Protein AF-0000000078438954 (afdb_homodimer)

Organism: NCBI:txid1398154

Secondary structure (DSSP, 8-state):
---EEEEEEEEEEEEETTTTEEEEEEEEEEEEETTEEEEEE-SSSPPPTT--TTPEEEE-TTEEEEEPEEEEEE-GGGGGGTTTTTT--HHHHHHHTSHHHHTTT--HHHHHHHHHHHHHHHHHTTEEEEEEEETT-SSHHHHHHHHHHHHHH-SEEEEEEEE---TTS--HHHHHHHHHHHHT-GGGGSSS-EEEEEE--TTTS-HHHHHHHHHHHHHTT-S-EEEEE--GGG----SHHHHHHTT-TTSSS-EEEEE-TT--HHHHHHHHHHT-EEEE-HHHHHHHT---SSGGGGGGGEEE--B-TTTS---HHHHHHHHHHHHHHHHHHHHHTTT-EEES-SS-HHHHHHHHTHHHHHHTT-TTSS--STTSB--EEEEETTSTTTTT-S-HHHIIIII--GGGEEEEEETTEEEEETTEEPPPTTT---IIIIIHHHHHHHHHHHHHHHHHSPPPPP-SEETTTEEEEE-PPP-SS--/---EEEEEEEEEEEEETTTTEEEEEEEEEEEEETTEEEEEE-SSSPPPTT--TTPEEEE-TTEEEEEPEEEEEE-GGGGGGTTTTTT--HHHHHHHTSHHHHTTT--HHHHHHHHHHHHHHHHHTTEEEEEEEETT-SSHHHHHHHHHHHHHH-SEEEEEEEE---TTS--HHHHHHHHHHHHT-GGGGGSS-EEEEEE--TTTS-HHHHHHHHHHHHHTT-S-EEEEE--GGG-----HHHHHHTT-TTSSS-EEEEE-TT--HHHHHHHHHHT-EEEE-HHHHHHHT---SSGGGGGGGEEE--B-TTTS---HHHHHHHHHHHHHHHHHHHHHTTT-EEES-SS-HHHHHHHHTHHHHHHTT-TTSS--STTSB--EEEEETTSTTTTT-S-HHHIIIII--GGGEEEEEETTEEEEETTEEPPPTTT---IIIIIHHHHHHHHHHHHHHHHTSPPPPP-SEETTTEEEEE-PPP-SS--

Nearest PDB structures (foldseek):
  4v1y-assembly2_G  TM=8.363E-01  e=1.360E-26  Pseudomonas sp. ADP
  5hmd-assembly1_A  TM=8.121E-01  e=2.108E-22  Paenarthrobacter aurescens
  5hmf-assembly1_A  TM=8.114E-01  e=3.137E-22  Paenarthrobacter aurescens
  3lsc-assembly1_B  TM=8.169E-01  e=4.667E-22  Paenarthrobacter aurescens
  3ls9-assembly1_B  TM=8.056E-01  e=1.225E-21  Paenarthrobacter aurescens

Solvent-accessible surface area (backbone atoms only — not comparable to full-atom values): 47346 Å² total; per-residue (Å²): 128,87,39,36,40,33,37,34,53,17,35,33,48,29,49,37,79,88,77,70,40,79,40,79,39,69,61,13,31,43,32,31,46,38,42,20,22,67,37,75,25,36,89,90,41,66,76,70,88,79,58,66,91,78,44,44,75,42,88,25,66,62,22,37,38,35,35,12,28,22,31,52,28,26,41,48,54,47,37,44,47,24,25,75,43,60,55,51,35,48,76,53,33,54,66,58,65,28,56,76,46,40,60,86,73,62,50,36,67,41,27,22,32,17,23,29,50,38,49,50,27,22,42,54,44,31,36,32,32,36,29,26,49,36,58,63,44,71,46,67,59,32,33,48,22,40,53,50,20,38,45,27,53,43,41,29,27,37,44,8,53,30,60,68,94,53,95,80,69,51,43,66,70,56,49,52,52,45,50,53,56,60,65,64,40,70,65,46,79,79,34,63,23,42,50,23,36,19,48,70,42,79,79,72,46,56,67,69,59,47,50,52,51,48,49,47,52,72,68,68,70,43,58,31,39,35,32,54,16,38,23,68,61,69,65,45,54,48,42,51,62,55,34,46,74,68,66,53,46,79,44,94,46,30,38,38,34,33,51,39,30,49,65,49,73,67,30,52,52,45,28,65,74,46,70,31,21,32,17,37,24,50,62,45,25,18,57,44,42,57,48,55,87,55,53,69,78,51,31,45,38,30,21,27,19,47,37,60,46,25,48,28,45,66,44,54,50,58,37,30,38,50,43,43,32,52,52,30,23,56,58,26,46,60,29,41,75,69,51,21,46,56,35,63,61,36,57,50,60,65,52,33,51,35,26,32,10,41,32,22,13,49,38,54,72,33,78,39,36,29,33,36,45,70,72,14,43,22,28,33,20,31,32,48,31,72,43,65,60,29,46,65,54,74,32,68,67,34,28,50,47,37,25,55,52,48,58,30,41,28,32,20,24,38,56,41,36,78,46,21,52,85,63,38,71,46,51,27,36,94,75,57,46,34,52,80,82,38,50,47,56,53,25,44,58,43,23,52,55,51,43,51,54,55,68,70,45,76,81,80,82,79,64,68,35,54,93,77,66,27,39,49,35,82,43,80,57,59,51,57,62,78,129,129,87,40,36,38,33,38,35,52,17,35,33,47,29,49,37,80,89,77,71,41,79,39,78,39,68,61,14,31,43,32,31,44,39,43,20,22,68,39,74,24,34,91,92,41,68,76,71,88,80,58,64,91,77,44,45,74,43,87,25,67,64,20,37,38,34,36,11,27,21,32,51,30,27,40,47,54,47,36,44,47,24,25,75,44,60,56,50,34,50,76,53,33,54,66,58,68,28,57,75,45,39,61,89,71,60,49,35,67,42,26,22,31,18,24,29,50,38,50,49,27,24,44,55,42,33,35,31,32,38,29,28,49,36,56,63,45,71,45,68,59,31,33,48,22,39,52,50,21,40,45,28,52,44,41,27,27,37,42,8,54,30,60,69,95,55,95,80,71,50,44,67,70,57,48,54,51,45,51,53,55,60,66,64,40,68,64,46,79,81,36,63,22,42,50,23,36,18,49,72,44,80,78,73,48,57,66,68,58,48,50,51,51,48,48,46,52,73,69,69,70,42,57,32,38,35,31,56,15,38,23,69,62,68,64,44,52,48,43,52,64,56,34,46,75,67,66,54,46,78,45,93,44,30,38,35,34,34,50,41,31,49,64,48,74,66,29,52,51,47,29,64,75,45,69,31,21,30,17,37,23,50,60,45,25,19,56,43,44,58,48,55,87,57,55,68,78,51,31,46,38,30,22,27,19,46,38,60,45,25,47,28,46,67,43,52,49,58,38,30,39,50,42,41,32,53,51,29,23,57,59,26,44,60,30,42,75,69,52,22,46,56,34,62,60,38,56,51,61,65,54,33,52,35,24,30,12,41,31,23,13,50,40,55,72,33,78,39,35,28,33,37,44,70,71,15,42,22,27,34,20,30,32,50,32,71,42,65,60,31,45,66,53,74,31,68,68,34,28,50,46,36,24,54,50,49,58,32,41,28,32,21,25,39,55,42,36,76,46,22,53,87,64,38,72,48,52,27,39,93,76,56,47,33,51,81,80,39,51,46,56,53,25,46,60,44,25,52,56,51,42,51,54,55,70,70,46,75,81,80,83,81,65,67,35,56,92,77,67,27,38,50,34,83,43,81,58,60,52,56,63,78,130

InterPro domains:
  IPR006680 Amidohydrolase-related [PF01979] (64-418)
  IPR011059 Metal-dependent hydrolase, composite domain superfamily [G3DSA:2.30.40.10] (22-425)
  IPR011059 Metal-dependent hydrolase, composite domain superfamily [SSF51338] (4-426)
  IPR032466 Metal-dependent hydrolase [SSF51556] (67-368)
  IPR051607 Metallo-dependent Hydrolases [PTHR11271] (240-427)

Sequence (966 aa):
MSTSILFHDATIITFDDATKRIKIVAPGSLWVQDDRIAGIYDADTPVPADLPANTEKVDATGKIISPGFVDTHRHGWQTAFRSIAANTTLPEYFVRYGQYAALGAFTADDIYAGQLAGLYECLNAGVTTTLDHAHHCWDAATSKAGLDASIDSGLRVFWCYTFHDLPNGYDHAQQLQVAEQLRTDARLKTSPTEFGVAYDGWAMSPPETVASVVEYVTTKGVDVLTTHSLGGPWVLDHGPEVLEKHKVLNTPVPVVISHASFVSDKDVALLRSSNQYVSITPESEMHYGHDHEHNHEFLDQCALGVDTHFTFSTDMVQQARLWLQVTRRTLYREKLAQNTIGHPNPFDVEQAFYLATVAGGLALRRPDLGVIRTGAKADLVVFDGDSPNMLGFVDPVAAVLLHSNVGDVRHVLVDGRWRKKDGVLQPAANTGADWAATIKPTFLKSARGIQEQWAARPLPTIEDKFWGVTPHAVIDKVNVVRKMSTSILFHDATIITFDDATKRIKIVAPGSLWVQDDRIAGIYDADTPVPADLPANTEKVDATGKIISPGFVDTHRHGWQTAFRSIAANTTLPEYFVRYGQYAALGAFTADDIYAGQLAGLYECLNAGVTTTLDHAHHCWDAATSKAGLDASIDSGLRVFWCYTFHDLPNGYDHAQQLQVAEQLRTDARLKTSPTEFGVAYDGWAMSPPETVASVVEYVTTKGVDVLTTHSLGGPWVLDHGPEVLEKHKVLNTPVPVVISHASFVSDKDVALLRSSNQYVSITPESEMHYGHDHEHNHEFLDQCALGVDTHFTFSTDMVQQARLWLQVTRRTLYREKLAQNTIGHPNPFDVEQAFYLATVAGGLALRRPDLGVIRTGAKADLVVFDGDSPNMLGFVDPVAAVLLHSNVGDVRHVLVDGRWRKKDGVLQPAANTGADWAATIKPTFLKSARGIQEQWAARPLPTIEDKFWGVTPHAVIDKVNVVRK

Radius of gyration: 27.55 Å; Cα contacts (8 Å, |Δi|>4): 2326; chains: 2; bounding box: 68×82×68 Å

Foldseek 3Di:
DKAKEKEFQAWEFFADPVVRFTDTAGRKMWIDIFFFTADIAHPVRDDDPPGPPPYHYDYQNLKYKFFFWAAEAAAQQQQLLAPVCQQPAPLLCCCFRDLQNCPPVAFLLSSLLRNLVSVLLCQLQRHQHHEHPHSVPNALSNLVSNLVSVQFNLGQYQDAQEDDDHPPPCDRVRSLVSLLVSQPPPSVVVGSYFYHHEYQCLPPDDPVSLLVVLCCRQPVPGLAYEYEAQDDLLNSHPALVSCVVSVNQQGPHAYEYEQNQPPDPVRLVSCVVSVAAYEHAQVVCVSNVSHRLCVVVRCVRYAYHNYYCSNDHRNLLVRLLSCQVVVQCSVQVVQVVVVHGDDDRPGDLRSSLCRRAQSSCSNSVRNLTSRDDRPRTPWMWMFNCCPPQNNPDDDVSCSSNPRDGSQRTQWTDRSSDTQHHRSAGFATHPPRHHVVPGSVVSNVVSSVSSNVVSVPDDRDDRDQGNVPPRGDDDDDDDDPDDD/DKAKEKEFQAWEFFADPVVRFTDTAGRKMWIDIFFFTADIAHPVRDDDPPGPPPYHYDYQNLKYKFFFWAAEAAAQQQQLLAPVCQQPAPLLCCCFRDLQNCPPVAFLLSSLLRNLVSVLLCQLQRHQEHEHPHSVPNALSNLVSNLVSVQFNLGQYQDAQEDDDHPPPCDRVRSLVSLLVSQPPPSVVVGSYFYHHEYQCLPPDDPVSLLVVLCCRQPVPGLAYEYEAQDDLLNSHPALVSCVVSPNQQGPHAYEYEQNQPPDPVRLVSCVVSVAAYEHQQVVCVSNVSHRLCVVVRCVRYAYHNYYCSNHHRNLLVRLLSVQVVVQCSVQVVQVVVVHGDDDRPGDLRSSLCRRAQSSCSNSVRNLTSRDDRGRTPWMWMFNCCPPQNNPDDDVSCSSNPRDGSQRTQWTDRSSDTQHHRSAGFATDPPRHHVPPGSVVSNVVSSVSSNVVSVVDDRDDRDQGNVPPRGDDDDDDDDPDDD

Structure (mmCIF, N/CA/C/O backbone):
data_AF-0000000078438954-model_v1
#
loop_
_entity.id
_entity.type
_entity.pdbx_description
1 polymer 'Chlorohydrolase family protein'
#
loop_
_atom_site.group_PDB
_atom_site.id
_atom_site.type_symbol
_atom_site.label_atom_id
_atom_site.label_alt_id
_atom_site.label_comp_id
_atom_site.label_asym_id
_atom_site.label_entity_id
_atom_site.label_seq_id
_atom_site.pdbx_PDB_ins_code
_atom_site.Cartn_x
_atom_site.Cartn_y
_atom_site.Cartn_z
_atom_site.occupancy
_atom_site.B_iso_or_equiv
_atom_site.auth_seq_id
_atom_site.auth_comp_id
_atom_site.auth_asym_id
_atom_site.auth_atom_id
_atom_site.pdbx_PDB_model_num
ATOM 1 N N . MET A 1 1 ? -9.484 -35.531 11.859 1 56.69 1 MET A N 1
ATOM 2 C CA . MET A 1 1 ? -10.781 -35.281 12.477 1 56.69 1 MET A CA 1
ATOM 3 C C . MET A 1 1 ? -11.523 -34.156 11.734 1 56.69 1 MET A C 1
ATOM 5 O O . MET A 1 1 ? -10.898 -33.281 11.133 1 56.69 1 MET A O 1
ATOM 9 N N . SER A 1 2 ? -12.805 -34.312 11.594 1 76.81 2 SER A N 1
ATOM 10 C CA . SER A 1 2 ? -13.695 -33.375 10.93 1 76.81 2 SER A CA 1
ATOM 11 C C . SER A 1 2 ? -13.602 -32 11.57 1 76.81 2 SER A C 1
ATOM 13 O O . SER A 1 2 ? -13.523 -31.875 12.797 1 76.81 2 SER A O 1
ATOM 15 N N . THR A 1 3 ? -13.188 -30.969 10.812 1 89.44 3 THR A N 1
ATOM 16 C CA . THR A 1 3 ? -13.094 -29.594 11.289 1 89.44 3 THR A CA 1
ATOM 17 C C . THR A 1 3 ? -14.469 -28.938 11.281 1 89.44 3 THR A C 1
ATOM 19 O O . THR A 1 3 ? -15.25 -29.109 10.344 1 89.44 3 THR A O 1
ATOM 22 N N . SER A 1 4 ? -14.914 -28.375 12.414 1 97.19 4 SER A N 1
ATOM 23 C CA . SER A 1 4 ? -16.109 -27.547 12.531 1 97.19 4 SER A CA 1
ATOM 24 C C . SER A 1 4 ? -15.82 -26.25 13.281 1 97.19 4 SER A C 1
ATOM 26 O O . SER A 1 4 ? -15.391 -26.281 14.438 1 97.19 4 SER A O 1
ATOM 28 N N . ILE A 1 5 ? -15.922 -25.094 12.609 1 98.56 5 ILE A N 1
ATOM 29 C CA . ILE A 1 5 ? -15.648 -23.781 13.18 1 98.56 5 ILE A CA 1
ATOM 30 C C . ILE A 1 5 ? -16.844 -22.859 12.945 1 98.56 5 ILE A C 1
ATOM 32 O O . ILE A 1 5 ? -17.375 -22.797 11.836 1 98.56 5 ILE A O 1
ATOM 36 N N . LEU A 1 6 ? -17.344 -22.188 13.992 1 98.62 6 LEU A N 1
ATOM 37 C CA . LEU A 1 6 ? -18.391 -21.188 13.875 1 98.62 6 LEU A CA 1
ATOM 38 C C . LEU A 1 6 ? -17.891 -19.812 14.281 1 98.62 6 LEU A C 1
ATOM 40 O O . LEU A 1 6 ? -17.547 -19.578 15.453 1 98.62 6 LEU A O 1
ATOM 44 N N . PHE A 1 7 ? -17.75 -18.906 13.328 1 98.69 7 PHE A N 1
ATOM 45 C CA . PHE A 1 7 ? -17.562 -17.484 13.633 1 98.69 7 PHE A CA 1
ATOM 46 C C . PHE A 1 7 ? -18.906 -16.812 13.938 1 98.69 7 PHE A C 1
ATOM 48 O O . PHE A 1 7 ? -19.875 -16.984 13.195 1 98.69 7 PHE A O 1
ATOM 55 N N . HIS A 1 8 ? -18.984 -16.094 15.016 1 98 8 HIS A N 1
ATOM 56 C CA . HIS A 1 8 ? -20.234 -15.43 15.32 1 98 8 HIS A CA 1
ATOM 57 C C . HIS A 1 8 ? -20.047 -13.93 15.508 1 98 8 HIS A C 1
ATOM 59 O O . HIS A 1 8 ? -18.938 -13.477 15.82 1 98 8 HIS A O 1
ATOM 65 N N . ASP A 1 9 ? -21.109 -13.109 15.25 1 97.69 9 ASP A N 1
ATOM 66 C CA . ASP A 1 9 ? -21.188 -11.664 15.445 1 97.69 9 ASP A CA 1
ATOM 67 C C . ASP A 1 9 ? -20.188 -10.93 14.555 1 97.69 9 ASP A C 1
ATOM 69 O O . ASP A 1 9 ? -19.594 -9.945 14.969 1 97.69 9 ASP A O 1
ATOM 73 N N . ALA A 1 10 ? -19.938 -11.469 13.336 1 98.31 10 ALA A N 1
ATOM 74 C CA . ALA A 1 10 ? -18.953 -10.938 12.398 1 98.31 10 ALA A CA 1
ATOM 75 C C . ALA A 1 10 ? -19.609 -10.008 11.375 1 98.31 10 ALA A C 1
ATOM 77 O O . ALA A 1 10 ? -20.828 -9.953 11.281 1 98.31 10 ALA A O 1
ATOM 78 N N . THR A 1 11 ? -18.844 -9.133 10.773 1 98.75 11 THR A N 1
ATOM 79 C CA . THR A 1 11 ? -19.172 -8.547 9.469 1 98.75 11 THR A CA 1
ATOM 80 C C . THR A 1 11 ? -18.594 -9.406 8.344 1 98.75 11 THR A C 1
ATOM 82 O O . THR A 1 11 ? -17.375 -9.578 8.234 1 98.75 11 THR A O 1
ATOM 85 N N . ILE A 1 12 ? -19.469 -10.016 7.504 1 98.88 12 ILE A N 1
ATOM 86 C CA . ILE A 1 12 ? -19.031 -11.008 6.527 1 98.88 12 ILE A CA 1
ATOM 87 C C . ILE A 1 12 ? -19.234 -10.461 5.117 1 98.88 12 ILE A C 1
ATOM 89 O O . ILE A 1 12 ? -20.328 -10.023 4.762 1 98.88 12 ILE A O 1
ATOM 93 N N . ILE A 1 13 ? -18.203 -10.43 4.309 1 98.88 13 ILE A N 1
ATOM 94 C CA . ILE A 1 13 ? -18.266 -10.039 2.906 1 98.88 13 ILE A CA 1
ATOM 95 C C . ILE A 1 13 ? -18.625 -11.25 2.051 1 98.88 13 ILE A C 1
ATOM 97 O O . ILE A 1 13 ? -17.766 -12.055 1.701 1 98.88 13 ILE A O 1
ATOM 101 N N . THR A 1 14 ? -19.859 -11.398 1.688 1 98.44 14 THR A N 1
ATOM 102 C CA . THR A 1 14 ? -20.328 -12.531 0.902 1 98.44 14 THR A CA 1
ATOM 103 C C . THR A 1 14 ? -20.5 -12.148 -0.565 1 98.44 14 THR A C 1
ATOM 105 O O . THR A 1 14 ? -20.141 -11.031 -0.96 1 98.44 14 THR A O 1
ATOM 108 N N . PHE A 1 15 ? -20.812 -13.094 -1.321 1 96.88 15 PHE A N 1
ATOM 109 C CA . PHE A 1 15 ? -21.016 -12.883 -2.752 1 96.88 15 PHE A CA 1
ATOM 110 C C . PHE A 1 15 ? -22.328 -13.5 -3.217 1 96.88 15 PHE A C 1
ATOM 112 O O . PHE A 1 15 ? -22.672 -14.617 -2.822 1 96.88 15 PHE A O 1
ATOM 119 N N . ASP A 1 16 ? -23.062 -12.727 -3.961 1 94.06 16 ASP A N 1
ATOM 120 C CA . ASP A 1 16 ? -24.312 -13.188 -4.551 1 94.06 16 ASP A CA 1
ATOM 121 C C . ASP A 1 16 ? -24.125 -13.578 -6.012 1 94.06 16 ASP A C 1
ATOM 123 O O . ASP A 1 16 ? -23.969 -12.711 -6.879 1 94.06 16 ASP A O 1
ATOM 127 N N . ASP A 1 17 ? -24.266 -14.828 -6.285 1 91.06 17 ASP A N 1
ATOM 128 C CA . ASP A 1 17 ? -24 -15.352 -7.621 1 91.06 17 ASP A CA 1
ATOM 129 C C . ASP A 1 17 ? -25.047 -14.836 -8.617 1 91.06 17 ASP A C 1
ATOM 131 O O . ASP A 1 17 ? -24.734 -14.641 -9.797 1 91.06 17 ASP A O 1
ATOM 135 N N . ALA A 1 18 ? -26.219 -14.641 -8.156 1 92.19 18 ALA A N 1
ATOM 136 C CA . ALA A 1 18 ? -27.297 -14.227 -9.047 1 92.19 18 ALA A CA 1
ATOM 137 C C . ALA A 1 18 ? -27.094 -12.797 -9.531 1 92.19 18 ALA A C 1
ATOM 139 O O . ALA A 1 18 ? -27.281 -12.508 -10.719 1 92.19 18 ALA A O 1
ATOM 140 N N . THR A 1 19 ? -26.672 -11.938 -8.672 1 92.5 19 THR A N 1
ATOM 141 C CA . THR A 1 19 ? -26.516 -10.531 -9.023 1 92.5 19 THR A CA 1
ATOM 142 C C . THR A 1 19 ? -25.078 -10.219 -9.375 1 92.5 19 THR A C 1
ATOM 144 O O . THR A 1 19 ? -24.781 -9.156 -9.914 1 92.5 19 THR A O 1
ATOM 147 N N . LYS A 1 20 ? -24.203 -11.195 -9.094 1 93.38 20 LYS A N 1
ATOM 148 C CA . LYS A 1 20 ? -22.766 -11.031 -9.305 1 93.38 20 LYS A CA 1
ATOM 149 C C . LYS A 1 20 ? -22.234 -9.82 -8.539 1 93.38 20 LYS A C 1
ATOM 151 O O . LYS A 1 20 ? -21.422 -9.055 -9.07 1 93.38 20 LYS A O 1
ATOM 156 N N . ARG A 1 21 ? -22.766 -9.648 -7.344 1 94.12 21 ARG A N 1
ATOM 157 C CA . ARG A 1 21 ? -22.375 -8.523 -6.496 1 94.12 21 ARG A CA 1
ATOM 158 C C . ARG A 1 21 ? -21.969 -9.008 -5.105 1 94.12 21 ARG A C 1
ATOM 160 O O . ARG A 1 21 ? -22.359 -10.094 -4.68 1 94.12 21 ARG A O 1
ATOM 167 N N . ILE A 1 22 ? -21.172 -8.219 -4.445 1 96.56 22 ILE A N 1
ATOM 168 C CA . ILE A 1 22 ? -20.812 -8.43 -3.045 1 96.56 22 ILE A CA 1
ATOM 169 C C . ILE A 1 22 ? -22 -8.078 -2.154 1 96.56 22 ILE A C 1
ATOM 171 O O . ILE A 1 22 ? -22.703 -7.094 -2.398 1 96.56 22 ILE A O 1
ATOM 175 N N . LYS A 1 23 ? -22.297 -8.914 -1.226 1 96.81 23 LYS A N 1
ATOM 176 C CA . LYS A 1 23 ? -23.328 -8.688 -0.225 1 96.81 23 LYS A CA 1
ATOM 177 C C . LYS A 1 23 ? -22.766 -8.781 1.188 1 96.81 23 LYS A C 1
ATOM 179 O O . LYS A 1 23 ? -22.016 -9.703 1.504 1 96.81 23 LYS A O 1
ATOM 184 N N . ILE A 1 24 ? -23.156 -7.809 2.035 1 98.12 24 ILE A N 1
ATOM 185 C CA . ILE A 1 24 ? -22.641 -7.773 3.4 1 98.12 24 ILE A CA 1
ATOM 186 C C . ILE A 1 24 ? -23.656 -8.375 4.355 1 98.12 24 ILE A C 1
ATOM 188 O O . ILE A 1 24 ? -24.844 -8.055 4.285 1 98.12 24 ILE A O 1
ATOM 192 N N . VAL A 1 25 ? -23.219 -9.289 5.184 1 98.12 25 VAL A N 1
ATOM 193 C CA . VAL A 1 25 ? -24.031 -9.812 6.277 1 98.12 25 VAL A CA 1
ATOM 194 C C . VAL A 1 25 ? -23.453 -9.352 7.613 1 98.12 25 VAL A C 1
ATOM 196 O O . VAL A 1 25 ? -22.359 -9.766 8.008 1 98.12 25 VAL A O 1
ATOM 199 N N . ALA A 1 26 ? -24.125 -8.555 8.336 1 97.12 26 ALA A N 1
ATOM 200 C CA . ALA A 1 26 ? -23.609 -8.008 9.586 1 97.12 26 ALA A CA 1
ATOM 201 C C . ALA A 1 26 ? -24.75 -7.598 10.516 1 97.12 26 ALA A C 1
ATOM 203 O O . ALA A 1 26 ? -25.672 -6.887 10.102 1 97.12 26 ALA A O 1
ATOM 204 N N . PRO A 1 27 ? -24.828 -7.984 11.789 1 96.56 27 PRO A N 1
ATOM 205 C CA . PRO A 1 27 ? -23.953 -9.062 12.266 1 96.56 27 PRO A CA 1
ATOM 206 C C . PRO A 1 27 ? -24.344 -10.422 11.688 1 96.56 27 PRO A C 1
ATOM 208 O O . PRO A 1 27 ? -25.516 -10.688 11.445 1 96.56 27 PRO A O 1
ATOM 211 N N . GLY A 1 28 ? -23.281 -11.18 11.359 1 98.19 28 GLY A N 1
ATOM 212 C CA . GLY A 1 28 ? -23.531 -12.508 10.82 1 98.19 28 GLY A CA 1
ATOM 213 C C . GLY A 1 28 ? -22.656 -13.578 11.445 1 98.19 28 GLY A C 1
ATOM 214 O O . GLY A 1 28 ? -21.75 -13.273 12.219 1 98.19 28 GLY A O 1
ATOM 215 N N . SER A 1 29 ? -23.062 -14.773 11.211 1 98.56 29 SER A N 1
ATOM 216 C CA . SER A 1 29 ? -22.266 -15.945 11.594 1 98.56 29 SER A CA 1
ATOM 217 C C . SER A 1 29 ? -21.906 -16.781 10.375 1 98.56 29 SER A C 1
ATOM 219 O O . SER A 1 29 ? -22.656 -16.812 9.391 1 98.56 29 SER A O 1
ATOM 221 N N . LEU A 1 30 ? -20.797 -17.391 10.391 1 98.81 30 LEU A N 1
ATOM 222 C CA . LEU A 1 30 ? -20.281 -18.219 9.305 1 98.81 30 LEU A CA 1
ATOM 223 C C . LEU A 1 30 ? -19.797 -19.578 9.836 1 98.81 30 LEU A C 1
ATOM 225 O O . LEU A 1 30 ? -18.938 -19.625 10.719 1 98.81 30 LEU A O 1
ATOM 229 N N . TRP A 1 31 ? -20.406 -20.688 9.375 1 98.62 31 TRP A N 1
ATOM 230 C CA . TRP A 1 31 ? -20.078 -22.047 9.805 1 98.62 31 TRP A CA 1
ATOM 231 C C . TRP A 1 31 ? -19.234 -22.766 8.758 1 98.62 31 TRP A C 1
ATOM 233 O O . TRP A 1 31 ? -19.625 -22.844 7.594 1 98.62 31 TRP A O 1
ATOM 243 N N . VAL A 1 32 ? -18.047 -23.172 9.172 1 98.56 32 VAL A N 1
ATOM 244 C CA . VAL A 1 32 ? -17.141 -23.984 8.359 1 98.56 32 VAL A CA 1
ATOM 245 C C . VAL A 1 32 ? -17.234 -25.453 8.797 1 98.56 32 VAL A C 1
ATOM 247 O O . VAL A 1 32 ? -17.125 -25.75 9.984 1 98.56 32 VAL A O 1
ATOM 250 N N . GLN A 1 33 ? -17.531 -26.312 7.906 1 97.56 33 GLN A N 1
ATOM 251 C CA . GLN A 1 33 ? -17.453 -27.766 8.117 1 97.56 33 GLN A CA 1
ATOM 252 C C . GLN A 1 33 ? -16.484 -28.406 7.137 1 97.56 33 GLN A C 1
ATOM 254 O O . GLN A 1 33 ? -16.672 -28.328 5.918 1 97.56 33 GLN A O 1
ATOM 259 N N . ASP A 1 34 ? -15.484 -29.078 7.691 1 96.88 34 ASP A N 1
ATOM 260 C CA . ASP A 1 34 ? -14.391 -29.625 6.898 1 96.88 34 ASP A CA 1
ATOM 261 C C . ASP A 1 34 ? -13.75 -28.562 6.02 1 96.88 34 ASP A C 1
ATOM 263 O O . ASP A 1 34 ? -13.297 -27.531 6.52 1 96.88 34 ASP A O 1
ATOM 267 N N . ASP A 1 35 ? -13.797 -28.703 4.707 1 97.81 35 ASP A N 1
ATOM 268 C CA . ASP A 1 35 ? -13.055 -27.766 3.865 1 97.81 35 ASP A CA 1
ATOM 269 C C . ASP A 1 35 ? -13.984 -26.766 3.197 1 97.81 35 ASP A C 1
ATOM 271 O O . ASP A 1 35 ? -13.578 -26.031 2.291 1 97.81 35 ASP A O 1
ATOM 275 N N . ARG A 1 36 ? -15.289 -26.625 3.662 1 98.25 36 ARG A N 1
ATOM 276 C CA . ARG A 1 36 ? -16.266 -25.812 2.955 1 98.25 36 ARG A CA 1
ATOM 277 C C . ARG A 1 36 ? -17.047 -24.922 3.926 1 98.25 36 ARG A C 1
ATOM 279 O O . ARG A 1 36 ? -17.094 -25.203 5.125 1 98.25 36 ARG A O 1
ATOM 286 N N . ILE A 1 37 ? -17.531 -23.875 3.395 1 98.44 37 ILE A N 1
ATOM 287 C CA . ILE A 1 37 ? -18.5 -23.062 4.113 1 98.44 37 ILE A CA 1
ATOM 288 C C . ILE A 1 37 ? -19.859 -23.766 4.141 1 98.44 37 ILE A C 1
ATOM 290 O O . ILE A 1 37 ? -20.484 -23.984 3.098 1 98.44 37 ILE A O 1
ATOM 294 N N . ALA A 1 38 ? -20.281 -24.141 5.285 1 97.81 38 ALA A N 1
ATOM 295 C CA . ALA A 1 38 ? -21.5 -24.938 5.434 1 97.81 38 ALA A CA 1
ATOM 296 C C . ALA A 1 38 ? -22.734 -24.047 5.535 1 97.81 38 ALA A C 1
ATOM 298 O O . ALA A 1 38 ? -23.828 -24.453 5.133 1 97.81 38 ALA A O 1
ATOM 299 N N . GLY A 1 39 ? -22.5 -22.844 6.121 1 97.88 39 GLY A N 1
ATOM 300 C CA . GLY A 1 39 ? -23.641 -21.953 6.238 1 97.88 39 GLY A CA 1
ATOM 301 C C . GLY A 1 39 ? -23.266 -20.531 6.648 1 97.88 39 GLY A C 1
ATOM 302 O O . GLY A 1 39 ? -22.219 -20.328 7.273 1 97.88 39 GLY A O 1
ATOM 303 N N . ILE A 1 40 ? -24.047 -19.625 6.262 1 98.38 40 ILE A N 1
ATOM 304 C CA . ILE A 1 40 ? -23.984 -18.203 6.637 1 98.38 40 ILE A CA 1
ATOM 305 C C . ILE A 1 40 ? -25.312 -17.781 7.25 1 98.38 40 ILE A C 1
ATOM 307 O O . ILE A 1 40 ? -26.391 -18.062 6.699 1 98.38 40 ILE A O 1
ATOM 311 N N . TYR A 1 41 ? -25.266 -17.125 8.359 1 98.12 41 TYR A N 1
ATOM 312 C CA . TYR A 1 41 ? -26.469 -16.859 9.141 1 98.12 41 TYR A CA 1
ATOM 313 C C . TYR A 1 41 ? -26.531 -15.398 9.555 1 98.12 41 TYR A C 1
ATOM 315 O O . TYR A 1 41 ? -25.516 -14.727 9.656 1 98.12 41 TYR A O 1
ATOM 323 N N . ASP A 1 42 ? -27.672 -14.93 9.641 1 96.06 42 ASP A N 1
ATOM 324 C CA . ASP A 1 42 ? -27.953 -13.586 10.141 1 96.06 42 ASP A CA 1
ATOM 325 C C . ASP A 1 42 ? -29.156 -13.586 11.07 1 96.06 42 ASP A C 1
ATOM 327 O O . ASP A 1 42 ? -29.562 -14.641 11.57 1 96.06 42 ASP A O 1
ATOM 331 N N . ALA A 1 43 ? -29.688 -12.359 11.438 1 90.69 43 ALA A N 1
ATOM 332 C CA . ALA A 1 43 ? -30.781 -12.242 12.398 1 90.69 43 ALA A CA 1
ATOM 333 C C . ALA A 1 43 ? -32 -13.008 11.914 1 90.69 43 ALA A C 1
ATOM 335 O O . ALA A 1 43 ? -32.75 -13.586 12.719 1 90.69 43 ALA A O 1
ATOM 336 N N . ASP A 1 44 ? -32.188 -13.055 10.602 1 92.75 44 ASP A N 1
ATOM 337 C CA . ASP A 1 44 ? -33.375 -13.688 10.016 1 92.75 44 ASP A CA 1
ATOM 338 C C . ASP A 1 44 ? -33.156 -15.188 9.828 1 92.75 44 ASP A C 1
ATOM 340 O O . ASP A 1 44 ? -34.125 -15.945 9.688 1 92.75 44 ASP A O 1
ATOM 344 N N . THR A 1 45 ? -31.922 -15.578 9.742 1 93.5 45 THR A N 1
ATOM 345 C CA . THR A 1 45 ? -31.531 -16.969 9.594 1 93.5 45 THR A CA 1
ATOM 346 C C . THR A 1 45 ? -30.547 -17.375 10.688 1 93.5 45 THR A C 1
ATOM 348 O O . THR A 1 45 ? -29.344 -17.344 10.484 1 93.5 45 THR A O 1
ATOM 351 N N . PRO A 1 46 ? -31.109 -17.875 11.797 1 92.69 46 PRO A N 1
ATOM 352 C CA . PRO A 1 46 ? -30.234 -18.125 12.938 1 92.69 46 PRO A CA 1
ATOM 353 C C . PRO A 1 46 ? -29.391 -19.391 12.766 1 92.69 46 PRO A C 1
ATOM 355 O O . PRO A 1 46 ? -29.766 -20.281 11.992 1 92.69 46 PRO A O 1
ATOM 358 N N . VAL A 1 47 ? -28.328 -19.5 13.43 1 95.75 47 VAL A N 1
ATOM 359 C CA . VAL A 1 47 ? -27.438 -20.656 13.461 1 95.75 47 VAL A CA 1
ATOM 360 C C . VAL A 1 47 ? -28.219 -21.891 13.922 1 95.75 47 VAL A C 1
ATOM 362 O O . VAL A 1 47 ? -28.969 -21.828 14.898 1 95.75 47 VAL A O 1
ATOM 365 N N . PRO A 1 48 ? -28 -22.938 13.25 1 93.31 48 PRO A N 1
ATOM 366 C CA . PRO A 1 48 ? -28.688 -24.156 13.672 1 93.31 48 PRO A CA 1
ATOM 367 C C . PRO A 1 48 ? -28.281 -24.609 15.07 1 93.31 48 PRO A C 1
ATOM 369 O O . PRO A 1 48 ? -27.109 -24.484 15.445 1 93.31 48 PRO A O 1
ATOM 372 N N . ALA A 1 49 ? -29.188 -25.25 15.68 1 90.69 49 ALA A N 1
ATOM 373 C CA . ALA A 1 49 ? -28.969 -25.719 17.047 1 90.69 49 ALA A CA 1
ATOM 374 C C . ALA A 1 49 ? -28.156 -27.016 17.062 1 90.69 49 ALA A C 1
ATOM 376 O O . ALA A 1 49 ? -27.531 -27.344 18.062 1 90.69 49 ALA A O 1
ATOM 377 N N . ASP A 1 50 ? -28.109 -27.703 15.961 1 90.81 50 ASP A N 1
ATOM 378 C CA . ASP A 1 50 ? -27.547 -29.047 15.938 1 90.81 50 ASP A CA 1
ATOM 379 C C . ASP A 1 50 ? -26.156 -29.031 15.297 1 90.81 50 ASP A C 1
ATOM 381 O O . ASP A 1 50 ? -25.812 -29.953 14.547 1 90.81 50 ASP A O 1
ATOM 385 N N . LEU A 1 51 ? -25.438 -27.984 15.531 1 94.5 51 LEU A N 1
ATOM 386 C CA . LEU A 1 51 ? -24.047 -28.031 15.125 1 94.5 51 LEU A CA 1
ATOM 387 C C . LEU A 1 51 ? -23.312 -29.172 15.812 1 94.5 51 LEU A C 1
ATOM 389 O O . LEU A 1 51 ? -23.688 -29.578 16.906 1 94.5 51 LEU A O 1
ATOM 393 N N . PRO A 1 52 ? -22.281 -29.688 15.109 1 94.75 52 PRO A N 1
ATOM 394 C CA . PRO A 1 52 ? -21.5 -30.719 15.789 1 94.75 52 PRO A CA 1
ATOM 395 C C . PRO A 1 52 ? -21.031 -30.281 17.172 1 94.75 52 PRO A C 1
ATOM 397 O O . PRO A 1 52 ? -20.703 -29.109 17.375 1 94.75 52 PRO A O 1
ATOM 400 N N . ALA A 1 53 ? -20.891 -31.219 18.125 1 92.81 53 ALA A N 1
ATOM 401 C CA . ALA A 1 53 ? -20.531 -30.938 19.5 1 92.81 53 ALA A CA 1
ATOM 402 C C . ALA A 1 53 ? -19.125 -30.344 19.594 1 92.81 53 ALA A C 1
ATOM 404 O O . ALA A 1 53 ? -18.844 -29.531 20.484 1 92.81 53 ALA A O 1
ATOM 405 N N . ASN A 1 54 ? -18.312 -30.719 18.641 1 94 54 ASN A N 1
ATOM 406 C CA . ASN A 1 54 ? -16.922 -30.281 18.703 1 94 54 ASN A CA 1
ATOM 407 C C . ASN A 1 54 ? -16.703 -28.984 17.922 1 94 54 ASN A C 1
ATOM 409 O O . ASN A 1 54 ? -15.562 -28.594 17.656 1 94 54 ASN A O 1
ATOM 413 N N . THR A 1 55 ? -17.75 -28.266 17.625 1 97.31 55 THR A N 1
ATOM 414 C CA . THR A 1 55 ? -17.625 -27.031 16.859 1 97.31 55 THR A CA 1
ATOM 415 C C . THR A 1 55 ? -16.875 -25.969 17.656 1 97.31 55 THR A C 1
ATOM 417 O O . THR A 1 55 ? -17.281 -25.641 18.766 1 97.31 55 THR A O 1
ATOM 420 N N . GLU A 1 56 ? -15.703 -25.531 17.125 1 98 56 GLU A N 1
ATOM 421 C CA . GLU A 1 56 ? -14.984 -24.406 17.703 1 98 56 GLU A CA 1
ATOM 422 C C . GLU A 1 56 ? -15.734 -23.094 17.469 1 98 56 GLU A C 1
ATOM 424 O O . GLU A 1 56 ? -16.031 -22.75 16.328 1 98 56 GLU A O 1
ATOM 429 N N . LYS A 1 57 ? -16.125 -22.422 18.5 1 97.81 57 LYS A N 1
ATOM 430 C CA . LYS A 1 57 ? -16.797 -21.125 18.391 1 97.81 57 LYS A CA 1
ATOM 431 C C . LYS A 1 57 ? -15.805 -19.969 18.484 1 97.81 57 LYS A C 1
ATOM 433 O O . LYS A 1 57 ? -15.039 -19.891 19.453 1 97.81 57 LYS A O 1
ATOM 438 N N . VAL A 1 58 ? -15.742 -19.125 17.516 1 98.44 58 VAL A N 1
ATOM 439 C CA . VAL A 1 58 ? -14.82 -18 17.453 1 98.44 58 VAL A CA 1
ATOM 440 C C . VAL A 1 58 ? -15.602 -16.688 17.5 1 98.44 58 VAL A C 1
ATOM 442 O O . VAL A 1 58 ? -16.453 -16.438 16.641 1 98.44 58 VAL A O 1
ATOM 445 N N . ASP A 1 59 ? -15.375 -15.836 18.516 1 98.38 59 ASP A N 1
ATOM 446 C CA . ASP A 1 59 ? -15.961 -14.5 18.594 1 98.38 59 ASP A CA 1
ATOM 447 C C . ASP A 1 59 ? -15.352 -13.562 17.562 1 98.38 59 ASP A C 1
ATOM 449 O O . ASP A 1 59 ? -14.164 -13.242 17.625 1 98.38 59 ASP A O 1
ATOM 453 N N . ALA A 1 60 ? -16.141 -13.125 16.609 1 98.25 60 ALA A N 1
ATOM 454 C CA . ALA A 1 60 ? -15.68 -12.242 15.539 1 98.25 60 ALA A CA 1
ATOM 455 C C . ALA A 1 60 ? -16.344 -10.875 15.625 1 98.25 60 ALA A C 1
ATOM 457 O O . ALA A 1 60 ? -16.531 -10.203 14.609 1 98.25 60 ALA A O 1
ATOM 458 N N . THR A 1 61 ? -16.703 -10.469 16.859 1 97.44 61 THR A N 1
ATOM 459 C CA . THR A 1 61 ? -17.219 -9.117 17.062 1 97.44 61 THR A CA 1
ATOM 460 C C . THR A 1 61 ? -16.188 -8.078 16.656 1 97.44 61 THR A C 1
ATOM 462 O O . THR A 1 61 ? -15.016 -8.156 17.047 1 97.44 61 THR A O 1
ATOM 465 N N . GLY A 1 62 ? -16.594 -7.105 15.797 1 96.75 62 GLY A N 1
ATOM 466 C CA . GLY A 1 62 ? -15.711 -6.035 15.352 1 96.75 62 GLY A CA 1
ATOM 467 C C . GLY A 1 62 ? -14.75 -6.469 14.266 1 96.75 62 GLY A C 1
ATOM 468 O O . GLY A 1 62 ? -13.898 -5.688 13.828 1 96.75 62 GLY A O 1
ATOM 469 N N . LYS A 1 63 ? -14.891 -7.734 13.852 1 98.62 63 LYS A N 1
ATOM 470 C CA . LYS A 1 63 ? -13.992 -8.25 12.82 1 98.62 63 LYS A CA 1
ATOM 471 C C . LYS A 1 63 ? -14.695 -8.336 11.469 1 98.62 63 LYS A C 1
ATOM 473 O O . LYS A 1 63 ? -15.93 -8.352 11.406 1 98.62 63 LYS A O 1
ATOM 478 N N . ILE A 1 64 ? -13.961 -8.281 10.422 1 98.94 64 ILE A N 1
ATOM 479 C CA . ILE A 1 64 ? -14.438 -8.469 9.055 1 98.94 64 ILE A CA 1
ATOM 480 C C . ILE A 1 64 ? -13.953 -9.82 8.531 1 98.94 64 ILE A C 1
ATOM 482 O O . ILE A 1 64 ? -12.758 -10.125 8.586 1 98.94 64 ILE A O 1
ATOM 486 N N . ILE A 1 65 ? -14.844 -10.672 8.078 1 98.94 65 ILE A N 1
ATOM 487 C CA . ILE A 1 65 ? -14.484 -11.922 7.414 1 98.94 65 ILE A CA 1
ATOM 488 C C . ILE A 1 65 ? -14.562 -11.734 5.902 1 98.94 65 ILE A C 1
ATOM 490 O O . ILE A 1 65 ? -15.625 -11.43 5.363 1 98.94 65 ILE A O 1
ATOM 494 N N . SER A 1 66 ? -13.492 -11.891 5.27 1 98.94 66 SER A N 1
ATOM 495 C CA . SER A 1 66 ? -13.336 -11.781 3.822 1 98.94 66 SER A CA 1
ATOM 496 C C . SER A 1 66 ? -12.984 -13.133 3.203 1 98.94 66 SER A C 1
ATOM 498 O O . SER A 1 66 ? -12.453 -14.016 3.881 1 98.94 66 SER A O 1
ATOM 500 N N . PRO A 1 67 ? -13.422 -13.359 1.915 1 98.88 67 PRO A N 1
ATOM 501 C CA . PRO A 1 67 ? -12.781 -14.492 1.234 1 98.88 67 PRO A CA 1
ATOM 502 C C . PRO A 1 67 ? -11.266 -14.328 1.13 1 98.88 67 PRO A C 1
ATOM 504 O O . PRO A 1 67 ? -10.75 -13.211 1.191 1 98.88 67 PRO A O 1
ATOM 507 N N . GLY A 1 68 ? -10.57 -15.445 1.072 1 98.88 68 GLY A N 1
ATOM 508 C CA . GLY A 1 68 ? -9.141 -15.383 0.822 1 98.88 68 GLY A CA 1
ATOM 509 C C . GLY A 1 68 ? -8.789 -14.727 -0.501 1 98.88 68 GLY A C 1
ATOM 510 O O . GLY A 1 68 ? -9.531 -14.859 -1.478 1 98.88 68 GLY A O 1
ATOM 511 N N . PHE A 1 69 ? -7.707 -14.047 -0.565 1 98.94 69 PHE A N 1
ATOM 512 C CA . PHE A 1 69 ? -7.266 -13.383 -1.79 1 98.94 69 PHE A CA 1
ATOM 513 C C . PHE A 1 69 ? -6.59 -14.383 -2.727 1 98.94 69 PHE A C 1
ATOM 515 O O . PHE A 1 69 ? -5.934 -15.32 -2.273 1 98.94 69 PHE A O 1
ATOM 522 N N . VAL A 1 70 ? -6.762 -14.164 -4.039 1 98.94 70 VAL A N 1
ATOM 523 C CA . VAL A 1 70 ? -6.234 -15.055 -5.066 1 98.94 70 VAL A CA 1
ATOM 524 C C . VAL A 1 70 ? -5.18 -14.328 -5.895 1 98.94 70 VAL A C 1
ATOM 526 O O . VAL A 1 70 ? -5.488 -13.359 -6.594 1 98.94 70 VAL A O 1
ATOM 529 N N . ASP A 1 71 ? -3.967 -14.75 -5.75 1 98.94 71 ASP A N 1
ATOM 530 C CA . ASP A 1 71 ? -2.834 -14.25 -6.523 1 98.94 71 ASP A CA 1
ATOM 531 C C . ASP A 1 71 ? -2.615 -15.094 -7.781 1 98.94 71 ASP A C 1
ATOM 533 O O . ASP A 1 71 ? -2.041 -16.188 -7.715 1 98.94 71 ASP A O 1
ATOM 537 N N . THR A 1 72 ? -2.916 -14.516 -8.984 1 98.94 72 THR A N 1
ATOM 538 C CA . THR A 1 72 ? -2.963 -15.359 -10.172 1 98.94 72 THR A CA 1
ATOM 539 C C . THR A 1 72 ? -1.642 -15.289 -10.938 1 98.94 72 THR A C 1
ATOM 541 O O . THR A 1 72 ? -1.561 -15.719 -12.086 1 98.94 72 THR A O 1
ATOM 544 N N . HIS A 1 73 ? -0.593 -14.742 -10.312 1 98.88 73 HIS A N 1
ATOM 545 C CA . HIS A 1 73 ? 0.723 -14.781 -10.945 1 98.88 73 HIS A CA 1
ATOM 546 C C . HIS A 1 73 ? 1.827 -14.5 -9.93 1 98.88 73 HIS A C 1
ATOM 548 O O . HIS A 1 73 ? 1.864 -13.43 -9.32 1 98.88 73 HIS A O 1
ATOM 554 N N . ARG A 1 74 ? 2.744 -15.445 -9.891 1 98.38 74 ARG A N 1
ATOM 555 C CA . ARG A 1 74 ? 3.855 -15.312 -8.953 1 98.38 74 ARG A CA 1
ATOM 556 C C . ARG A 1 74 ? 5.031 -16.188 -9.375 1 98.38 74 ARG A C 1
ATOM 558 O O . ARG A 1 74 ? 4.852 -17.203 -10.047 1 98.38 74 ARG A O 1
ATOM 565 N N . HIS A 1 75 ? 6.238 -15.75 -9.023 1 98.44 75 HIS A N 1
ATOM 566 C CA . HIS A 1 75 ? 7.453 -16.547 -9.055 1 98.44 75 HIS A CA 1
ATOM 567 C C . HIS A 1 75 ? 7.922 -16.906 -7.648 1 98.44 75 HIS A C 1
ATOM 569 O O . HIS A 1 75 ? 8.82 -16.25 -7.105 1 98.44 75 HIS A O 1
ATOM 575 N N . GLY A 1 76 ? 7.465 -17.969 -7.105 1 97.88 76 GLY A N 1
ATOM 576 C CA . GLY A 1 76 ? 7.5 -18.234 -5.676 1 97.88 76 GLY A CA 1
ATOM 577 C C . GLY A 1 76 ? 8.898 -18.5 -5.156 1 97.88 76 GLY A C 1
ATOM 578 O O . GLY A 1 76 ? 9.203 -18.203 -4 1 97.88 76 GLY A O 1
ATOM 579 N N . TRP A 1 77 ? 9.828 -19 -5.996 1 97.94 77 TRP A N 1
ATOM 580 C CA . TRP A 1 77 ? 11.133 -19.469 -5.543 1 97.94 77 TRP A CA 1
ATOM 581 C C . TRP A 1 77 ? 12.07 -18.297 -5.27 1 97.94 77 TRP A C 1
ATOM 583 O O . TRP A 1 77 ? 13.109 -18.469 -4.629 1 97.94 77 TRP A O 1
ATOM 593 N N . GLN A 1 78 ? 11.703 -17.094 -5.621 1 98.44 78 GLN A N 1
ATOM 594 C CA . GLN A 1 78 ? 12.648 -15.984 -5.691 1 98.44 78 GLN A CA 1
ATOM 595 C C . GLN A 1 78 ? 12.719 -15.234 -4.367 1 98.44 78 GLN A C 1
ATOM 597 O O . GLN A 1 78 ? 13.273 -14.133 -4.301 1 98.44 78 GLN A O 1
ATOM 602 N N . THR A 1 79 ? 12.273 -15.773 -3.273 1 98.5 79 THR A N 1
ATOM 603 C CA . THR A 1 79 ? 12.164 -15.078 -1.993 1 98.5 79 THR A CA 1
ATOM 604 C C . THR A 1 79 ? 13.539 -14.625 -1.508 1 98.5 79 THR A C 1
ATOM 606 O O . THR A 1 79 ? 13.664 -13.562 -0.902 1 98.5 79 THR A O 1
ATOM 609 N N . ALA A 1 80 ? 14.586 -15.391 -1.847 1 98.5 80 ALA A N 1
ATOM 610 C CA . ALA A 1 80 ? 15.93 -15.141 -1.327 1 98.5 80 ALA A CA 1
ATOM 611 C C . ALA A 1 80 ? 16.484 -13.82 -1.859 1 98.5 80 ALA A C 1
ATOM 613 O O . ALA A 1 80 ? 17.469 -13.305 -1.336 1 98.5 80 ALA A O 1
ATOM 614 N N . PHE A 1 81 ? 15.867 -13.234 -2.906 1 98.44 81 PHE A N 1
ATOM 615 C CA . PHE A 1 81 ? 16.328 -11.984 -3.502 1 98.44 81 PHE A CA 1
ATOM 616 C C . PHE A 1 81 ? 15.75 -10.789 -2.773 1 98.44 81 PHE A C 1
ATOM 618 O O . PHE A 1 81 ? 15.891 -9.648 -3.223 1 98.44 81 PHE A O 1
ATOM 625 N N . ARG A 1 82 ? 15.141 -10.961 -1.647 1 97.38 82 ARG A N 1
ATOM 626 C CA . ARG A 1 82 ? 14.422 -9.922 -0.92 1 97.38 82 ARG A CA 1
ATOM 627 C C . ARG A 1 82 ? 15.266 -8.664 -0.787 1 97.38 82 ARG A C 1
ATOM 629 O O . ARG A 1 82 ? 16.406 -8.719 -0.305 1 97.38 82 ARG A O 1
ATOM 636 N N . SER A 1 83 ? 14.766 -7.574 -1.269 1 97.06 83 SER A N 1
ATOM 637 C CA . SER A 1 83 ? 15.172 -6.184 -1.098 1 97.06 83 SER A CA 1
ATOM 638 C C . SER A 1 83 ? 16.438 -5.875 -1.891 1 97.06 83 SER A C 1
ATOM 640 O O . SER A 1 83 ? 16.922 -4.742 -1.878 1 97.06 83 SER A O 1
ATOM 642 N N . ILE A 1 84 ? 17.047 -6.844 -2.66 1 96.88 84 ILE A N 1
ATOM 643 C CA . ILE A 1 84 ? 18.328 -6.535 -3.312 1 96.88 84 ILE A CA 1
ATOM 644 C C . ILE A 1 84 ? 18.062 -6.105 -4.754 1 96.88 84 ILE A C 1
ATOM 646 O O . ILE A 1 84 ? 19.016 -5.848 -5.508 1 96.88 84 ILE A O 1
ATOM 650 N N . ALA A 1 85 ? 16.797 -5.996 -5.16 1 97 85 ALA A N 1
ATOM 651 C CA . ALA A 1 85 ? 16.453 -5.641 -6.535 1 97 85 ALA A CA 1
ATOM 652 C C . ALA A 1 85 ? 15.445 -4.496 -6.57 1 97 85 ALA A C 1
ATOM 654 O O . ALA A 1 85 ? 14.594 -4.445 -7.457 1 97 85 ALA A O 1
ATOM 655 N N . ALA A 1 86 ? 15.539 -3.582 -5.688 1 97.19 86 ALA A N 1
ATOM 656 C CA . ALA A 1 86 ? 14.531 -2.547 -5.488 1 97.19 86 ALA A CA 1
ATOM 657 C C . ALA A 1 86 ? 14.477 -1.598 -6.684 1 97.19 86 ALA A C 1
ATOM 659 O O . ALA A 1 86 ? 13.445 -0.98 -6.949 1 97.19 86 ALA A O 1
ATOM 660 N N . ASN A 1 87 ? 15.555 -1.456 -7.414 1 97 87 ASN A N 1
ATOM 661 C CA . ASN A 1 87 ? 15.641 -0.519 -8.523 1 97 87 ASN A CA 1
ATOM 662 C C . ASN A 1 87 ? 15.945 -1.233 -9.836 1 97 87 ASN A C 1
ATOM 664 O O . ASN A 1 87 ? 16.406 -0.609 -10.797 1 97 87 ASN A O 1
ATOM 668 N N . THR A 1 88 ? 15.742 -2.553 -9.867 1 96.5 88 THR A N 1
ATOM 669 C CA . THR A 1 88 ? 16.062 -3.344 -11.047 1 96.5 88 THR A CA 1
ATOM 670 C C . THR A 1 88 ? 15.086 -3.033 -12.188 1 96.5 88 THR A C 1
ATOM 672 O O . THR A 1 88 ? 13.891 -2.824 -11.945 1 96.5 88 THR A O 1
ATOM 675 N N . THR A 1 89 ? 15.562 -2.902 -13.398 1 96.25 89 THR A N 1
ATOM 676 C CA . THR A 1 89 ? 14.727 -2.818 -14.594 1 96.25 89 THR A CA 1
ATOM 677 C C . THR A 1 89 ? 14.445 -4.207 -15.156 1 96.25 89 THR A C 1
ATOM 679 O O . THR A 1 89 ? 15.062 -5.191 -14.742 1 96.25 89 THR A O 1
ATOM 682 N N . LEU A 1 90 ? 13.5 -4.316 -16.078 1 96.31 90 LEU A N 1
ATOM 683 C CA . LEU A 1 90 ? 13.172 -5.621 -16.625 1 96.31 90 LEU A CA 1
ATOM 684 C C . LEU A 1 90 ? 14.359 -6.199 -17.406 1 96.31 90 LEU A C 1
ATOM 686 O O . LEU A 1 90 ? 14.664 -7.387 -17.281 1 96.31 90 LEU A O 1
ATOM 690 N N . PRO A 1 91 ? 15.062 -5.359 -18.25 1 95.38 91 PRO A N 1
ATOM 691 C CA . PRO A 1 91 ? 16.25 -5.902 -18.906 1 95.38 91 PRO A CA 1
ATOM 692 C C . PRO A 1 91 ? 17.281 -6.449 -17.906 1 95.38 91 PRO A C 1
ATOM 694 O O . PRO A 1 91 ? 17.875 -7.504 -18.141 1 95.38 91 PRO A O 1
ATOM 697 N N . GLU A 1 92 ? 17.484 -5.723 -16.812 1 95.5 92 GLU A N 1
ATOM 698 C CA . GLU A 1 92 ? 18.406 -6.195 -15.789 1 95.5 92 GLU A CA 1
ATOM 699 C C . GLU A 1 92 ? 17.906 -7.48 -15.141 1 95.5 92 GLU A C 1
ATOM 701 O O . GLU A 1 92 ? 18.688 -8.375 -14.836 1 95.5 92 GLU A O 1
ATOM 706 N N . TYR A 1 93 ? 16.625 -7.555 -14.867 1 96.69 93 TYR A N 1
ATOM 707 C CA . TYR A 1 93 ? 16.031 -8.727 -14.242 1 96.69 93 TYR A CA 1
ATOM 708 C C . TYR A 1 93 ? 16.375 -9.992 -15.016 1 96.69 93 TYR A C 1
ATOM 710 O O . TYR A 1 93 ? 16.719 -11.016 -14.422 1 96.69 93 TYR A O 1
ATOM 718 N N . PHE A 1 94 ? 16.281 -9.969 -16.359 1 95.12 94 PHE A N 1
ATOM 719 C CA . PHE A 1 94 ? 16.469 -11.156 -17.203 1 95.12 94 PHE A CA 1
ATOM 720 C C . PHE A 1 94 ? 17.891 -11.703 -17.062 1 95.12 94 PHE A C 1
ATOM 722 O O . PHE A 1 94 ? 18.094 -12.914 -17.094 1 95.12 94 PHE A O 1
ATOM 729 N N . VAL A 1 95 ? 18.812 -10.844 -16.812 1 94.38 95 VAL A N 1
ATOM 730 C CA . VAL A 1 95 ? 20.203 -11.312 -16.875 1 94.38 95 VAL A CA 1
ATOM 731 C C . VAL A 1 95 ? 20.766 -11.422 -15.453 1 94.38 95 VAL A C 1
ATOM 733 O O . VAL A 1 95 ? 21.875 -11.906 -15.258 1 94.38 95 VAL A O 1
ATOM 736 N N . ARG A 1 96 ? 19.969 -11.094 -14.477 1 96.75 96 ARG A N 1
ATOM 737 C CA . ARG A 1 96 ? 20.531 -11.094 -13.133 1 96.75 96 ARG A CA 1
ATOM 738 C C . ARG A 1 96 ? 19.672 -11.906 -12.172 1 96.75 96 ARG A C 1
ATOM 740 O O . ARG A 1 96 ? 20.203 -12.594 -11.297 1 96.75 96 ARG A O 1
ATOM 747 N N . TYR A 1 97 ? 18.375 -11.789 -12.297 1 97.44 97 TYR A N 1
ATOM 748 C CA . TYR A 1 97 ? 17.516 -12.398 -11.297 1 97.44 97 TYR A CA 1
ATOM 749 C C . TYR A 1 97 ? 16.625 -13.477 -11.914 1 97.44 97 TYR A C 1
ATOM 751 O O . TYR A 1 97 ? 16.078 -14.312 -11.203 1 97.44 97 TYR A O 1
ATOM 759 N N . GLY A 1 98 ? 16.453 -13.523 -13.242 1 96.69 98 GLY A N 1
ATOM 760 C CA . GLY A 1 98 ? 15.547 -14.438 -13.922 1 96.69 98 GLY A CA 1
ATOM 761 C C . GLY A 1 98 ? 16.031 -15.883 -13.883 1 96.69 98 GLY A C 1
ATOM 762 O O . GLY A 1 98 ? 17.047 -16.188 -13.273 1 96.69 98 GLY A O 1
ATOM 763 N N . GLN A 1 99 ? 15.242 -16.75 -14.477 1 96.06 99 GLN A N 1
ATOM 764 C CA . GLN A 1 99 ? 15.445 -18.203 -14.406 1 96.06 99 GLN A CA 1
ATOM 765 C C . GLN A 1 99 ? 16.797 -18.594 -15.008 1 96.06 99 GLN A C 1
ATOM 767 O O . GLN A 1 99 ? 17.469 -19.484 -14.484 1 96.06 99 GLN A O 1
ATOM 772 N N . TYR A 1 100 ? 17.219 -17.984 -16.062 1 95.88 100 TYR A N 1
ATOM 773 C CA . TYR A 1 100 ? 18.469 -18.391 -16.719 1 95.88 100 TYR A CA 1
ATOM 774 C C . TYR A 1 100 ? 19.672 -17.859 -15.953 1 95.88 100 TYR A C 1
ATOM 776 O O . TYR A 1 100 ? 20.688 -18.547 -15.852 1 95.88 100 TYR A O 1
ATOM 784 N N . ALA A 1 101 ? 19.484 -16.656 -15.414 1 95.19 101 ALA A N 1
ATOM 785 C CA . ALA A 1 101 ? 20.562 -16.062 -14.625 1 95.19 101 ALA A CA 1
ATOM 786 C C . ALA A 1 101 ? 20.781 -16.828 -13.32 1 95.19 101 ALA A C 1
ATOM 788 O O . ALA A 1 101 ? 21.906 -16.891 -12.812 1 95.19 101 ALA A O 1
ATOM 789 N N . ALA A 1 102 ? 19.766 -17.469 -12.781 1 97.31 102 ALA A N 1
ATOM 790 C CA . ALA A 1 102 ? 19.812 -18.109 -11.469 1 97.31 102 ALA A CA 1
ATOM 791 C C . ALA A 1 102 ? 20.188 -19.578 -11.586 1 97.31 102 ALA A C 1
ATOM 793 O O . ALA A 1 102 ? 20.531 -20.219 -10.586 1 97.31 102 ALA A O 1
ATOM 794 N N . LEU A 1 103 ? 20.156 -20.141 -12.797 1 96.94 103 LEU A N 1
ATOM 795 C CA . LEU A 1 103 ? 20.453 -21.547 -13.023 1 96.94 103 LEU A CA 1
ATOM 796 C C . LEU A 1 103 ? 21.828 -21.906 -12.469 1 96.94 103 LEU A C 1
ATOM 798 O O . LEU A 1 103 ? 22.812 -21.234 -12.75 1 96.94 103 LEU A O 1
ATOM 802 N N . GLY A 1 104 ? 21.859 -22.891 -11.633 1 96.38 104 GLY A N 1
ATOM 803 C CA . GLY A 1 104 ? 23.109 -23.375 -11.078 1 96.38 104 GLY A CA 1
ATOM 804 C C . GLY A 1 104 ? 23.453 -22.734 -9.75 1 96.38 104 GLY A C 1
ATOM 805 O O . GLY A 1 104 ? 24.312 -23.234 -9.016 1 96.38 104 GLY A O 1
ATOM 806 N N . ALA A 1 105 ? 22.781 -21.672 -9.398 1 97.12 105 ALA A N 1
ATOM 807 C CA . ALA A 1 105 ? 23.109 -20.922 -8.188 1 97.12 105 ALA A CA 1
ATOM 808 C C . ALA A 1 105 ? 22.219 -21.359 -7.02 1 97.12 105 ALA A C 1
ATOM 810 O O . ALA A 1 105 ? 22.562 -21.125 -5.859 1 97.12 105 ALA A O 1
ATOM 811 N N . PHE A 1 106 ? 21.109 -21.969 -7.262 1 98.38 106 PHE A N 1
ATOM 812 C CA . PHE A 1 106 ? 20.172 -22.438 -6.25 1 98.38 106 PHE A CA 1
ATOM 813 C C . PHE A 1 106 ? 20.203 -23.953 -6.152 1 98.38 106 PHE A C 1
ATOM 815 O O . PHE A 1 106 ? 20.062 -24.641 -7.16 1 98.38 106 PHE A O 1
ATOM 822 N N . THR A 1 107 ? 20.391 -24.453 -4.969 1 98.44 107 THR A N 1
ATOM 823 C CA . THR A 1 107 ? 20.219 -25.875 -4.723 1 98.44 107 THR A CA 1
ATOM 824 C C . THR A 1 107 ? 18.75 -26.203 -4.492 1 98.44 107 THR A C 1
ATOM 826 O O . THR A 1 107 ? 17.922 -25.312 -4.34 1 98.44 107 THR A O 1
ATOM 829 N N . ALA A 1 108 ? 18.422 -27.484 -4.523 1 98.75 108 ALA A N 1
ATOM 830 C CA . ALA A 1 108 ? 17.062 -27.922 -4.195 1 98.75 108 ALA A CA 1
ATOM 831 C C . ALA A 1 108 ? 16.656 -27.438 -2.811 1 98.75 108 ALA A C 1
ATOM 833 O O . ALA A 1 108 ? 15.5 -27.031 -2.602 1 98.75 108 ALA A O 1
ATOM 834 N N . ASP A 1 109 ? 17.609 -27.406 -1.874 1 98.69 109 ASP A N 1
ATOM 835 C CA . ASP A 1 109 ? 17.328 -26.938 -0.523 1 98.69 109 ASP A CA 1
ATOM 836 C C . ASP A 1 109 ? 17.031 -25.438 -0.524 1 98.69 109 ASP A C 1
ATOM 838 O O . ASP A 1 109 ? 16.172 -24.969 0.231 1 98.69 109 ASP A O 1
ATOM 842 N N . ASP A 1 110 ? 17.75 -24.688 -1.337 1 98.81 110 ASP A N 1
ATOM 843 C CA . ASP A 1 110 ? 17.484 -23.266 -1.471 1 98.81 110 ASP A CA 1
ATOM 844 C C . ASP A 1 110 ? 16.078 -23.016 -2.018 1 98.81 110 ASP A C 1
ATOM 846 O O . ASP A 1 110 ? 15.359 -22.141 -1.528 1 98.81 110 ASP A O 1
ATOM 850 N N . ILE A 1 111 ? 15.727 -23.812 -3.037 1 98.88 111 ILE A N 1
ATOM 851 C CA . ILE A 1 111 ? 14.406 -23.672 -3.65 1 98.88 111 ILE A CA 1
ATOM 852 C C . ILE A 1 111 ? 13.328 -23.984 -2.621 1 98.88 111 ILE A C 1
ATOM 854 O O . ILE A 1 111 ? 12.359 -23.234 -2.473 1 98.88 111 ILE A O 1
ATOM 858 N N . TYR A 1 112 ? 13.508 -25.078 -1.878 1 98.75 112 TYR A N 1
ATOM 859 C CA . TYR A 1 112 ? 12.531 -25.453 -0.863 1 98.75 112 TYR A CA 1
ATOM 860 C C . TYR A 1 112 ? 12.367 -24.359 0.179 1 98.75 112 TYR A C 1
ATOM 862 O O . TYR A 1 112 ? 11.242 -23.953 0.479 1 98.75 112 TYR A O 1
ATOM 870 N N . ALA A 1 113 ? 13.477 -23.859 0.685 1 98.69 113 ALA A N 1
ATOM 871 C CA . ALA A 1 113 ? 13.445 -22.844 1.744 1 98.69 113 ALA A CA 1
ATOM 872 C C . ALA A 1 113 ? 12.797 -21.547 1.258 1 98.69 113 ALA A C 1
ATOM 874 O O . ALA A 1 113 ? 11.961 -20.969 1.951 1 98.69 113 ALA A O 1
ATOM 875 N N . GLY A 1 114 ? 13.211 -21.109 0.095 1 98.69 114 GLY A N 1
ATOM 876 C CA . GLY A 1 114 ? 12.672 -19.875 -0.454 1 98.69 114 GLY A CA 1
ATOM 877 C C . GLY A 1 114 ? 11.195 -19.969 -0.796 1 98.69 114 GLY A C 1
ATOM 878 O O . GLY A 1 114 ? 10.43 -19.047 -0.514 1 98.69 114 GLY A O 1
ATOM 879 N N . GLN A 1 115 ? 10.805 -21.078 -1.453 1 98.75 115 GLN A N 1
ATOM 880 C CA . GLN A 1 115 ? 9.414 -21.312 -1.804 1 98.75 115 GLN A CA 1
ATOM 881 C C . GLN A 1 115 ? 8.531 -21.344 -0.558 1 98.75 115 GLN A C 1
ATOM 883 O O . GLN A 1 115 ? 7.488 -20.688 -0.51 1 98.75 115 GLN A O 1
ATOM 888 N N . LEU A 1 116 ? 8.953 -22.047 0.469 1 98.75 116 LEU A N 1
ATOM 889 C CA . LEU A 1 116 ? 8.156 -22.203 1.682 1 98.75 116 LEU A CA 1
ATOM 890 C C . LEU A 1 116 ? 8.031 -20.875 2.42 1 98.75 116 LEU A C 1
ATOM 892 O O . LEU A 1 116 ? 6.926 -20.469 2.787 1 98.75 116 LEU A O 1
ATOM 896 N N . ALA A 1 117 ? 9.133 -20.172 2.609 1 98.56 117 ALA A N 1
ATOM 897 C CA . ALA A 1 117 ? 9.102 -18.891 3.295 1 98.56 117 ALA A CA 1
ATOM 898 C C . ALA A 1 117 ? 8.219 -17.891 2.555 1 98.56 117 ALA A C 1
ATOM 900 O O . ALA A 1 117 ? 7.453 -17.156 3.176 1 98.56 117 ALA A O 1
ATOM 901 N N . GLY A 1 118 ? 8.352 -17.875 1.237 1 98.5 118 GLY A N 1
ATOM 902 C CA . GLY A 1 118 ? 7.52 -17 0.438 1 98.5 118 GLY A CA 1
ATOM 903 C C . GLY A 1 118 ? 6.039 -17.312 0.55 1 98.5 118 GLY A C 1
ATOM 904 O O . GLY A 1 118 ? 5.207 -16.406 0.562 1 98.5 118 GLY A O 1
ATOM 905 N N . LEU A 1 119 ? 5.711 -18.562 0.582 1 98.62 119 LEU A N 1
ATOM 906 C CA . LEU A 1 119 ? 4.312 -18.953 0.694 1 98.62 119 LEU A CA 1
ATOM 907 C C . LEU A 1 119 ? 3.762 -18.625 2.078 1 98.62 119 LEU A C 1
ATOM 909 O O . LEU A 1 119 ? 2.582 -18.297 2.219 1 98.62 119 LEU A O 1
ATOM 913 N N . TYR A 1 120 ? 4.586 -18.672 3.117 1 98.56 120 TYR A N 1
ATOM 914 C CA . TYR A 1 120 ? 4.172 -18.234 4.445 1 98.56 120 TYR A CA 1
ATOM 915 C C . TYR A 1 120 ? 3.93 -16.719 4.473 1 98.56 120 TYR A C 1
ATOM 917 O O . TYR A 1 120 ? 3.049 -16.234 5.188 1 98.56 120 TYR A O 1
ATOM 925 N N . GLU A 1 121 ? 4.738 -15.992 3.736 1 98.69 121 GLU A N 1
ATOM 926 C CA . GLU A 1 121 ? 4.434 -14.57 3.582 1 98.69 121 GLU A CA 1
ATOM 927 C C . GLU A 1 121 ? 3.051 -14.367 2.975 1 98.69 121 GLU A C 1
ATOM 929 O O . GLU A 1 121 ? 2.316 -13.461 3.381 1 98.69 121 GLU A O 1
ATOM 934 N N . CYS A 1 122 ? 2.666 -15.18 1.987 1 98.69 122 CYS A N 1
ATOM 935 C CA . CYS A 1 122 ? 1.331 -15.133 1.402 1 98.69 122 CYS A CA 1
ATOM 936 C C . CYS A 1 122 ? 0.262 -15.359 2.467 1 98.69 122 CYS A C 1
ATOM 938 O O . CYS A 1 122 ? -0.656 -14.547 2.607 1 98.69 122 CYS A O 1
ATOM 940 N N . LEU A 1 123 ? 0.424 -16.391 3.24 1 98.69 123 LEU A N 1
ATOM 941 C CA . LEU A 1 123 ? -0.53 -16.719 4.297 1 98.69 123 LEU A CA 1
ATOM 942 C C . LEU A 1 123 ? -0.654 -15.57 5.289 1 98.69 123 LEU A C 1
ATOM 944 O O . LEU A 1 123 ? -1.764 -15.188 5.668 1 98.69 123 LEU A O 1
ATOM 948 N N . ASN A 1 124 ? 0.452 -15.016 5.621 1 98.75 124 ASN A N 1
ATOM 949 C CA . ASN A 1 124 ? 0.458 -13.906 6.57 1 98.75 124 ASN A CA 1
ATOM 950 C C . ASN A 1 124 ? -0.34 -12.719 6.047 1 98.75 124 ASN A C 1
ATOM 952 O O . ASN A 1 124 ? -0.915 -11.961 6.828 1 98.75 124 ASN A O 1
ATOM 956 N N . ALA A 1 125 ? -0.368 -12.586 4.758 1 98.75 125 ALA A N 1
ATOM 957 C CA . ALA A 1 125 ? -1.002 -11.43 4.125 1 98.75 125 ALA A CA 1
ATOM 958 C C . ALA A 1 125 ? -2.43 -11.758 3.695 1 98.75 125 ALA A C 1
ATOM 960 O O . ALA A 1 125 ? -3.092 -10.945 3.047 1 98.75 125 ALA A O 1
ATOM 961 N N . GLY A 1 126 ? -2.939 -12.938 3.969 1 98.88 126 GLY A N 1
ATOM 962 C CA . GLY A 1 126 ? -4.316 -13.297 3.668 1 98.88 126 GLY A CA 1
ATOM 963 C C . GLY A 1 126 ? -4.492 -13.859 2.273 1 98.88 126 GLY A C 1
ATOM 964 O O . GLY A 1 126 ? -5.621 -14.023 1.801 1 98.88 126 GLY A O 1
ATOM 965 N N . VAL A 1 127 ? -3.387 -14.156 1.61 1 98.94 127 VAL A N 1
ATOM 966 C CA . VAL A 1 127 ? -3.457 -14.836 0.325 1 98.94 127 VAL A CA 1
ATOM 967 C C . VAL A 1 127 ? -3.654 -16.344 0.549 1 98.94 127 VAL A C 1
ATOM 969 O O . VAL A 1 127 ? -2.854 -16.984 1.235 1 98.94 127 VAL A O 1
ATOM 972 N N . THR A 1 128 ? -4.703 -16.859 -0.016 1 98.88 128 THR A N 1
ATOM 973 C CA . THR A 1 128 ? -5.012 -18.266 0.242 1 98.88 128 THR A CA 1
ATOM 974 C C . THR A 1 128 ? -4.816 -19.109 -1.02 1 98.88 128 THR A C 1
ATOM 976 O O . THR A 1 128 ? -4.797 -20.328 -0.957 1 98.88 128 THR A O 1
ATOM 979 N N . THR A 1 129 ? -4.688 -18.438 -2.162 1 98.94 129 THR A N 1
ATOM 980 C CA . THR A 1 129 ? -4.469 -19.109 -3.434 1 98.94 129 THR A CA 1
ATOM 981 C C . THR A 1 129 ? -3.434 -18.359 -4.273 1 98.94 129 THR A C 1
ATOM 983 O O . THR A 1 129 ? -3.479 -17.141 -4.375 1 98.94 129 THR A O 1
ATOM 986 N N . THR A 1 130 ? -2.48 -19.109 -4.812 1 98.81 130 THR A N 1
ATOM 987 C CA . THR A 1 130 ? -1.507 -18.5 -5.711 1 98.81 130 THR A CA 1
ATOM 988 C C . THR A 1 130 ? -1.327 -19.344 -6.969 1 98.81 130 THR A C 1
ATOM 990 O O . THR A 1 130 ? -1.422 -20.562 -6.914 1 98.81 130 THR A O 1
ATOM 993 N N . LEU A 1 131 ? -1.189 -18.688 -8.094 1 98.94 131 LEU A N 1
ATOM 994 C CA . LEU A 1 131 ? -0.713 -19.312 -9.32 1 98.94 131 LEU A CA 1
ATOM 995 C C . LEU A 1 131 ? 0.781 -19.078 -9.508 1 98.94 131 LEU A C 1
ATOM 997 O O . LEU A 1 131 ? 1.205 -17.953 -9.758 1 98.94 131 LEU A O 1
ATOM 1001 N N . ASP A 1 132 ? 1.523 -20.141 -9.383 1 98.88 132 ASP A N 1
ATOM 1002 C CA . ASP A 1 132 ? 2.98 -20.078 -9.336 1 98.88 132 ASP A CA 1
ATOM 1003 C C . ASP A 1 132 ? 3.59 -20.438 -10.688 1 98.88 132 ASP A C 1
ATOM 1005 O O . ASP A 1 132 ? 3.453 -21.578 -11.148 1 98.88 132 ASP A O 1
ATOM 1009 N N . HIS A 1 133 ? 4.164 -19.453 -11.352 1 98.88 133 HIS A N 1
ATOM 1010 C CA . HIS A 1 133 ? 5.004 -19.719 -12.516 1 98.88 133 HIS A CA 1
ATOM 1011 C C . HIS A 1 133 ? 6.371 -20.25 -12.102 1 98.88 133 HIS A C 1
ATOM 1013 O O . HIS A 1 133 ? 7.344 -19.484 -12.039 1 98.88 133 HIS A O 1
ATOM 1019 N N . ALA A 1 134 ? 6.512 -21.531 -11.953 1 98.69 134 ALA A N 1
ATOM 1020 C CA . ALA A 1 134 ? 7.629 -22.172 -11.258 1 98.69 134 ALA A CA 1
ATOM 1021 C C . ALA A 1 134 ? 8.812 -22.375 -12.203 1 98.69 134 ALA A C 1
ATOM 1023 O O . ALA A 1 134 ? 9.219 -23.516 -12.461 1 98.69 134 ALA A O 1
ATOM 1024 N N . HIS A 1 135 ? 9.461 -21.312 -12.539 1 98.25 135 HIS A N 1
ATOM 1025 C CA . HIS A 1 135 ? 10.523 -21.438 -13.523 1 98.25 135 HIS A CA 1
ATOM 1026 C C . HIS A 1 135 ? 11.867 -21.719 -12.852 1 98.25 135 HIS A C 1
ATOM 1028 O O . HIS A 1 135 ? 12.922 -21.406 -13.406 1 98.25 135 HIS A O 1
ATOM 1034 N N . HIS A 1 136 ? 11.82 -22.312 -11.602 1 98.31 136 HIS A N 1
ATOM 1035 C CA . HIS A 1 136 ? 12.977 -22.922 -10.945 1 98.31 136 HIS A CA 1
ATOM 1036 C C . HIS A 1 136 ? 13.156 -24.375 -11.367 1 98.31 136 HIS A C 1
ATOM 1038 O O . HIS A 1 136 ? 14.016 -25.078 -10.836 1 98.31 136 HIS A O 1
ATOM 1044 N N . CYS A 1 137 ? 12.312 -24.906 -12.305 1 98.56 137 CYS A N 1
ATOM 1045 C CA . CYS A 1 137 ? 12.336 -26.281 -12.758 1 98.56 137 CYS A CA 1
ATOM 1046 C C . CYS A 1 137 ? 13.523 -26.547 -13.664 1 98.56 137 CYS A C 1
ATOM 1048 O O . CYS A 1 137 ? 13.359 -26.859 -14.844 1 98.56 137 CYS A O 1
ATOM 1050 N N . TRP A 1 138 ? 14.734 -26.609 -13.055 1 98.5 138 TRP A N 1
ATOM 1051 C CA . TRP A 1 138 ? 15.992 -26.703 -13.781 1 98.5 138 TRP A CA 1
ATOM 1052 C C . TRP A 1 138 ? 16.453 -28.156 -13.891 1 98.5 138 TRP A C 1
ATOM 1054 O O . TRP A 1 138 ? 17.328 -28.484 -14.695 1 98.5 138 TRP A O 1
ATOM 1064 N N . ASP A 1 139 ? 15.969 -29.016 -13.07 1 98.19 139 ASP A N 1
ATOM 1065 C CA . ASP A 1 139 ? 16.172 -30.453 -13.031 1 98.19 139 ASP A CA 1
ATOM 1066 C C . ASP A 1 139 ? 15.156 -31.125 -12.117 1 98.19 139 ASP A C 1
ATOM 1068 O O . ASP A 1 139 ? 14.242 -30.484 -11.602 1 98.19 139 ASP A O 1
ATOM 1072 N N . ALA A 1 140 ? 15.25 -32.438 -11.984 1 98.44 140 ALA A N 1
ATOM 1073 C CA . ALA A 1 140 ? 14.281 -33.188 -11.18 1 98.44 140 ALA A CA 1
ATOM 1074 C C . ALA A 1 140 ? 14.305 -32.719 -9.727 1 98.44 140 ALA A C 1
ATOM 1076 O O . ALA A 1 140 ? 13.258 -32.562 -9.102 1 98.44 140 ALA A O 1
ATOM 1077 N N . ALA A 1 141 ? 15.469 -32.469 -9.172 1 98.62 141 ALA A N 1
ATOM 1078 C CA . ALA A 1 141 ? 15.625 -32.156 -7.758 1 98.62 141 ALA A CA 1
ATOM 1079 C C . ALA A 1 141 ? 15.031 -30.781 -7.445 1 98.62 141 ALA A C 1
ATOM 1081 O O . ALA A 1 141 ? 14.273 -30.625 -6.484 1 98.62 141 ALA A O 1
ATOM 1082 N N . THR A 1 142 ? 15.43 -29.734 -8.195 1 98.75 142 THR A N 1
ATOM 1083 C CA . THR A 1 142 ? 14.93 -28.391 -7.953 1 98.75 142 THR A CA 1
ATOM 1084 C C . THR A 1 142 ? 13.438 -28.297 -8.258 1 98.75 142 THR A C 1
ATOM 1086 O O . THR A 1 142 ? 12.719 -27.531 -7.629 1 98.75 142 THR A O 1
ATOM 1089 N N . SER A 1 143 ? 12.953 -29.062 -9.219 1 98.81 143 SER A N 1
ATOM 1090 C CA . SER A 1 143 ? 11.523 -29.125 -9.5 1 98.81 143 SER A CA 1
ATOM 1091 C C . SER A 1 143 ? 10.75 -29.719 -8.328 1 98.81 143 SER A C 1
ATOM 1093 O O . SER A 1 143 ? 9.781 -29.125 -7.848 1 98.81 143 SER A O 1
ATOM 1095 N N . LYS A 1 144 ? 11.227 -30.844 -7.867 1 98.81 144 LYS A N 1
ATOM 1096 C CA . LYS A 1 144 ? 10.562 -31.531 -6.758 1 98.81 144 LYS A CA 1
ATOM 1097 C C . LYS A 1 144 ? 10.57 -30.656 -5.504 1 98.81 144 LYS A C 1
ATOM 1099 O O . LYS A 1 144 ? 9.602 -30.656 -4.738 1 98.81 144 LYS A O 1
ATOM 1104 N N . ALA A 1 145 ? 11.641 -29.922 -5.258 1 98.81 145 ALA A N 1
ATOM 1105 C CA . ALA A 1 145 ? 11.773 -29.078 -4.074 1 98.81 145 ALA A CA 1
ATOM 1106 C C . ALA A 1 145 ? 10.68 -28.016 -4.031 1 98.81 145 ALA A C 1
ATOM 1108 O O . ALA A 1 145 ? 10.125 -27.734 -2.967 1 98.81 145 ALA A O 1
ATOM 1109 N N . GLY A 1 146 ? 10.422 -27.391 -5.164 1 98.75 146 GLY A N 1
ATOM 1110 C CA . GLY A 1 146 ? 9.359 -26.391 -5.23 1 98.75 146 GLY A CA 1
ATOM 1111 C C . GLY A 1 146 ? 7.984 -26.984 -4.953 1 98.75 146 GLY A C 1
ATOM 1112 O O . GLY A 1 146 ? 7.184 -26.375 -4.234 1 98.75 146 GLY A O 1
ATOM 1113 N N . LEU A 1 147 ? 7.691 -28.125 -5.543 1 98.81 147 LEU A N 1
ATOM 1114 C CA . LEU A 1 147 ? 6.414 -28.797 -5.293 1 98.81 147 LEU A CA 1
ATOM 1115 C C . LEU A 1 147 ? 6.285 -29.188 -3.826 1 98.81 147 LEU A C 1
ATOM 1117 O O . LEU A 1 147 ? 5.234 -29 -3.215 1 98.81 147 LEU A O 1
ATOM 1121 N N . ASP A 1 148 ? 7.391 -29.797 -3.275 1 98.62 148 ASP A N 1
ATOM 1122 C CA . ASP A 1 148 ? 7.387 -30.203 -1.871 1 98.62 148 ASP A CA 1
ATOM 1123 C C . ASP A 1 148 ? 7.043 -29.016 -0.966 1 98.62 148 ASP A C 1
ATOM 1125 O O . ASP A 1 148 ? 6.195 -29.141 -0.079 1 98.62 148 ASP A O 1
ATOM 1129 N N . ALA A 1 149 ? 7.68 -27.906 -1.153 1 98.75 149 ALA A N 1
ATOM 1130 C CA . ALA A 1 149 ? 7.434 -26.703 -0.35 1 98.75 149 ALA A CA 1
ATOM 1131 C C . ALA A 1 149 ? 5.992 -26.234 -0.501 1 98.75 149 ALA A C 1
ATOM 1133 O O . ALA A 1 149 ? 5.375 -25.781 0.467 1 98.75 149 ALA A O 1
ATOM 1134 N N . SER A 1 150 ? 5.488 -26.297 -1.719 1 98.75 150 SER A N 1
ATOM 1135 C CA . SER A 1 150 ? 4.113 -25.891 -1.99 1 98.75 150 SER A CA 1
ATOM 1136 C C . SER A 1 150 ? 3.117 -26.766 -1.23 1 98.75 150 SER A C 1
ATOM 1138 O O . SER A 1 150 ? 2.186 -26.25 -0.609 1 98.75 150 SER A O 1
ATOM 1140 N N . ILE A 1 151 ? 3.355 -28.031 -1.272 1 98.5 151 ILE A N 1
ATOM 1141 C CA . ILE A 1 151 ? 2.494 -28.984 -0.567 1 98.5 151 ILE A CA 1
ATOM 1142 C C . ILE A 1 151 ? 2.617 -28.766 0.939 1 98.5 151 ILE A C 1
ATOM 1144 O O . ILE A 1 151 ? 1.609 -28.656 1.643 1 98.5 151 ILE A O 1
ATOM 1148 N N . ASP A 1 152 ? 3.783 -28.578 1.413 1 98.25 152 ASP A N 1
ATOM 1149 C CA . ASP A 1 152 ? 4.051 -28.484 2.844 1 98.25 152 ASP A CA 1
ATOM 1150 C C . ASP A 1 152 ? 3.502 -27.172 3.412 1 98.25 152 ASP A C 1
ATOM 1152 O O . ASP A 1 152 ? 3.174 -27.094 4.598 1 98.25 152 ASP A O 1
ATOM 1156 N N . SER A 1 153 ? 3.373 -26.156 2.639 1 98.06 153 SER A N 1
ATOM 1157 C CA . SER A 1 153 ? 2.93 -24.844 3.105 1 98.06 153 SER A CA 1
ATOM 1158 C C . SER A 1 153 ? 1.48 -24.891 3.578 1 98.06 153 SER A C 1
ATOM 1160 O O . SER A 1 153 ? 1.067 -24.078 4.41 1 98.06 153 SER A O 1
ATOM 1162 N N . GLY A 1 154 ? 0.706 -25.75 2.971 1 97.44 154 GLY A N 1
ATOM 1163 C CA . GLY A 1 154 ? -0.723 -25.781 3.24 1 97.44 154 GLY A CA 1
ATOM 1164 C C . GLY A 1 154 ? -1.501 -24.734 2.461 1 97.44 154 GLY A C 1
ATOM 1165 O O . GLY A 1 154 ? -2.73 -24.688 2.537 1 97.44 154 GLY A O 1
ATOM 1166 N N . LEU A 1 155 ? -0.865 -23.875 1.742 1 98.06 155 LEU A N 1
ATOM 1167 C CA . LEU A 1 155 ? -1.499 -22.906 0.848 1 98.06 155 LEU A CA 1
ATOM 1168 C C . LEU A 1 155 ? -2.039 -23.594 -0.4 1 98.06 155 LEU A C 1
ATOM 1170 O O . LEU A 1 155 ? -1.556 -24.672 -0.781 1 98.06 155 LEU A O 1
ATOM 1174 N N . ARG A 1 156 ? -3.135 -23.078 -0.94 1 98.69 156 ARG A N 1
ATOM 1175 C CA . ARG A 1 156 ? -3.553 -23.547 -2.258 1 98.69 156 ARG A CA 1
ATOM 1176 C C . ARG A 1 156 ? -2.654 -22.984 -3.352 1 98.69 156 ARG A C 1
ATOM 1178 O O . ARG A 1 156 ? -2.818 -21.828 -3.762 1 98.69 156 ARG A O 1
ATOM 1185 N N . VAL A 1 157 ? -1.77 -23.812 -3.807 1 98.81 157 VAL A N 1
ATOM 1186 C CA . VAL A 1 157 ? -0.811 -23.391 -4.824 1 98.81 157 VAL A CA 1
ATOM 1187 C C . VAL A 1 157 ? -1.084 -24.141 -6.129 1 98.81 157 VAL A C 1
ATOM 1189 O O . VAL A 1 157 ? -1.003 -25.359 -6.176 1 98.81 157 VAL A O 1
ATOM 1192 N N . PHE A 1 158 ? -1.541 -23.375 -7.125 1 98.88 158 PHE A N 1
ATOM 1193 C CA . PHE A 1 158 ? -1.431 -23.938 -8.469 1 98.88 158 PHE A CA 1
ATOM 1194 C C . PHE A 1 158 ? 0.013 -23.906 -8.953 1 98.88 158 PHE A C 1
ATOM 1196 O O . PHE A 1 158 ? 0.458 -22.906 -9.516 1 98.88 158 PHE A O 1
ATOM 1203 N N . TRP A 1 159 ? 0.734 -24.953 -8.609 1 98.88 159 TRP A N 1
ATOM 1204 C CA . TRP A 1 159 ? 2.156 -25.031 -8.93 1 98.88 159 TRP A CA 1
ATOM 1205 C C . TRP A 1 159 ? 2.361 -25.438 -10.383 1 98.88 159 TRP A C 1
ATOM 1207 O O . TRP A 1 159 ? 2.107 -26.594 -10.758 1 98.88 159 TRP A O 1
ATOM 1217 N N . CYS A 1 160 ? 2.842 -24.5 -11.203 1 98.94 160 CYS A N 1
ATOM 1218 C CA . CYS A 1 160 ? 2.918 -24.734 -12.641 1 98.94 160 CYS A CA 1
ATOM 1219 C C . CYS A 1 160 ? 4.344 -25.078 -13.062 1 98.94 160 CYS A C 1
ATOM 1221 O O . CYS A 1 160 ? 5.188 -24.188 -13.188 1 98.94 160 CYS A O 1
ATOM 1223 N N . TYR A 1 161 ? 4.566 -26.359 -13.328 1 98.88 161 TYR A N 1
ATOM 1224 C CA . TYR A 1 161 ? 5.848 -26.828 -13.844 1 98.88 161 TYR A CA 1
ATOM 1225 C C . TYR A 1 161 ? 6.207 -26.109 -15.141 1 98.88 161 TYR A C 1
ATOM 1227 O O . TYR A 1 161 ? 5.426 -26.094 -16.094 1 98.88 161 TYR A O 1
ATOM 1235 N N . THR A 1 162 ? 7.367 -25.516 -15.156 1 98.81 162 THR A N 1
ATOM 1236 C CA . THR A 1 162 ? 7.762 -24.75 -16.328 1 98.81 162 THR A CA 1
ATOM 1237 C C . THR A 1 162 ? 8.555 -25.609 -17.312 1 98.81 162 THR A C 1
ATOM 1239 O O . THR A 1 162 ? 9.594 -26.156 -16.953 1 98.81 162 THR A O 1
ATOM 1242 N N . PHE A 1 163 ? 8.039 -25.75 -18.531 1 98.12 163 PHE A N 1
ATOM 1243 C CA . PHE A 1 163 ? 8.812 -26.266 -19.656 1 98.12 163 PHE A CA 1
ATOM 1244 C C . PHE A 1 163 ? 9.625 -25.156 -20.312 1 98.12 163 PHE A C 1
ATOM 1246 O O . PHE A 1 163 ? 9.094 -24.094 -20.625 1 98.12 163 PHE A O 1
ATOM 1253 N N . HIS A 1 164 ? 10.859 -25.312 -20.422 1 95.88 164 HIS A N 1
ATOM 1254 C CA . HIS A 1 164 ? 11.703 -24.281 -21.031 1 95.88 164 HIS A CA 1
ATOM 1255 C C . HIS A 1 164 ? 13 -24.891 -21.562 1 95.88 164 HIS A C 1
ATOM 1257 O O . HIS A 1 164 ? 13.352 -26.016 -21.219 1 95.88 164 HIS A O 1
ATOM 1263 N N . ASP A 1 165 ? 13.656 -24.188 -22.5 1 93.5 165 ASP A N 1
ATOM 1264 C CA . ASP A 1 165 ? 14.945 -24.594 -23.062 1 93.5 165 ASP A CA 1
ATOM 1265 C C . ASP A 1 165 ? 16.094 -24.172 -22.141 1 93.5 165 ASP A C 1
ATOM 1267 O O . ASP A 1 165 ? 16.375 -22.984 -22 1 93.5 165 ASP A O 1
ATOM 1271 N N . LEU A 1 166 ? 16.703 -25.172 -21.562 1 94.88 166 LEU A N 1
ATOM 1272 C CA . LEU A 1 166 ? 17.766 -24.906 -20.594 1 94.88 166 LEU A CA 1
ATOM 1273 C C . LEU A 1 166 ? 19.125 -25.312 -21.156 1 94.88 166 LEU A C 1
ATOM 1275 O O . LEU A 1 166 ? 19.234 -26.312 -21.859 1 94.88 166 LEU A O 1
ATOM 1279 N N . PRO A 1 167 ? 20.156 -24.578 -20.859 1 94 167 PRO A N 1
ATOM 1280 C CA . PRO A 1 167 ? 21.5 -24.844 -21.406 1 94 167 PRO A CA 1
ATOM 1281 C C . PRO A 1 167 ? 22.234 -25.938 -20.656 1 94 167 PRO A C 1
ATOM 1283 O O . PRO A 1 167 ? 23.375 -26.281 -21 1 94 167 PRO A O 1
ATOM 1286 N N . ASN A 1 168 ? 21.688 -26.562 -19.656 1 95.69 168 ASN A N 1
ATOM 1287 C CA . ASN A 1 168 ? 22.422 -27.484 -18.797 1 95.69 168 ASN A CA 1
ATOM 1288 C C . ASN A 1 168 ? 22.156 -28.938 -19.172 1 95.69 168 ASN A C 1
ATOM 1290 O O . ASN A 1 168 ? 22.453 -29.844 -18.406 1 95.69 168 ASN A O 1
ATOM 1294 N N . GLY A 1 169 ? 21.516 -29.172 -20.203 1 93.5 169 GLY A N 1
ATOM 1295 C CA . GLY A 1 169 ? 21.328 -30.531 -20.703 1 93.5 169 GLY A CA 1
ATOM 1296 C C . GLY A 1 169 ? 20.016 -31.156 -20.234 1 93.5 169 GLY A C 1
ATOM 1297 O O . GLY A 1 169 ? 19.672 -32.25 -20.656 1 93.5 169 GLY A O 1
ATOM 1298 N N . TYR A 1 170 ? 19.328 -30.547 -19.344 1 96.56 170 TYR A N 1
ATOM 1299 C CA . TYR A 1 170 ? 17.984 -30.984 -18.953 1 96.56 170 TYR A CA 1
ATOM 1300 C C . TYR A 1 170 ? 17 -30.797 -20.094 1 96.56 170 TYR A C 1
ATOM 1302 O O . TYR A 1 170 ? 16.297 -29.781 -20.156 1 96.56 170 TYR A O 1
ATOM 1310 N N . ASP A 1 171 ? 16.859 -31.797 -20.953 1 94.94 171 ASP A N 1
ATOM 1311 C CA . ASP A 1 171 ? 16.172 -31.609 -22.234 1 94.94 171 ASP A CA 1
ATOM 1312 C C . ASP A 1 171 ? 14.664 -31.812 -22.062 1 94.94 171 ASP A C 1
ATOM 1314 O O . ASP A 1 171 ? 14.195 -32.125 -20.969 1 94.94 171 ASP A O 1
ATOM 1318 N N . HIS A 1 172 ? 13.984 -31.641 -23.078 1 95.81 172 HIS A N 1
ATOM 1319 C CA . HIS A 1 172 ? 12.531 -31.594 -23.031 1 95.81 172 HIS A CA 1
ATOM 1320 C C . HIS A 1 172 ? 11.945 -32.969 -22.688 1 95.81 172 HIS A C 1
ATOM 1322 O O . HIS A 1 172 ? 10.922 -33.031 -22 1 95.81 172 HIS A O 1
ATOM 1328 N N . ALA A 1 173 ? 12.516 -34 -23.188 1 95.62 173 ALA A N 1
ATOM 1329 C CA . ALA A 1 173 ? 12.039 -35.344 -22.875 1 95.62 173 ALA A CA 1
ATOM 1330 C C . ALA A 1 173 ? 12.148 -35.625 -21.375 1 95.62 173 ALA A C 1
ATOM 1332 O O . ALA A 1 173 ? 11.234 -36.188 -20.766 1 95.62 173 ALA A O 1
ATOM 1333 N N . GLN A 1 174 ? 13.258 -35.25 -20.797 1 97.62 174 GLN A N 1
ATOM 1334 C CA . GLN A 1 174 ? 13.438 -35.375 -19.359 1 97.62 174 GLN A CA 1
ATOM 1335 C C . GLN A 1 174 ? 12.414 -34.531 -18.609 1 97.62 174 GLN A C 1
ATOM 1337 O O . GLN A 1 174 ? 11.875 -34.969 -17.594 1 97.62 174 GLN A O 1
ATOM 1342 N N . GLN A 1 175 ? 12.203 -33.344 -19.047 1 98.31 175 GLN A N 1
ATOM 1343 C CA . GLN A 1 175 ? 11.234 -32.469 -18.438 1 98.31 175 GLN A CA 1
ATOM 1344 C C . GLN A 1 175 ? 9.836 -33.062 -18.422 1 98.31 175 GLN A C 1
ATOM 1346 O O . GLN A 1 175 ? 9.148 -33.031 -17.406 1 98.31 175 GLN A O 1
ATOM 1351 N N . LEU A 1 176 ? 9.438 -33.656 -19.531 1 98 176 LEU A N 1
ATOM 1352 C CA . LEU A 1 176 ? 8.133 -34.281 -19.609 1 98 176 LEU A CA 1
ATOM 1353 C C . LEU A 1 176 ? 8.023 -35.438 -18.625 1 98 176 LEU A C 1
ATOM 1355 O O . LEU A 1 176 ? 6.984 -35.625 -17.984 1 98 176 LEU A O 1
ATOM 1359 N N . GLN A 1 177 ? 9.094 -36.188 -18.531 1 98 177 GLN A N 1
ATOM 1360 C CA . GLN A 1 177 ? 9.109 -37.344 -17.609 1 98 177 GLN A CA 1
ATOM 1361 C C . GLN A 1 177 ? 8.977 -36.875 -16.156 1 98 177 GLN A C 1
ATOM 1363 O O . GLN A 1 177 ? 8.188 -37.406 -15.391 1 98 177 GLN A O 1
ATOM 1368 N N . VAL A 1 178 ? 9.766 -35.875 -15.805 1 98.69 178 VAL A N 1
ATOM 1369 C CA . VAL A 1 178 ? 9.742 -35.344 -14.445 1 98.69 178 VAL A CA 1
ATOM 1370 C C . VAL A 1 178 ? 8.375 -34.719 -14.156 1 98.69 178 VAL A C 1
ATOM 1372 O O . VAL A 1 178 ? 7.805 -34.906 -13.086 1 98.69 178 VAL A O 1
ATOM 1375 N N . ALA A 1 179 ? 7.879 -33.969 -15.094 1 98.69 179 ALA A N 1
ATOM 1376 C CA . ALA A 1 179 ? 6.562 -33.344 -14.945 1 98.69 179 ALA A CA 1
ATOM 1377 C C . ALA A 1 179 ? 5.5 -34.406 -14.656 1 98.69 179 ALA A C 1
ATOM 1379 O O . ALA A 1 179 ? 4.652 -34.219 -13.781 1 98.69 179 ALA A O 1
ATOM 1380 N N . GLU A 1 180 ? 5.539 -35.469 -15.422 1 98.19 180 GLU A N 1
ATOM 1381 C CA . GLU A 1 180 ? 4.57 -36.531 -15.234 1 98.19 180 GLU A CA 1
ATOM 1382 C C . GLU A 1 180 ? 4.703 -37.188 -13.852 1 98.19 180 GLU A C 1
ATOM 1384 O O . GLU A 1 180 ? 3.699 -37.469 -13.195 1 98.19 180 GLU A O 1
ATOM 1389 N N . GLN A 1 181 ? 5.926 -37.406 -13.445 1 98.38 181 GLN A N 1
ATOM 1390 C CA . GLN A 1 181 ? 6.176 -37.969 -12.117 1 98.38 181 GLN A CA 1
ATOM 1391 C C . GLN A 1 181 ? 5.613 -37.031 -11.031 1 98.38 181 GLN A C 1
ATOM 1393 O O . GLN A 1 181 ? 4.973 -37.5 -10.094 1 98.38 181 GLN A O 1
ATOM 1398 N N . LEU A 1 182 ? 5.848 -35.812 -11.109 1 98.56 182 LEU A N 1
ATOM 1399 C CA . LEU A 1 182 ? 5.414 -34.844 -10.102 1 98.56 182 LEU A CA 1
ATOM 1400 C C . LEU A 1 182 ? 3.9 -34.656 -10.148 1 98.56 182 LEU A C 1
ATOM 1402 O O . LEU A 1 182 ? 3.258 -34.5 -9.109 1 98.56 182 LEU A O 1
ATOM 1406 N N . ARG A 1 183 ? 3.297 -34.656 -11.336 1 98.44 183 ARG A N 1
ATOM 1407 C CA . ARG A 1 183 ? 1.854 -34.5 -11.5 1 98.44 183 ARG A CA 1
ATOM 1408 C C . ARG A 1 183 ? 1.107 -35.625 -10.789 1 98.44 183 ARG A C 1
ATOM 1410 O O . ARG A 1 183 ? -0.008 -35.438 -10.305 1 98.44 183 ARG A O 1
ATOM 1417 N N . THR A 1 184 ? 1.709 -36.781 -10.695 1 97.62 184 THR A N 1
ATOM 1418 C CA . THR A 1 184 ? 1.041 -37.969 -10.164 1 97.62 184 THR A CA 1
ATOM 1419 C C . THR A 1 184 ? 1.436 -38.219 -8.711 1 97.62 184 THR A C 1
ATOM 1421 O O . THR A 1 184 ? 1.181 -39.281 -8.156 1 97.62 184 THR A O 1
ATOM 1424 N N . ASP A 1 185 ? 2.156 -37.25 -8.148 1 97.5 185 ASP A N 1
ATOM 1425 C CA . ASP A 1 185 ? 2.473 -37.344 -6.723 1 97.5 185 ASP A CA 1
ATOM 1426 C C . ASP A 1 185 ? 1.206 -37.531 -5.887 1 97.5 185 ASP A C 1
ATOM 1428 O O . ASP A 1 185 ? 0.309 -36.688 -5.934 1 97.5 185 ASP A O 1
ATOM 1432 N N . ALA A 1 186 ? 1.069 -38.469 -5.008 1 96.94 186 ALA A N 1
ATOM 1433 C CA . ALA A 1 186 ? -0.129 -38.812 -4.258 1 96.94 186 ALA A CA 1
ATOM 1434 C C . ALA A 1 186 ? -0.496 -37.75 -3.248 1 96.94 186 ALA A C 1
ATOM 1436 O O . ALA A 1 186 ? -1.66 -37.594 -2.861 1 96.94 186 ALA A O 1
ATOM 1437 N N . ARG A 1 187 ? 0.459 -37.031 -2.824 1 96.56 187 ARG A N 1
ATOM 1438 C CA . ARG A 1 187 ? 0.222 -36 -1.825 1 96.56 187 ARG A CA 1
ATOM 1439 C C . ARG A 1 187 ? -0.691 -34.906 -2.375 1 96.56 187 ARG A C 1
ATOM 1441 O O . ARG A 1 187 ? -1.316 -34.156 -1.609 1 96.56 187 ARG A O 1
ATOM 1448 N N . LEU A 1 188 ? -0.719 -34.719 -3.678 1 97 188 LEU A N 1
ATOM 1449 C CA . LEU A 1 188 ? -1.551 -33.719 -4.309 1 97 188 LEU A CA 1
ATOM 1450 C C . LEU A 1 188 ? -3.031 -34 -4.094 1 97 188 LEU A C 1
ATOM 1452 O O . LEU A 1 188 ? -3.861 -33.094 -4.113 1 97 188 LEU A O 1
ATOM 1456 N N . LYS A 1 189 ? -3.406 -35.219 -3.84 1 95.12 189 LYS A N 1
ATOM 1457 C CA . LYS A 1 189 ? -4.801 -35.625 -3.645 1 95.12 189 LYS A CA 1
ATOM 1458 C C . LYS A 1 189 ? -5.309 -35.188 -2.275 1 95.12 189 LYS A C 1
ATOM 1460 O O . LYS A 1 189 ? -6.516 -35.062 -2.066 1 95.12 189 LYS A O 1
ATOM 1465 N N . THR A 1 190 ? -4.438 -34.969 -1.394 1 93.62 190 THR A N 1
ATOM 1466 C CA . THR A 1 190 ? -4.848 -34.625 -0.033 1 93.62 190 THR A CA 1
ATOM 1467 C C . THR A 1 190 ? -4.336 -33.25 0.362 1 93.62 190 THR A C 1
ATOM 1469 O O . THR A 1 190 ? -4.359 -32.875 1.539 1 93.62 190 THR A O 1
ATOM 1472 N N . SER A 1 191 ? -3.756 -32.531 -0.531 1 95.56 191 SER A N 1
ATOM 1473 C CA . SER A 1 191 ? -3.275 -31.156 -0.338 1 95.56 191 SER A CA 1
ATOM 1474 C C . SER A 1 191 ? -4.074 -30.156 -1.177 1 95.56 191 SER A C 1
ATOM 1476 O O . SER A 1 191 ? -4.684 -30.531 -2.18 1 95.56 191 SER A O 1
ATOM 1478 N N . PRO A 1 192 ? -4.098 -28.891 -0.657 1 96.94 192 PRO A N 1
ATOM 1479 C CA . PRO A 1 192 ? -4.742 -27.891 -1.516 1 96.94 192 PRO A CA 1
ATOM 1480 C C . PRO A 1 192 ? -3.912 -27.547 -2.75 1 96.94 192 PRO A C 1
ATOM 1482 O O . PRO A 1 192 ? -4.402 -26.875 -3.66 1 96.94 192 PRO A O 1
ATOM 1485 N N . THR A 1 193 ? -2.678 -28.031 -2.85 1 97.69 193 THR A N 1
ATOM 1486 C CA . THR A 1 193 ? -1.806 -27.75 -3.988 1 97.69 193 THR A CA 1
ATOM 1487 C C . THR A 1 193 ? -2.275 -28.516 -5.223 1 97.69 193 THR A C 1
ATOM 1489 O O . THR A 1 193 ? -2.684 -29.672 -5.125 1 97.69 193 THR A O 1
ATOM 1492 N N . GLU A 1 194 ? -2.262 -27.828 -6.289 1 97.56 194 GLU A N 1
ATOM 1493 C CA . GLU A 1 194 ? -2.631 -28.406 -7.582 1 97.56 194 GLU A CA 1
ATOM 1494 C C . GLU A 1 194 ? -1.488 -28.266 -8.586 1 97.56 194 GLU A C 1
ATOM 1496 O O . GLU A 1 194 ? -0.563 -27.484 -8.383 1 97.56 194 GLU A O 1
ATOM 1501 N N . PHE A 1 195 ? -1.557 -29.141 -9.641 1 98.5 195 PHE A N 1
ATOM 1502 C CA . PHE A 1 195 ? -0.486 -29.172 -10.625 1 98.5 195 PHE A CA 1
ATOM 1503 C C . PHE A 1 195 ? -0.911 -28.469 -11.906 1 98.5 195 PHE A C 1
ATOM 1505 O O . PHE A 1 195 ? -2.008 -28.703 -12.422 1 98.5 195 PHE A O 1
ATOM 1512 N N . GLY A 1 196 ? -0.142 -27.484 -12.336 1 98.75 196 GLY A N 1
ATOM 1513 C CA . GLY A 1 196 ? -0.323 -26.812 -13.617 1 98.75 196 GLY A CA 1
ATOM 1514 C C . GLY A 1 196 ? 0.941 -26.781 -14.453 1 98.75 196 GLY A C 1
ATOM 1515 O O . GLY A 1 196 ? 1.934 -27.438 -14.117 1 98.75 196 GLY A O 1
ATOM 1516 N N . VAL A 1 197 ? 0.882 -26.125 -15.609 1 98.81 197 VAL A N 1
ATOM 1517 C CA . VAL A 1 197 ? 2.006 -26.016 -16.531 1 98.81 197 VAL A CA 1
ATOM 1518 C C . VAL A 1 197 ? 2.266 -24.531 -16.844 1 98.81 197 VAL A C 1
ATOM 1520 O O . VAL A 1 197 ? 1.327 -23.75 -17 1 98.81 197 VAL A O 1
ATOM 1523 N N . ALA A 1 198 ? 3.49 -24.156 -16.797 1 98.81 198 ALA A N 1
ATOM 1524 C CA . ALA A 1 198 ? 3.945 -22.859 -17.297 1 98.81 198 ALA A CA 1
ATOM 1525 C C . ALA A 1 198 ? 4.812 -23.016 -18.531 1 98.81 198 ALA A C 1
ATOM 1527 O O . ALA A 1 198 ? 5.66 -23.906 -18.609 1 98.81 198 ALA A O 1
ATOM 1528 N N . TYR A 1 199 ? 4.566 -22.203 -19.531 1 98.44 199 TYR A N 1
ATOM 1529 C CA . TYR A 1 199 ? 5.34 -22.281 -20.766 1 98.44 199 TYR A CA 1
ATOM 1530 C C . TYR A 1 199 ? 5.395 -20.938 -21.469 1 98.44 199 TYR A C 1
ATOM 1532 O O . TYR A 1 199 ? 4.367 -20.266 -21.609 1 98.44 199 TYR A O 1
ATOM 1540 N N . ASP A 1 200 ? 6.602 -20.5 -21.906 1 97.19 200 ASP A N 1
ATOM 1541 C CA . ASP A 1 200 ? 6.797 -19.219 -22.562 1 97.19 200 ASP A CA 1
ATOM 1542 C C . ASP A 1 200 ? 7.496 -19.375 -23.906 1 97.19 200 ASP A C 1
ATOM 1544 O O . ASP A 1 200 ? 8.078 -18.422 -24.422 1 97.19 200 ASP A O 1
ATOM 1548 N N . GLY A 1 201 ? 7.527 -20.531 -24.5 1 95.88 201 GLY A N 1
ATOM 1549 C CA . GLY A 1 201 ? 8.281 -20.75 -25.719 1 95.88 201 GLY A CA 1
ATOM 1550 C C . GLY A 1 201 ? 7.418 -20.766 -26.953 1 95.88 201 GLY A C 1
ATOM 1551 O O . GLY A 1 201 ? 7.859 -21.219 -28.016 1 95.88 201 GLY A O 1
ATOM 1552 N N . TRP A 1 202 ? 6.195 -20.203 -26.875 1 95.81 202 TRP A N 1
ATOM 1553 C CA . TRP A 1 202 ? 5.188 -20.359 -27.922 1 95.81 202 TRP A CA 1
ATOM 1554 C C . TRP A 1 202 ? 5.688 -19.797 -29.234 1 95.81 202 TRP A C 1
ATOM 1556 O O . TRP A 1 202 ? 5.387 -20.344 -30.312 1 95.81 202 TRP A O 1
ATOM 1566 N N . ALA A 1 203 ? 6.422 -18.672 -29.109 1 87.81 203 ALA A N 1
ATOM 1567 C CA . ALA A 1 203 ? 6.844 -18 -30.328 1 87.81 203 ALA A CA 1
ATOM 1568 C C . ALA A 1 203 ? 8.312 -18.281 -30.641 1 87.81 203 ALA A C 1
ATOM 1570 O O . ALA A 1 203 ? 8.805 -17.938 -31.719 1 87.81 203 ALA A O 1
ATOM 1571 N N . MET A 1 204 ? 8.969 -19 -29.812 1 87.38 204 MET A N 1
ATOM 1572 C CA . MET A 1 204 ? 10.422 -19.047 -29.953 1 87.38 204 MET A CA 1
ATOM 1573 C C . MET A 1 204 ? 10.914 -20.5 -30.016 1 87.38 204 MET A C 1
ATOM 1575 O O . MET A 1 204 ? 11.984 -20.766 -30.562 1 87.38 204 MET A O 1
ATOM 1579 N N . SER A 1 205 ? 10.133 -21.422 -29.531 1 92.06 205 SER A N 1
ATOM 1580 C CA . SER A 1 205 ? 10.57 -22.812 -29.469 1 92.06 205 SER A CA 1
ATOM 1581 C C . SER A 1 205 ? 10.312 -23.531 -30.781 1 92.06 205 SER A C 1
ATOM 1583 O O . SER A 1 205 ? 9.445 -23.125 -31.562 1 92.06 205 SER A O 1
ATOM 1585 N N . PRO A 1 206 ? 11.078 -24.641 -31 1 92.44 206 PRO A N 1
ATOM 1586 C CA . PRO A 1 206 ? 10.766 -25.484 -32.156 1 92.44 206 PRO A CA 1
ATOM 1587 C C . PRO A 1 206 ? 9.328 -26 -32.156 1 92.44 206 PRO A C 1
ATOM 1589 O O . PRO A 1 206 ? 8.797 -26.312 -31.078 1 92.44 206 PRO A O 1
ATOM 1592 N N . PRO A 1 207 ? 8.773 -26.109 -33.312 1 94.56 207 PRO A N 1
ATOM 1593 C CA . PRO A 1 207 ? 7.375 -26.531 -33.406 1 94.56 207 PRO A CA 1
ATOM 1594 C C . PRO A 1 207 ? 7.113 -27.859 -32.688 1 94.56 207 PRO A C 1
ATOM 1596 O O . PRO A 1 207 ? 6.051 -28.031 -32.062 1 94.56 207 PRO A O 1
ATOM 1599 N N . GLU A 1 208 ? 8.047 -28.734 -32.781 1 94.38 208 GLU A N 1
ATOM 1600 C CA . GLU A 1 208 ? 7.863 -30.031 -32.156 1 94.38 208 GLU A CA 1
ATOM 1601 C C . GLU A 1 208 ? 7.77 -29.906 -30.641 1 94.38 208 GLU A C 1
ATOM 1603 O O . GLU A 1 208 ? 7.016 -30.641 -30 1 94.38 208 GLU A O 1
ATOM 1608 N N . THR A 1 209 ? 8.586 -29.047 -30.141 1 95.31 209 THR A N 1
ATOM 1609 C CA . THR A 1 209 ? 8.555 -28.797 -28.703 1 95.31 209 THR A CA 1
ATOM 1610 C C . THR A 1 209 ? 7.215 -28.188 -28.281 1 95.31 209 THR A C 1
ATOM 1612 O O . THR A 1 209 ? 6.598 -28.641 -27.312 1 95.31 209 THR A O 1
ATOM 1615 N N . VAL A 1 210 ? 6.77 -27.219 -29.016 1 96.62 210 VAL A N 1
ATOM 1616 C CA . VAL A 1 210 ? 5.496 -26.562 -28.734 1 96.62 210 VAL A CA 1
ATOM 1617 C C . VAL A 1 210 ? 4.363 -27.594 -28.797 1 96.62 210 VAL A C 1
ATOM 1619 O O . VAL A 1 210 ? 3.498 -27.625 -27.922 1 96.62 210 VAL A O 1
ATOM 1622 N N . ALA A 1 211 ? 4.441 -28.422 -29.797 1 96.38 211 ALA A N 1
ATOM 1623 C CA . ALA A 1 211 ? 3.414 -29.453 -29.984 1 96.38 211 ALA A CA 1
ATOM 1624 C C . ALA A 1 211 ? 3.375 -30.406 -28.797 1 96.38 211 ALA A C 1
ATOM 1626 O O . ALA A 1 211 ? 2.299 -30.844 -28.375 1 96.38 211 ALA A O 1
ATOM 1627 N N . SER A 1 212 ? 4.508 -30.766 -28.359 1 96.31 212 SER A N 1
ATOM 1628 C CA . SER A 1 212 ? 4.582 -31.688 -27.234 1 96.31 212 SER A CA 1
ATOM 1629 C C . SER A 1 212 ? 3.996 -31.062 -25.969 1 96.31 212 SER A C 1
ATOM 1631 O O . SER A 1 212 ? 3.357 -31.75 -25.172 1 96.31 212 SER A O 1
ATOM 1633 N N . VAL A 1 213 ? 4.227 -29.797 -25.719 1 97.12 213 VAL A N 1
ATOM 1634 C CA . VAL A 1 213 ? 3.67 -29.094 -24.562 1 97.12 213 VAL A CA 1
ATOM 1635 C C . VAL A 1 213 ? 2.15 -29.016 -24.703 1 97.12 213 VAL A C 1
ATOM 1637 O O . VAL A 1 213 ? 1.424 -29.25 -23.734 1 97.12 213 VAL A O 1
ATOM 1640 N N . VAL A 1 214 ? 1.667 -28.688 -25.891 1 97.44 214 VAL A N 1
ATOM 1641 C CA . VAL A 1 214 ? 0.233 -28.625 -26.141 1 97.44 214 VAL A CA 1
ATOM 1642 C C . VAL A 1 214 ? -0.413 -29.969 -25.844 1 97.44 214 VAL A C 1
ATOM 1644 O O . VAL A 1 214 ? -1.455 -30.047 -25.188 1 97.44 214 VAL A O 1
ATOM 1647 N N . GLU A 1 215 ? 0.204 -31 -26.375 1 97.31 215 GLU A N 1
ATOM 1648 C CA . GLU A 1 215 ? -0.306 -32.344 -26.125 1 97.31 215 GLU A CA 1
ATOM 1649 C C . GLU A 1 215 ? -0.361 -32.656 -24.641 1 97.31 215 GLU A C 1
ATOM 1651 O O . GLU A 1 215 ? -1.36 -33.188 -24.141 1 97.31 215 GLU A O 1
ATOM 1656 N N . TYR A 1 216 ? 0.677 -32.344 -23.953 1 97.75 216 TYR A N 1
ATOM 1657 C CA . TYR A 1 216 ? 0.729 -32.594 -22.516 1 97.75 216 TYR A CA 1
ATOM 1658 C C . TYR A 1 216 ? -0.392 -31.875 -21.797 1 97.75 216 TYR A C 1
ATOM 1660 O O . TYR A 1 216 ? -1.104 -32.469 -20.984 1 97.75 216 TYR A O 1
ATOM 1668 N N . VAL A 1 217 ? -0.565 -30.594 -22.062 1 97.44 217 VAL A N 1
ATOM 1669 C CA . VAL A 1 217 ? -1.524 -29.734 -21.391 1 97.44 217 VAL A CA 1
ATOM 1670 C C . VAL A 1 217 ? -2.945 -30.203 -21.672 1 97.44 217 VAL A C 1
ATOM 1672 O O . VAL A 1 217 ? -3.807 -30.188 -20.797 1 97.44 217 VAL A O 1
ATOM 1675 N N . THR A 1 218 ? -3.203 -30.672 -22.844 1 95.88 218 THR A N 1
ATOM 1676 C CA . THR A 1 218 ? -4.566 -30.953 -23.281 1 95.88 218 THR A CA 1
ATOM 1677 C C . THR A 1 218 ? -4.949 -32.406 -22.984 1 95.88 218 THR A C 1
ATOM 1679 O O . THR A 1 218 ? -6.133 -32.75 -22.938 1 95.88 218 THR A O 1
ATOM 1682 N N . THR A 1 219 ? -3.967 -33.281 -22.75 1 95.88 219 THR A N 1
ATOM 1683 C CA . THR A 1 219 ? -4.316 -34.688 -22.641 1 95.88 219 THR A CA 1
ATOM 1684 C C . THR A 1 219 ? -4.066 -35.219 -21.219 1 95.88 219 THR A C 1
ATOM 1686 O O . THR A 1 219 ? -4.633 -36.219 -20.812 1 95.88 219 THR A O 1
ATOM 1689 N N . LYS A 1 220 ? -3.18 -34.594 -20.453 1 94.94 220 LYS A N 1
ATOM 1690 C CA . LYS A 1 220 ? -2.771 -35.156 -19.156 1 94.94 220 LYS A CA 1
ATOM 1691 C C . LYS A 1 220 ? -3.645 -34.594 -18.031 1 94.94 220 LYS A C 1
ATOM 1693 O O . LYS A 1 220 ? -3.49 -35 -16.875 1 94.94 220 LYS A O 1
ATOM 1698 N N . GLY A 1 221 ? -4.535 -33.75 -18.328 1 90.81 221 GLY A N 1
ATOM 1699 C CA . GLY A 1 221 ? -5.445 -33.25 -17.312 1 90.81 221 GLY A CA 1
ATOM 1700 C C . GLY A 1 221 ? -4.793 -32.25 -16.359 1 90.81 221 GLY A C 1
ATOM 1701 O O . GLY A 1 221 ? -4.957 -32.344 -15.148 1 90.81 221 GLY A O 1
ATOM 1702 N N . VAL A 1 222 ? -3.967 -31.375 -16.812 1 96 222 VAL A N 1
ATOM 1703 C CA . VAL A 1 222 ? -3.369 -30.344 -15.984 1 96 222 VAL A CA 1
ATOM 1704 C C . VAL A 1 222 ? -4.441 -29.328 -15.562 1 96 222 VAL A C 1
ATOM 1706 O O . VAL A 1 222 ? -5.418 -29.125 -16.281 1 96 222 VAL A O 1
ATOM 1709 N N . ASP A 1 223 ? -4.293 -28.719 -14.398 1 96.62 223 ASP A N 1
ATOM 1710 C CA . ASP A 1 223 ? -5.34 -27.891 -13.805 1 96.62 223 ASP A CA 1
ATOM 1711 C C . ASP A 1 223 ? -5.328 -26.484 -14.398 1 96.62 223 ASP A C 1
ATOM 171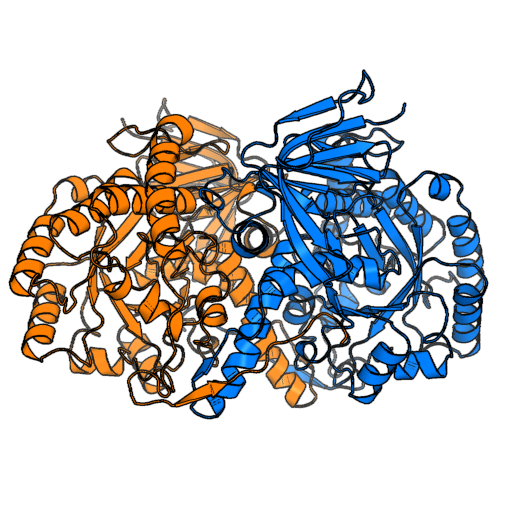3 O O . ASP A 1 223 ? -6.336 -25.781 -14.344 1 96.62 223 ASP A O 1
ATOM 1717 N N . VAL A 1 224 ? -4.199 -26.031 -14.914 1 98.75 224 VAL A N 1
ATOM 1718 C CA . VAL A 1 224 ? -4.086 -24.672 -15.445 1 98.75 224 VAL A CA 1
ATOM 1719 C C . VAL A 1 224 ? -2.82 -24.562 -16.297 1 98.75 224 VAL A C 1
ATOM 1721 O O . VAL A 1 224 ? -1.835 -25.25 -16.047 1 98.75 224 VAL A O 1
ATOM 1724 N N . LEU A 1 225 ? -2.887 -23.812 -17.328 1 98.75 225 LEU A N 1
ATOM 1725 C CA . LEU A 1 225 ? -1.746 -23.359 -18.125 1 98.75 225 LEU A CA 1
ATOM 1726 C C . LEU A 1 225 ? -1.514 -21.859 -17.922 1 98.75 225 LEU A C 1
ATOM 1728 O O . LEU A 1 225 ? -2.459 -21.062 -17.969 1 98.75 225 LEU A O 1
ATOM 1732 N N . THR A 1 226 ? -0.283 -21.438 -17.609 1 98.81 226 THR A N 1
ATOM 1733 C CA . THR A 1 226 ? 0.025 -20.016 -17.531 1 98.81 226 THR A CA 1
ATOM 1734 C C . THR A 1 226 ? 1.201 -19.672 -18.438 1 98.81 226 THR A C 1
ATOM 1736 O O . THR A 1 226 ? 2.049 -20.516 -18.719 1 98.81 226 THR A O 1
ATOM 1739 N N . THR A 1 227 ? 1.221 -18.484 -18.953 1 98.56 227 THR A N 1
ATOM 1740 C CA . THR A 1 227 ? 2.254 -17.953 -19.828 1 98.56 227 THR A CA 1
ATOM 1741 C C . THR A 1 227 ? 2.418 -16.453 -19.625 1 98.56 227 THR A C 1
ATOM 1743 O O . THR A 1 227 ? 1.58 -15.812 -18.984 1 98.56 227 THR A O 1
ATOM 1746 N N . HIS A 1 228 ? 3.586 -15.914 -20 1 97.88 228 HIS A N 1
ATOM 1747 C CA . HIS A 1 228 ? 3.803 -14.477 -20 1 97.88 228 HIS A CA 1
ATOM 1748 C C . HIS A 1 228 ? 3.531 -13.883 -21.391 1 97.88 228 HIS A C 1
ATOM 1750 O O . HIS A 1 228 ? 3.883 -14.484 -22.406 1 97.88 228 HIS A O 1
ATOM 1756 N N . SER A 1 229 ? 2.938 -12.758 -21.391 1 96.69 229 SER A N 1
ATOM 1757 C CA . SER A 1 229 ? 2.811 -11.977 -22.609 1 96.69 229 SER A CA 1
ATOM 1758 C C . SER A 1 229 ? 2.891 -10.477 -22.328 1 96.69 229 SER A C 1
ATOM 1760 O O . SER A 1 229 ? 2.309 -10 -21.344 1 96.69 229 SER A O 1
ATOM 1762 N N . LEU A 1 230 ? 3.686 -9.734 -23.062 1 94.75 230 LEU A N 1
ATOM 1763 C CA . LEU A 1 230 ? 3.736 -8.281 -22.984 1 94.75 230 LEU A CA 1
ATOM 1764 C C . LEU A 1 230 ? 3.324 -7.641 -24.297 1 94.75 230 LEU A C 1
ATOM 1766 O O . LEU A 1 230 ? 2.305 -6.949 -24.359 1 94.75 230 LEU A O 1
ATOM 1770 N N . GLY A 1 231 ? 4.098 -7.953 -25.391 1 92.81 231 GLY A N 1
ATOM 1771 C CA . GLY A 1 231 ? 3.867 -7.367 -26.703 1 92.81 231 GLY A CA 1
ATOM 1772 C C . GLY A 1 231 ? 4.488 -5.992 -26.859 1 92.81 231 GLY A C 1
ATOM 1773 O O . GLY A 1 231 ? 5.391 -5.621 -26.109 1 92.81 231 GLY A O 1
ATOM 1774 N N . GLY A 1 232 ? 4.105 -5.332 -27.906 1 93.69 232 GLY A N 1
ATOM 1775 C CA . GLY A 1 232 ? 4.613 -3.988 -28.125 1 93.69 232 GLY A CA 1
ATOM 1776 C C . GLY A 1 232 ? 6.125 -3.934 -28.234 1 93.69 232 GLY A C 1
ATOM 1777 O O . GLY A 1 232 ? 6.738 -4.777 -28.906 1 93.69 232 GLY A O 1
ATOM 1778 N N . PRO A 1 233 ? 6.672 -2.91 -27.578 1 95.19 233 PRO A N 1
ATOM 1779 C CA . PRO A 1 233 ? 8.125 -2.746 -27.609 1 95.19 233 PRO A CA 1
ATOM 1780 C C . PRO A 1 233 ? 8.867 -3.928 -26.984 1 95.19 233 PRO A C 1
ATOM 1782 O O . PRO A 1 233 ? 10.039 -4.16 -27.297 1 95.19 233 PRO A O 1
ATOM 1785 N N . TRP A 1 234 ? 8.25 -4.719 -26.172 1 94.25 234 TRP A N 1
ATOM 1786 C CA . TRP A 1 234 ? 8.891 -5.812 -25.453 1 94.25 234 TRP A CA 1
ATOM 1787 C C . TRP A 1 234 ? 8.977 -7.059 -26.328 1 94.25 234 TRP A C 1
ATOM 1789 O O . TRP A 1 234 ? 9.727 -7.992 -26.031 1 94.25 234 TRP A O 1
ATOM 1799 N N . VAL A 1 235 ? 8.266 -7.18 -27.391 1 89.94 235 VAL A N 1
ATOM 1800 C CA . VAL A 1 235 ? 8.305 -8.195 -28.438 1 89.94 235 VAL A CA 1
ATOM 1801 C C . VAL A 1 235 ? 7.945 -9.562 -27.844 1 89.94 235 VAL A C 1
ATOM 1803 O O . VAL A 1 235 ? 7.641 -10.5 -28.578 1 89.94 235 VAL A O 1
ATOM 1806 N N . LEU A 1 236 ? 7.957 -9.719 -26.562 1 87.25 236 LEU A N 1
ATOM 1807 C CA . LEU A 1 236 ? 7.516 -10.938 -25.891 1 87.25 236 LEU A CA 1
ATOM 1808 C C . LEU A 1 236 ? 6 -11.094 -25.984 1 87.25 236 LEU A C 1
ATOM 1810 O O . LEU A 1 236 ? 5.266 -10.641 -25.109 1 87.25 236 LEU A O 1
ATOM 1814 N N . ASP A 1 237 ? 5.559 -11.805 -27.031 1 91.25 237 ASP A N 1
ATOM 1815 C CA . ASP A 1 237 ? 4.117 -11.922 -27.25 1 91.25 237 ASP A CA 1
ATOM 1816 C C . ASP A 1 237 ? 3.68 -13.383 -27.281 1 91.25 237 ASP A C 1
ATOM 1818 O O . ASP A 1 237 ? 3.939 -14.094 -28.25 1 91.25 237 ASP A O 1
ATOM 1822 N N . HIS A 1 238 ? 3.105 -13.812 -26.219 1 95.19 238 HIS A N 1
ATOM 1823 C CA . HIS A 1 238 ? 2.428 -15.094 -26.094 1 95.19 238 HIS A CA 1
ATOM 1824 C C . HIS A 1 238 ? 0.953 -14.914 -25.766 1 95.19 238 HIS A C 1
ATOM 1826 O O . HIS A 1 238 ? 0.413 -15.633 -24.906 1 95.19 238 HIS A O 1
ATOM 1832 N N . GLY A 1 239 ? 0.366 -13.93 -26.391 1 95.94 239 GLY A N 1
ATOM 1833 C CA . GLY A 1 239 ? -1.012 -13.555 -26.125 1 95.94 239 GLY A CA 1
ATOM 1834 C C . GLY A 1 239 ? -2.021 -14.477 -26.766 1 95.94 239 GLY A C 1
ATOM 1835 O O . GLY A 1 239 ? -1.658 -15.531 -27.297 1 95.94 239 GLY A O 1
ATOM 1836 N N . PRO A 1 240 ? -3.262 -14.117 -26.703 1 97.25 240 PRO A N 1
ATOM 1837 C CA . PRO A 1 240 ? -4.367 -14.969 -27.156 1 97.25 240 PRO A CA 1
ATOM 1838 C C . PRO A 1 240 ? -4.242 -15.359 -28.625 1 97.25 240 PRO A C 1
ATOM 1840 O O . PRO A 1 240 ? -4.523 -16.5 -28.984 1 97.25 240 PRO A O 1
ATOM 1843 N N . GLU A 1 241 ? -3.838 -14.438 -29.453 1 96.44 241 GLU A N 1
ATOM 1844 C CA . GLU A 1 241 ? -3.721 -14.758 -30.875 1 96.44 241 GLU A CA 1
ATOM 1845 C C . GLU A 1 241 ? -2.682 -15.852 -31.109 1 96.44 241 GLU A C 1
ATOM 1847 O O . GLU A 1 241 ? -2.891 -16.75 -31.922 1 96.44 241 GLU A O 1
ATOM 1852 N N . VAL A 1 242 ? -1.589 -15.75 -30.406 1 96.44 242 VAL A N 1
ATOM 1853 C CA . VAL A 1 242 ? -0.527 -16.734 -30.516 1 96.44 242 VAL A CA 1
ATOM 1854 C C . VAL A 1 242 ? -1.014 -18.094 -29.984 1 96.44 242 VAL A C 1
ATOM 1856 O O . VAL A 1 242 ? -0.802 -19.125 -30.625 1 96.44 242 VAL A O 1
ATOM 1859 N N . LEU A 1 243 ? -1.659 -18.109 -28.859 1 97.56 243 LEU A N 1
ATOM 1860 C CA . LEU A 1 243 ? -2.154 -19.328 -28.25 1 97.56 243 LEU A CA 1
ATOM 1861 C C . LEU A 1 243 ? -3.234 -19.969 -29.109 1 97.56 243 LEU A C 1
ATOM 1863 O O . LEU A 1 243 ? -3.338 -21.203 -29.172 1 97.56 243 LEU A O 1
ATOM 1867 N N . GLU A 1 244 ? -4.066 -19.125 -29.75 1 96.69 244 GLU A N 1
ATOM 1868 C CA . GLU A 1 244 ? -5.09 -19.625 -30.672 1 96.69 244 GLU A CA 1
ATOM 1869 C C . GLU A 1 244 ? -4.465 -20.375 -31.828 1 96.69 244 GLU A C 1
ATOM 1871 O O . GLU A 1 244 ? -5.004 -21.391 -32.281 1 96.69 244 GLU A O 1
ATOM 1876 N N . LYS A 1 245 ? -3.391 -19.859 -32.344 1 95.56 245 LYS A N 1
ATOM 1877 C CA . LYS A 1 245 ? -2.68 -20.5 -33.469 1 95.56 245 LYS A CA 1
ATOM 1878 C C . LYS A 1 245 ? -2.203 -21.906 -33.062 1 95.56 245 LYS A C 1
ATOM 1880 O O . LYS A 1 245 ? -2.164 -22.797 -33.906 1 95.56 245 LYS A O 1
ATOM 1885 N N . HIS A 1 246 ? -1.835 -22.031 -31.844 1 96.19 246 HIS A N 1
ATOM 1886 C CA . HIS A 1 246 ? -1.344 -23.328 -31.375 1 96.19 246 HIS A CA 1
ATOM 1887 C C . HIS A 1 246 ? -2.482 -24.188 -30.828 1 96.19 246 HIS A C 1
ATOM 1889 O O . HIS A 1 246 ? -2.244 -25.25 -30.25 1 96.19 246 HIS A O 1
ATOM 1895 N N . LYS A 1 247 ? -3.758 -23.672 -30.859 1 95.25 247 LYS A N 1
ATOM 1896 C CA . LYS A 1 247 ? -4.988 -24.391 -30.531 1 95.25 247 LYS A CA 1
ATOM 1897 C C . LYS A 1 247 ? -5.02 -24.781 -29.062 1 95.25 247 LYS A C 1
ATOM 1899 O O . LYS A 1 247 ? -5.508 -25.844 -28.703 1 95.25 247 LYS A O 1
ATOM 1904 N N . VAL A 1 248 ? -4.473 -23.953 -28.281 1 96.06 248 VAL A N 1
ATOM 1905 C CA . VAL A 1 248 ? -4.438 -24.25 -26.859 1 96.06 248 VAL A CA 1
ATOM 1906 C C . VAL A 1 248 ? -5.324 -23.266 -26.094 1 96.06 248 VAL A C 1
ATOM 1908 O O . VAL A 1 248 ? -5.699 -23.516 -24.938 1 96.06 248 VAL A O 1
ATOM 1911 N N . LEU A 1 249 ? -5.793 -22.234 -26.734 1 96.44 249 LEU A N 1
ATOM 1912 C CA . LEU A 1 249 ? -6.582 -21.188 -26.078 1 96.44 249 LEU A CA 1
ATOM 1913 C C . LEU A 1 249 ? -8 -21.672 -25.812 1 96.44 249 LEU A C 1
ATOM 1915 O O . LEU A 1 249 ? -8.547 -21.422 -24.734 1 96.44 249 LEU A O 1
ATOM 1919 N N . ASN A 1 250 ? -8.625 -22.312 -26.781 1 93.19 250 ASN A N 1
ATOM 1920 C CA . ASN A 1 250 ? -10.016 -22.734 -26.688 1 93.19 250 ASN A CA 1
ATOM 1921 C C . ASN A 1 250 ? -10.148 -24.172 -26.219 1 93.19 250 ASN A C 1
ATOM 1923 O O . ASN A 1 250 ? -10.875 -24.969 -26.828 1 93.19 250 ASN A O 1
ATOM 1927 N N . THR A 1 251 ? -9.438 -24.562 -25.281 1 93.69 251 THR A N 1
ATOM 1928 C CA . THR A 1 251 ? -9.547 -25.859 -24.625 1 93.69 251 THR A CA 1
ATOM 1929 C C . THR A 1 251 ? -10.211 -25.734 -23.266 1 93.69 251 THR A C 1
ATOM 1931 O O . THR A 1 251 ? -10.406 -24.625 -22.766 1 93.69 251 THR A O 1
ATOM 1934 N N . PRO A 1 252 ? -10.609 -26.859 -22.688 1 94.12 252 PRO A N 1
ATOM 1935 C CA . PRO A 1 252 ? -11.211 -26.797 -21.359 1 94.12 252 PRO A CA 1
ATOM 1936 C C . PRO A 1 252 ? -10.211 -26.406 -20.281 1 94.12 252 PRO A C 1
ATOM 1938 O O . PRO A 1 252 ? -10.602 -26.062 -19.156 1 94.12 252 PRO A O 1
ATOM 1941 N N . VAL A 1 253 ? -8.922 -26.406 -20.562 1 97.25 253 VAL A N 1
ATOM 1942 C CA . VAL A 1 253 ? -7.895 -26.031 -19.594 1 97.25 253 VAL A CA 1
ATOM 1943 C C . VAL A 1 253 ? -7.875 -24.516 -19.406 1 97.25 253 VAL A C 1
ATOM 1945 O O . VAL A 1 253 ? -7.805 -23.766 -20.391 1 97.25 253 VAL A O 1
ATOM 1948 N N . PRO A 1 254 ? -8.07 -24.047 -18.156 1 98.44 254 PRO A N 1
ATOM 1949 C CA . PRO A 1 254 ? -7.898 -22.609 -17.969 1 98.44 254 PRO A CA 1
ATOM 1950 C C . PRO A 1 254 ? -6.504 -22.109 -18.359 1 98.44 254 PRO A C 1
ATOM 1952 O O . PRO A 1 254 ? -5.508 -22.766 -18.047 1 98.44 254 PRO A O 1
ATOM 1955 N N . VAL A 1 255 ? -6.465 -21.047 -19.078 1 98.69 255 VAL A N 1
ATOM 1956 C CA . VAL A 1 255 ? -5.223 -20.391 -19.453 1 98.69 255 VAL A CA 1
ATOM 1957 C C . VAL A 1 255 ? -5.168 -19 -18.828 1 98.69 255 VAL A C 1
ATOM 1959 O O . VAL A 1 255 ? -6.074 -18.188 -19.031 1 98.69 255 VAL A O 1
ATOM 1962 N N . VAL A 1 256 ? -4.168 -18.75 -17.984 1 98.88 256 VAL A N 1
ATOM 1963 C CA . VAL A 1 256 ? -3.947 -17.422 -17.391 1 98.88 256 VAL A CA 1
ATOM 1964 C C . VAL A 1 256 ? -2.727 -16.766 -18.031 1 98.88 256 VAL A C 1
ATOM 1966 O O . VAL A 1 256 ? -1.616 -17.297 -17.953 1 98.88 256 VAL A O 1
ATOM 1969 N N . ILE A 1 257 ? -2.902 -15.664 -18.719 1 98.69 257 ILE A N 1
ATOM 1970 C CA . ILE A 1 257 ? -1.852 -14.93 -19.406 1 98.69 257 ILE A CA 1
ATOM 1971 C C . ILE A 1 257 ? -1.4 -13.75 -18.547 1 98.69 257 ILE A C 1
ATOM 1973 O O . ILE A 1 257 ? -2.166 -12.812 -18.328 1 98.69 257 ILE A O 1
ATOM 1977 N N . SER A 1 258 ? -0.2 -13.781 -18.094 1 98.38 258 SER A N 1
ATOM 1978 C CA . SER A 1 258 ? 0.306 -12.766 -17.172 1 98.38 258 SER A CA 1
ATOM 1979 C C . SER A 1 258 ? 0.662 -11.484 -17.922 1 98.38 258 SER A C 1
ATOM 1981 O O . SER A 1 258 ? 1.257 -11.531 -19 1 98.38 258 SER A O 1
ATOM 1983 N N . HIS A 1 259 ? 0.299 -10.281 -17.391 1 97.69 259 HIS A N 1
ATOM 1984 C CA . HIS A 1 259 ? 0.625 -8.914 -17.797 1 97.69 259 HIS A CA 1
ATOM 1985 C C . HIS A 1 259 ? -0.236 -8.469 -18.969 1 97.69 259 HIS A C 1
ATOM 1987 O O . HIS A 1 259 ? -1.249 -7.793 -18.781 1 97.69 259 HIS A O 1
ATOM 1993 N N . ALA A 1 260 ? 0.103 -8.984 -20.172 1 96.31 260 ALA A N 1
ATOM 1994 C CA . ALA A 1 260 ? -0.616 -8.664 -21.391 1 96.31 260 ALA A CA 1
ATOM 1995 C C . ALA A 1 260 ? -0.827 -7.164 -21.547 1 96.31 260 ALA A C 1
ATOM 1997 O O . ALA A 1 260 ? -1.938 -6.711 -21.828 1 96.31 260 ALA A O 1
ATOM 1998 N N . SER A 1 261 ? 0.196 -6.367 -21.375 1 94.81 261 SER A N 1
ATOM 1999 C CA . SER A 1 261 ? 0.125 -4.91 -21.297 1 94.81 261 SER A CA 1
ATOM 2000 C C . SER A 1 261 ? -0.215 -4.305 -22.656 1 94.81 261 SER A C 1
ATOM 2002 O O . SER A 1 261 ? -0.763 -3.203 -22.734 1 94.81 261 SER A O 1
ATOM 2004 N N . PHE A 1 262 ? 0.122 -5.039 -23.781 1 94.69 262 PHE A N 1
ATOM 2005 C CA . PHE A 1 262 ? -0.099 -4.512 -25.125 1 94.69 262 PHE A CA 1
ATOM 2006 C C . PHE A 1 262 ? -1.046 -5.41 -25.906 1 94.69 262 PHE A C 1
ATOM 2008 O O . PHE A 1 262 ? -0.838 -5.648 -27.094 1 94.69 262 PHE A O 1
ATOM 2015 N N . VAL A 1 263 ? -2.014 -5.859 -25.25 1 92.94 263 VAL A N 1
ATOM 2016 C CA . VAL A 1 263 ? -3.002 -6.719 -25.891 1 92.94 263 VAL A CA 1
ATOM 2017 C C . VAL A 1 263 ? -3.789 -5.922 -26.938 1 92.94 263 VAL A C 1
ATOM 2019 O O . VAL A 1 263 ? -4.09 -4.746 -26.719 1 92.94 263 VAL A O 1
ATOM 2022 N N . SER A 1 264 ? -4.121 -6.508 -28.094 1 94.19 264 SER A N 1
ATOM 2023 C CA . SER A 1 264 ? -4.902 -5.883 -29.156 1 94.19 264 SER A CA 1
ATOM 2024 C C . SER A 1 264 ? -6.398 -6.094 -28.922 1 94.19 264 SER A C 1
ATOM 2026 O O . SER A 1 264 ? -6.801 -6.891 -28.078 1 94.19 264 SER A O 1
ATOM 2028 N N . ASP A 1 265 ? -7.188 -5.406 -29.734 1 96.19 265 ASP A N 1
ATOM 2029 C CA . ASP A 1 265 ? -8.633 -5.609 -29.688 1 96.19 265 ASP A CA 1
ATOM 2030 C C . ASP A 1 265 ? -8.992 -7.047 -30.062 1 96.19 265 ASP A C 1
ATOM 2032 O O . ASP A 1 265 ? -9.938 -7.613 -29.516 1 96.19 265 ASP A O 1
ATOM 2036 N N . LYS A 1 266 ? -8.25 -7.547 -30.984 1 96.88 266 LYS A N 1
ATOM 2037 C CA . LYS A 1 266 ? -8.477 -8.93 -31.375 1 96.88 266 LYS A CA 1
ATOM 2038 C C . LYS A 1 266 ? -8.164 -9.891 -30.234 1 96.88 266 LYS A C 1
ATOM 2040 O O . LYS A 1 266 ? -8.883 -10.867 -30.016 1 96.88 266 LYS A O 1
ATOM 2045 N N . ASP A 1 267 ? -7.113 -9.625 -29.547 1 97.12 267 ASP A N 1
ATOM 2046 C CA . ASP A 1 267 ? -6.766 -10.422 -28.359 1 97.12 267 ASP A CA 1
ATOM 2047 C C . ASP A 1 267 ? -7.875 -10.375 -27.328 1 97.12 267 ASP A C 1
ATOM 2049 O O . ASP A 1 267 ? -8.227 -11.406 -26.734 1 97.12 267 ASP A O 1
ATOM 2053 N N . VAL A 1 268 ? -8.414 -9.227 -27.094 1 97.19 268 VAL A N 1
ATOM 2054 C CA . VAL A 1 268 ? -9.477 -9.055 -26.109 1 97.19 268 VAL A CA 1
ATOM 2055 C C . VAL A 1 268 ? -10.703 -9.859 -26.516 1 97.19 268 VAL A C 1
ATOM 2057 O O . VAL A 1 268 ? -11.344 -10.5 -25.672 1 97.19 268 VAL A O 1
ATOM 2060 N N . ALA A 1 269 ? -11.023 -9.797 -27.812 1 97.75 269 ALA A N 1
ATOM 2061 C CA . ALA A 1 269 ? -12.148 -10.578 -28.312 1 97.75 269 ALA A CA 1
ATOM 2062 C C . ALA A 1 269 ? -11.93 -12.07 -28.094 1 97.75 269 ALA A C 1
ATOM 2064 O O . ALA A 1 269 ? -12.859 -12.805 -27.75 1 97.75 269 ALA A O 1
ATOM 2065 N N . LEU A 1 270 ? -10.727 -12.523 -28.312 1 98.12 270 LEU A N 1
ATOM 2066 C CA . LEU A 1 270 ? -10.375 -13.93 -28.125 1 98.12 270 LEU A CA 1
ATOM 2067 C C . LEU A 1 270 ? -10.453 -14.32 -26.656 1 98.12 270 LEU A C 1
ATOM 2069 O O . LEU A 1 270 ? -10.883 -15.43 -26.328 1 98.12 270 LEU A O 1
ATOM 2073 N N . LEU A 1 271 ? -10 -13.445 -25.75 1 97.94 271 LEU A N 1
ATOM 2074 C CA . LEU A 1 271 ? -10.125 -13.703 -24.312 1 97.94 271 LEU A CA 1
ATOM 2075 C C . LEU A 1 271 ? -11.586 -13.914 -23.938 1 97.94 271 LEU A C 1
ATOM 2077 O O . LEU A 1 271 ? -11.906 -14.859 -23.203 1 97.94 271 LEU A O 1
ATOM 2081 N N . ARG A 1 272 ? -12.469 -13.07 -24.391 1 97.69 272 ARG A N 1
ATOM 2082 C CA . ARG A 1 272 ? -13.891 -13.148 -24.047 1 97.69 272 ARG A CA 1
ATOM 2083 C C . ARG A 1 272 ? -14.523 -14.406 -24.641 1 97.69 272 ARG A C 1
ATOM 2085 O O . ARG A 1 272 ? -15.281 -15.094 -23.953 1 97.69 272 ARG A O 1
ATOM 2092 N N . SER A 1 273 ? -14.18 -14.734 -25.922 1 97.38 273 SER A N 1
ATOM 2093 C CA . SER A 1 273 ? -14.805 -15.875 -26.578 1 97.38 273 SER A CA 1
ATOM 2094 C C . SER A 1 273 ? -14.32 -17.188 -25.969 1 97.38 273 SER A C 1
ATOM 2096 O O . SER A 1 273 ? -15.078 -18.172 -25.906 1 97.38 273 SER A O 1
ATOM 2098 N N . SER A 1 274 ? -13.109 -17.25 -25.531 1 97.56 274 SER A N 1
ATOM 2099 C CA . SER A 1 274 ? -12.531 -18.469 -24.969 1 97.56 274 SER A CA 1
ATOM 2100 C C . SER A 1 274 ? -12.727 -18.516 -23.453 1 97.56 274 SER A C 1
ATOM 2102 O O . SER A 1 274 ? -12.508 -19.562 -22.828 1 97.56 274 SER A O 1
ATOM 2104 N N . ASN A 1 275 ? -13.109 -17.406 -22.844 1 97.62 275 ASN A N 1
ATOM 2105 C CA . ASN A 1 275 ? -13.273 -17.25 -21.406 1 97.62 275 ASN A CA 1
ATOM 2106 C C . ASN A 1 275 ? -11.961 -17.5 -20.656 1 97.62 275 ASN A C 1
ATOM 2108 O O . ASN A 1 275 ? -11.945 -18.219 -19.656 1 97.62 275 ASN A O 1
ATOM 2112 N N . GLN A 1 276 ? -10.891 -17.062 -21.266 1 98.5 276 GLN A N 1
ATOM 2113 C CA . GLN A 1 276 ? -9.586 -17.094 -20.609 1 98.5 276 GLN A CA 1
ATOM 2114 C C . GLN A 1 276 ? -9.25 -15.734 -19.984 1 98.5 276 GLN A C 1
ATOM 2116 O O . GLN A 1 276 ? -9.93 -14.742 -20.25 1 98.5 276 GLN A O 1
ATOM 2121 N N . TYR A 1 277 ? -8.289 -15.695 -19.078 1 98.62 277 TYR A N 1
ATOM 2122 C CA . TYR A 1 277 ? -8.094 -14.492 -18.266 1 98.62 277 TYR A CA 1
ATOM 2123 C C . TYR A 1 277 ? -6.656 -14 -18.359 1 98.62 277 TYR A C 1
ATOM 2125 O O . TYR A 1 277 ? -5.738 -14.781 -18.609 1 98.62 277 TYR A O 1
ATOM 2133 N N . VAL A 1 278 ? -6.516 -12.711 -18.219 1 98.56 278 VAL A N 1
ATOM 2134 C CA . VAL A 1 278 ? -5.238 -12.039 -18.016 1 98.56 278 VAL A CA 1
ATOM 2135 C C . VAL A 1 278 ? -5.012 -11.781 -16.531 1 98.56 278 VAL A C 1
ATOM 2137 O O . VAL A 1 278 ? -5.949 -11.445 -15.797 1 98.56 278 VAL A O 1
ATOM 2140 N N . SER A 1 279 ? -3.822 -12.031 -16.094 1 98.81 279 SER A N 1
ATOM 2141 C CA . SER A 1 279 ? -3.42 -11.609 -14.75 1 98.81 279 SER A CA 1
ATOM 2142 C C . SER A 1 279 ? -2.684 -10.273 -14.781 1 98.81 279 SER A C 1
ATOM 2144 O O . SER A 1 279 ? -1.513 -10.219 -15.164 1 98.81 279 SER A O 1
ATOM 2146 N N . ILE A 1 280 ? -3.32 -9.234 -14.383 1 98.75 280 ILE A N 1
ATOM 2147 C CA . ILE A 1 280 ? -2.672 -7.934 -14.242 1 98.75 280 ILE A CA 1
ATOM 2148 C C . ILE A 1 280 ? -1.852 -7.898 -12.961 1 98.75 280 ILE A C 1
ATOM 2150 O O . ILE A 1 280 ? -2.354 -8.25 -11.883 1 98.75 280 ILE A O 1
ATOM 2154 N N . THR A 1 281 ? -0.646 -7.594 -13.039 1 98.56 281 THR A N 1
ATOM 2155 C CA . THR A 1 281 ? 0.224 -7.418 -11.883 1 98.56 281 THR A CA 1
ATOM 2156 C C . THR A 1 281 ? 0.622 -5.953 -11.727 1 98.56 281 THR A C 1
ATOM 2158 O O . THR A 1 281 ? 1.692 -5.543 -12.172 1 98.56 281 THR A O 1
ATOM 2161 N N . PRO A 1 282 ? -0.187 -5.18 -11.008 1 98.31 282 PRO A N 1
ATOM 2162 C CA . PRO A 1 282 ? -0.11 -3.717 -11.055 1 98.31 282 PRO A CA 1
ATOM 2163 C C . PRO A 1 282 ? 1.268 -3.186 -10.672 1 98.31 282 PRO A C 1
ATOM 2165 O O . PRO A 1 282 ? 1.894 -2.457 -11.445 1 98.31 282 PRO A O 1
ATOM 2168 N N . GLU A 1 283 ? 1.774 -3.529 -9.555 1 98.38 283 GLU A N 1
ATOM 2169 C CA . GLU A 1 283 ? 3.021 -2.967 -9.047 1 98.38 283 GLU A CA 1
ATOM 2170 C C . GLU A 1 283 ? 4.219 -3.453 -9.859 1 98.38 283 GLU A C 1
ATOM 2172 O O . GLU A 1 283 ? 5.125 -2.676 -10.164 1 98.38 283 GLU A O 1
ATOM 2177 N N . SER A 1 284 ? 4.23 -4.711 -10.211 1 98.25 284 SER A N 1
ATOM 2178 C CA . SER A 1 284 ? 5.301 -5.27 -11.031 1 98.25 284 SER A CA 1
ATOM 2179 C C . SER A 1 284 ? 5.41 -4.543 -12.367 1 98.25 284 SER A C 1
ATOM 2181 O O . SER A 1 284 ? 6.508 -4.199 -12.805 1 98.25 284 SER A O 1
ATOM 2183 N N . GLU A 1 285 ? 4.27 -4.367 -12.992 1 98.12 285 GLU A N 1
ATOM 2184 C CA . GLU A 1 285 ? 4.242 -3.77 -14.32 1 98.12 285 GLU A CA 1
ATOM 2185 C C . GLU A 1 285 ? 4.68 -2.307 -14.273 1 98.12 285 GLU A C 1
ATOM 2187 O O . GLU A 1 285 ? 5.312 -1.814 -15.211 1 98.12 285 GLU A O 1
ATOM 2192 N N . MET A 1 286 ? 4.41 -1.647 -13.156 1 97.88 286 MET A N 1
ATOM 2193 C CA . MET A 1 286 ? 4.91 -0.287 -12.984 1 97.88 286 MET A CA 1
ATOM 2194 C C . MET A 1 286 ? 6.402 -0.292 -12.656 1 97.88 286 MET A C 1
ATOM 2196 O O . MET A 1 286 ? 7.152 0.539 -13.172 1 97.88 286 MET A O 1
ATOM 2200 N N . HIS A 1 287 ? 6.836 -1.204 -11.859 1 98.12 287 HIS A N 1
ATOM 2201 C CA . HIS A 1 287 ? 8.227 -1.334 -11.438 1 98.12 287 HIS A CA 1
ATOM 2202 C C . HIS A 1 287 ? 9.141 -1.61 -12.633 1 98.12 287 HIS A C 1
ATOM 2204 O O . HIS A 1 287 ? 10.211 -1.011 -12.75 1 98.12 287 HIS A O 1
ATOM 2210 N N . TYR A 1 288 ? 8.656 -2.496 -13.547 1 97.44 288 TYR A N 1
ATOM 2211 C CA . TYR A 1 288 ? 9.484 -2.98 -14.648 1 97.44 288 TYR A CA 1
ATOM 2212 C C . TYR A 1 288 ? 9.18 -2.221 -15.93 1 97.44 288 TYR A C 1
ATOM 2214 O O . TYR A 1 288 ? 9.883 -2.381 -16.938 1 97.44 288 TYR A O 1
ATOM 2222 N N . GLY A 1 289 ? 8.133 -1.434 -15.969 1 96.62 289 GLY A N 1
ATOM 2223 C CA . GLY A 1 289 ? 7.828 -0.585 -17.109 1 96.62 289 GLY A CA 1
ATOM 2224 C C . GLY A 1 289 ? 7.047 -1.303 -18.203 1 96.62 289 GLY A C 1
ATOM 2225 O O . GLY A 1 289 ? 7.199 -1 -19.375 1 96.62 289 GLY A O 1
ATOM 2226 N N . HIS A 1 290 ? 6.234 -2.324 -17.766 1 95.88 290 HIS A N 1
ATOM 2227 C CA . HIS A 1 290 ? 5.371 -3.006 -18.719 1 95.88 290 HIS A CA 1
ATOM 2228 C C . HIS A 1 290 ? 4.234 -2.1 -19.188 1 95.88 290 HIS A C 1
ATOM 2230 O O . HIS A 1 290 ? 3.674 -2.301 -20.266 1 95.88 290 HIS A O 1
ATOM 2236 N N . ASP A 1 291 ? 3.93 -1.15 -18.359 1 92.38 291 ASP A N 1
ATOM 2237 C CA . ASP A 1 291 ? 2.793 -0.254 -18.547 1 92.38 291 ASP A CA 1
ATOM 2238 C C . ASP A 1 291 ? 1.475 -1.022 -18.5 1 92.38 291 ASP A C 1
ATOM 2240 O O . ASP A 1 291 ? 1.46 -2.225 -18.234 1 92.38 291 ASP A O 1
ATOM 2244 N N . HIS A 1 292 ? 0.285 -0.444 -18.609 1 92.19 292 HIS A N 1
ATOM 2245 C CA . HIS A 1 292 ? -1.084 -0.939 -18.688 1 92.19 292 HIS A CA 1
ATOM 2246 C C . HIS A 1 292 ? -2.023 0.125 -19.25 1 92.19 292 HIS A C 1
ATOM 2248 O O . HIS A 1 292 ? -3.047 0.438 -18.625 1 92.19 292 HIS A O 1
ATOM 2254 N N . GLU A 1 293 ? -1.688 0.515 -20.375 1 88.94 293 GLU A N 1
ATOM 2255 C CA . GLU A 1 293 ? -2.373 1.663 -20.953 1 88.94 293 GLU A CA 1
ATOM 2256 C C . GLU A 1 293 ? -3.859 1.376 -21.156 1 88.94 293 GLU A C 1
ATOM 2258 O O . GLU A 1 293 ? -4.699 2.258 -20.953 1 88.94 293 GLU A O 1
ATOM 2263 N N . HIS A 1 294 ? -4.215 0.077 -21.531 1 92.69 294 HIS A N 1
ATOM 2264 C CA . HIS A 1 294 ? -5.594 -0.174 -21.922 1 92.69 294 HIS A CA 1
ATOM 2265 C C . HIS A 1 294 ? -6.172 -1.375 -21.172 1 92.69 294 HIS A C 1
ATOM 2267 O O . HIS A 1 294 ? -7.27 -1.841 -21.5 1 92.69 294 HIS A O 1
ATOM 2273 N N . ASN A 1 295 ? -5.43 -1.866 -20.219 1 96.44 295 ASN A N 1
ATOM 2274 C CA . ASN A 1 295 ? -5.867 -3.08 -19.547 1 96.44 295 ASN A CA 1
ATOM 2275 C C . ASN A 1 295 ? -7.191 -2.869 -18.812 1 96.44 295 ASN A C 1
ATOM 2277 O O . ASN A 1 295 ? -7.941 -3.82 -18.594 1 96.44 295 ASN A O 1
ATOM 2281 N N . HIS A 1 296 ? -7.508 -1.594 -18.438 1 96.69 296 HIS A N 1
ATOM 2282 C CA . HIS A 1 296 ? -8.75 -1.298 -17.734 1 96.69 296 HIS A CA 1
ATOM 2283 C C . HIS A 1 296 ? -9.961 -1.474 -18.641 1 96.69 296 HIS A C 1
ATOM 2285 O O . HIS A 1 296 ? -11.102 -1.5 -18.172 1 96.69 296 HIS A O 1
ATOM 2291 N N . GLU A 1 297 ? -9.781 -1.687 -19.938 1 96.12 297 GLU A N 1
ATOM 2292 C CA . GLU A 1 297 ? -10.875 -1.721 -20.906 1 96.12 297 GLU A CA 1
ATOM 2293 C C . GLU A 1 297 ? -11.492 -3.115 -21 1 96.12 297 GLU A C 1
ATOM 2295 O O . GLU A 1 297 ? -12.539 -3.295 -21.625 1 96.12 297 GLU A O 1
ATOM 2300 N N . PHE A 1 298 ? -10.891 -4.129 -20.406 1 97.44 298 PHE A N 1
ATOM 2301 C CA . PHE A 1 298 ? -11.414 -5.488 -20.484 1 97.44 298 PHE A CA 1
ATOM 2302 C C . PHE A 1 298 ? -11.25 -6.215 -19.156 1 97.44 298 PHE A C 1
ATOM 2304 O O . PHE A 1 298 ? -10.836 -7.379 -19.125 1 97.44 298 PHE A O 1
ATOM 2311 N N . LEU A 1 299 ? -11.539 -5.535 -18.062 1 98.19 299 LEU A N 1
ATOM 2312 C CA . LEU A 1 299 ? -11.359 -6.066 -16.719 1 98.19 299 LEU A CA 1
ATOM 2313 C C . LEU A 1 299 ? -12.281 -7.258 -16.469 1 98.19 299 LEU A C 1
ATOM 2315 O O . LEU A 1 299 ? -12.086 -8.016 -15.523 1 98.19 299 LEU A O 1
ATOM 2319 N N . ASP A 1 300 ? -13.289 -7.469 -17.328 1 97.75 300 ASP A N 1
ATOM 2320 C CA . ASP A 1 300 ? -14.172 -8.625 -17.219 1 97.75 300 ASP A CA 1
ATOM 2321 C C . ASP A 1 300 ? -13.406 -9.922 -17.469 1 97.75 300 ASP A C 1
ATOM 2323 O O . ASP A 1 300 ? -13.875 -11.008 -17.125 1 97.75 300 ASP A O 1
ATOM 2327 N N . GLN A 1 301 ? -12.219 -9.875 -18.062 1 98.31 301 GLN A N 1
ATOM 2328 C CA . GLN A 1 301 ? -11.367 -11.031 -18.312 1 98.31 301 GLN A CA 1
ATOM 2329 C C . GLN A 1 301 ? -10 -10.844 -17.656 1 98.31 301 GLN A C 1
ATOM 2331 O O . GLN A 1 301 ? -8.977 -11.258 -18.203 1 98.31 301 GLN A O 1
ATOM 2336 N N . CYS A 1 302 ? -10.047 -10.188 -16.484 1 98.69 302 CYS A N 1
ATOM 2337 C CA . CYS A 1 302 ? -8.789 -9.969 -15.773 1 98.69 302 CYS A CA 1
ATOM 2338 C C . CYS A 1 302 ? -8.906 -10.383 -14.312 1 98.69 302 CYS A C 1
ATOM 2340 O O . CYS A 1 302 ? -10 -10.43 -13.758 1 98.69 302 CYS A O 1
ATOM 2342 N N . ALA A 1 303 ? -7.875 -10.758 -13.734 1 98.81 303 ALA A N 1
ATOM 2343 C CA . ALA A 1 303 ? -7.594 -10.906 -12.312 1 98.81 303 ALA A CA 1
ATOM 2344 C C . ALA A 1 303 ? -6.293 -10.195 -11.938 1 98.81 303 ALA A C 1
ATOM 2346 O O . ALA A 1 303 ? -5.68 -9.523 -12.766 1 98.81 303 ALA A O 1
ATOM 2347 N N . LEU A 1 304 ? -5.914 -10.281 -10.672 1 98.88 304 LEU A N 1
ATOM 2348 C CA . LEU A 1 304 ? -4.695 -9.609 -10.242 1 98.88 304 LEU A CA 1
ATOM 2349 C C . LEU A 1 304 ? -3.65 -10.617 -9.781 1 98.88 304 LEU A C 1
ATOM 2351 O O . LEU A 1 304 ? -3.996 -11.727 -9.367 1 98.88 304 LEU A O 1
ATOM 2355 N N . GLY A 1 305 ? -2.449 -10.305 -9.891 1 98.81 305 GLY A N 1
ATOM 2356 C CA . GLY A 1 305 ? -1.324 -11.055 -9.359 1 98.81 305 GLY A CA 1
ATOM 2357 C C . GLY A 1 305 ? -0.21 -10.172 -8.836 1 98.81 305 GLY A C 1
ATOM 2358 O O . GLY A 1 305 ? -0.263 -8.945 -8.969 1 98.81 305 GLY A O 1
ATOM 2359 N N . VAL A 1 306 ? 0.771 -10.797 -8.242 1 98.5 306 VAL A N 1
ATOM 2360 C CA . VAL A 1 306 ? 1.873 -10.07 -7.621 1 98.5 306 VAL A CA 1
ATOM 2361 C C . VAL A 1 306 ? 3.092 -10.094 -8.539 1 98.5 306 VAL A C 1
ATOM 2363 O O . VAL A 1 306 ? 3.768 -9.078 -8.711 1 98.5 306 VAL A O 1
ATOM 2366 N N . ASP A 1 307 ? 3.412 -11.273 -9.133 1 98.38 307 ASP A N 1
ATOM 2367 C CA . ASP A 1 307 ? 4.582 -11.492 -9.977 1 98.38 307 ASP A CA 1
ATOM 2368 C C . ASP A 1 307 ? 5.844 -11.664 -9.133 1 98.38 307 ASP A C 1
ATOM 2370 O O . ASP A 1 307 ? 5.969 -12.641 -8.391 1 98.38 307 ASP A O 1
ATOM 2374 N N . THR A 1 308 ? 6.84 -10.75 -9.125 1 97.38 308 THR A N 1
ATOM 2375 C CA . THR A 1 308 ? 8.141 -10.867 -8.461 1 97.38 308 THR A CA 1
ATOM 2376 C C . THR A 1 308 ? 8.078 -10.305 -7.047 1 97.38 308 THR A C 1
ATOM 2378 O O . THR A 1 308 ? 8.625 -9.242 -6.77 1 97.38 308 THR A O 1
ATOM 2381 N N . HIS A 1 309 ? 7.633 -11.094 -6.102 1 96 309 HIS A N 1
ATOM 2382 C CA . HIS A 1 309 ? 7.352 -10.68 -4.73 1 96 309 HIS A CA 1
ATOM 2383 C C . HIS A 1 309 ? 8.633 -10.32 -3.992 1 96 309 HIS A C 1
ATOM 2385 O O . HIS A 1 309 ? 8.586 -9.789 -2.879 1 96 309 HIS A O 1
ATOM 2391 N N . PHE A 1 310 ? 9.852 -10.555 -4.594 1 97 310 PHE A N 1
ATOM 2392 C CA . PHE A 1 310 ? 11.109 -10.203 -3.938 1 97 310 PHE A CA 1
ATOM 2393 C C . PHE A 1 310 ? 11.406 -8.719 -4.105 1 97 310 PHE A C 1
ATOM 2395 O O . PHE A 1 310 ? 12.227 -8.156 -3.373 1 97 310 PHE A O 1
ATOM 2402 N N . THR A 1 311 ? 10.766 -8.047 -5.055 1 96.88 311 THR A N 1
ATOM 2403 C CA . THR A 1 311 ? 10.969 -6.617 -5.27 1 96.88 311 THR A CA 1
ATOM 2404 C C . THR A 1 311 ? 9.977 -5.801 -4.438 1 96.88 311 THR A C 1
ATOM 2406 O O . THR A 1 311 ? 10.242 -4.641 -4.109 1 96.88 311 THR A O 1
ATOM 2409 N N . PHE A 1 312 ? 8.859 -6.379 -4.141 1 95.94 312 PHE A N 1
ATOM 2410 C CA . PHE A 1 312 ? 7.82 -5.789 -3.305 1 95.94 312 PHE A CA 1
ATOM 2411 C C . PHE A 1 312 ? 7.023 -6.871 -2.586 1 95.94 312 PHE A C 1
ATOM 2413 O O . PHE A 1 312 ? 7.27 -8.062 -2.783 1 95.94 312 PHE A O 1
ATOM 2420 N N . SER A 1 313 ? 6.051 -6.504 -1.767 1 93.44 313 SER A N 1
ATOM 2421 C CA . SER A 1 313 ? 5.398 -7.445 -0.866 1 93.44 313 SER A CA 1
ATOM 2422 C C . SER A 1 313 ? 4.379 -8.305 -1.608 1 93.44 313 SER A C 1
ATOM 2424 O O . SER A 1 313 ? 3.99 -7.98 -2.734 1 93.44 313 SER A O 1
ATOM 2426 N N . THR A 1 314 ? 3.939 -9.398 -1.017 1 97 314 THR A N 1
ATOM 2427 C CA . THR A 1 314 ? 2.951 -10.328 -1.549 1 97 314 THR A CA 1
ATOM 2428 C C . THR A 1 314 ? 1.535 -9.836 -1.265 1 97 314 THR A C 1
ATOM 2430 O O . THR A 1 314 ? 0.565 -10.57 -1.484 1 97 314 THR A O 1
ATOM 2433 N N . ASP A 1 315 ? 1.312 -8.625 -0.763 1 97.38 315 ASP A N 1
ATOM 2434 C CA . ASP A 1 315 ? 0.056 -8.055 -0.282 1 97.38 315 ASP A CA 1
ATOM 2435 C C . ASP A 1 315 ? -0.895 -7.77 -1.441 1 97.38 315 ASP A C 1
ATOM 2437 O O . ASP A 1 315 ? -0.795 -6.727 -2.09 1 97.38 315 ASP A O 1
ATOM 2441 N N . MET A 1 316 ? -1.917 -8.633 -1.62 1 98.69 316 MET A N 1
ATOM 2442 C CA . MET A 1 316 ? -2.861 -8.508 -2.727 1 98.69 316 MET A CA 1
ATOM 2443 C C . MET A 1 316 ? -3.775 -7.305 -2.531 1 98.69 316 MET A C 1
ATOM 2445 O O . MET A 1 316 ? -4.238 -6.707 -3.504 1 98.69 316 MET A O 1
ATOM 2449 N N . VAL A 1 317 ? -4.09 -6.953 -1.266 1 98.56 317 VAL A N 1
ATOM 2450 C CA . VAL A 1 317 ? -4.906 -5.773 -1.004 1 98.56 317 VAL A CA 1
ATOM 2451 C C . VAL A 1 317 ? -4.207 -4.531 -1.555 1 98.56 317 VAL A C 1
ATOM 2453 O O . VAL A 1 317 ? -4.84 -3.689 -2.195 1 98.56 317 VAL A O 1
ATOM 2456 N N . GLN A 1 318 ? -2.928 -4.465 -1.323 1 97.56 318 GLN A N 1
ATOM 2457 C CA . GLN A 1 318 ? -2.164 -3.332 -1.834 1 97.56 318 GLN A CA 1
ATOM 2458 C C . GLN A 1 318 ? -2.141 -3.328 -3.359 1 97.56 318 GLN A C 1
ATOM 2460 O O . GLN A 1 318 ? -2.158 -2.264 -3.982 1 97.56 318 GLN A O 1
ATOM 2465 N N . GLN A 1 319 ? -2.021 -4.516 -3.984 1 98.5 319 GLN A N 1
ATOM 2466 C CA . GLN A 1 319 ? -2.084 -4.586 -5.441 1 98.5 319 GLN A CA 1
ATOM 2467 C C . GLN A 1 319 ? -3.414 -4.051 -5.961 1 98.5 319 GLN A C 1
ATOM 2469 O O . GLN A 1 319 ? -3.449 -3.285 -6.926 1 98.5 319 GLN A O 1
ATOM 2474 N N . ALA A 1 320 ? -4.508 -4.461 -5.309 1 98.75 320 ALA A N 1
ATOM 2475 C CA . ALA A 1 320 ? -5.84 -4.02 -5.703 1 98.75 320 ALA A CA 1
ATOM 2476 C C . ALA A 1 320 ? -5.996 -2.512 -5.508 1 98.75 320 ALA A C 1
ATOM 2478 O O . ALA A 1 320 ? -6.582 -1.828 -6.352 1 98.75 320 ALA A O 1
ATOM 2479 N N . ARG A 1 321 ? -5.5 -2.027 -4.402 1 98.19 321 ARG A N 1
ATOM 2480 C CA . ARG A 1 321 ? -5.551 -0.6 -4.105 1 98.19 321 ARG A CA 1
ATOM 2481 C C . ARG A 1 321 ? -4.777 0.202 -5.148 1 98.19 321 ARG A C 1
ATOM 2483 O O . ARG A 1 321 ? -5.25 1.241 -5.613 1 98.19 321 ARG A O 1
ATOM 2490 N N . LEU A 1 322 ? -3.576 -0.265 -5.449 1 98 322 LEU A N 1
ATOM 2491 C CA . LEU A 1 322 ? -2.75 0.378 -6.465 1 98 322 LEU A CA 1
ATOM 2492 C C . LEU A 1 322 ? -3.465 0.402 -7.809 1 98 322 LEU A C 1
ATOM 2494 O O . LEU A 1 322 ? -3.514 1.44 -8.477 1 98 322 LEU A O 1
ATOM 2498 N N . TRP A 1 323 ? -4.031 -0.705 -8.203 1 98.5 323 TRP A N 1
ATOM 2499 C CA . TRP A 1 323 ? -4.746 -0.794 -9.469 1 98.5 323 TRP A CA 1
ATOM 2500 C C . TRP A 1 323 ? -5.953 0.137 -9.484 1 98.5 323 TRP A C 1
ATOM 2502 O O . TRP A 1 323 ? -6.211 0.818 -10.477 1 98.5 323 TRP A O 1
ATOM 2512 N N . LEU A 1 324 ? -6.672 0.164 -8.375 1 98.56 324 LEU A N 1
ATOM 2513 C CA . LEU A 1 324 ? -7.844 1.02 -8.219 1 98.56 324 LEU A CA 1
ATOM 2514 C C . LEU A 1 324 ? -7.488 2.48 -8.477 1 98.56 324 LEU A C 1
ATOM 2516 O O . LEU A 1 324 ? -8.102 3.135 -9.32 1 98.56 324 LEU A O 1
ATOM 2520 N N . GLN A 1 325 ? -6.5 2.984 -7.812 1 98.25 325 GLN A N 1
ATOM 2521 C CA . GLN A 1 325 ? -6.164 4.406 -7.852 1 98.25 325 GLN A CA 1
ATOM 2522 C C . GLN A 1 325 ? -5.539 4.789 -9.188 1 98.25 325 GLN A C 1
ATOM 2524 O O . GLN A 1 325 ? -5.844 5.848 -9.742 1 98.25 325 GLN A O 1
ATOM 2529 N N . VAL A 1 326 ? -4.695 3.92 -9.719 1 97.25 326 VAL A N 1
ATOM 2530 C CA . VAL A 1 326 ? -4.043 4.223 -10.992 1 97.25 326 VAL A CA 1
ATOM 2531 C C . VAL A 1 326 ? -5.074 4.227 -12.117 1 97.25 326 VAL A C 1
ATOM 2533 O O . VAL A 1 326 ? -5.004 5.051 -13.031 1 97.25 326 VAL A O 1
ATOM 2536 N N . THR A 1 327 ? -6.02 3.299 -12.07 1 97.75 327 THR A N 1
ATOM 2537 C CA . THR A 1 327 ? -7.082 3.252 -13.07 1 97.75 327 THR A CA 1
ATOM 2538 C C . THR A 1 327 ? -7.965 4.492 -12.977 1 97.75 327 THR A C 1
ATOM 2540 O O . THR A 1 327 ? -8.297 5.102 -14 1 97.75 327 THR A O 1
ATOM 2543 N N . ARG A 1 328 ? -8.328 4.883 -11.734 1 98 328 ARG A N 1
ATOM 2544 C CA . ARG A 1 328 ? -9.078 6.121 -11.547 1 98 328 ARG A CA 1
ATOM 2545 C C . ARG A 1 328 ? -8.344 7.305 -12.172 1 98 328 ARG A C 1
ATOM 2547 O O . ARG A 1 328 ? -8.922 8.047 -12.969 1 98 328 ARG A O 1
ATOM 2554 N N . ARG A 1 329 ? -7.082 7.469 -11.867 1 97.12 329 ARG A N 1
ATOM 2555 C CA . ARG A 1 329 ? -6.285 8.578 -12.391 1 97.12 329 ARG A CA 1
ATOM 2556 C C . ARG A 1 329 ? -6.277 8.578 -13.914 1 97.12 329 ARG A C 1
ATOM 2558 O O . ARG A 1 329 ? -6.414 9.625 -14.539 1 97.12 329 ARG A O 1
ATOM 2565 N N . THR A 1 330 ? -6.078 7.363 -14.492 1 96.31 330 THR A N 1
ATOM 2566 C CA . THR A 1 330 ? -6.02 7.227 -15.938 1 96.31 330 THR A CA 1
ATOM 2567 C C . THR A 1 330 ? -7.301 7.746 -16.578 1 96.31 330 THR A C 1
ATOM 2569 O O . THR A 1 330 ? -7.246 8.508 -17.562 1 96.31 330 THR A O 1
ATOM 2572 N N . LEU A 1 331 ? -8.422 7.426 -16.047 1 97.25 331 LEU A N 1
ATOM 2573 C CA . LEU A 1 331 ? -9.711 7.773 -16.641 1 97.25 331 LEU A CA 1
ATOM 2574 C C . LEU A 1 331 ? -10.062 9.227 -16.359 1 97.25 331 LEU A C 1
ATOM 2576 O O . LEU A 1 331 ? -10.625 9.914 -17.219 1 97.25 331 LEU A O 1
ATOM 2580 N N . TYR A 1 332 ? -9.703 9.758 -15.18 1 97.69 332 TYR A N 1
ATOM 2581 C CA . TYR A 1 332 ? -9.891 11.172 -14.891 1 97.69 332 TYR A CA 1
ATOM 2582 C C . TYR A 1 332 ? -9.031 12.031 -15.812 1 97.69 332 TYR A C 1
ATOM 2584 O O . TYR A 1 332 ? -9.469 13.094 -16.266 1 97.69 332 TYR A O 1
ATOM 2592 N N . ARG A 1 333 ? -7.82 11.594 -16.031 1 96.06 333 ARG A N 1
ATOM 2593 C CA . ARG A 1 333 ? -6.875 12.344 -16.859 1 96.06 333 ARG A CA 1
ATOM 2594 C C . ARG A 1 333 ? -7.414 12.547 -18.266 1 96.06 333 ARG A C 1
ATOM 2596 O O . ARG A 1 333 ? -7.195 13.594 -18.875 1 96.06 333 ARG A O 1
ATOM 2603 N N . GLU A 1 334 ? -8.086 11.57 -18.828 1 95.56 334 GLU A N 1
ATOM 2604 C CA . GLU A 1 334 ? -8.68 11.68 -20.156 1 95.56 334 GLU A CA 1
ATOM 2605 C C . GLU A 1 334 ? -9.656 12.852 -20.234 1 95.56 334 GLU A C 1
ATOM 2607 O O . GLU A 1 334 ? -9.68 13.586 -21.219 1 95.56 334 GLU A O 1
ATOM 2612 N N . LYS A 1 335 ? -10.438 13.008 -19.172 1 97.06 335 LYS A N 1
ATOM 2613 C CA . LYS A 1 335 ? -11.406 14.094 -19.125 1 97.06 335 LYS A CA 1
ATOM 2614 C C . LYS A 1 335 ? -10.719 15.438 -18.875 1 97.06 335 LYS A C 1
ATOM 2616 O O . LYS A 1 335 ? -11.086 16.453 -19.484 1 97.06 335 LYS A O 1
ATOM 2621 N N . LEU A 1 336 ? -9.695 15.461 -18.016 1 97.06 336 LEU A N 1
ATOM 2622 C CA . LEU A 1 336 ? -8.945 16.688 -17.75 1 97.06 336 LEU A CA 1
ATOM 2623 C C . LEU A 1 336 ? -8.289 17.203 -19.016 1 97.06 336 LEU A C 1
ATOM 2625 O O . LEU A 1 336 ? -8.234 18.406 -19.25 1 97.06 336 LEU A O 1
ATOM 2629 N N . ALA A 1 337 ? -7.793 16.297 -19.828 1 95.44 337 ALA A N 1
ATOM 2630 C CA . ALA A 1 337 ? -7.141 16.672 -21.094 1 95.44 337 ALA A CA 1
ATOM 2631 C C . ALA A 1 337 ? -8.109 17.375 -22.031 1 95.44 337 ALA A C 1
ATOM 2633 O O . ALA A 1 337 ? -7.695 18.109 -22.922 1 95.44 337 ALA A O 1
ATOM 2634 N N . GLN A 1 338 ? -9.375 17.203 -21.859 1 96.94 338 GLN A N 1
ATOM 2635 C CA . GLN A 1 338 ? -10.422 17.844 -22.656 1 96.94 338 GLN A CA 1
ATOM 2636 C C . GLN A 1 338 ? -10.977 19.062 -21.938 1 96.94 338 GLN A C 1
ATOM 2638 O O . GLN A 1 338 ? -12.031 19.594 -22.312 1 96.94 338 GLN A O 1
ATOM 2643 N N . ASN A 1 339 ? -10.336 19.484 -20.859 1 96.75 339 ASN A N 1
ATOM 2644 C CA . ASN A 1 339 ? -10.734 20.609 -20.031 1 96.75 339 ASN A CA 1
ATOM 2645 C C . ASN A 1 339 ? -12.125 20.406 -19.438 1 96.75 339 ASN A C 1
ATOM 2647 O O . ASN A 1 339 ? -12.953 21.328 -19.453 1 96.75 339 ASN A O 1
ATOM 2651 N N . THR A 1 340 ? -12.383 19.219 -19.047 1 97.44 340 THR A N 1
ATOM 2652 C CA . THR A 1 340 ? -13.578 18.859 -18.281 1 97.44 340 THR A CA 1
ATOM 2653 C C . THR A 1 340 ? -13.211 18.094 -17.016 1 97.44 340 THR A C 1
ATOM 2655 O O . THR A 1 340 ? -12.078 17.656 -16.859 1 97.44 340 THR A O 1
ATOM 2658 N N . ILE A 1 341 ? -14.102 18.094 -16.062 1 96.75 341 ILE A N 1
ATOM 2659 C CA . ILE A 1 341 ? -13.938 17.344 -14.82 1 96.75 341 ILE A CA 1
ATOM 2660 C C . ILE A 1 341 ? -14.844 16.125 -14.836 1 96.75 341 ILE A C 1
ATOM 2662 O O . ILE A 1 341 ? -16.062 16.25 -14.906 1 96.75 341 ILE A O 1
ATOM 2666 N N . GLY A 1 342 ? -14.203 15 -14.734 1 94.19 342 GLY A N 1
ATOM 2667 C CA . GLY A 1 342 ? -14.945 13.758 -14.844 1 94.19 342 GLY A CA 1
ATOM 2668 C C . GLY A 1 342 ? -15.727 13.406 -13.594 1 94.19 342 GLY A C 1
ATOM 2669 O O . GLY A 1 342 ? -15.258 13.648 -12.477 1 94.19 342 GLY A O 1
ATOM 2670 N N . HIS A 1 343 ? -16.922 12.867 -13.805 1 92.75 343 HIS A N 1
ATOM 2671 C CA . HIS A 1 343 ? -17.797 12.266 -12.805 1 92.75 343 HIS A CA 1
ATOM 2672 C C . HIS A 1 343 ? -18.75 11.25 -13.43 1 92.75 343 HIS A C 1
ATOM 2674 O O . HIS A 1 343 ? -19.062 11.344 -14.617 1 92.75 343 HIS A O 1
ATOM 2680 N N . PRO A 1 344 ? -19.422 10.188 -12.672 1 94.25 344 PRO A N 1
ATOM 2681 C CA . PRO A 1 344 ? -19.062 9.773 -11.312 1 94.25 344 PRO A CA 1
ATOM 2682 C C . PRO A 1 344 ? -17.734 9.016 -11.266 1 94.25 344 PRO A C 1
ATOM 2684 O O . PRO A 1 344 ? -17 8.969 -12.258 1 94.25 344 PRO A O 1
ATOM 2687 N N . ASN A 1 345 ? -17.297 8.492 -10.062 1 95.44 345 ASN A N 1
ATOM 2688 C CA . ASN A 1 345 ? -16.078 7.688 -9.914 1 95.44 345 ASN A CA 1
ATOM 2689 C C . ASN A 1 345 ? -16.047 6.551 -10.93 1 95.44 345 ASN A C 1
ATOM 2691 O O . ASN A 1 345 ? -17 5.793 -11.062 1 95.44 345 ASN A O 1
ATOM 2695 N N . PRO A 1 346 ? -14.984 6.434 -11.648 1 97.12 346 PRO A N 1
ATOM 2696 C CA . PRO A 1 346 ? -14.945 5.508 -12.789 1 97.12 346 PRO A CA 1
ATOM 2697 C C . PRO A 1 346 ? -14.719 4.062 -12.359 1 97.12 346 PRO A C 1
ATOM 2699 O O . PRO A 1 346 ? -14.938 3.139 -13.148 1 97.12 346 PRO A O 1
ATOM 2702 N N . PHE A 1 347 ? -14.281 3.799 -11.219 1 98.06 347 PHE A N 1
ATOM 2703 C CA . PHE A 1 347 ? -13.867 2.473 -10.781 1 98.06 347 PHE A CA 1
ATOM 2704 C C . PHE A 1 347 ? -14.133 2.291 -9.289 1 98.06 347 PHE A C 1
ATOM 2706 O O . PHE A 1 347 ? -13.422 2.85 -8.453 1 98.06 347 PHE A O 1
ATOM 2713 N N . ASP A 1 348 ? -15.109 1.475 -8.914 1 97.38 348 ASP A N 1
ATOM 2714 C CA . ASP A 1 348 ? -15.57 1.315 -7.535 1 97.38 348 ASP A CA 1
ATOM 2715 C C . ASP A 1 348 ? -14.656 0.371 -6.762 1 97.38 348 ASP A C 1
ATOM 2717 O O . ASP A 1 348 ? -14.102 -0.575 -7.328 1 97.38 348 ASP A O 1
ATOM 2721 N N . VAL A 1 349 ? -14.594 0.59 -5.434 1 98 349 VAL A N 1
ATOM 2722 C CA . VAL A 1 349 ? -13.781 -0.25 -4.559 1 98 349 VAL A CA 1
ATOM 2723 C C . VAL A 1 349 ? -14.266 -1.697 -4.641 1 98 349 VAL A C 1
ATOM 2725 O O . VAL A 1 349 ? -13.461 -2.631 -4.559 1 98 349 VAL A O 1
ATOM 2728 N N . GLU A 1 350 ? -15.531 -1.91 -4.809 1 97.75 350 GLU A N 1
ATOM 2729 C CA . GLU A 1 350 ? -16.078 -3.26 -4.906 1 97.75 350 GLU A CA 1
ATOM 2730 C C . GLU A 1 350 ? -15.508 -4.004 -6.105 1 97.75 350 GLU A C 1
ATOM 2732 O O . GLU A 1 350 ? -15.211 -5.199 -6.02 1 97.75 350 GLU A O 1
ATOM 2737 N N . GLN A 1 351 ? -15.375 -3.307 -7.199 1 97.56 351 GLN A N 1
ATOM 2738 C CA . GLN A 1 351 ? -14.852 -3.928 -8.406 1 97.56 351 GLN A CA 1
ATOM 2739 C C . GLN A 1 351 ? -13.375 -4.293 -8.242 1 97.56 351 GLN A C 1
ATOM 2741 O O . GLN A 1 351 ? -12.93 -5.332 -8.727 1 97.56 351 GLN A O 1
ATOM 2746 N N . ALA A 1 352 ? -12.633 -3.414 -7.641 1 98.62 352 ALA A N 1
ATOM 2747 C CA . ALA A 1 352 ? -11.227 -3.729 -7.367 1 98.62 352 ALA A CA 1
ATOM 2748 C C . ALA A 1 352 ? -11.109 -4.941 -6.449 1 98.62 352 ALA A C 1
ATOM 2750 O O . ALA A 1 352 ? -10.242 -5.797 -6.652 1 98.62 352 ALA A O 1
ATOM 2751 N N . PHE A 1 353 ? -11.961 -5.023 -5.414 1 98.81 353 PHE A N 1
ATOM 2752 C CA . PHE A 1 353 ? -12.008 -6.168 -4.512 1 98.81 353 PHE A CA 1
ATOM 2753 C C . PHE A 1 353 ? -12.328 -7.445 -5.273 1 98.81 353 PHE A C 1
ATOM 2755 O O . PHE A 1 353 ? -11.719 -8.492 -5.035 1 98.81 353 PHE A O 1
ATOM 2762 N N . TYR A 1 354 ? -13.258 -7.332 -6.234 1 98.56 354 TYR A N 1
ATOM 2763 C CA . TYR A 1 354 ? -13.648 -8.43 -7.105 1 98.56 354 TYR A CA 1
ATOM 2764 C C . TYR A 1 354 ? -12.445 -8.984 -7.863 1 98.56 354 TYR A C 1
ATOM 2766 O O . TYR A 1 354 ? -12.273 -10.203 -7.957 1 98.56 354 TYR A O 1
ATOM 2774 N N . LEU A 1 355 ? -11.594 -8.164 -8.312 1 98.81 355 LEU A N 1
ATOM 2775 C CA . LEU A 1 355 ? -10.438 -8.562 -9.109 1 98.81 355 LEU A CA 1
ATOM 2776 C C . LEU A 1 355 ? -9.438 -9.344 -8.266 1 98.81 355 LEU A C 1
ATOM 2778 O O . LEU A 1 355 ? -8.742 -10.227 -8.773 1 98.81 355 LEU A O 1
ATOM 2782 N N . ALA A 1 356 ? -9.406 -9.062 -6.965 1 98.81 356 ALA A N 1
ATOM 2783 C CA . ALA A 1 356 ? -8.438 -9.695 -6.074 1 98.81 356 ALA A CA 1
ATOM 2784 C C . ALA A 1 356 ? -9 -10.977 -5.461 1 98.81 356 ALA A C 1
ATOM 2786 O O . ALA A 1 356 ? -8.305 -11.672 -4.719 1 98.81 356 ALA A O 1
ATOM 2787 N N . THR A 1 357 ? -10.289 -11.289 -5.707 1 98.81 357 THR A N 1
ATOM 2788 C CA . THR A 1 357 ? -10.969 -12.406 -5.055 1 98.81 357 THR A CA 1
ATOM 2789 C C . THR A 1 357 ? -11.719 -13.25 -6.078 1 98.81 357 THR A C 1
ATOM 2791 O O . THR A 1 357 ? -11.125 -14.109 -6.734 1 98.81 357 THR A O 1
ATOM 2794 N N . VAL A 1 358 ? -12.898 -12.828 -6.48 1 98.56 358 VAL A N 1
ATOM 2795 C CA . VAL A 1 358 ? -13.812 -13.586 -7.328 1 98.56 358 VAL A CA 1
ATOM 2796 C C . VAL A 1 358 ? -13.164 -13.859 -8.688 1 98.56 358 VAL A C 1
ATOM 2798 O O . VAL A 1 358 ? -13.148 -14.992 -9.156 1 98.56 358 VAL A O 1
ATOM 2801 N N . ALA A 1 359 ? -12.617 -12.82 -9.281 1 98.62 359 ALA A N 1
ATOM 2802 C CA . ALA A 1 359 ? -12.031 -12.953 -10.617 1 98.62 359 ALA A CA 1
ATOM 2803 C C . ALA A 1 359 ? -10.875 -13.945 -10.609 1 98.62 359 ALA A C 1
ATOM 2805 O O . ALA A 1 359 ? -10.656 -14.656 -11.594 1 98.62 359 ALA A O 1
ATOM 2806 N N . GLY A 1 360 ? -10.094 -13.961 -9.523 1 98.81 360 GLY A N 1
ATOM 2807 C CA . GLY A 1 360 ? -9.023 -14.938 -9.43 1 98.81 360 GLY A CA 1
ATOM 2808 C C . GLY A 1 360 ? -9.516 -16.375 -9.461 1 98.81 360 GLY A C 1
ATOM 2809 O O . GLY A 1 360 ? -8.938 -17.219 -10.148 1 98.81 360 GLY A O 1
ATOM 2810 N N . GLY A 1 361 ? -10.578 -16.656 -8.68 1 98.62 361 GLY A N 1
ATOM 2811 C CA . GLY A 1 361 ? -11.188 -17.984 -8.742 1 98.62 361 GLY A CA 1
ATOM 2812 C C . GLY A 1 361 ? -11.672 -18.344 -10.133 1 98.62 361 GLY A C 1
ATOM 2813 O O . GLY A 1 361 ? -11.438 -19.453 -10.609 1 98.62 361 GLY A O 1
ATOM 2814 N N . LEU A 1 362 ? -12.273 -17.391 -10.789 1 98.12 362 LEU A N 1
ATOM 2815 C CA . LEU A 1 362 ? -12.812 -17.609 -12.125 1 98.12 362 LEU A CA 1
ATOM 2816 C C . LEU A 1 362 ? -11.695 -17.859 -13.133 1 98.12 362 LEU A C 1
ATOM 2818 O O . LEU A 1 362 ? -11.82 -18.719 -14.008 1 98.12 362 LEU A O 1
ATOM 2822 N N . ALA A 1 363 ? -10.617 -17.141 -12.992 1 98.75 363 ALA A N 1
ATOM 2823 C CA . ALA A 1 363 ? -9.469 -17.312 -13.883 1 98.75 363 ALA A CA 1
ATOM 2824 C C . ALA A 1 363 ? -8.938 -18.75 -13.82 1 98.75 363 ALA A C 1
ATOM 2826 O O . ALA A 1 363 ? -8.414 -19.266 -14.812 1 98.75 363 ALA A O 1
ATOM 2827 N N . LEU A 1 364 ? -9.141 -19.391 -12.703 1 98.75 364 LEU A N 1
ATOM 2828 C CA . LEU A 1 364 ? -8.625 -20.734 -12.469 1 98.75 364 LEU A CA 1
ATOM 2829 C C . LEU A 1 364 ? -9.711 -21.781 -12.664 1 98.75 364 LEU A C 1
ATOM 2831 O O . LEU A 1 364 ? -9.508 -22.969 -12.383 1 98.75 364 LEU A O 1
ATOM 2835 N N . ARG A 1 365 ? -10.883 -21.375 -13.109 1 98.12 365 ARG A N 1
ATOM 2836 C CA . ARG A 1 365 ? -12.062 -22.219 -13.258 1 98.12 365 ARG A CA 1
ATOM 2837 C C . ARG A 1 365 ? -12.414 -22.922 -11.945 1 98.12 365 ARG A C 1
ATOM 2839 O O . ARG A 1 365 ? -12.727 -24.109 -11.93 1 98.12 365 ARG A O 1
ATOM 2846 N N . ARG A 1 366 ? -12.219 -22.188 -10.914 1 98.25 366 ARG A N 1
ATOM 2847 C CA . ARG A 1 366 ? -12.562 -22.578 -9.555 1 98.25 366 ARG A CA 1
ATOM 2848 C C . ARG A 1 366 ? -13.5 -21.562 -8.914 1 98.25 366 ARG A C 1
ATOM 2850 O O . ARG A 1 366 ? -13.078 -20.781 -8.055 1 98.25 366 ARG A O 1
ATOM 2857 N N . PRO A 1 367 ? -14.789 -21.625 -9.336 1 97.5 367 PRO A N 1
ATOM 2858 C CA . PRO A 1 367 ? -15.727 -20.609 -8.844 1 97.5 367 PRO A CA 1
ATOM 2859 C C . PRO A 1 367 ? -15.953 -20.719 -7.336 1 97.5 367 PRO A C 1
ATOM 2861 O O . PRO A 1 367 ? -16.594 -19.828 -6.746 1 97.5 367 PRO A O 1
ATOM 2864 N N . ASP A 1 368 ? -15.422 -21.75 -6.723 1 98.31 368 ASP A N 1
ATOM 2865 C CA . ASP A 1 368 ? -15.57 -21.922 -5.281 1 98.31 368 ASP A CA 1
ATOM 2866 C C . ASP A 1 368 ? -14.445 -21.219 -4.52 1 98.31 368 ASP A C 1
ATOM 2868 O O . ASP A 1 368 ? -14.414 -21.25 -3.287 1 98.31 368 ASP A O 1
ATOM 2872 N N . LEU A 1 369 ? -13.523 -20.578 -5.184 1 98.62 369 LEU A N 1
ATOM 2873 C CA . LEU A 1 369 ? -12.445 -19.812 -4.562 1 98.62 369 LEU A CA 1
ATOM 2874 C C . LEU A 1 369 ? -12.695 -18.312 -4.672 1 98.62 369 LEU A C 1
ATOM 2876 O O . LEU A 1 369 ? -13.328 -17.859 -5.621 1 98.62 369 LEU A O 1
ATOM 2880 N N . GLY A 1 370 ? -12.188 -17.531 -3.682 1 98.62 370 GLY A N 1
ATOM 2881 C CA . GLY A 1 370 ? -12.289 -16.078 -3.703 1 98.62 370 GLY A CA 1
ATOM 2882 C C . GLY A 1 370 ? -13.688 -15.57 -3.41 1 98.62 370 GLY A C 1
ATOM 2883 O O . GLY A 1 370 ? -14.008 -14.414 -3.689 1 98.62 370 GLY A O 1
ATOM 2884 N N . VAL A 1 371 ? -14.578 -16.422 -2.885 1 98.62 371 VAL A N 1
ATOM 2885 C CA . VAL A 1 371 ? -15.945 -16.031 -2.557 1 98.62 371 VAL A CA 1
ATOM 2886 C C . VAL A 1 371 ? -16.359 -16.656 -1.225 1 98.62 371 VAL A C 1
ATOM 2888 O O . VAL A 1 371 ? -15.805 -17.672 -0.816 1 98.62 371 VAL A O 1
ATOM 2891 N N . ILE A 1 372 ? -17.203 -15.992 -0.539 1 98.75 372 ILE A N 1
ATOM 2892 C CA . ILE A 1 372 ? -17.891 -16.562 0.609 1 98.75 372 ILE A CA 1
ATOM 2893 C C . ILE A 1 372 ? -19.359 -16.812 0.254 1 98.75 372 ILE A C 1
ATOM 2895 O O . ILE A 1 372 ? -20.109 -15.875 0.015 1 98.75 372 ILE A O 1
ATOM 2899 N N . ARG A 1 373 ? -19.703 -17.969 0.157 1 97.94 373 ARG A N 1
ATOM 2900 C CA . ARG A 1 373 ? -21.062 -18.5 -0.013 1 97.94 373 ARG A CA 1
ATOM 2901 C C . ARG A 1 373 ? -21.141 -19.953 0.419 1 97.94 373 ARG A C 1
ATOM 2903 O O . ARG A 1 373 ? -20.125 -20.656 0.479 1 97.94 373 ARG A O 1
ATOM 2910 N N . THR A 1 374 ? -22.344 -20.391 0.675 1 97.38 374 THR A N 1
ATOM 2911 C CA . THR A 1 374 ? -22.516 -21.781 1.097 1 97.38 374 THR A CA 1
ATOM 2912 C C . THR A 1 374 ? -22.016 -22.734 0.02 1 97.38 374 THR A C 1
ATOM 2914 O O . THR A 1 374 ? -22.328 -22.562 -1.16 1 97.38 374 THR A O 1
ATOM 2917 N N . GLY A 1 375 ? -21.188 -23.656 0.39 1 98.12 375 GLY A N 1
ATOM 2918 C CA . GLY A 1 375 ? -20.672 -24.656 -0.534 1 98.12 375 GLY A CA 1
ATOM 2919 C C . GLY A 1 375 ? -19.281 -24.328 -1.044 1 98.12 375 GLY A C 1
ATOM 2920 O O . GLY A 1 375 ? -18.562 -25.203 -1.534 1 98.12 375 GLY A O 1
ATOM 2921 N N . ALA A 1 376 ? -18.844 -23.109 -0.974 1 98.62 376 ALA A N 1
ATOM 2922 C CA . ALA A 1 376 ? -17.516 -22.703 -1.42 1 98.62 376 ALA A CA 1
ATOM 2923 C C . ALA A 1 376 ? -16.438 -23.203 -0.465 1 98.62 376 ALA A C 1
ATOM 2925 O O . ALA A 1 376 ? -16.734 -23.609 0.663 1 98.62 376 ALA A O 1
ATOM 2926 N N . LYS A 1 377 ? -15.203 -23.297 -0.956 1 98.69 377 LYS A N 1
ATOM 2927 C CA . LYS A 1 377 ? -14.078 -23.641 -0.096 1 98.69 377 LYS A CA 1
ATOM 2928 C C . LYS A 1 377 ? -13.953 -22.672 1.072 1 98.69 377 LYS A C 1
ATOM 2930 O O . LYS A 1 377 ? -14.156 -21.469 0.908 1 98.69 377 LYS A O 1
ATOM 2935 N N . ALA A 1 378 ? -13.633 -23.219 2.221 1 98.69 378 ALA A N 1
ATOM 2936 C CA . ALA A 1 378 ? -13.445 -22.391 3.41 1 98.69 378 ALA A CA 1
ATOM 2937 C C . ALA A 1 378 ? -12.055 -21.766 3.416 1 98.69 378 ALA A C 1
ATOM 2939 O O . ALA A 1 378 ? -11.234 -22.062 4.281 1 98.69 378 ALA A O 1
ATOM 2940 N N . ASP A 1 379 ? -11.766 -20.953 2.477 1 98.88 379 ASP A N 1
ATOM 2941 C CA . ASP A 1 379 ? -10.617 -20.062 2.404 1 98.88 379 ASP A CA 1
ATOM 2942 C C . ASP A 1 379 ? -11 -18.656 2.855 1 98.88 379 ASP A C 1
ATOM 2944 O O . ASP A 1 379 ? -11.586 -17.891 2.088 1 98.88 379 ASP A O 1
ATOM 2948 N N . LEU A 1 380 ? -10.617 -18.312 4.086 1 98.88 380 LEU A N 1
ATOM 2949 C CA . LEU A 1 380 ? -11.125 -17.094 4.73 1 98.88 380 LEU A CA 1
ATOM 2950 C C . LEU A 1 380 ? -9.984 -16.266 5.297 1 98.88 380 LEU A C 1
ATOM 2952 O O . LEU A 1 380 ? -8.961 -16.797 5.715 1 98.88 380 LEU A O 1
ATOM 2956 N N . VAL A 1 381 ? -10.148 -15.008 5.324 1 98.94 381 VAL A N 1
ATOM 2957 C CA . VAL A 1 381 ? -9.289 -14.047 6.004 1 98.94 381 VAL A CA 1
ATOM 2958 C C . VAL A 1 381 ? -10.117 -13.219 6.988 1 98.94 381 VAL A C 1
ATOM 2960 O O . VAL A 1 381 ? -11.156 -12.664 6.625 1 98.94 381 VAL A O 1
ATOM 2963 N N . VAL A 1 382 ? -9.75 -13.148 8.219 1 98.94 382 VAL A N 1
ATOM 2964 C CA . VAL A 1 382 ? -10.438 -12.359 9.242 1 98.94 382 VAL A CA 1
ATOM 2965 C C . VAL A 1 382 ? -9.586 -11.148 9.609 1 98.94 382 VAL A C 1
ATOM 2967 O O . VAL A 1 382 ? -8.453 -11.289 10.07 1 98.94 382 VAL A O 1
ATOM 2970 N N . PHE A 1 383 ? -10.109 -9.961 9.391 1 98.88 383 PHE A N 1
ATOM 2971 C CA . PHE A 1 383 ? -9.43 -8.703 9.695 1 98.88 383 PHE A CA 1
ATOM 2972 C C . PHE A 1 383 ? -9.875 -8.164 11.047 1 98.88 383 PHE A C 1
ATOM 2974 O O . PHE A 1 383 ? -11.055 -8.234 11.391 1 98.88 383 PHE A O 1
ATOM 2981 N N . ASP A 1 384 ? -8.945 -7.609 11.766 1 98.5 384 ASP A N 1
ATOM 2982 C CA . ASP A 1 384 ? -9.266 -6.84 12.969 1 98.5 384 ASP A CA 1
ATOM 2983 C C . ASP A 1 384 ? -9.867 -5.484 12.609 1 98.5 384 ASP A C 1
ATOM 2985 O O . ASP A 1 384 ? -9.172 -4.609 12.086 1 98.5 384 ASP A O 1
ATOM 2989 N N . GLY A 1 385 ? -11.086 -5.281 12.891 1 97.81 385 GLY A N 1
ATOM 2990 C CA . GLY A 1 385 ? -11.766 -4.035 12.57 1 97.81 385 GLY A CA 1
ATOM 2991 C C . GLY A 1 385 ? -11.602 -2.975 13.641 1 97.81 385 GLY A C 1
ATOM 2992 O O . GLY A 1 385 ? -12.07 -1.845 13.477 1 97.81 385 GLY A O 1
ATOM 2993 N N . ASP A 1 386 ? -10.805 -3.258 14.672 1 96.38 386 ASP A N 1
ATOM 2994 C CA . ASP A 1 386 ? -10.703 -2.35 15.805 1 96.38 386 ASP A CA 1
ATOM 2995 C C . ASP A 1 386 ? -9.336 -1.669 15.836 1 96.38 386 ASP A C 1
ATOM 2997 O O . ASP A 1 386 ? -9.047 -0.878 16.734 1 96.38 386 ASP A O 1
ATOM 3001 N N . SER A 1 387 ? -8.438 -2.014 14.891 1 97.31 387 SER A N 1
ATOM 3002 C CA . SER A 1 387 ? -7.148 -1.335 14.82 1 97.31 387 SER A CA 1
ATOM 3003 C C . SER A 1 387 ? -7.32 0.142 14.477 1 97.31 387 SER A C 1
ATOM 3005 O O . SER A 1 387 ? -8.375 0.552 13.984 1 97.31 387 SER A O 1
ATOM 3007 N N . PRO A 1 388 ? -6.355 0.973 14.727 1 97.94 388 PRO A N 1
ATOM 3008 C CA . PRO A 1 388 ? -6.504 2.418 14.539 1 97.94 388 PRO A CA 1
ATOM 3009 C C . PRO A 1 388 ? -6.91 2.785 13.109 1 97.94 388 PRO A C 1
ATOM 3011 O O . PRO A 1 388 ? -7.738 3.678 12.914 1 97.94 388 PRO A O 1
ATOM 3014 N N . ASN A 1 389 ? -6.391 2.105 12.133 1 98.12 389 ASN A N 1
ATOM 3015 C CA . ASN A 1 389 ? -6.648 2.406 10.727 1 98.12 389 ASN A CA 1
ATOM 3016 C C . ASN A 1 389 ? -8.008 1.889 10.281 1 98.12 389 ASN A C 1
ATOM 3018 O O . ASN A 1 389 ? -8.516 2.279 9.227 1 98.12 389 ASN A O 1
ATOM 3022 N N . MET A 1 390 ? -8.641 0.986 11.094 1 98.06 390 MET A N 1
ATOM 3023 C CA . MET A 1 390 ? -9.898 0.343 10.727 1 98.06 390 MET A CA 1
ATOM 3024 C C . MET A 1 390 ? -11.039 0.841 11.609 1 98.06 390 MET A C 1
ATOM 3026 O O . MET A 1 390 ? -12.211 0.651 11.281 1 98.06 390 MET A O 1
ATOM 3030 N N . LEU A 1 391 ? -10.758 1.53 12.641 1 97.88 391 LEU A N 1
ATOM 3031 C CA . LEU A 1 391 ? -11.703 1.842 13.703 1 97.88 391 LEU A CA 1
ATOM 3032 C C . LEU A 1 391 ? -12.859 2.682 13.172 1 97.88 391 LEU A C 1
ATOM 3034 O O . LEU A 1 391 ? -12.641 3.705 12.523 1 97.88 391 LEU A O 1
ATOM 3038 N N . GLY A 1 392 ? -14.031 2.203 13.438 1 97.38 392 GLY A N 1
ATOM 3039 C CA . GLY A 1 392 ? -15.227 2.947 13.055 1 97.38 392 GLY A CA 1
ATOM 3040 C C . GLY A 1 392 ? -15.672 2.668 11.633 1 97.38 392 GLY A C 1
ATOM 3041 O O . GLY A 1 392 ? -16.484 3.404 11.078 1 97.38 392 GLY A O 1
ATOM 3042 N N . PHE A 1 393 ? -15.172 1.656 10.992 1 98.06 393 PHE A N 1
ATOM 3043 C CA . PHE A 1 393 ? -15.562 1.369 9.617 1 98.06 393 PHE A CA 1
ATOM 3044 C C . PHE A 1 393 ? -17.062 1.096 9.523 1 98.06 393 PHE A C 1
ATOM 3046 O O . PHE A 1 393 ? -17.656 0.543 10.453 1 98.06 393 PHE A O 1
ATOM 3053 N N . VAL A 1 394 ? -17.625 1.535 8.359 1 97.56 394 VAL A N 1
ATOM 3054 C CA . VAL A 1 394 ? -19.031 1.27 8.039 1 97.56 394 VAL A CA 1
ATOM 3055 C C . VAL A 1 394 ? -19.109 0.347 6.824 1 97.56 394 VAL A C 1
ATOM 3057 O O . VAL A 1 394 ? -19.938 -0.564 6.785 1 97.56 394 VAL A O 1
ATOM 3060 N N . ASP A 1 395 ? -18.312 0.552 5.84 1 98 395 ASP A N 1
ATOM 3061 C CA . ASP A 1 395 ? -18.203 -0.252 4.629 1 98 395 ASP A CA 1
ATOM 3062 C C . ASP A 1 395 ? -17.016 -1.207 4.703 1 98 395 ASP A C 1
ATOM 3064 O O . ASP A 1 395 ? -15.867 -0.79 4.543 1 98 395 ASP A O 1
ATOM 3068 N N . PRO A 1 396 ? -17.297 -2.51 4.879 1 98.62 396 PRO A N 1
ATOM 3069 C CA . PRO A 1 396 ? -16.188 -3.438 5.102 1 98.62 396 PRO A CA 1
ATOM 3070 C C . PRO A 1 396 ? -15.32 -3.627 3.863 1 98.62 396 PRO A C 1
ATOM 3072 O O . PRO A 1 396 ? -14.117 -3.887 3.982 1 98.62 396 PRO A O 1
ATOM 3075 N N . VAL A 1 397 ? -15.859 -3.518 2.664 1 98.75 397 VAL A N 1
ATOM 3076 C CA . VAL A 1 397 ? -15.062 -3.639 1.447 1 98.75 397 VAL A CA 1
ATOM 3077 C C . VAL A 1 397 ? -14.102 -2.461 1.342 1 98.75 397 VAL A C 1
ATOM 3079 O O . VAL A 1 397 ? -12.914 -2.645 1.072 1 98.75 397 VAL A O 1
ATOM 3082 N N . ALA A 1 398 ? -14.602 -1.25 1.621 1 98.56 398 ALA A N 1
ATOM 3083 C CA . ALA A 1 398 ? -13.758 -0.056 1.643 1 98.56 398 ALA A CA 1
ATOM 3084 C C . ALA A 1 398 ? -12.695 -0.153 2.734 1 98.56 398 ALA A C 1
ATOM 3086 O O . ALA A 1 398 ? -11.539 0.219 2.518 1 98.56 398 ALA A O 1
ATOM 3087 N N . ALA A 1 399 ? -13.109 -0.623 3.883 1 98.69 399 ALA A N 1
ATOM 3088 C CA . ALA A 1 399 ? -12.18 -0.766 5 1 98.69 399 ALA A CA 1
ATOM 3089 C C . ALA A 1 399 ? -11.023 -1.692 4.633 1 98.69 399 ALA A C 1
ATOM 3091 O O . ALA A 1 399 ? -9.859 -1.355 4.848 1 98.69 399 ALA A O 1
ATOM 3092 N N . VAL A 1 400 ? -11.312 -2.793 4.031 1 98.75 400 VAL A N 1
ATOM 3093 C CA . VAL A 1 400 ? -10.297 -3.777 3.678 1 98.75 400 VAL A CA 1
ATOM 3094 C C . VAL A 1 400 ? -9.406 -3.221 2.57 1 98.75 400 VAL A C 1
ATOM 3096 O O . VAL A 1 400 ? -8.18 -3.238 2.686 1 98.75 400 VAL A O 1
ATOM 3099 N N . LEU A 1 401 ? -9.953 -2.654 1.607 1 98.5 401 LEU A N 1
ATOM 3100 C CA . LEU A 1 401 ? -9.195 -2.295 0.413 1 98.5 401 LEU A CA 1
ATOM 3101 C C . LEU A 1 401 ? -8.391 -1.02 0.642 1 98.5 401 LEU A C 1
ATOM 3103 O O . LEU A 1 401 ? -7.289 -0.872 0.111 1 98.5 401 LEU A O 1
ATOM 3107 N N . LEU A 1 402 ? -8.961 -0.078 1.429 1 98.56 402 LEU A N 1
ATOM 3108 C CA . LEU A 1 402 ? -8.367 1.256 1.426 1 98.56 402 LEU A CA 1
ATOM 3109 C C . LEU A 1 402 ? -7.73 1.571 2.773 1 98.56 402 LEU A C 1
ATOM 3111 O O . LEU A 1 402 ? -6.91 2.484 2.877 1 98.56 402 LEU A O 1
ATOM 3115 N N . HIS A 1 403 ? -8.078 0.805 3.824 1 98.56 403 HIS A N 1
ATOM 3116 C CA . HIS A 1 403 ? -7.617 1.206 5.148 1 98.56 403 HIS A CA 1
ATOM 3117 C C . HIS A 1 403 ? -6.773 0.111 5.793 1 98.56 403 HIS A C 1
ATOM 3119 O O . HIS A 1 403 ? -5.887 0.398 6.598 1 98.56 403 HIS A O 1
ATOM 3125 N N . SER A 1 404 ? -6.984 -1.144 5.441 1 98.62 404 SER A N 1
ATOM 3126 C CA . SER A 1 404 ? -6.34 -2.248 6.145 1 98.62 404 SER A CA 1
ATOM 3127 C C . SER A 1 404 ? -4.875 -2.381 5.738 1 98.62 404 SER A C 1
ATOM 3129 O O . SER A 1 404 ? -4.426 -1.724 4.797 1 98.62 404 SER A O 1
ATOM 3131 N N . ASN A 1 405 ? -4.145 -3.148 6.473 1 98.12 405 ASN A N 1
ATOM 3132 C CA . ASN A 1 405 ? -2.805 -3.645 6.18 1 98.12 405 ASN A CA 1
ATOM 3133 C C . ASN A 1 405 ? -2.617 -5.078 6.668 1 98.12 405 ASN A C 1
ATOM 3135 O O . ASN A 1 405 ? -3.498 -5.633 7.328 1 98.12 405 ASN A O 1
ATOM 3139 N N . VAL A 1 406 ? -1.48 -5.695 6.355 1 98.44 406 VAL A N 1
ATOM 3140 C CA . VAL A 1 406 ? -1.226 -7.102 6.656 1 98.44 406 VAL A CA 1
ATOM 3141 C C . VAL A 1 406 ? -1.301 -7.328 8.164 1 98.44 406 VAL A C 1
ATOM 3143 O O . VAL A 1 406 ? -1.732 -8.391 8.617 1 98.44 406 VAL A O 1
ATOM 3146 N N . GLY A 1 407 ? -0.961 -6.305 8.961 1 97.94 407 GLY A N 1
ATOM 3147 C CA . GLY A 1 407 ? -1.007 -6.414 10.406 1 97.94 407 GLY A CA 1
ATOM 3148 C C . GLY A 1 407 ? -2.414 -6.566 10.953 1 97.94 407 GLY A C 1
ATOM 3149 O O . GLY A 1 407 ? -2.602 -6.965 12.102 1 97.94 407 GLY A O 1
ATOM 3150 N N . ASP A 1 408 ? -3.412 -6.293 10.141 1 98.56 408 ASP A N 1
ATOM 3151 C CA . ASP A 1 408 ? -4.805 -6.398 10.562 1 98.56 408 ASP A CA 1
ATOM 3152 C C . ASP A 1 408 ? -5.336 -7.812 10.344 1 98.56 408 ASP A C 1
ATOM 3154 O O . ASP A 1 408 ? -6.422 -8.156 10.812 1 98.56 408 ASP A O 1
ATOM 3158 N N . VAL A 1 409 ? -4.609 -8.633 9.578 1 98.81 409 VAL A N 1
ATOM 3159 C CA . VAL A 1 409 ? -5.023 -10.008 9.328 1 98.81 409 VAL A CA 1
ATOM 3160 C C . VAL A 1 409 ? -4.824 -10.844 10.594 1 98.81 409 VAL A C 1
ATOM 3162 O O . VAL A 1 409 ? -3.691 -11.141 10.977 1 98.81 409 VAL A O 1
ATOM 3165 N N . ARG A 1 410 ? -5.887 -11.289 11.164 1 98.56 410 ARG A N 1
ATOM 3166 C CA . ARG A 1 410 ? -5.84 -11.992 12.438 1 98.56 410 ARG A CA 1
ATOM 3167 C C . ARG A 1 410 ? -5.867 -13.508 12.234 1 98.56 410 ARG A C 1
ATOM 3169 O O . ARG A 1 410 ? -5.207 -14.25 12.969 1 98.56 410 ARG A O 1
ATOM 3176 N N . HIS A 1 411 ? -6.738 -13.945 11.344 1 98.81 411 HIS A N 1
ATOM 3177 C CA . HIS A 1 411 ? -6.91 -15.367 11.047 1 98.81 411 HIS A CA 1
ATOM 3178 C C . HIS A 1 411 ? -6.918 -15.625 9.547 1 98.81 411 HIS A C 1
ATOM 3180 O O . HIS A 1 411 ? -7.391 -14.781 8.773 1 98.81 411 HIS A O 1
ATOM 3186 N N . VAL A 1 412 ? -6.375 -16.75 9.188 1 98.94 412 VAL A N 1
ATOM 3187 C CA . VAL A 1 412 ? -6.445 -17.234 7.812 1 98.94 412 VAL A CA 1
ATOM 3188 C C . VAL A 1 412 ? -6.77 -18.719 7.809 1 98.94 412 VAL A C 1
ATOM 3190 O O . VAL A 1 412 ? -6.156 -19.5 8.539 1 98.94 412 VAL A O 1
ATOM 3193 N N . LEU A 1 413 ? -7.738 -19.078 7.098 1 98.75 413 LEU A N 1
ATOM 3194 C CA . LEU A 1 413 ? -8.07 -20.484 6.828 1 98.75 413 LEU A CA 1
ATOM 3195 C C . LEU A 1 413 ? -7.84 -20.828 5.359 1 98.75 413 LEU A C 1
ATOM 3197 O O . LEU A 1 413 ? -8.141 -20.016 4.477 1 98.75 413 LEU A O 1
ATOM 3201 N N . VAL A 1 414 ? -7.301 -21.969 5.129 1 98.62 414 VAL A N 1
ATOM 3202 C CA . VAL A 1 414 ? -7.266 -22.594 3.812 1 98.62 414 VAL A CA 1
ATOM 3203 C C . VAL A 1 414 ? -7.836 -24.016 3.902 1 98.62 414 VAL A C 1
ATOM 3205 O O . VAL A 1 414 ? -7.383 -24.812 4.715 1 98.62 414 VAL A O 1
ATOM 3208 N N . ASP A 1 415 ? -8.875 -24.328 3.152 1 97.19 415 ASP A N 1
ATOM 3209 C CA . ASP A 1 415 ? -9.531 -25.625 3.209 1 97.19 415 ASP A CA 1
ATOM 3210 C C . ASP A 1 415 ? -10.07 -25.906 4.609 1 97.19 415 ASP A C 1
ATOM 3212 O O . ASP A 1 415 ? -9.961 -27.031 5.109 1 97.19 415 ASP A O 1
ATOM 3216 N N . GLY A 1 416 ? -10.492 -24.875 5.219 1 97.62 416 GLY A N 1
ATOM 3217 C CA . GLY A 1 416 ? -11.102 -25.031 6.531 1 97.62 416 GLY A CA 1
ATOM 3218 C C . GLY A 1 416 ? -10.094 -25.281 7.629 1 97.62 416 GLY A C 1
ATOM 3219 O O . GLY A 1 416 ? -10.469 -25.578 8.766 1 97.62 416 GLY A O 1
ATOM 3220 N N . ARG A 1 417 ? -8.844 -25.188 7.324 1 97.56 417 ARG A N 1
ATOM 3221 C CA . ARG A 1 417 ? -7.785 -25.406 8.305 1 97.56 417 ARG A CA 1
ATOM 3222 C C . ARG A 1 417 ? -7.102 -24.109 8.68 1 97.56 417 ARG A C 1
ATOM 3224 O O . ARG A 1 417 ? -6.816 -23.281 7.809 1 97.56 417 ARG A O 1
ATOM 3231 N N . TRP A 1 418 ? -6.824 -23.938 9.984 1 98 418 TRP A N 1
ATOM 3232 C CA . TRP A 1 418 ? -6.102 -22.75 10.445 1 98 418 TRP A CA 1
ATOM 3233 C C . TRP A 1 418 ? -4.703 -22.703 9.844 1 98 418 TRP A C 1
ATOM 3235 O O . TRP A 1 418 ? -3.93 -23.656 9.977 1 98 418 TRP A O 1
ATOM 3245 N N . ARG A 1 419 ? -4.391 -21.656 9.148 1 98.44 419 ARG A N 1
ATOM 3246 C CA . ARG A 1 419 ? -3.035 -21.406 8.68 1 98.44 419 ARG A CA 1
ATOM 3247 C C . ARG A 1 419 ? -2.416 -20.219 9.422 1 98.44 419 ARG A C 1
ATOM 3249 O O . ARG A 1 419 ? -1.191 -20.109 9.516 1 98.44 419 ARG A O 1
ATOM 3256 N N . LYS A 1 420 ? -3.162 -19.328 9.82 1 98.56 420 LYS A N 1
ATOM 3257 C CA . LYS A 1 420 ? -2.859 -18.25 10.742 1 98.56 420 LYS A CA 1
ATOM 3258 C C . LYS A 1 420 ? -3.975 -18.078 11.773 1 98.56 420 LYS A C 1
ATOM 3260 O O . LYS A 1 420 ? -5.148 -17.984 11.406 1 98.56 420 LYS A O 1
ATOM 3265 N N . LYS A 1 421 ? -3.709 -18.062 13.047 1 98.56 421 LYS A N 1
ATOM 3266 C CA . LYS A 1 421 ? -4.688 -17.938 14.125 1 98.56 421 LYS A CA 1
ATOM 3267 C C . LYS A 1 421 ? -4.215 -16.938 15.188 1 98.56 421 LYS A C 1
ATOM 3269 O O . LYS A 1 421 ? -3.125 -17.094 15.742 1 98.56 421 LYS A O 1
ATOM 3274 N N . ASP A 1 422 ? -5.051 -15.891 15.453 1 97.69 422 ASP A N 1
ATOM 3275 C CA . ASP A 1 422 ? -4.746 -14.844 16.422 1 97.69 422 ASP A CA 1
ATOM 3276 C C . ASP A 1 422 ? -3.408 -14.18 16.125 1 97.69 422 ASP A C 1
ATOM 3278 O O . ASP A 1 422 ? -2.596 -13.961 17.016 1 97.69 422 ASP A O 1
ATOM 3282 N N . GLY A 1 423 ? -3.162 -14.023 14.852 1 97.06 423 GLY A N 1
ATOM 3283 C CA . GLY A 1 423 ? -1.975 -13.32 14.398 1 97.06 423 GLY A CA 1
ATOM 3284 C C . GLY A 1 423 ? -0.747 -14.203 14.312 1 97.06 423 GLY A C 1
ATOM 3285 O O . GLY A 1 423 ? 0.343 -13.734 13.984 1 97.06 423 GLY A O 1
ATOM 3286 N N . VAL A 1 424 ? -0.883 -15.547 14.555 1 97.62 424 VAL A N 1
ATOM 3287 C CA . VAL A 1 424 ? 0.27 -16.438 14.609 1 97.62 424 VAL A CA 1
ATOM 3288 C C . VAL A 1 424 ? 0.188 -17.469 13.484 1 97.62 424 VAL A C 1
ATOM 3290 O O . VAL A 1 424 ? -0.811 -18.172 13.352 1 97.62 424 VAL A O 1
ATOM 3293 N N . LEU A 1 425 ? 1.228 -17.578 12.664 1 98.31 425 LEU A N 1
ATOM 3294 C CA . LEU A 1 425 ? 1.322 -18.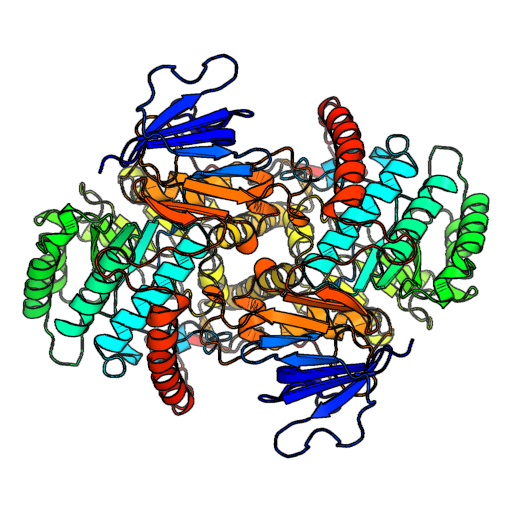578 11.602 1 98.31 425 LEU A CA 1
ATOM 3295 C C . LEU A 1 425 ? 1.397 -19.984 12.18 1 98.31 425 LEU A C 1
ATOM 3297 O O . LEU A 1 425 ? 2.115 -20.219 13.148 1 98.31 425 LEU A O 1
ATOM 3301 N N . GLN A 1 426 ? 0.623 -20.891 11.625 1 98.19 426 GLN A N 1
ATOM 3302 C CA . GLN A 1 426 ? 0.577 -22.266 12.086 1 98.19 426 GLN A CA 1
ATOM 3303 C C . GLN A 1 426 ? 1.681 -23.109 11.445 1 98.19 426 GLN A C 1
ATOM 3305 O O . GLN A 1 426 ? 2.219 -22.734 10.398 1 98.19 426 GLN A O 1
ATOM 3310 N N . PRO A 1 427 ? 2.072 -24.188 12.031 1 97.69 427 PRO A N 1
ATOM 3311 C CA . PRO A 1 427 ? 3.131 -25.047 11.469 1 97.69 427 PRO A CA 1
ATOM 3312 C C . PRO A 1 427 ? 2.773 -25.609 10.094 1 97.69 427 PRO A C 1
ATOM 3314 O O . PRO A 1 427 ? 1.593 -25.703 9.758 1 97.69 427 PRO A O 1
ATOM 3317 N N . ALA A 1 428 ? 3.811 -25.922 9.328 1 95.69 428 ALA A N 1
ATOM 3318 C CA . ALA A 1 428 ? 3.652 -26.453 7.973 1 95.69 428 ALA A CA 1
ATOM 3319 C C . ALA A 1 428 ? 2.807 -27.719 7.973 1 95.69 428 ALA A C 1
ATOM 3321 O O . ALA A 1 428 ? 2.92 -28.547 8.875 1 95.69 428 ALA A O 1
ATOM 3322 N N . ALA A 1 429 ? 2.148 -27.734 6.785 1 86.31 429 ALA A N 1
ATOM 3323 C CA . ALA A 1 429 ? 1.277 -28.891 6.594 1 86.31 429 ALA A CA 1
ATOM 3324 C C . ALA A 1 429 ? 2.094 -30.172 6.414 1 86.31 429 ALA A C 1
ATOM 3326 O O . ALA A 1 429 ? 3.154 -30.156 5.785 1 86.31 429 ALA A O 1
ATOM 3327 N N . ASN A 1 430 ? 2.008 -31.203 7.098 1 87.44 430 ASN A N 1
ATOM 3328 C CA . ASN A 1 430 ? 2.557 -32.531 6.945 1 87.44 430 ASN A CA 1
ATOM 3329 C C . ASN A 1 430 ? 3.865 -32.719 7.719 1 87.44 430 ASN A C 1
ATOM 3331 O O . ASN A 1 430 ? 4.156 -33.781 8.234 1 87.44 430 ASN A O 1
ATOM 3335 N N . THR A 1 431 ? 4.742 -31.484 7.668 1 94 431 THR A N 1
ATOM 3336 C CA . THR A 1 431 ? 6.051 -31.625 8.297 1 94 431 THR A CA 1
ATOM 3337 C C . THR A 1 431 ? 6.008 -31.156 9.75 1 94 431 THR A C 1
ATOM 3339 O O . THR A 1 431 ? 6.887 -31.5 10.547 1 94 431 THR A O 1
ATOM 3342 N N . GLY A 1 432 ? 5.035 -30.281 10 1 95.75 432 GLY A N 1
ATOM 3343 C CA . GLY A 1 432 ? 4.957 -29.719 11.336 1 95.75 432 GLY A CA 1
ATOM 3344 C C . GLY A 1 432 ? 6.027 -28.688 11.617 1 95.75 432 GLY A C 1
ATOM 3345 O O . GLY A 1 432 ? 6.168 -28.219 12.75 1 95.75 432 GLY A O 1
ATOM 3346 N N . ALA A 1 433 ? 6.746 -28.281 10.594 1 96.56 433 ALA A N 1
ATOM 3347 C CA . ALA A 1 433 ? 7.793 -27.281 10.766 1 96.56 433 ALA A CA 1
ATOM 3348 C C . ALA A 1 433 ? 7.211 -25.953 11.258 1 96.56 433 ALA A C 1
ATOM 3350 O O . ALA A 1 433 ? 6.273 -25.422 10.656 1 96.56 433 ALA A O 1
ATOM 3351 N N . ASP A 1 434 ? 7.816 -25.516 12.312 1 96.94 434 ASP A N 1
ATOM 3352 C CA . ASP A 1 434 ? 7.359 -24.266 12.914 1 96.94 434 ASP A CA 1
ATOM 3353 C C . ASP A 1 434 ? 8.023 -23.062 12.258 1 96.94 434 ASP A C 1
ATOM 3355 O O . ASP A 1 434 ? 9.219 -23.109 11.93 1 96.94 434 ASP A O 1
ATOM 3359 N N . TRP A 1 435 ? 7.254 -21.922 12.141 1 96.62 435 TRP A N 1
ATOM 3360 C CA . TRP A 1 435 ? 7.762 -20.719 11.484 1 96.62 435 TRP A CA 1
ATOM 3361 C C . TRP A 1 435 ? 9.016 -20.219 12.18 1 96.62 435 TRP A C 1
ATOM 3363 O O . TRP A 1 435 ? 10.078 -20.109 11.562 1 96.62 435 TRP A O 1
ATOM 3373 N N . ALA A 1 436 ? 8.922 -20 13.492 1 95.38 436 ALA A N 1
ATOM 3374 C CA . ALA A 1 436 ? 9.984 -19.328 14.242 1 95.38 436 ALA A CA 1
ATOM 3375 C C . ALA A 1 436 ? 11.18 -20.25 14.453 1 95.38 436 ALA A C 1
ATOM 3377 O O . ALA A 1 436 ? 12.328 -19.828 14.352 1 95.38 436 ALA A O 1
ATOM 3378 N N . ALA A 1 437 ? 10.93 -21.547 14.664 1 97.06 437 ALA A N 1
ATOM 3379 C CA . ALA A 1 437 ? 11.984 -22.469 15.102 1 97.06 437 ALA A CA 1
ATOM 3380 C C . ALA A 1 437 ? 12.68 -23.109 13.906 1 97.06 437 ALA A C 1
ATOM 3382 O O . ALA A 1 437 ? 13.852 -23.469 13.984 1 97.06 437 ALA A O 1
ATOM 3383 N N . THR A 1 438 ? 11.945 -23.234 12.828 1 97.88 438 THR A N 1
ATOM 3384 C CA . THR A 1 438 ? 12.492 -24.047 11.75 1 97.88 438 THR A CA 1
ATOM 3385 C C . THR A 1 438 ? 12.516 -23.266 10.438 1 97.88 438 THR A C 1
ATOM 3387 O O . THR A 1 438 ? 13.578 -23.062 9.844 1 97.88 438 THR A O 1
ATOM 3390 N N . ILE A 1 439 ? 11.43 -22.781 10 1 98.06 439 ILE A N 1
ATOM 3391 C CA . ILE A 1 439 ? 11.297 -22.234 8.656 1 98.06 439 ILE A CA 1
ATOM 3392 C C . ILE A 1 439 ? 12.148 -20.969 8.539 1 98.06 439 ILE A C 1
ATOM 3394 O O . ILE A 1 439 ? 12.93 -20.828 7.598 1 98.06 439 ILE A O 1
ATOM 3398 N N . LYS A 1 440 ? 12.086 -20.109 9.547 1 97.56 440 LYS A N 1
ATOM 3399 C CA . LYS A 1 440 ? 12.797 -18.828 9.508 1 97.56 440 LYS A CA 1
ATOM 3400 C C . LYS A 1 440 ? 14.305 -19.047 9.477 1 97.56 440 LYS A C 1
ATOM 3402 O O . LYS A 1 440 ? 14.992 -18.547 8.578 1 97.56 440 LYS A O 1
ATOM 3407 N N . PRO A 1 441 ? 14.836 -19.828 10.391 1 98.12 441 PRO A N 1
ATOM 3408 C CA . PRO A 1 441 ? 16.297 -19.969 10.391 1 98.12 441 PRO A CA 1
ATOM 3409 C C . PRO A 1 441 ? 16.812 -20.703 9.148 1 98.12 441 PRO A C 1
ATOM 3411 O O . PRO A 1 441 ? 17.891 -20.375 8.641 1 98.12 441 PRO A O 1
ATOM 3414 N N . THR A 1 442 ? 16.078 -21.703 8.695 1 98.31 442 THR A N 1
ATOM 3415 C CA . THR A 1 442 ? 16.453 -22.422 7.484 1 98.31 442 THR A CA 1
ATOM 3416 C C . THR A 1 442 ? 16.5 -21.484 6.281 1 98.31 442 THR A C 1
ATOM 3418 O O . THR A 1 442 ? 17.469 -21.5 5.516 1 98.31 442 THR A O 1
ATOM 3421 N N . PHE A 1 443 ? 15.516 -20.688 6.168 1 98.75 443 PHE A N 1
ATOM 3422 C CA . PHE A 1 443 ? 15.445 -19.75 5.059 1 98.75 443 PHE A CA 1
ATOM 3423 C C . PHE A 1 443 ? 16.578 -18.734 5.141 1 98.75 443 PHE A C 1
ATOM 3425 O O . PHE A 1 443 ? 17.219 -18.422 4.133 1 98.75 443 PHE A O 1
ATOM 3432 N N . LEU A 1 444 ? 16.781 -18.188 6.352 1 98.5 444 LEU A N 1
ATOM 3433 C CA . LEU A 1 444 ? 17.781 -17.141 6.52 1 98.5 444 LEU A CA 1
ATOM 3434 C C . LEU A 1 444 ? 19.172 -17.656 6.141 1 98.5 444 LEU A C 1
ATOM 3436 O O . LEU A 1 444 ? 19.938 -16.953 5.488 1 98.5 444 LEU A O 1
ATOM 3440 N N . LYS A 1 445 ? 19.484 -18.859 6.527 1 98.25 445 LYS A N 1
ATOM 3441 C CA . LYS A 1 445 ? 20.766 -19.453 6.168 1 98.25 445 LYS A CA 1
ATOM 3442 C C . LYS A 1 445 ? 20.906 -19.562 4.652 1 98.25 445 LYS A C 1
ATOM 3444 O O . LYS A 1 445 ? 21.953 -19.203 4.098 1 98.25 445 LYS A O 1
ATOM 3449 N N . SER A 1 446 ? 19.891 -20.047 4.02 1 98.44 446 SER A N 1
ATOM 3450 C CA . SER A 1 446 ? 19.891 -20.188 2.566 1 98.44 446 SER A CA 1
ATOM 3451 C C . SER A 1 446 ? 19.969 -18.828 1.881 1 98.44 446 SER A C 1
ATOM 3453 O O . SER A 1 446 ? 20.797 -18.609 1.008 1 98.44 446 SER A O 1
ATOM 3455 N N . ALA A 1 447 ? 19.109 -17.922 2.299 1 98.44 447 ALA A N 1
ATOM 3456 C CA . ALA A 1 447 ? 19 -16.609 1.671 1 98.44 447 ALA A CA 1
ATOM 3457 C C . ALA A 1 447 ? 20.312 -15.836 1.762 1 98.44 447 ALA A C 1
ATOM 3459 O O . ALA A 1 447 ? 20.719 -15.18 0.798 1 98.44 447 ALA A O 1
ATOM 3460 N N . ARG A 1 448 ? 21.031 -15.891 2.896 1 97.94 448 ARG A N 1
ATOM 3461 C CA . ARG A 1 448 ? 22.281 -15.156 3.074 1 97.94 448 ARG A CA 1
ATOM 3462 C C . ARG A 1 448 ? 23.328 -15.633 2.086 1 97.94 448 ARG A C 1
ATOM 3464 O O . ARG A 1 448 ? 24.062 -14.828 1.519 1 97.94 448 ARG A O 1
ATOM 3471 N N . GLY A 1 449 ? 23.375 -16.953 1.866 1 98 449 GLY A N 1
ATOM 3472 C CA . GLY A 1 449 ? 24.297 -17.484 0.881 1 98 449 GLY A CA 1
ATOM 3473 C C . GLY A 1 449 ? 24.031 -16.984 -0.526 1 98 449 GLY A C 1
ATOM 3474 O O . GLY A 1 449 ? 24.953 -16.594 -1.24 1 98 449 GLY A O 1
ATOM 3475 N N . ILE A 1 450 ? 22.781 -16.969 -0.906 1 98.31 450 ILE A N 1
ATOM 3476 C CA . ILE A 1 450 ? 22.375 -16.516 -2.236 1 98.31 450 ILE A CA 1
ATOM 3477 C C . ILE A 1 450 ? 22.641 -15.031 -2.389 1 98.31 450 ILE A C 1
ATOM 3479 O O . ILE A 1 450 ? 23.188 -14.594 -3.406 1 98.31 450 ILE A O 1
ATOM 3483 N N . GLN A 1 451 ? 22.266 -14.258 -1.387 1 98.31 451 GLN A N 1
ATOM 3484 C CA . GLN A 1 451 ? 22.438 -12.805 -1.415 1 98.31 451 GLN A CA 1
ATOM 3485 C C . GLN A 1 451 ? 23.922 -12.43 -1.494 1 98.31 451 GLN A C 1
ATOM 3487 O O . GLN A 1 451 ? 24.281 -11.5 -2.211 1 98.31 451 GLN A O 1
ATOM 3492 N N . GLU A 1 452 ? 24.766 -13.117 -0.808 1 97.62 452 GLU A N 1
ATOM 3493 C CA . GLU A 1 452 ? 26.203 -12.883 -0.881 1 97.62 452 GLU A CA 1
ATOM 3494 C C . GLU A 1 452 ? 26.734 -13.156 -2.283 1 97.62 452 GLU A C 1
ATOM 3496 O O . GLU A 1 452 ? 27.578 -12.414 -2.795 1 97.62 452 GLU A O 1
ATOM 3501 N N . GLN A 1 453 ? 26.281 -14.227 -2.865 1 97.56 453 GLN A N 1
ATOM 3502 C CA . GLN A 1 453 ? 26.672 -14.547 -4.23 1 97.56 453 GLN A CA 1
ATOM 3503 C C . GLN A 1 453 ? 26.281 -13.438 -5.199 1 97.56 453 GLN A C 1
ATOM 3505 O O . GLN A 1 453 ? 27.062 -13.07 -6.078 1 97.56 453 GLN A O 1
ATOM 3510 N N . TRP A 1 454 ? 25.078 -12.93 -5.07 1 97.75 454 TRP A N 1
ATOM 3511 C CA . TRP A 1 454 ? 24.594 -11.898 -5.977 1 97.75 454 TRP A CA 1
ATOM 3512 C C . TRP A 1 454 ? 25.328 -10.578 -5.727 1 97.75 454 TRP A C 1
ATOM 3514 O O . TRP A 1 454 ? 25.562 -9.805 -6.66 1 97.75 454 TRP A O 1
ATOM 3524 N N . ALA A 1 455 ? 25.625 -10.297 -4.445 1 96.31 455 ALA A N 1
ATOM 3525 C CA . ALA A 1 455 ? 26.375 -9.086 -4.113 1 96.31 455 ALA A CA 1
ATOM 3526 C C . ALA A 1 455 ? 27.766 -9.117 -4.746 1 96.31 455 ALA A C 1
ATOM 3528 O O . ALA A 1 455 ? 28.312 -8.07 -5.102 1 96.31 455 ALA A O 1
ATOM 3529 N N . ALA A 1 456 ? 28.281 -10.258 -4.945 1 96.44 456 ALA A N 1
ATOM 3530 C CA . ALA A 1 456 ? 29.625 -10.422 -5.473 1 96.44 456 ALA A CA 1
ATOM 3531 C C . ALA A 1 456 ? 29.641 -10.352 -6.996 1 96.44 456 ALA A C 1
ATOM 3533 O O . ALA A 1 456 ? 30.688 -10.188 -7.613 1 96.44 456 ALA A O 1
ATOM 3534 N N . ARG A 1 457 ? 28.453 -10.414 -7.613 1 94.5 457 ARG A N 1
ATOM 3535 C CA . ARG A 1 457 ? 28.344 -10.344 -9.07 1 94.5 457 ARG A CA 1
ATOM 3536 C C . ARG A 1 457 ? 28.281 -8.898 -9.547 1 94.5 457 ARG A C 1
ATOM 3538 O O . ARG A 1 457 ? 27.516 -8.094 -9.008 1 94.5 457 ARG A O 1
ATOM 3545 N N . PRO A 1 458 ? 29.109 -8.602 -10.492 1 91.81 458 PRO A N 1
ATOM 3546 C CA . PRO A 1 458 ? 28.969 -7.254 -11.055 1 91.81 458 PRO A CA 1
ATOM 3547 C C . PRO A 1 458 ? 27.594 -7.023 -11.688 1 91.81 458 PRO A C 1
ATOM 3549 O O . PRO A 1 458 ? 26.969 -7.969 -12.188 1 91.81 458 PRO A O 1
ATOM 3552 N N . LEU A 1 459 ? 27.125 -5.797 -11.672 1 89.19 459 LEU A N 1
ATOM 3553 C CA . LEU A 1 459 ? 25.891 -5.469 -12.375 1 89.19 459 LEU A CA 1
ATOM 3554 C C . LEU A 1 459 ? 26.031 -5.723 -13.867 1 89.19 459 LEU A C 1
ATOM 3556 O O . LEU A 1 459 ? 27.109 -5.492 -14.445 1 89.19 459 LEU A O 1
ATOM 3560 N N . PRO A 1 460 ? 24.984 -6.176 -14.422 1 90.12 460 PRO A N 1
ATOM 3561 C CA . PRO A 1 460 ? 25.062 -6.48 -15.852 1 90.12 460 PRO A CA 1
ATOM 3562 C C . PRO A 1 460 ? 25.109 -5.227 -16.719 1 90.12 460 PRO A C 1
ATOM 3564 O O . PRO A 1 460 ? 24.547 -4.191 -16.344 1 90.12 460 PRO A O 1
ATOM 3567 N N . THR A 1 461 ? 25.797 -5.383 -17.844 1 89.25 461 THR A N 1
ATOM 3568 C CA . THR A 1 461 ? 25.734 -4.355 -18.875 1 89.25 461 THR A CA 1
ATOM 3569 C C . THR A 1 461 ? 24.5 -4.535 -19.75 1 89.25 461 THR A C 1
ATOM 3571 O O . THR A 1 461 ? 24.219 -5.641 -20.219 1 89.25 461 THR A O 1
ATOM 3574 N N . ILE A 1 462 ? 23.766 -3.49 -19.906 1 89.06 462 ILE A N 1
ATOM 3575 C CA . ILE A 1 462 ? 22.578 -3.545 -20.75 1 89.06 462 ILE A CA 1
ATOM 3576 C C . ILE A 1 462 ? 22.953 -3.242 -22.203 1 89.06 462 ILE A C 1
ATOM 3578 O O . ILE A 1 462 ? 23.547 -2.197 -22.484 1 89.06 462 ILE A O 1
ATOM 3582 N N . GLU A 1 463 ? 22.594 -4.137 -23.062 1 87.38 463 GLU A N 1
ATOM 3583 C CA . GLU A 1 463 ? 22.891 -4.027 -24.484 1 87.38 463 GLU A CA 1
ATOM 3584 C C . GLU A 1 463 ? 22.141 -2.859 -25.109 1 87.38 463 GLU A C 1
ATOM 3586 O O . GLU A 1 463 ? 21.25 -2.279 -24.5 1 87.38 463 GLU A O 1
ATOM 3591 N N . ASP A 1 464 ? 22.484 -2.668 -26.406 1 91.69 464 ASP A N 1
ATOM 3592 C CA . ASP A 1 464 ? 21.891 -1.537 -27.109 1 91.69 464 ASP A CA 1
ATOM 3593 C C . ASP A 1 464 ? 20.422 -1.81 -27.453 1 91.69 464 ASP A C 1
ATOM 3595 O O . ASP A 1 464 ? 19.641 -0.877 -27.625 1 91.69 464 ASP A O 1
ATOM 3599 N N . LYS A 1 465 ? 20.156 -3.096 -27.719 1 95.06 465 LYS A N 1
ATOM 3600 C CA . LYS A 1 465 ? 18.781 -3.461 -28.078 1 95.06 465 LYS A CA 1
ATOM 3601 C C . LYS A 1 465 ? 18.266 -4.586 -27.188 1 95.06 465 LYS A C 1
ATOM 3603 O O . LYS A 1 465 ? 19.016 -5.508 -26.844 1 95.06 465 LYS A O 1
ATOM 3608 N N . PHE A 1 466 ? 17.094 -4.473 -26.812 1 93 466 PHE A N 1
ATOM 3609 C CA . PHE A 1 466 ? 16.406 -5.535 -26.094 1 93 466 PHE A CA 1
ATOM 3610 C C . PHE A 1 466 ? 16.094 -6.703 -27.031 1 93 466 PHE A C 1
ATOM 3612 O O . PHE A 1 466 ? 15.367 -6.547 -28.016 1 93 466 PHE A O 1
ATOM 3619 N N . TRP A 1 467 ? 16.703 -7.867 -26.75 1 89.06 467 TRP A N 1
ATOM 3620 C CA . TRP A 1 467 ? 16.594 -9.094 -27.516 1 89.06 467 TRP A CA 1
ATOM 3621 C C . TRP A 1 467 ? 16.922 -8.852 -28.984 1 89.06 467 TRP A C 1
ATOM 3623 O O . TRP A 1 467 ? 16.297 -9.422 -29.875 1 89.06 467 TRP A O 1
ATOM 3633 N N . GLY A 1 468 ? 17.734 -7.898 -29.25 1 92.12 468 GLY A N 1
ATOM 3634 C CA . GLY A 1 468 ? 18.203 -7.59 -30.578 1 92.12 468 GLY A CA 1
ATOM 3635 C C . GLY A 1 468 ? 17.188 -6.852 -31.422 1 92.12 468 GLY A C 1
ATOM 3636 O O . GLY A 1 468 ? 17.422 -6.586 -32.594 1 92.12 468 GLY A O 1
ATOM 3637 N N . VAL A 1 469 ? 16.094 -6.457 -30.812 1 94.75 469 VAL A N 1
ATOM 3638 C CA . VAL A 1 469 ? 15.008 -5.922 -31.625 1 94.75 469 VAL A CA 1
ATOM 3639 C C . VAL A 1 469 ? 14.742 -4.469 -31.234 1 94.75 469 VAL A C 1
ATOM 3641 O O . VAL A 1 469 ? 14.969 -3.559 -32.031 1 94.75 469 VAL A O 1
ATOM 3644 N N . THR A 1 470 ? 14.352 -4.176 -30.047 1 96.81 470 THR A N 1
ATOM 3645 C CA . THR A 1 470 ? 13.914 -2.857 -29.609 1 96.81 470 THR A CA 1
ATOM 3646 C C . THR A 1 470 ? 15.062 -2.086 -28.984 1 96.81 470 THR A C 1
ATOM 3648 O O . THR A 1 470 ? 15.695 -2.566 -28.031 1 96.81 470 THR A O 1
ATOM 3651 N N . PRO A 1 471 ? 15.367 -0.881 -29.438 1 97.44 471 PRO A N 1
ATOM 3652 C CA . PRO A 1 471 ? 16.469 -0.111 -28.844 1 97.44 471 PRO A CA 1
ATOM 3653 C C . PRO A 1 471 ? 16.219 0.255 -27.391 1 97.44 471 PRO A C 1
ATOM 3655 O O . PRO A 1 471 ? 15.086 0.564 -27.016 1 97.44 471 PRO A O 1
ATOM 3658 N N . HIS A 1 472 ? 17.266 0.196 -26.641 1 96.44 472 HIS A N 1
ATOM 3659 C CA . HIS A 1 472 ? 17.219 0.782 -25.297 1 96.44 472 HIS A CA 1
ATOM 3660 C C . HIS A 1 472 ? 17.406 2.295 -25.359 1 96.44 472 HIS A C 1
ATOM 3662 O O . HIS A 1 472 ? 18.109 2.805 -26.219 1 96.44 472 HIS A O 1
ATOM 3668 N N . ALA A 1 473 ? 16.734 2.912 -24.484 1 95.81 473 ALA A N 1
ATOM 3669 C CA . ALA A 1 473 ? 16.891 4.359 -24.375 1 95.81 473 ALA A CA 1
ATOM 3670 C C . ALA A 1 473 ? 17.25 4.766 -22.953 1 95.81 473 ALA A C 1
ATOM 3672 O O . ALA A 1 473 ? 16.75 4.18 -21.984 1 95.81 473 ALA A O 1
ATOM 3673 N N . VAL A 1 474 ? 18.047 5.801 -22.859 1 94.5 474 VAL A N 1
ATOM 3674 C CA . VAL A 1 474 ? 18.453 6.293 -21.547 1 94.5 474 VAL A CA 1
ATOM 3675 C C . VAL A 1 474 ? 17.328 7.16 -20.969 1 94.5 474 VAL A C 1
ATOM 3677 O O . VAL A 1 474 ? 16.766 8.008 -21.656 1 94.5 474 VAL A O 1
ATOM 3680 N N . ILE A 1 475 ? 16.984 6.938 -19.75 1 95 475 ILE A N 1
ATOM 3681 C CA . ILE A 1 475 ? 16.047 7.781 -19.016 1 95 475 ILE A CA 1
ATOM 3682 C C . ILE A 1 475 ? 16.812 8.57 -17.953 1 95 475 ILE A C 1
ATOM 3684 O O . ILE A 1 475 ? 17.562 8 -17.156 1 95 475 ILE A O 1
ATOM 3688 N N . ASP A 1 476 ? 16.578 9.914 -17.984 1 91.44 476 ASP A N 1
ATOM 3689 C CA . ASP A 1 476 ? 17.141 10.734 -16.906 1 91.44 476 ASP A CA 1
ATOM 3690 C C . ASP A 1 476 ? 16.422 10.461 -15.594 1 91.44 476 ASP A C 1
ATOM 3692 O O . ASP A 1 476 ? 15.188 10.469 -15.531 1 91.44 476 ASP A O 1
ATOM 3696 N N . LYS A 1 477 ? 17.188 10.258 -14.57 1 93.81 477 LYS A N 1
ATOM 3697 C CA . LYS A 1 477 ? 16.625 10 -13.25 1 93.81 477 LYS A CA 1
ATOM 3698 C C . LYS A 1 477 ? 16.016 11.266 -12.656 1 93.81 477 LYS A C 1
ATOM 3700 O O . LYS A 1 477 ? 16.547 12.359 -12.844 1 93.81 477 LYS A O 1
ATOM 3705 N N . VAL A 1 478 ? 14.945 11.141 -11.961 1 94.69 478 VAL A N 1
ATOM 3706 C CA . VAL A 1 478 ? 14.414 12.258 -11.18 1 94.69 478 VAL A CA 1
ATOM 3707 C C . VAL A 1 478 ? 15.383 12.602 -10.055 1 94.69 478 VAL A C 1
ATOM 3709 O O . VAL A 1 478 ? 16.219 11.781 -9.664 1 94.69 478 VAL A O 1
ATOM 3712 N N . ASN A 1 479 ? 15.328 13.812 -9.562 1 93.12 479 ASN A N 1
ATOM 3713 C CA . ASN A 1 479 ? 16.188 14.281 -8.484 1 93.12 479 ASN A CA 1
ATOM 3714 C C . ASN A 1 479 ? 15.391 15 -7.395 1 93.12 479 ASN A C 1
ATOM 3716 O O . ASN A 1 479 ? 14.648 15.938 -7.688 1 93.12 479 ASN A O 1
ATOM 3720 N N . VAL A 1 480 ? 15.562 14.523 -6.188 1 95.31 480 VAL A N 1
ATOM 3721 C CA . VAL A 1 480 ? 14.82 15.102 -5.074 1 95.31 480 VAL A CA 1
ATOM 3722 C C . VAL A 1 480 ? 15.688 16.141 -4.367 1 95.31 480 VAL A C 1
ATOM 3724 O O . VAL A 1 480 ? 15.227 16.828 -3.453 1 95.31 480 VAL A O 1
ATOM 3727 N N . VAL A 1 481 ? 16.938 16.234 -4.691 1 92.81 481 VAL A N 1
ATOM 3728 C CA . VAL A 1 481 ? 17.859 17.203 -4.105 1 92.81 481 VAL A CA 1
ATOM 3729 C C . VAL A 1 481 ? 18.219 18.266 -5.137 1 92.81 481 VAL A C 1
ATOM 3731 O O . VAL A 1 481 ? 18.453 17.953 -6.309 1 92.81 481 VAL A O 1
ATOM 3734 N N . ARG A 1 482 ? 18.219 19.5 -4.594 1 84.69 482 ARG A N 1
ATOM 3735 C CA . ARG A 1 482 ? 18.594 20.594 -5.48 1 84.69 482 ARG A CA 1
ATOM 3736 C C . ARG A 1 482 ? 20.078 20.516 -5.828 1 84.69 482 ARG A C 1
ATOM 3738 O O . ARG A 1 482 ? 20.906 20.141 -4.988 1 84.69 482 ARG A O 1
ATOM 3745 N N . LYS A 1 483 ? 20.422 20.703 -7.062 1 69.88 483 LYS A N 1
ATOM 3746 C CA . LYS A 1 483 ? 21.797 20.766 -7.535 1 69.88 483 LYS A CA 1
ATOM 3747 C C . LYS A 1 483 ? 22.438 22.109 -7.195 1 69.88 483 LYS A C 1
ATOM 3749 O O . LYS A 1 483 ? 21.75 23.141 -7.168 1 69.88 483 LYS A O 1
ATOM 3754 N N . MET B 1 1 ? 11.305 13.617 34.188 1 56.41 1 MET B N 1
ATOM 3755 C CA . MET B 1 1 ? 12.641 13.031 34.281 1 56.41 1 MET B CA 1
ATOM 3756 C C . MET B 1 1 ? 13.305 12.938 32.938 1 56.41 1 MET B C 1
ATOM 3758 O O . MET B 1 1 ? 12.625 12.812 31.906 1 56.41 1 MET B O 1
ATOM 3762 N N . SER B 1 2 ? 14.594 13.172 32.875 1 76.88 2 SER B N 1
ATOM 3763 C CA . SER B 1 2 ? 15.414 13.109 31.688 1 76.88 2 SER B CA 1
ATOM 3764 C C . SER B 1 2 ? 15.336 11.734 31.031 1 76.88 2 SER B C 1
ATOM 3766 O O . SER B 1 2 ? 15.336 10.719 31.719 1 76.88 2 SER B O 1
ATOM 3768 N N . THR B 1 3 ? 14.852 11.656 29.781 1 89.44 3 THR B N 1
ATOM 3769 C CA . THR B 1 3 ? 14.758 10.414 29.031 1 89.44 3 THR B CA 1
ATOM 3770 C C . THR B 1 3 ? 16.109 10.031 28.453 1 89.44 3 THR B C 1
ATOM 3772 O O . THR B 1 3 ? 16.844 10.891 27.953 1 89.44 3 THR B O 1
ATOM 3775 N N . SER B 1 4 ? 16.594 8.812 28.719 1 97.19 4 SER B N 1
ATOM 37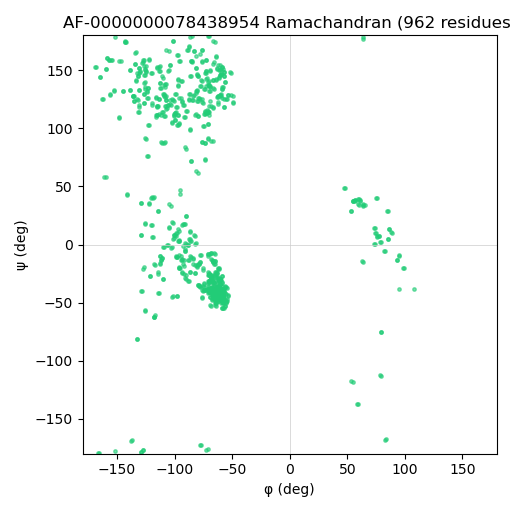76 C CA . SER B 1 4 ? 17.781 8.227 28.094 1 97.19 4 SER B CA 1
ATOM 3777 C C . SER B 1 4 ? 17.5 6.812 27.594 1 97.19 4 SER B C 1
ATOM 3779 O O . SER B 1 4 ? 17.141 5.934 28.391 1 97.19 4 SER B O 1
ATOM 3781 N N . ILE B 1 5 ? 17.531 6.582 26.281 1 98.56 5 ILE B N 1
ATOM 3782 C CA . ILE B 1 5 ? 17.266 5.297 25.641 1 98.56 5 ILE B CA 1
ATOM 3783 C C . ILE B 1 5 ? 18.406 4.918 24.719 1 98.56 5 ILE B C 1
ATOM 3785 O O . ILE B 1 5 ? 18.875 5.742 23.922 1 98.56 5 ILE B O 1
ATOM 3789 N N . LEU B 1 6 ? 18.953 3.699 24.828 1 98.62 6 LEU B N 1
ATOM 3790 C CA . LEU B 1 6 ? 19.969 3.178 23.922 1 98.62 6 LEU B CA 1
ATOM 3791 C C . LEU B 1 6 ? 19.438 1.971 23.156 1 98.62 6 LEU B C 1
ATOM 3793 O O . LEU B 1 6 ? 19.172 0.923 23.75 1 98.62 6 LEU B O 1
ATOM 3797 N N . PHE B 1 7 ? 19.234 2.121 21.859 1 98.69 7 PHE B N 1
ATOM 3798 C CA . PHE B 1 7 ? 19.031 0.978 20.984 1 98.69 7 PHE B CA 1
ATOM 3799 C C . PHE B 1 7 ? 20.359 0.349 20.594 1 98.69 7 PHE B C 1
ATOM 3801 O O . PHE B 1 7 ? 21.281 1.052 20.188 1 98.69 7 PHE B O 1
ATOM 3808 N N . HIS B 1 8 ? 20.469 -0.939 20.703 1 98 8 HIS B N 1
ATOM 3809 C CA . HIS B 1 8 ? 21.734 -1.563 20.312 1 98 8 HIS B CA 1
ATOM 3810 C C . HIS B 1 8 ? 21.5 -2.672 19.297 1 98 8 HIS B C 1
ATOM 3812 O O . HIS B 1 8 ? 20.406 -3.227 19.203 1 98 8 HIS B O 1
ATOM 3818 N N . ASP B 1 9 ? 22.531 -2.977 18.438 1 97.69 9 ASP B N 1
ATOM 3819 C CA . ASP B 1 9 ? 22.578 -4.047 17.453 1 97.69 9 ASP B CA 1
ATOM 3820 C C . ASP B 1 9 ? 21.516 -3.859 16.375 1 97.69 9 ASP B C 1
ATOM 3822 O O . ASP B 1 9 ? 20.922 -4.832 15.914 1 97.69 9 ASP B O 1
ATOM 3826 N N . ALA B 1 10 ? 21.203 -2.584 16.031 1 98.31 10 ALA B N 1
ATOM 3827 C CA . ALA B 1 10 ? 20.156 -2.232 15.078 1 98.31 10 ALA B CA 1
ATOM 3828 C C . ALA B 1 10 ? 20.719 -2.025 13.672 1 98.31 10 ALA B C 1
ATOM 3830 O O . ALA B 1 10 ? 21.938 -1.957 13.5 1 98.31 10 ALA B O 1
ATOM 3831 N N . THR B 1 11 ? 19.891 -2.139 12.664 1 98.75 11 THR B N 1
ATOM 3832 C CA . THR B 1 11 ? 20.125 -1.508 11.367 1 98.75 11 THR B CA 1
ATOM 3833 C C . THR B 1 11 ? 19.516 -0.108 11.336 1 98.75 11 THR B C 1
ATOM 3835 O O . THR B 1 11 ? 18.297 0.051 11.477 1 98.75 11 THR B O 1
ATOM 3838 N N . ILE B 1 12 ? 20.359 0.946 11.227 1 98.88 12 ILE B N 1
ATOM 3839 C CA . ILE B 1 12 ? 19.891 2.32 11.391 1 98.88 12 ILE B CA 1
ATOM 3840 C C . ILE B 1 12 ? 20 3.061 10.055 1 98.88 12 ILE B C 1
ATOM 3842 O O . ILE B 1 12 ? 21.062 3.084 9.43 1 98.88 12 ILE B O 1
ATOM 3846 N N . ILE B 1 13 ? 18.906 3.637 9.586 1 98.88 13 ILE B N 1
ATOM 3847 C CA . ILE B 1 13 ? 18.891 4.465 8.383 1 98.88 13 ILE B CA 1
ATOM 3848 C C . ILE B 1 13 ? 19.234 5.906 8.75 1 98.88 13 ILE B C 1
ATOM 3850 O O . ILE B 1 13 ? 18.375 6.664 9.195 1 98.88 13 ILE B O 1
ATOM 3854 N N . THR B 1 14 ? 20.438 6.328 8.555 1 98.44 14 THR B N 1
ATOM 3855 C CA . THR B 1 14 ? 20.906 7.672 8.898 1 98.44 14 THR B CA 1
ATOM 3856 C C . THR B 1 14 ? 20.969 8.555 7.652 1 98.44 14 THR B C 1
ATOM 3858 O O . THR B 1 14 ? 20.562 8.141 6.566 1 98.44 14 THR B O 1
ATOM 3861 N N . PHE B 1 15 ? 21.266 9.742 7.871 1 96.88 15 PHE B N 1
ATOM 3862 C CA . PHE B 1 15 ? 21.375 10.711 6.785 1 96.88 15 PHE B CA 1
ATOM 3863 C C . PHE B 1 15 ? 22.672 11.508 6.887 1 96.88 15 PHE B C 1
ATOM 3865 O O . PHE B 1 15 ? 23.062 11.93 7.977 1 96.88 15 PHE B O 1
ATOM 3872 N N . ASP B 1 16 ? 23.328 11.617 5.789 1 94 16 ASP B N 1
ATOM 3873 C CA . ASP B 1 16 ? 24.562 12.398 5.691 1 94 16 ASP B CA 1
ATOM 3874 C C . ASP B 1 16 ? 24.297 13.766 5.066 1 94 16 ASP B C 1
ATOM 3876 O O . ASP B 1 16 ? 24.062 13.867 3.859 1 94 16 ASP B O 1
ATOM 3880 N N . ASP B 1 17 ? 24.438 14.781 5.836 1 91 17 ASP B N 1
ATOM 3881 C CA . ASP B 1 17 ? 24.125 16.125 5.391 1 91 17 ASP B CA 1
ATOM 3882 C C . ASP B 1 17 ? 25.078 16.594 4.293 1 91 17 ASP B C 1
ATOM 3884 O O . ASP B 1 17 ? 24.688 17.359 3.408 1 91 17 ASP B O 1
ATOM 3888 N N . ALA B 1 18 ? 26.266 16.156 4.371 1 92.06 18 ALA B N 1
ATOM 3889 C CA . ALA B 1 18 ? 27.297 16.609 3.428 1 92.06 18 ALA B CA 1
ATOM 3890 C C . ALA B 1 18 ? 27.031 16.047 2.031 1 92.06 18 ALA B C 1
ATOM 3892 O O . ALA B 1 18 ? 27.125 16.766 1.038 1 92.06 18 ALA B O 1
ATOM 3893 N N . THR B 1 19 ? 26.641 14.828 1.953 1 92.44 19 THR B N 1
ATOM 3894 C CA . THR B 1 19 ? 26.422 14.18 0.662 1 92.44 19 THR B CA 1
ATOM 3895 C C . THR B 1 19 ? 24.953 14.203 0.278 1 92.44 19 THR B C 1
ATOM 3897 O O . THR B 1 19 ? 24.594 13.914 -0.867 1 92.44 19 THR B O 1
ATOM 3900 N N . LYS B 1 20 ? 24.125 14.594 1.252 1 93.25 20 LYS B N 1
ATOM 3901 C CA . LYS B 1 20 ? 22.672 14.602 1.068 1 93.25 20 LYS B CA 1
ATOM 3902 C C . LYS B 1 20 ? 22.156 13.227 0.666 1 93.25 20 LYS B C 1
ATOM 3904 O O . LYS B 1 20 ? 21.297 13.109 -0.217 1 93.25 20 LYS B O 1
ATOM 3909 N N . ARG B 1 21 ? 22.766 12.219 1.276 1 94.06 21 ARG B N 1
ATOM 3910 C CA . ARG B 1 21 ? 22.391 10.836 0.983 1 94.06 21 ARG B CA 1
ATOM 3911 C C . ARG B 1 21 ? 22.078 10.07 2.264 1 94.06 21 ARG B C 1
ATOM 3913 O O . ARG B 1 21 ? 22.531 10.453 3.348 1 94.06 21 ARG B O 1
ATOM 3920 N N . ILE B 1 22 ? 21.312 9.023 2.119 1 96.44 22 ILE B N 1
ATOM 3921 C CA . ILE B 1 22 ? 21.047 8.078 3.195 1 96.44 22 ILE B CA 1
ATOM 3922 C C . ILE B 1 22 ? 22.281 7.199 3.424 1 96.44 22 ILE B C 1
ATOM 3924 O O . ILE B 1 22 ? 22.922 6.773 2.469 1 96.44 22 ILE B O 1
ATOM 3928 N N . LYS B 1 23 ? 22.641 7.035 4.652 1 96.75 23 LYS B N 1
ATOM 3929 C CA . LYS B 1 23 ? 23.734 6.145 5.055 1 96.75 23 LYS B CA 1
ATOM 3930 C C . LYS B 1 23 ? 23.25 5.102 6.055 1 96.75 23 LYS B C 1
ATOM 3932 O O . LYS B 1 23 ? 22.531 5.43 7.008 1 96.75 23 LYS B O 1
ATOM 3937 N N . ILE B 1 24 ? 23.656 3.838 5.832 1 98.12 24 ILE B N 1
ATOM 3938 C CA . ILE B 1 24 ? 23.219 2.752 6.707 1 98.12 24 ILE B CA 1
ATOM 3939 C C . ILE B 1 24 ? 24.312 2.432 7.719 1 98.12 24 ILE B C 1
ATOM 3941 O O . ILE B 1 24 ? 25.484 2.312 7.359 1 98.12 24 ILE B O 1
ATOM 3945 N N . VAL B 1 25 ? 23.953 2.377 8.977 1 98.12 25 VAL B N 1
ATOM 3946 C CA . VAL B 1 25 ? 24.828 1.891 10.031 1 98.12 25 VAL B CA 1
ATOM 3947 C C . VAL B 1 25 ? 24.312 0.552 10.555 1 98.12 25 VAL B C 1
ATOM 3949 O O . VAL B 1 25 ? 23.266 0.489 11.188 1 98.12 25 VAL B O 1
ATOM 3952 N N . ALA B 1 26 ? 25.016 -0.496 10.359 1 97.12 26 ALA B N 1
ATOM 3953 C CA . ALA B 1 26 ? 24.562 -1.821 10.766 1 97.12 26 ALA B CA 1
ATOM 3954 C C . ALA B 1 26 ? 25.734 -2.77 10.977 1 97.12 26 ALA B C 1
ATOM 3956 O O . ALA B 1 26 ? 26.609 -2.885 10.125 1 97.12 26 ALA B O 1
ATOM 3957 N N . PRO B 1 27 ? 25.906 -3.5 12.102 1 96.62 27 PRO B N 1
ATOM 3958 C CA . PRO B 1 27 ? 25.078 -3.195 13.281 1 96.62 27 PRO B CA 1
ATOM 3959 C C . PRO B 1 27 ? 25.469 -1.872 13.938 1 96.62 27 PRO B C 1
ATOM 3961 O O . PRO B 1 27 ? 26.641 -1.482 13.914 1 96.62 27 PRO B O 1
ATOM 3964 N N . GLY B 1 28 ? 24.406 -1.158 14.359 1 98.19 28 GLY B N 1
ATOM 3965 C CA . GLY B 1 28 ? 24.656 0.111 15.016 1 98.19 28 GLY B CA 1
ATOM 3966 C C . GLY B 1 28 ? 23.859 0.295 16.297 1 98.19 28 GLY B C 1
ATOM 3967 O O . GLY B 1 28 ? 22.984 -0.52 16.609 1 98.19 28 GLY B O 1
ATOM 3968 N N . SER B 1 29 ? 24.281 1.253 17.031 1 98.62 29 SER B N 1
ATOM 3969 C CA . SER B 1 29 ? 23.547 1.687 18.219 1 98.62 29 SER B CA 1
ATOM 3970 C C . SER B 1 29 ? 23.141 3.152 18.109 1 98.62 29 SER B C 1
ATOM 3972 O O . SER B 1 29 ? 23.828 3.945 17.453 1 98.62 29 SER B O 1
ATOM 3974 N N . LEU B 1 30 ? 22.047 3.494 18.656 1 98.81 30 LEU B N 1
ATOM 3975 C CA . LEU B 1 30 ? 21.5 4.844 18.625 1 98.81 30 LEU B CA 1
ATOM 3976 C C . LEU B 1 30 ? 21.094 5.285 20.031 1 98.81 30 LEU B C 1
ATOM 3978 O O . LEU B 1 30 ? 20.281 4.621 20.688 1 98.81 30 LEU B O 1
ATOM 3982 N N . TRP B 1 31 ? 21.688 6.375 20.562 1 98.62 31 TRP B N 1
ATOM 3983 C CA . TRP B 1 31 ? 21.422 6.898 21.891 1 98.62 31 TRP B CA 1
ATOM 3984 C C . TRP B 1 31 ? 20.547 8.141 21.828 1 98.62 31 TRP B C 1
ATOM 3986 O O . TRP B 1 31 ? 20.859 9.102 21.125 1 98.62 31 TRP B O 1
ATOM 3996 N N . VAL B 1 32 ? 19.391 8.062 22.484 1 98.56 32 VAL B N 1
ATOM 3997 C CA . VAL B 1 32 ? 18.469 9.18 22.641 1 98.56 32 VAL B CA 1
ATOM 3998 C C . VAL B 1 32 ? 18.625 9.781 24.031 1 98.56 32 VAL B C 1
ATOM 4000 O O . VAL B 1 32 ? 18.594 9.062 25.031 1 98.56 32 VAL B O 1
ATOM 4003 N N . GLN B 1 33 ? 18.891 11.031 24.125 1 97.56 33 GLN B N 1
ATOM 4004 C CA . GLN B 1 33 ? 18.875 11.789 25.359 1 97.56 33 GLN B CA 1
ATOM 4005 C C . GLN B 1 33 ? 17.859 12.938 25.297 1 97.56 33 GLN B C 1
ATOM 4007 O O . GLN B 1 33 ? 17.984 13.82 24.453 1 97.56 33 GLN B O 1
ATOM 4012 N N . ASP B 1 34 ? 16.906 12.906 26.203 1 96.88 34 ASP B N 1
ATOM 4013 C CA . ASP B 1 34 ? 15.789 13.844 26.188 1 96.88 34 ASP B CA 1
ATOM 4014 C C . ASP B 1 34 ? 15.078 13.812 24.844 1 96.88 34 ASP B C 1
ATOM 4016 O O . ASP B 1 34 ? 14.633 12.758 24.391 1 96.88 34 ASP B O 1
ATOM 4020 N N . ASP B 1 35 ? 15.047 14.914 24.109 1 97.88 35 ASP B N 1
ATOM 4021 C CA . ASP B 1 35 ? 14.234 14.945 22.906 1 97.88 35 ASP B CA 1
ATOM 4022 C C . ASP B 1 35 ? 15.102 14.836 21.656 1 97.88 35 ASP B C 1
ATOM 4024 O O . ASP B 1 35 ? 14.625 15.055 20.531 1 97.88 35 ASP B O 1
ATOM 4028 N N . ARG B 1 36 ? 16.422 14.43 21.781 1 98.25 36 ARG B N 1
ATOM 4029 C CA . ARG B 1 36 ? 17.328 14.477 20.641 1 98.25 36 ARG B CA 1
ATOM 4030 C C . ARG B 1 36 ? 18.141 13.188 20.531 1 98.25 36 ARG B C 1
ATOM 4032 O O . ARG B 1 36 ? 18.266 12.445 21.516 1 98.25 36 ARG B O 1
ATOM 4039 N N . ILE B 1 37 ? 18.562 12.93 19.359 1 98.44 37 ILE B N 1
ATOM 4040 C CA . ILE B 1 37 ? 19.547 11.883 19.141 1 98.44 37 ILE B CA 1
ATOM 4041 C C . ILE B 1 37 ? 20.922 12.352 19.625 1 98.44 37 ILE B C 1
ATOM 4043 O O . ILE B 1 37 ? 21.484 13.312 19.078 1 98.44 37 ILE B O 1
ATOM 4047 N N . ALA B 1 38 ? 21.438 11.727 20.609 1 97.81 38 ALA B N 1
ATOM 4048 C CA . ALA B 1 38 ? 22.672 12.156 21.25 1 97.81 38 ALA B CA 1
ATOM 4049 C C . ALA B 1 38 ? 23.891 11.547 20.562 1 97.81 38 ALA B C 1
ATOM 4051 O O . ALA B 1 38 ? 24.969 12.141 20.547 1 97.81 38 ALA B O 1
ATOM 4052 N N . GLY B 1 39 ? 23.656 10.305 20.016 1 97.88 39 GLY B N 1
ATOM 4053 C CA . GLY B 1 39 ? 24.781 9.68 19.328 1 97.88 39 GLY B CA 1
ATOM 4054 C C . GLY B 1 39 ? 24.391 8.453 18.531 1 97.88 39 GLY B C 1
ATOM 4055 O O . GLY B 1 39 ? 23.375 7.812 18.828 1 97.88 39 GLY B O 1
ATOM 4056 N N . ILE B 1 40 ? 25.125 8.18 17.531 1 98.38 40 ILE B N 1
ATOM 4057 C CA . ILE B 1 40 ? 25.031 6.988 16.688 1 98.38 40 ILE B CA 1
ATOM 4058 C C . ILE B 1 40 ? 26.391 6.277 16.672 1 98.38 40 ILE B C 1
ATOM 4060 O O . ILE B 1 40 ? 27.422 6.91 16.484 1 98.38 40 ILE B O 1
ATOM 4064 N N . TYR B 1 41 ? 26.391 5.004 16.891 1 98.12 41 TYR B N 1
ATOM 4065 C CA . TYR B 1 41 ? 27.625 4.266 17.109 1 98.12 41 TYR B CA 1
ATOM 4066 C C . TYR B 1 41 ? 27.688 3.014 16.25 1 98.12 41 TYR B C 1
ATOM 4068 O O . TYR B 1 41 ? 26.641 2.477 15.852 1 98.12 41 TYR B O 1
ATOM 4076 N N . ASP B 1 42 ? 28.797 2.688 15.875 1 96.06 42 ASP B N 1
ATOM 4077 C CA . ASP B 1 42 ? 29.062 1.448 15.156 1 96.06 42 ASP B CA 1
ATOM 4078 C C . ASP B 1 42 ? 30.328 0.773 15.672 1 96.06 42 ASP B C 1
ATOM 4080 O O . ASP B 1 42 ? 30.797 1.078 16.781 1 96.06 42 ASP B O 1
ATOM 4084 N N . ALA B 1 43 ? 30.859 -0.281 14.938 1 90.62 43 ALA B N 1
ATOM 4085 C CA . ALA B 1 43 ? 32 -1.056 15.391 1 90.62 43 ALA B CA 1
ATOM 4086 C C . ALA B 1 43 ? 33.219 -0.16 15.594 1 90.62 43 ALA B C 1
ATOM 4088 O O . ALA B 1 43 ? 34.031 -0.386 16.5 1 90.62 43 ALA B O 1
ATOM 4089 N N . ASP B 1 44 ? 33.312 0.88 14.781 1 92.81 44 ASP B N 1
ATOM 4090 C CA . ASP B 1 44 ? 34.469 1.771 14.82 1 92.81 44 ASP B CA 1
ATOM 4091 C C . ASP B 1 44 ? 34.281 2.869 15.867 1 92.81 44 ASP B C 1
ATOM 4093 O O . ASP B 1 44 ? 35.281 3.484 16.312 1 92.81 44 ASP B O 1
ATOM 4097 N N . THR B 1 45 ? 33.062 3.154 16.188 1 93.56 45 THR B N 1
ATOM 4098 C CA . THR B 1 45 ? 32.719 4.148 17.188 1 93.56 45 THR B CA 1
ATOM 4099 C C . THR B 1 45 ? 31.812 3.533 18.25 1 93.56 45 THR B C 1
ATOM 4101 O O . THR B 1 45 ? 30.578 3.621 18.172 1 93.56 45 THR B O 1
ATOM 4104 N N . PRO B 1 46 ? 32.438 3.014 19.312 1 92.69 46 PRO B N 1
ATOM 4105 C CA . PRO B 1 46 ? 31.641 2.275 20.297 1 92.69 46 PRO B CA 1
ATOM 4106 C C . PRO B 1 46 ? 30.828 3.191 21.203 1 92.69 46 PRO B C 1
ATOM 4108 O O . PRO B 1 46 ? 31.172 4.363 21.375 1 92.69 46 PRO B O 1
ATOM 4111 N N . VAL B 1 47 ? 29.812 2.715 21.766 1 95.75 47 VAL B N 1
ATOM 4112 C CA . VAL B 1 47 ? 28.953 3.404 22.719 1 95.75 47 VAL B CA 1
ATOM 4113 C C . VAL B 1 47 ? 29.781 3.855 23.922 1 95.75 47 VAL B C 1
ATOM 4115 O O . VAL B 1 47 ? 30.578 3.086 24.453 1 95.75 47 VAL B O 1
ATOM 4118 N N . PRO B 1 48 ? 29.547 5.043 24.312 1 93.38 48 PRO B N 1
ATOM 4119 C CA . PRO B 1 48 ? 30.297 5.516 25.484 1 93.38 48 PRO B CA 1
ATOM 4120 C C . PRO B 1 48 ? 29.984 4.734 26.75 1 93.38 48 PRO B C 1
ATOM 4122 O O . PRO B 1 48 ? 28.828 4.336 26.953 1 93.38 48 PRO B O 1
ATOM 4125 N N . ALA B 1 49 ? 30.938 4.688 27.578 1 90.69 49 ALA B N 1
ATOM 4126 C CA . ALA B 1 49 ? 30.781 3.932 28.812 1 90.69 49 ALA B CA 1
ATOM 4127 C C . ALA B 1 49 ? 30.016 4.734 29.859 1 90.69 49 ALA B C 1
ATOM 4129 O O . ALA B 1 49 ? 29.453 4.164 30.797 1 90.69 49 ALA B O 1
ATOM 4130 N N . ASP B 1 50 ? 29.938 6.012 29.703 1 90.81 50 ASP B N 1
ATOM 4131 C CA . ASP B 1 50 ? 29.406 6.879 30.75 1 90.81 50 ASP B CA 1
ATOM 4132 C C . ASP B 1 50 ? 27.984 7.328 30.422 1 90.81 50 ASP B C 1
ATOM 4134 O O . ASP B 1 50 ? 27.625 8.484 30.656 1 90.81 50 ASP B O 1
ATOM 4138 N N . LEU B 1 51 ? 27.266 6.461 29.781 1 94.5 51 LEU B N 1
ATOM 4139 C CA . LEU B 1 51 ? 25.844 6.77 29.641 1 94.5 51 LEU B CA 1
ATOM 4140 C C . LEU B 1 51 ? 25.188 6.957 31.016 1 94.5 51 LEU B C 1
ATOM 4142 O O . LEU B 1 51 ? 25.641 6.391 32 1 94.5 51 LEU B O 1
ATOM 4146 N N . PRO B 1 52 ? 24.141 7.789 31.031 1 94.75 52 PRO B N 1
ATOM 4147 C CA . PRO B 1 52 ? 23.422 7.906 32.281 1 94.75 52 PRO B CA 1
ATOM 4148 C C . PRO B 1 52 ? 23.016 6.547 32.875 1 94.75 52 PRO B C 1
ATOM 4150 O O . PRO B 1 52 ? 22.672 5.637 32.125 1 94.75 52 PRO B O 1
ATOM 4153 N N . ALA B 1 53 ? 22.969 6.422 34.188 1 92.75 53 ALA B N 1
ATOM 4154 C CA . ALA B 1 53 ? 22.688 5.164 34.875 1 92.75 53 ALA B CA 1
ATOM 4155 C C . ALA B 1 53 ? 21.281 4.672 34.562 1 92.75 53 ALA B C 1
ATOM 4157 O O . ALA B 1 53 ? 21.031 3.467 34.531 1 92.75 53 ALA B O 1
ATOM 4158 N N . ASN B 1 54 ? 20.422 5.613 34.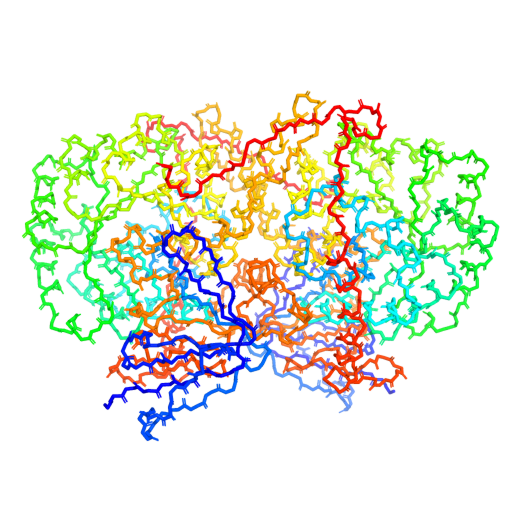281 1 93.94 54 ASN B N 1
ATOM 4159 C CA . ASN B 1 54 ? 19.016 5.254 34.062 1 93.94 54 ASN B CA 1
ATOM 4160 C C . ASN B 1 54 ? 18.719 5.02 32.594 1 93.94 54 ASN B C 1
ATOM 4162 O O . ASN B 1 54 ? 17.562 4.934 32.188 1 93.94 54 ASN B O 1
ATOM 4166 N N . THR B 1 55 ? 19.734 4.824 31.797 1 97.31 55 THR B N 1
ATOM 4167 C CA . THR B 1 55 ? 19.531 4.625 30.375 1 97.31 55 THR B CA 1
ATOM 4168 C C . THR B 1 55 ? 18.797 3.309 30.094 1 97.31 55 THR B C 1
ATOM 4170 O O . THR B 1 55 ? 19.266 2.244 30.531 1 97.31 55 THR B O 1
ATOM 4173 N N . GLU B 1 56 ? 17.578 3.398 29.5 1 98 56 GLU B N 1
ATOM 4174 C CA . GLU B 1 56 ? 16.8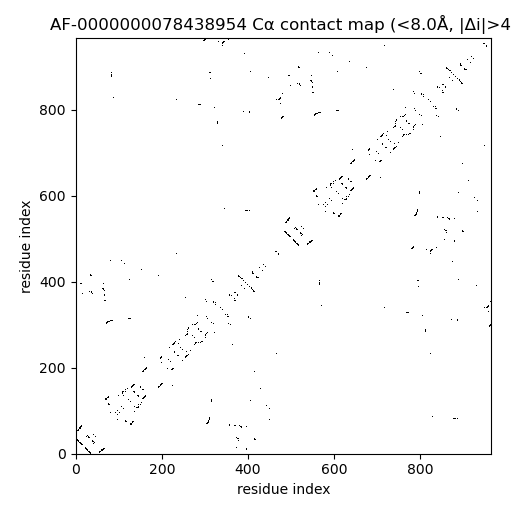75 2.205 29.031 1 98 56 GLU B CA 1
ATOM 4175 C C . GLU B 1 56 ? 17.578 1.573 27.844 1 98 56 GLU B C 1
ATOM 4177 O O . GLU B 1 56 ? 17.797 2.236 26.828 1 98 56 GLU B O 1
ATOM 4182 N N . LYS B 1 57 ? 18.016 0.36 27.953 1 97.69 57 LYS B N 1
ATOM 4183 C CA . LYS B 1 57 ? 18.641 -0.356 26.844 1 97.69 57 LYS B CA 1
ATOM 4184 C C . LYS B 1 57 ? 17.625 -1.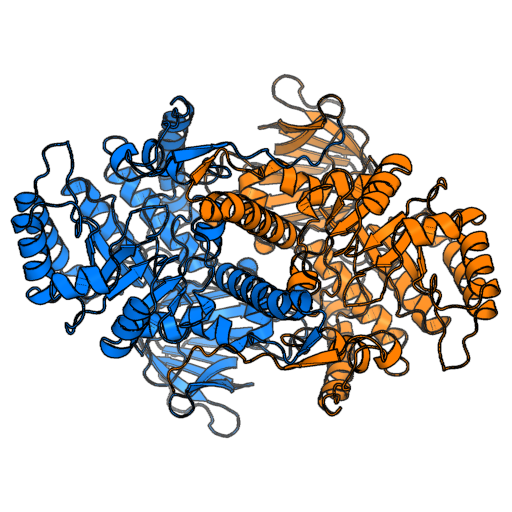198 26.078 1 97.69 57 LYS B C 1
ATOM 4186 O O . LYS B 1 57 ? 16.922 -2.018 26.672 1 97.69 57 LYS B O 1
ATOM 4191 N N . VAL B 1 58 ? 17.484 -1.003 24.812 1 98.5 58 VAL B N 1
ATOM 4192 C CA . VAL B 1 58 ? 16.516 -1.704 23.969 1 98.5 58 VAL B CA 1
ATOM 4193 C C . VAL B 1 58 ? 17.266 -2.555 22.938 1 98.5 58 VAL B C 1
ATOM 4195 O O . VAL B 1 58 ? 18.062 -2.035 22.156 1 98.5 58 VAL B O 1
ATOM 4198 N N . ASP B 1 59 ? 17.078 -3.889 22.938 1 98.38 59 ASP B N 1
ATOM 4199 C CA . ASP B 1 59 ? 17.625 -4.793 21.938 1 98.38 59 ASP B CA 1
ATOM 4200 C C . ASP B 1 59 ? 16.938 -4.609 20.594 1 98.38 59 ASP B C 1
ATOM 4202 O O . ASP B 1 59 ? 15.742 -4.906 20.453 1 98.38 59 ASP B O 1
ATOM 4206 N N . ALA B 1 60 ? 17.656 -4.148 19.609 1 98.31 60 ALA B N 1
ATOM 4207 C CA . ALA B 1 60 ? 17.109 -3.898 18.281 1 98.31 60 ALA B CA 1
ATOM 4208 C C . ALA B 1 60 ? 17.734 -4.824 17.25 1 98.31 60 ALA B C 1
ATOM 4210 O O . ALA B 1 60 ? 17.828 -4.469 16.062 1 98.31 60 ALA B O 1
ATOM 4211 N N . THR B 1 61 ? 18.156 -6.023 17.703 1 97.44 61 THR B N 1
ATOM 4212 C CA . THR B 1 61 ? 18.641 -7.031 16.766 1 97.44 61 THR B CA 1
ATOM 4213 C C . THR B 1 61 ? 17.562 -7.406 15.758 1 97.44 61 THR B C 1
ATOM 4215 O O . THR B 1 61 ? 16.422 -7.695 16.141 1 97.44 61 THR B O 1
ATOM 4218 N N . GLY B 1 62 ? 17.891 -7.355 14.453 1 96.81 62 GLY B N 1
ATOM 4219 C CA . GLY B 1 62 ? 16.953 -7.727 13.398 1 96.81 62 GLY B CA 1
ATOM 4220 C C . GLY B 1 62 ? 15.945 -6.637 13.086 1 96.81 62 GLY B C 1
ATOM 4221 O O . GLY B 1 62 ? 15.062 -6.82 12.25 1 96.81 62 GLY B O 1
ATOM 4222 N N . LYS B 1 63 ? 16.094 -5.5 13.789 1 98.62 63 LYS B N 1
ATOM 4223 C CA . LYS B 1 63 ? 15.156 -4.406 13.578 1 98.62 63 LYS B CA 1
ATOM 4224 C C . LYS B 1 63 ? 15.781 -3.295 12.742 1 98.62 63 LYS B C 1
ATOM 4226 O O . LYS B 1 63 ? 17 -3.203 12.641 1 98.62 63 LYS B O 1
ATOM 4231 N N . ILE B 1 64 ? 14.977 -2.551 12.078 1 98.94 64 ILE B N 1
ATOM 4232 C CA . ILE B 1 64 ? 15.375 -1.368 11.32 1 98.94 64 ILE B CA 1
ATOM 4233 C C . ILE B 1 64 ? 14.906 -0.11 12.047 1 98.94 64 ILE B C 1
ATOM 4235 O O . ILE B 1 64 ? 13.727 0.01 12.383 1 98.94 64 ILE B O 1
ATOM 4239 N N . ILE B 1 65 ? 15.797 0.811 12.367 1 98.94 65 ILE B N 1
ATOM 4240 C CA . ILE B 1 65 ? 15.43 2.111 12.914 1 98.94 65 ILE B CA 1
ATOM 4241 C C . ILE B 1 65 ? 15.414 3.156 11.805 1 98.94 65 ILE B C 1
ATOM 4243 O O . ILE B 1 65 ? 16.438 3.4 11.156 1 98.94 65 ILE B O 1
ATOM 4247 N N . SER B 1 66 ? 14.312 3.709 11.578 1 98.94 66 SER B N 1
ATOM 4248 C CA . SER B 1 66 ? 14.062 4.75 10.586 1 98.94 66 SER B CA 1
ATOM 4249 C C . SER B 1 66 ? 13.719 6.078 11.25 1 98.94 66 SER B C 1
ATOM 4251 O O . SER B 1 66 ? 13.25 6.105 12.391 1 98.94 66 SER B O 1
ATOM 4253 N N . PRO B 1 67 ? 14.086 7.23 10.578 1 98.88 67 PRO B N 1
ATOM 4254 C CA . PRO B 1 67 ? 13.438 8.453 11.047 1 98.88 67 PRO B CA 1
ATOM 4255 C C . PRO B 1 67 ? 11.914 8.391 10.953 1 98.88 67 PRO B C 1
ATOM 4257 O O . PRO B 1 67 ? 11.375 7.617 10.156 1 98.88 67 PRO B O 1
ATOM 4260 N N . GLY B 1 68 ? 11.258 9.133 11.812 1 98.88 68 GLY B N 1
ATOM 4261 C CA . GLY B 1 68 ? 9.812 9.25 11.688 1 98.88 68 GLY B CA 1
ATOM 4262 C C . GLY B 1 68 ? 9.367 9.836 10.359 1 98.88 68 GLY B C 1
ATOM 4263 O O . GLY B 1 68 ? 10.055 10.688 9.797 1 98.88 68 GLY B O 1
ATOM 4264 N N . PHE B 1 69 ? 8.258 9.414 9.859 1 98.94 69 PHE B N 1
ATOM 4265 C CA . PHE B 1 69 ? 7.734 9.914 8.602 1 98.94 69 PHE B CA 1
ATOM 4266 C C . PHE B 1 69 ? 7.027 11.25 8.797 1 98.94 69 PHE B C 1
ATOM 4268 O O . PHE B 1 69 ? 6.43 11.492 9.852 1 98.94 69 PHE B O 1
ATOM 4275 N N . VAL B 1 70 ? 7.113 12.133 7.785 1 98.94 70 VAL B N 1
ATOM 4276 C CA . VAL B 1 70 ? 6.551 13.477 7.844 1 98.94 70 VAL B CA 1
ATOM 4277 C C . VAL B 1 70 ? 5.43 13.609 6.816 1 98.94 70 VAL B C 1
ATOM 4279 O O . VAL B 1 70 ? 5.668 13.523 5.609 1 98.94 70 VAL B O 1
ATOM 4282 N N . ASP B 1 71 ? 4.238 13.734 7.305 1 98.94 71 ASP B N 1
ATOM 4283 C CA . ASP B 1 71 ? 3.045 13.984 6.496 1 98.94 71 ASP B CA 1
ATOM 4284 C C . ASP B 1 71 ? 2.779 15.477 6.348 1 98.94 71 ASP B C 1
ATOM 4286 O O . ASP B 1 71 ? 2.24 16.109 7.262 1 98.94 71 ASP B O 1
ATOM 4290 N N . THR B 1 72 ? 2.988 16.031 5.125 1 98.94 72 THR B N 1
ATOM 4291 C CA . THR B 1 72 ? 2.99 17.484 5 1 98.94 72 THR B CA 1
ATOM 4292 C C . THR B 1 72 ? 1.624 18 4.551 1 98.94 72 THR B C 1
ATOM 4294 O O . THR B 1 72 ? 1.485 19.156 4.152 1 98.94 72 THR B O 1
ATOM 4297 N N . HIS B 1 73 ? 0.604 17.141 4.578 1 98.88 73 HIS B N 1
ATOM 4298 C CA . HIS B 1 73 ? -0.743 17.609 4.285 1 98.88 73 HIS B CA 1
ATOM 4299 C C . HIS B 1 73 ? -1.795 16.625 4.789 1 98.88 73 HIS B C 1
ATOM 4301 O O . HIS B 1 73 ? -1.83 15.469 4.352 1 98.88 73 HIS B O 1
ATOM 4307 N N . ARG B 1 74 ? -2.686 17.188 5.598 1 98.38 74 ARG B N 1
ATOM 4308 C CA . ARG B 1 74 ? -3.742 16.344 6.164 1 98.38 74 ARG B CA 1
ATOM 4309 C C . ARG B 1 74 ? -4.918 17.203 6.629 1 98.38 74 ARG B C 1
ATOM 4311 O O . ARG B 1 74 ? -4.75 18.375 6.961 1 98.38 74 ARG B O 1
ATOM 4318 N N . HIS B 1 75 ? -6.109 16.609 6.586 1 98.44 75 HIS B N 1
ATOM 4319 C CA . HIS B 1 75 ? -7.305 17.125 7.25 1 98.44 75 HIS B CA 1
ATOM 4320 C C . HIS B 1 75 ? -7.688 16.25 8.445 1 98.44 75 HIS B C 1
ATOM 4322 O O . HIS B 1 75 ? -8.586 15.406 8.344 1 98.44 75 HIS B O 1
ATOM 4328 N N . GLY B 1 76 ? -7.152 16.516 9.57 1 97.88 76 GLY B N 1
ATOM 4329 C CA . GLY B 1 76 ? -7.105 15.586 10.695 1 97.88 76 GLY B CA 1
ATOM 4330 C C . GLY B 1 76 ? -8.469 15.32 11.305 1 97.88 76 GLY B C 1
ATOM 4331 O O . GLY B 1 76 ? -8.711 14.234 11.836 1 97.88 76 GLY B O 1
ATOM 4332 N N . TRP B 1 77 ? -9.414 16.266 11.211 1 98 77 TRP B N 1
ATOM 4333 C CA . TRP B 1 77 ? -10.68 16.188 11.938 1 98 77 TRP B CA 1
ATOM 4334 C C . TRP B 1 77 ? -11.633 15.203 11.266 1 98 77 TRP B C 1
ATOM 4336 O O . TRP B 1 77 ? -12.633 14.789 11.859 1 98 77 TRP B O 1
ATOM 4346 N N . GLN B 1 78 ? -11.32 14.703 10.094 1 98.44 78 GLN B N 1
ATOM 4347 C CA . GLN B 1 78 ? -12.297 14.023 9.258 1 98.44 78 GLN B CA 1
ATOM 4348 C C . GLN B 1 78 ? -12.305 12.523 9.523 1 98.44 78 GLN B C 1
ATOM 4350 O O . GLN B 1 78 ? -12.883 11.75 8.758 1 98.44 78 GLN B O 1
ATOM 4355 N N . THR B 1 79 ? -11.773 12.039 10.609 1 98.5 79 THR B N 1
ATOM 4356 C CA . THR B 1 79 ? -11.609 10.617 10.891 1 98.5 79 THR B CA 1
ATOM 4357 C C . THR B 1 79 ? -12.969 9.914 10.938 1 98.5 79 THR B C 1
ATOM 4359 O O . THR B 1 79 ? -13.086 8.766 10.516 1 98.5 79 THR B O 1
ATOM 4362 N N . ALA B 1 80 ? -14 10.641 11.367 1 98.5 80 ALA B N 1
ATOM 4363 C CA . ALA B 1 80 ? -15.32 10.047 11.594 1 98.5 80 ALA B CA 1
ATOM 4364 C C . ALA B 1 80 ? -15.945 9.594 10.273 1 98.5 80 ALA B C 1
ATOM 4366 O O . ALA B 1 80 ? -16.922 8.836 10.273 1 98.5 80 ALA B O 1
ATOM 4367 N N . PHE B 1 81 ? -15.414 10.039 9.125 1 98.44 81 PHE B N 1
ATOM 4368 C CA . PHE B 1 81 ? -15.953 9.68 7.812 1 98.44 81 PHE B CA 1
ATOM 4369 C C . PHE B 1 81 ? -15.359 8.367 7.32 1 98.44 81 PHE B C 1
ATOM 4371 O O . PHE B 1 81 ? -15.562 7.98 6.168 1 98.44 81 PHE B O 1
ATOM 4378 N N . ARG B 1 82 ? -14.688 7.637 8.141 1 97.31 82 ARG B N 1
ATOM 4379 C CA . ARG B 1 82 ? -13.953 6.434 7.766 1 97.31 82 ARG B CA 1
ATOM 4380 C C . ARG B 1 82 ? -14.828 5.504 6.926 1 97.31 82 ARG B C 1
ATOM 4382 O O . ARG B 1 82 ? -15.93 5.145 7.34 1 97.31 82 ARG B O 1
ATOM 4389 N N . SER B 1 83 ? -14.375 5.188 5.762 1 97.06 83 SER B N 1
ATOM 4390 C CA . SER B 1 83 ? -14.805 4.16 4.82 1 97.06 83 SER B CA 1
ATOM 4391 C C . SER B 1 83 ? -16.125 4.539 4.148 1 97.06 83 SER B C 1
ATOM 4393 O O . SER B 1 83 ? -16.625 3.799 3.303 1 97.06 83 SER B O 1
ATOM 4395 N N . ILE B 1 84 ? -16.766 5.727 4.434 1 96.88 84 ILE B N 1
ATOM 4396 C CA . ILE B 1 84 ? -18.078 5.996 3.855 1 96.88 84 ILE B CA 1
ATOM 4397 C C . ILE B 1 84 ? -17.922 6.832 2.59 1 96.88 84 ILE B C 1
ATOM 4399 O O . ILE B 1 84 ? -18.906 7.215 1.963 1 96.88 84 ILE B O 1
ATOM 4403 N N . ALA B 1 85 ? -16.688 7.121 2.18 1 97 85 ALA B N 1
ATOM 4404 C CA . ALA B 1 85 ? -16.438 7.957 1.01 1 97 85 ALA B CA 1
ATOM 4405 C C . ALA B 1 85 ? -15.461 7.281 0.046 1 97 85 ALA B C 1
ATOM 4407 O O . ALA B 1 85 ? -14.664 7.949 -0.614 1 97 85 ALA B O 1
ATOM 4408 N N . ALA B 1 86 ? -15.531 6.008 -0.074 1 97.12 86 ALA B N 1
ATOM 4409 C CA . ALA B 1 86 ? -14.547 5.219 -0.807 1 97.12 86 ALA B CA 1
ATOM 4410 C C . ALA B 1 86 ? -14.594 5.531 -2.301 1 97.12 86 ALA B C 1
ATOM 4412 O O . ALA B 1 86 ? -13.594 5.375 -3.006 1 97.12 86 ALA B O 1
ATOM 4413 N N . ASN B 1 87 ? -15.719 5.961 -2.809 1 97 87 ASN B N 1
ATOM 4414 C CA . ASN B 1 87 ? -15.898 6.211 -4.234 1 97 87 ASN B CA 1
ATOM 4415 C C . ASN B 1 87 ? -16.266 7.664 -4.508 1 97 87 ASN B C 1
ATOM 4417 O O . ASN B 1 87 ? -16.797 7.984 -5.574 1 97 87 ASN B O 1
ATOM 4421 N N . THR B 1 88 ? -16.031 8.547 -3.531 1 96.5 88 THR B N 1
ATOM 4422 C CA . THR B 1 88 ? -16.391 9.953 -3.662 1 96.5 88 THR B CA 1
ATOM 4423 C C . THR B 1 88 ? -15.484 10.656 -4.672 1 96.5 88 THR B C 1
ATOM 4425 O O . THR B 1 88 ? -14.289 10.375 -4.742 1 96.5 88 THR B O 1
ATOM 4428 N N . THR B 1 89 ? -16.047 11.492 -5.531 1 96.25 89 THR B N 1
ATOM 4429 C CA . THR B 1 89 ? -15.273 12.375 -6.406 1 96.25 89 THR B CA 1
ATOM 4430 C C . THR B 1 89 ? -14.984 13.703 -5.715 1 96.25 89 THR B C 1
ATOM 4432 O O . THR B 1 89 ? -15.547 13.992 -4.66 1 96.25 89 THR B O 1
ATOM 4435 N N . LEU B 1 90 ? -14.094 14.492 -6.266 1 96.31 90 LEU B N 1
ATOM 4436 C CA . LEU B 1 90 ? -13.766 15.766 -5.637 1 96.31 90 LEU B CA 1
ATOM 4437 C C . LEU B 1 90 ? -14.977 16.703 -5.617 1 96.31 90 LEU B C 1
ATOM 4439 O O . LEU B 1 90 ? -15.234 17.359 -4.609 1 96.31 90 LEU B O 1
ATOM 4443 N N . PRO B 1 91 ? -15.75 16.797 -6.762 1 95.38 91 PRO B N 1
ATOM 4444 C CA . PRO B 1 91 ? -16.969 17.609 -6.688 1 95.38 91 PRO B CA 1
ATOM 4445 C C . PRO B 1 91 ? -17.906 17.172 -5.574 1 95.38 91 PRO B C 1
ATOM 4447 O O . PRO B 1 91 ? -18.484 18.016 -4.875 1 95.38 91 PRO B O 1
ATOM 4450 N N . GLU B 1 92 ? -18.078 15.867 -5.422 1 95.5 92 GLU B N 1
ATOM 4451 C CA . GLU B 1 92 ? -18.922 15.352 -4.352 1 95.5 92 GLU B CA 1
ATOM 4452 C C . GLU B 1 92 ? -18.344 15.688 -2.98 1 95.5 92 GLU B C 1
ATOM 4454 O O . GLU B 1 92 ? -19.078 16.016 -2.049 1 95.5 92 GLU B O 1
ATOM 4459 N N . TYR B 1 93 ? -17.047 15.555 -2.824 1 96.69 93 TYR B N 1
ATOM 4460 C CA . TYR B 1 93 ? -16.375 15.844 -1.565 1 96.69 93 TYR B CA 1
ATOM 4461 C C . TYR B 1 93 ? -16.719 17.25 -1.069 1 96.69 93 TYR B C 1
ATOM 4463 O O . TYR B 1 93 ? -17 17.438 0.115 1 96.69 93 TYR B O 1
ATOM 4471 N N . PHE B 1 94 ? -16.719 18.266 -1.958 1 95.06 94 PHE B N 1
ATOM 4472 C CA . PHE B 1 94 ? -16.922 19.656 -1.576 1 95.06 94 PHE B CA 1
ATOM 4473 C C . PHE B 1 94 ? -18.297 19.859 -0.979 1 95.06 94 PHE B C 1
ATOM 4475 O O . PHE B 1 94 ? -18.484 20.672 -0.063 1 95.06 94 PHE B O 1
ATOM 4482 N N . VAL B 1 95 ? -19.234 19.109 -1.429 1 94.38 95 VAL B N 1
ATOM 4483 C CA . VAL B 1 95 ? -20.609 19.406 -1.021 1 94.38 95 VAL B CA 1
ATOM 4484 C C . VAL B 1 95 ? -21.078 18.391 0.004 1 94.38 95 VAL B C 1
ATOM 4486 O O . VAL B 1 95 ? -22.172 18.516 0.565 1 94.38 95 VAL B O 1
ATOM 4489 N N . ARG B 1 96 ? -20.234 17.453 0.335 1 96.81 96 ARG B N 1
ATOM 4490 C CA . ARG B 1 96 ? -20.734 16.406 1.229 1 96.81 96 ARG B CA 1
ATOM 4491 C C . ARG B 1 96 ? -19.797 16.219 2.418 1 96.81 96 ARG B C 1
ATOM 4493 O O . ARG B 1 96 ? -20.25 15.969 3.537 1 96.81 96 ARG B O 1
ATOM 4500 N N . TYR B 1 97 ? -18.5 16.266 2.172 1 97.5 97 TYR B N 1
ATOM 4501 C CA . TYR B 1 97 ? -17.562 15.906 3.225 1 97.5 97 TYR B CA 1
ATOM 4502 C C . TYR B 1 97 ? -16.688 17.094 3.605 1 97.5 97 TYR B C 1
ATOM 4504 O O . TYR B 1 97 ? -16.062 17.094 4.664 1 97.5 97 TYR B O 1
ATOM 4512 N N . GLY B 1 98 ? -16.594 18.141 2.781 1 96.75 98 GLY B N 1
ATOM 4513 C CA . GLY B 1 98 ? -15.711 19.281 2.992 1 96.75 98 GLY B CA 1
ATOM 4514 C C . GLY B 1 98 ? -16.141 20.156 4.152 1 96.75 98 GLY B C 1
ATOM 4515 O O . GLY B 1 98 ? -17.109 19.859 4.836 1 96.75 98 GLY B O 1
ATOM 4516 N N . GLN B 1 99 ? -15.367 21.203 4.391 1 96 99 GLN B N 1
ATOM 4517 C CA . GLN B 1 99 ? -15.516 22.062 5.555 1 96 99 GLN B CA 1
ATOM 4518 C C . GLN B 1 99 ? -16.875 22.75 5.555 1 96 99 GLN B C 1
ATOM 4520 O O . GLN B 1 99 ? -17.484 22.922 6.609 1 96 99 GLN B O 1
ATOM 4525 N N . TYR B 1 100 ? -17.406 23.156 4.438 1 95.81 100 TYR B N 1
ATOM 4526 C CA . TYR B 1 100 ? -18.672 23.875 4.398 1 95.81 100 TYR B CA 1
ATOM 4527 C C . TYR B 1 100 ? -19.844 22.922 4.562 1 95.81 100 TYR B C 1
ATOM 4529 O O . TYR B 1 100 ? -20.844 23.266 5.211 1 95.81 100 TYR B O 1
ATOM 4537 N N . ALA B 1 101 ? -19.672 21.75 3.975 1 95.12 101 ALA B N 1
ATOM 4538 C CA . ALA B 1 101 ? -20.703 20.734 4.086 1 95.12 101 ALA B CA 1
ATOM 4539 C C . ALA B 1 101 ? -20.828 20.219 5.52 1 95.12 101 ALA B C 1
ATOM 4541 O O . ALA B 1 101 ? -21.922 19.844 5.961 1 95.12 101 ALA B O 1
ATOM 4542 N N . ALA B 1 102 ? -19.766 20.25 6.297 1 97.31 102 ALA B N 1
ATOM 4543 C CA . ALA B 1 102 ? -19.719 19.641 7.625 1 97.31 102 ALA B CA 1
ATOM 4544 C C . ALA B 1 102 ? -20.062 20.672 8.703 1 97.31 102 ALA B C 1
ATOM 4546 O O . ALA B 1 102 ? -20.328 20.297 9.852 1 97.31 102 ALA B O 1
ATOM 4547 N N . LEU B 1 103 ? -20.078 21.953 8.359 1 96.81 103 LEU B N 1
ATOM 4548 C CA . LEU B 1 103 ? -20.359 23.031 9.312 1 96.81 103 LEU B CA 1
ATOM 4549 C C . LEU B 1 103 ? -21.688 22.781 10.023 1 96.81 103 LEU B C 1
ATOM 4551 O O . LEU B 1 103 ? -22.703 22.547 9.375 1 96.81 103 LEU B O 1
ATOM 4555 N N . GLY B 1 104 ? -21.656 22.766 11.305 1 96.31 104 GLY B N 1
ATOM 4556 C CA . GLY B 1 104 ? -22.859 22.609 12.102 1 96.31 104 GLY B CA 1
ATOM 4557 C C . GLY B 1 104 ? -23.141 21.172 12.477 1 96.31 104 GLY B C 1
ATOM 4558 O O . GLY B 1 104 ? -23.938 20.906 13.375 1 96.31 104 GLY B O 1
ATOM 4559 N N . ALA B 1 105 ? -22.469 20.25 11.844 1 97.12 105 ALA B N 1
ATOM 4560 C CA . ALA B 1 105 ? -22.75 18.828 12.07 1 97.12 105 ALA B CA 1
ATOM 4561 C C . ALA B 1 105 ? -21.781 18.234 13.102 1 97.12 105 ALA B C 1
ATOM 4563 O O . ALA B 1 105 ? -22.047 17.188 13.672 1 97.12 105 ALA B O 1
ATOM 4564 N N . PHE B 1 106 ? -20.672 18.844 13.336 1 98.38 106 PHE B N 1
ATOM 4565 C CA . PHE B 1 106 ? -19.672 18.391 14.289 1 98.38 106 PHE B CA 1
ATOM 4566 C C . PHE B 1 106 ? -19.656 19.281 15.516 1 98.38 106 PHE B C 1
ATOM 4568 O O . PHE B 1 106 ? -19.547 20.5 15.398 1 98.38 106 PHE B O 1
ATOM 4575 N N . THR B 1 107 ? -19.75 18.688 16.672 1 98.44 107 THR B N 1
ATOM 4576 C CA . THR B 1 107 ? -19.516 19.422 17.922 1 98.44 107 THR B CA 1
ATOM 4577 C C . THR B 1 107 ? -18.031 19.5 18.234 1 98.44 107 THR B C 1
ATOM 4579 O O . THR B 1 107 ? -17.219 18.828 17.594 1 98.44 107 THR B O 1
ATOM 4582 N N . ALA B 1 108 ? -17.688 20.359 19.172 1 98.75 108 ALA B N 1
ATOM 4583 C CA . ALA B 1 108 ? -16.297 20.422 19.625 1 98.75 108 ALA B CA 1
ATOM 4584 C C . ALA B 1 108 ? -15.812 19.047 20.109 1 98.75 108 ALA B C 1
ATOM 4586 O O . ALA B 1 108 ? -14.664 18.672 19.875 1 98.75 108 ALA B O 1
ATOM 4587 N N . ASP B 1 109 ? -16.719 18.297 20.75 1 98.75 109 ASP B N 1
ATOM 4588 C CA . ASP B 1 109 ? -16.375 16.953 21.234 1 98.75 109 ASP B CA 1
ATOM 4589 C C . ASP B 1 109 ? -16.094 16.016 20.062 1 98.75 109 ASP B C 1
ATOM 4591 O O . ASP B 1 109 ? -15.211 15.164 20.141 1 98.75 109 ASP B O 1
ATOM 4595 N N . ASP B 1 110 ? -16.891 16.125 19.016 1 98.81 110 ASP B N 1
ATOM 4596 C CA . ASP B 1 110 ? -16.672 15.328 17.812 1 98.81 110 ASP B CA 1
ATOM 4597 C C . ASP B 1 110 ? -15.305 15.625 17.188 1 98.81 110 ASP B C 1
ATOM 4599 O O . ASP B 1 110 ? -14.586 14.711 16.797 1 98.81 110 ASP B O 1
ATOM 4603 N N . ILE B 1 111 ? -15 16.938 17.141 1 98.88 111 ILE B N 1
ATOM 4604 C CA . ILE B 1 111 ? -13.727 17.359 16.562 1 98.88 111 ILE B CA 1
ATOM 4605 C C . ILE B 1 111 ? -12.57 16.797 17.391 1 98.88 111 ILE B C 1
ATOM 4607 O O . ILE B 1 111 ? -11.625 16.219 16.859 1 98.88 111 ILE B O 1
ATOM 4611 N N . TYR B 1 112 ? -12.68 16.922 18.719 1 98.75 112 TYR B N 1
ATOM 4612 C CA . TYR B 1 112 ? -11.633 16.406 19.609 1 98.75 112 TYR B CA 1
ATOM 4613 C C . TYR B 1 112 ? -11.438 14.914 19.422 1 98.75 112 TYR B C 1
ATOM 4615 O O . TYR B 1 112 ? -10.312 14.445 19.234 1 98.75 112 TYR B O 1
ATOM 4623 N N . ALA B 1 113 ? -12.531 14.164 19.406 1 98.75 113 ALA B N 1
ATOM 4624 C CA . ALA B 1 113 ? -12.469 12.703 19.312 1 98.75 113 ALA B CA 1
ATOM 4625 C C . ALA B 1 113 ? -11.883 12.266 17.969 1 98.75 113 ALA B C 1
ATOM 4627 O O . ALA B 1 113 ? -11.023 11.383 17.922 1 98.75 113 ALA B O 1
ATOM 4628 N N . GLY B 1 114 ? -12.367 12.859 16.906 1 98.69 114 GLY B N 1
ATOM 4629 C CA . GLY B 1 114 ? -11.898 12.5 15.578 1 98.69 114 GLY B CA 1
ATOM 4630 C C . GLY B 1 114 ? -10.438 12.867 15.344 1 98.69 114 GLY B C 1
ATOM 4631 O O . GLY B 1 114 ? -9.68 12.078 14.773 1 98.69 114 GLY B O 1
ATOM 4632 N N . GLN B 1 115 ? -10.062 14.094 15.758 1 98.75 115 GLN B N 1
ATOM 4633 C CA . GLN B 1 115 ? -8.68 14.555 15.633 1 98.75 115 GLN B CA 1
ATOM 4634 C C . GLN B 1 115 ? -7.73 13.648 16.406 1 98.75 115 GLN B C 1
ATOM 4636 O O . GLN B 1 115 ? -6.703 13.219 15.875 1 98.75 115 GLN B O 1
ATOM 4641 N N . LEU B 1 116 ? -8.078 13.297 17.625 1 98.75 116 LEU B N 1
ATOM 4642 C CA . LEU B 1 116 ? -7.207 12.484 18.469 1 98.75 116 LEU B CA 1
ATOM 4643 C C . LEU B 1 116 ? -7.074 11.07 17.922 1 98.75 116 LEU B C 1
ATOM 4645 O O . LEU B 1 116 ? -5.965 10.555 17.781 1 98.75 116 LEU B O 1
ATOM 4649 N N . ALA B 1 117 ? -8.188 10.453 17.562 1 98.56 117 ALA B N 1
ATOM 4650 C CA . ALA B 1 117 ? -8.148 9.102 17.016 1 98.56 117 ALA B CA 1
ATOM 4651 C C . ALA B 1 117 ? -7.332 9.055 15.727 1 98.56 117 ALA B C 1
ATOM 4653 O O . ALA B 1 117 ? -6.555 8.125 15.516 1 98.56 117 ALA B O 1
ATOM 4654 N N . GLY B 1 118 ? -7.547 10.055 14.883 1 98.5 118 GLY B N 1
ATOM 4655 C CA . GLY B 1 118 ? -6.785 10.125 13.648 1 98.5 118 GLY B CA 1
ATOM 4656 C C . GLY B 1 118 ? -5.293 10.281 13.875 1 98.5 118 GLY B C 1
ATOM 4657 O O . GLY B 1 118 ? -4.484 9.711 13.141 1 98.5 118 GLY B O 1
ATOM 4658 N N . LEU B 1 119 ? -4.926 11.062 14.836 1 98.62 119 LEU B N 1
ATOM 4659 C CA . LEU B 1 119 ? -3.514 11.273 15.141 1 98.62 119 LEU B CA 1
ATOM 4660 C C . LEU B 1 119 ? -2.893 10.016 15.742 1 98.62 119 LEU B C 1
ATOM 4662 O O . LEU B 1 119 ? -1.715 9.734 15.508 1 98.62 119 LEU B O 1
ATOM 4666 N N . TYR B 1 120 ? -3.652 9.219 16.484 1 98.56 120 TYR B N 1
ATOM 4667 C CA . TYR B 1 120 ? -3.172 7.926 16.969 1 98.56 120 TYR B CA 1
ATOM 4668 C C . TYR B 1 120 ? -2.975 6.949 15.805 1 98.56 120 TYR B C 1
ATOM 4670 O O . TYR B 1 120 ? -2.064 6.117 15.844 1 98.56 120 TYR B O 1
ATOM 4678 N N . GLU B 1 121 ? -3.85 7.023 14.836 1 98.69 121 GLU B N 1
ATOM 4679 C CA . GLU B 1 121 ? -3.598 6.242 13.625 1 98.69 121 GLU B CA 1
ATOM 4680 C C . GLU B 1 121 ? -2.258 6.609 13 1 98.69 121 GLU B C 1
ATOM 4682 O O . GLU B 1 121 ? -1.528 5.738 12.523 1 98.69 121 GLU B O 1
ATOM 4687 N N . CYS B 1 122 ? -1.911 7.898 12.969 1 98.69 122 CYS B N 1
ATOM 4688 C CA . CYS B 1 122 ? -0.615 8.352 12.477 1 98.69 122 CYS B CA 1
ATOM 4689 C C . CYS B 1 122 ? 0.521 7.711 13.258 1 98.69 122 CYS B C 1
ATOM 4691 O O . CYS B 1 122 ? 1.425 7.109 12.672 1 98.69 122 CYS B O 1
ATOM 4693 N N . LEU B 1 123 ? 0.435 7.773 14.562 1 98.69 123 LEU B N 1
ATOM 4694 C CA . LEU B 1 123 ? 1.46 7.195 15.43 1 98.69 123 LEU B CA 1
ATOM 4695 C C . LEU B 1 123 ? 1.606 5.699 15.172 1 98.69 123 LEU B C 1
ATOM 4697 O O . LEU B 1 123 ? 2.725 5.191 15.055 1 98.69 123 LEU B O 1
ATOM 4701 N N . ASN B 1 124 ? 0.501 5.062 15.031 1 98.75 124 ASN B N 1
ATOM 4702 C CA . ASN B 1 124 ? 0.518 3.623 14.781 1 98.75 124 ASN B CA 1
ATOM 4703 C C . ASN B 1 124 ? 1.249 3.285 13.484 1 98.75 124 ASN B C 1
ATOM 4705 O O . ASN B 1 124 ? 1.846 2.213 13.367 1 98.75 124 ASN B O 1
ATOM 4709 N N . ALA B 1 125 ? 1.199 4.191 12.562 1 98.75 125 ALA B N 1
ATOM 4710 C CA . ALA B 1 125 ? 1.762 3.951 11.234 1 98.75 125 ALA B CA 1
ATOM 4711 C C . ALA B 1 125 ? 3.172 4.527 11.125 1 98.75 125 ALA B C 1
ATOM 4713 O O . ALA B 1 125 ? 3.771 4.516 10.047 1 98.75 125 ALA B O 1
ATOM 4714 N N . GLY B 1 126 ? 3.732 5.09 12.164 1 98.88 126 GLY B N 1
ATOM 4715 C CA . GLY B 1 126 ? 5.102 5.586 12.164 1 98.88 126 GLY B CA 1
ATOM 4716 C C . GLY B 1 126 ? 5.211 7.027 11.711 1 98.88 126 GLY B C 1
ATOM 4717 O O . GLY B 1 126 ? 6.316 7.527 11.477 1 98.88 126 GLY B O 1
ATOM 4718 N N . VAL B 1 127 ? 4.07 7.695 11.57 1 98.94 127 VAL B N 1
ATOM 4719 C CA . VAL B 1 127 ? 4.086 9.125 11.273 1 98.94 127 VAL B CA 1
ATOM 4720 C C . VAL B 1 127 ? 4.34 9.914 12.555 1 98.94 127 VAL B C 1
ATOM 4722 O O . VAL B 1 127 ? 3.605 9.766 13.539 1 98.94 127 VAL B O 1
ATOM 4725 N N . THR B 1 128 ? 5.371 10.711 12.539 1 98.88 128 THR B N 1
ATOM 4726 C CA . THR B 1 128 ? 5.73 11.422 13.766 1 98.88 128 THR B CA 1
ATOM 4727 C C . THR B 1 128 ? 5.488 12.922 13.609 1 98.88 128 THR B C 1
ATOM 4729 O O . THR B 1 128 ? 5.504 13.664 14.602 1 98.88 128 THR B O 1
ATOM 4732 N N . THR B 1 129 ? 5.273 13.367 12.375 1 98.88 129 THR B N 1
ATOM 4733 C CA . THR B 1 129 ? 4.996 14.773 12.102 1 98.88 129 THR B CA 1
ATOM 4734 C C . THR B 1 129 ? 3.898 14.906 11.047 1 98.88 129 THR B C 1
ATOM 4736 O O . THR B 1 129 ? 3.9 14.195 10.039 1 98.88 129 THR B O 1
ATOM 4739 N N . THR B 1 130 ? 2.932 15.773 11.328 1 98.81 130 THR B N 1
ATOM 4740 C CA . THR B 1 130 ? 1.894 16.047 10.336 1 98.81 130 THR B CA 1
ATOM 4741 C C . THR B 1 130 ? 1.665 17.547 10.195 1 98.81 130 THR B C 1
ATOM 4743 O O . THR B 1 130 ? 1.802 18.297 11.164 1 98.81 130 THR B O 1
ATOM 4746 N N . LEU B 1 131 ? 1.443 18 8.984 1 98.94 131 LEU B N 1
ATOM 4747 C CA . LEU B 1 131 ? 0.915 19.328 8.719 1 98.94 131 LEU B CA 1
ATOM 4748 C C . LEU B 1 131 ? -0.594 19.281 8.5 1 98.94 131 LEU B C 1
ATOM 4750 O O . LEU B 1 131 ? -1.064 18.734 7.496 1 98.94 131 LEU B O 1
ATOM 4754 N N . ASP B 1 132 ? -1.298 19.844 9.445 1 98.88 132 ASP B N 1
ATOM 4755 C CA . ASP B 1 132 ? -2.752 19.719 9.5 1 98.88 132 ASP B CA 1
ATOM 4756 C C . ASP B 1 132 ? -3.428 20.984 8.953 1 98.88 132 ASP B C 1
ATOM 4758 O O . ASP B 1 132 ? -3.277 22.062 9.516 1 98.88 132 ASP B O 1
ATOM 4762 N N . HIS B 1 133 ? -4.078 20.828 7.805 1 98.88 133 HIS B N 1
ATOM 4763 C CA . HIS B 1 133 ? -4.977 21.859 7.316 1 98.88 133 HIS B CA 1
ATOM 4764 C C . HIS B 1 133 ? -6.301 21.844 8.07 1 98.88 133 HIS B C 1
ATOM 4766 O O . HIS B 1 133 ? -7.289 21.297 7.578 1 98.88 133 HIS B O 1
ATOM 4772 N N . ALA B 1 134 ? -6.395 22.547 9.156 1 98.69 134 ALA B N 1
ATOM 4773 C CA . ALA B 1 134 ? -7.449 22.406 10.156 1 98.69 134 ALA B CA 1
ATOM 4774 C C . ALA B 1 134 ? -8.68 23.234 9.781 1 98.69 134 ALA B C 1
ATOM 4776 O O . ALA B 1 134 ? -9.07 24.141 10.508 1 98.69 134 ALA B O 1
ATOM 4777 N N . HIS B 1 135 ? -9.383 22.797 8.781 1 98.25 135 HIS B N 1
ATOM 4778 C CA . HIS B 1 135 ? -10.5 23.609 8.32 1 98.25 135 HIS B CA 1
ATOM 4779 C C . HIS B 1 135 ? -11.789 23.234 9.047 1 98.25 135 HIS B C 1
ATOM 4781 O O . HIS B 1 135 ? -12.883 23.453 8.523 1 98.25 135 HIS B O 1
ATOM 4787 N N . HIS B 1 136 ? -11.641 22.641 10.297 1 98.31 136 HIS B N 1
ATOM 4788 C CA . HIS B 1 136 ? -12.742 22.484 11.242 1 98.31 136 HIS B CA 1
ATOM 4789 C C . HIS B 1 136 ? -12.914 23.734 12.102 1 98.31 136 HIS B C 1
ATOM 4791 O O . HIS B 1 136 ? -13.719 23.75 13.039 1 98.31 136 HIS B O 1
ATOM 4797 N N . CYS B 1 137 ? -12.109 24.828 11.867 1 98.56 137 CYS B N 1
ATOM 4798 C CA . CYS B 1 137 ? -12.125 26.062 12.641 1 98.56 137 CYS B CA 1
ATOM 4799 C C . CYS B 1 137 ? -13.359 26.891 12.328 1 98.56 137 CYS B C 1
ATOM 4801 O O . CYS B 1 137 ? -13.25 28 11.805 1 98.56 137 CYS B O 1
ATOM 4803 N N . TRP B 1 138 ? -14.523 26.422 12.836 1 98.5 138 TRP B N 1
ATOM 4804 C CA . TRP B 1 138 ? -15.828 27.016 12.523 1 98.5 138 TRP B CA 1
ATOM 4805 C C . TRP B 1 138 ? -16.25 28.016 13.594 1 98.5 138 TRP B C 1
ATOM 4807 O O . TRP B 1 138 ? -17.172 28.797 13.383 1 98.5 138 TRP B O 1
ATOM 4817 N N . ASP B 1 139 ? -15.695 27.938 14.75 1 98.19 139 ASP B N 1
ATOM 4818 C CA . ASP B 1 139 ? -15.859 28.828 15.891 1 98.19 139 ASP B CA 1
ATOM 4819 C C . ASP B 1 139 ? -14.773 28.594 16.938 1 98.19 139 ASP B C 1
ATOM 4821 O O . ASP B 1 139 ? -13.852 27.812 16.703 1 98.19 139 ASP B O 1
ATOM 4825 N N . ALA B 1 140 ? -14.812 29.328 18.016 1 98.44 140 ALA B N 1
ATOM 4826 C CA . ALA B 1 140 ? -13.781 29.219 19.047 1 98.44 140 ALA B CA 1
ATOM 4827 C C . ALA B 1 140 ? -13.734 27.797 19.609 1 98.44 140 ALA B C 1
ATOM 4829 O O . ALA B 1 140 ? -12.648 27.25 19.844 1 98.44 140 ALA B O 1
ATOM 4830 N N . ALA B 1 141 ? -14.867 27.188 19.859 1 98.62 141 ALA B N 1
ATOM 4831 C CA . ALA B 1 141 ? -14.938 25.891 20.531 1 98.62 141 ALA B CA 1
ATOM 4832 C C . ALA B 1 141 ? -14.367 24.797 19.641 1 98.62 141 ALA B C 1
ATOM 4834 O O . ALA B 1 141 ? -13.555 23.984 20.094 1 98.62 141 ALA B O 1
ATOM 4835 N N . THR B 1 142 ? -14.844 24.688 18.391 1 98.75 142 THR B N 1
ATOM 4836 C CA . THR B 1 142 ? -14.359 23.656 17.469 1 98.75 142 THR B CA 1
ATOM 4837 C C . THR B 1 142 ? -12.891 23.875 17.125 1 98.75 142 THR B C 1
ATOM 4839 O O . THR B 1 142 ? -12.156 22.922 16.891 1 98.75 142 THR B O 1
ATOM 4842 N N . SER B 1 143 ? -12.445 25.109 17.062 1 98.81 143 SER B N 1
ATOM 4843 C CA . SER B 1 143 ? -11.031 25.406 16.859 1 98.81 143 SER B CA 1
ATOM 4844 C C . SER B 1 143 ? -10.18 24.906 18.016 1 98.81 143 SER B C 1
ATOM 4846 O O . SER B 1 143 ? -9.203 24.188 17.812 1 98.81 143 SER B O 1
ATOM 4848 N N . LYS B 1 144 ? -10.594 25.266 19.203 1 98.81 144 LYS B N 1
ATOM 4849 C CA . LYS B 1 144 ? -9.852 24.875 20.391 1 98.81 144 LYS B CA 1
ATOM 4850 C C . LYS B 1 144 ? -9.812 23.359 20.531 1 98.81 144 LYS B C 1
ATOM 4852 O O . LYS B 1 144 ? -8.805 22.797 20.953 1 98.81 144 LYS B O 1
ATOM 4857 N N . ALA B 1 145 ? -10.891 22.672 20.188 1 98.81 145 ALA B N 1
ATOM 4858 C CA . ALA B 1 145 ? -10.977 21.219 20.297 1 98.81 145 ALA B CA 1
ATOM 4859 C C . ALA B 1 145 ? -9.906 20.531 19.438 1 98.81 145 ALA B C 1
ATOM 4861 O O . ALA B 1 145 ? -9.297 19.547 19.875 1 98.81 145 ALA B O 1
ATOM 4862 N N . GLY B 1 146 ? -9.727 21 18.219 1 98.81 146 GLY B N 1
ATOM 4863 C CA . GLY B 1 146 ? -8.703 20.453 17.344 1 98.81 146 GLY B CA 1
ATOM 4864 C C . GLY B 1 146 ? -7.297 20.641 17.891 1 98.81 146 GLY B C 1
ATOM 4865 O O . GLY B 1 146 ? -6.473 19.734 17.844 1 98.81 146 GLY B O 1
ATOM 4866 N N . LEU B 1 147 ? -7.008 21.844 18.391 1 98.81 147 LEU B N 1
ATOM 4867 C CA . LEU B 1 147 ? -5.699 22.109 18.984 1 98.81 147 LEU B CA 1
ATOM 4868 C C . LEU B 1 147 ? -5.477 21.234 20.219 1 98.81 147 LEU B C 1
ATOM 4870 O O . LEU B 1 147 ? -4.395 20.672 20.391 1 98.81 147 LEU B O 1
ATOM 4874 N N . ASP B 1 148 ? -6.531 21.172 21.094 1 98.62 148 ASP B N 1
ATOM 4875 C CA . ASP B 1 148 ? -6.434 20.359 22.297 1 98.62 148 ASP B CA 1
ATOM 4876 C C . ASP B 1 148 ? -6.07 18.906 21.953 1 98.62 148 ASP B C 1
ATOM 4878 O O . ASP B 1 148 ? -5.168 18.328 22.562 1 98.62 148 ASP B O 1
ATOM 4882 N N . ALA B 1 149 ? -6.746 18.328 21.016 1 98.75 149 ALA B N 1
ATOM 4883 C CA . ALA B 1 149 ? -6.484 16.953 20.594 1 98.75 149 ALA B CA 1
ATOM 4884 C C . ALA B 1 149 ? -5.07 16.797 20.047 1 98.75 149 ALA B C 1
ATOM 4886 O O . ALA B 1 149 ? -4.406 15.781 20.281 1 98.75 149 ALA B O 1
ATOM 4887 N N . SER B 1 150 ? -4.637 17.797 19.281 1 98.75 150 SER B N 1
ATOM 4888 C CA . SER B 1 150 ? -3.293 17.781 18.719 1 98.75 150 SER B CA 1
ATOM 4889 C C . SER B 1 150 ? -2.23 17.781 19.812 1 98.75 150 SER B C 1
ATOM 4891 O O . SER B 1 150 ? -1.274 17 19.766 1 98.75 150 SER B O 1
ATOM 4893 N N . ILE B 1 151 ? -2.436 18.625 20.781 1 98.5 151 ILE B N 1
ATOM 4894 C CA . ILE B 1 151 ? -1.509 18.703 21.906 1 98.5 151 ILE B CA 1
ATOM 4895 C C . ILE B 1 151 ? -1.549 17.406 22.703 1 98.5 151 ILE B C 1
ATOM 4897 O O . ILE B 1 151 ? -0.504 16.828 23.016 1 98.5 151 ILE B O 1
ATOM 4901 N N . ASP B 1 152 ? -2.697 16.906 22.938 1 98.25 152 ASP B N 1
ATOM 4902 C CA . ASP B 1 152 ? -2.885 15.734 23.797 1 98.25 152 ASP B CA 1
ATOM 4903 C C . ASP B 1 152 ? -2.336 14.477 23.125 1 98.25 152 ASP B C 1
ATOM 4905 O O . ASP B 1 152 ? -1.937 13.523 23.797 1 98.25 152 ASP B O 1
ATOM 4909 N N . SER B 1 153 ? -2.279 14.414 21.844 1 98.06 153 SER B N 1
ATOM 4910 C CA . SER B 1 153 ? -1.842 13.227 21.109 1 98.06 153 SER B CA 1
ATOM 4911 C C . SER B 1 153 ? -0.366 12.938 21.375 1 98.06 153 SER B C 1
ATOM 4913 O O . SER B 1 153 ? 0.074 11.789 21.25 1 98.06 153 SER B O 1
ATOM 4915 N N . GLY B 1 154 ? 0.402 13.977 21.578 1 97.44 154 GLY B N 1
ATOM 4916 C CA . GLY B 1 154 ? 1.845 13.836 21.703 1 97.44 154 GLY B CA 1
ATOM 4917 C C . GLY B 1 154 ? 2.547 13.781 20.359 1 97.44 154 GLY B C 1
ATOM 4918 O O . GLY B 1 154 ? 3.777 13.727 20.297 1 97.44 154 GLY B O 1
ATOM 4919 N N . LEU B 1 155 ? 1.838 13.758 19.266 1 98 155 LEU B N 1
ATOM 4920 C CA . LEU B 1 155 ? 2.391 13.836 17.922 1 98 155 LEU B CA 1
ATOM 4921 C C . LEU B 1 155 ? 2.875 15.25 17.625 1 98 155 LEU B C 1
ATOM 4923 O O . LEU B 1 155 ? 2.4 16.219 18.219 1 98 155 LEU B O 1
ATOM 4927 N N . ARG B 1 156 ? 3.926 15.359 16.812 1 98.69 156 ARG B N 1
ATOM 4928 C CA . ARG B 1 156 ? 4.281 16.688 16.312 1 98.69 156 ARG B CA 1
ATOM 4929 C C . ARG B 1 156 ? 3.307 17.141 15.219 1 98.69 156 ARG B C 1
ATOM 4931 O O . ARG B 1 156 ? 3.418 16.719 14.07 1 98.69 156 ARG B O 1
ATOM 4938 N N . VAL B 1 157 ? 2.414 17.984 15.617 1 98.81 157 VAL B N 1
ATOM 4939 C CA . VAL B 1 157 ? 1.386 18.484 14.703 1 98.81 157 VAL B CA 1
ATOM 4940 C C . VAL B 1 157 ? 1.603 19.969 14.43 1 98.81 157 VAL B C 1
ATOM 4942 O O . VAL B 1 157 ? 1.555 20.781 15.352 1 98.81 157 VAL B O 1
ATOM 4945 N N . PHE B 1 158 ? 1.98 20.266 13.188 1 98.88 158 PHE B N 1
ATOM 4946 C CA . PHE B 1 158 ? 1.811 21.641 12.766 1 98.88 158 PHE B CA 1
ATOM 4947 C C . PHE B 1 158 ? 0.34 21.953 12.508 1 98.88 158 PHE B C 1
ATOM 4949 O O . PHE B 1 158 ? -0.161 21.75 11.406 1 98.88 158 PHE B O 1
ATOM 4956 N N . TRP B 1 159 ? -0.331 22.344 13.578 1 98.88 159 TRP B N 1
ATOM 4957 C CA . TRP B 1 159 ? -1.766 22.594 13.516 1 98.88 159 TRP B CA 1
ATOM 4958 C C . TRP B 1 159 ? -2.047 23.969 12.914 1 98.88 159 TRP B C 1
ATOM 4960 O O . TRP B 1 159 ? -1.785 25 13.539 1 98.88 159 TRP B O 1
ATOM 4970 N N . CYS B 1 160 ? -2.6 23.984 11.703 1 98.94 160 CYS B N 1
ATOM 4971 C CA . CYS B 1 160 ? -2.756 25.25 10.977 1 98.94 160 CYS B CA 1
ATOM 4972 C C . CYS B 1 160 ? -4.191 25.734 11.047 1 98.94 160 CYS B C 1
ATOM 4974 O O . CYS B 1 160 ? -5.066 25.25 10.336 1 98.94 160 CYS B O 1
ATOM 4976 N N . TYR B 1 161 ? -4.395 26.766 11.867 1 98.88 161 TYR B N 1
ATOM 4977 C CA . TYR B 1 161 ? -5.695 27.406 11.969 1 98.88 161 TYR B CA 1
ATOM 4978 C C . TYR B 1 161 ? -6.145 27.938 10.609 1 98.88 161 TYR B C 1
ATOM 4980 O O . TYR B 1 161 ? -5.422 28.688 9.961 1 98.88 161 TYR B O 1
ATOM 4988 N N . THR B 1 162 ? -7.316 27.531 10.211 1 98.81 162 THR B N 1
ATOM 4989 C CA . THR B 1 162 ? -7.801 27.922 8.891 1 98.81 162 THR B CA 1
ATOM 4990 C C . THR B 1 162 ? -8.625 29.203 8.977 1 98.81 162 THR B C 1
ATOM 4992 O O . THR B 1 162 ? -9.633 29.25 9.68 1 98.81 162 THR B O 1
ATOM 4995 N N . PHE B 1 163 ? -8.18 30.25 8.273 1 98.12 163 PHE B N 1
ATOM 4996 C CA . PHE B 1 163 ? -9.008 31.422 8.008 1 98.12 163 PHE B CA 1
ATOM 4997 C C . PHE B 1 163 ? -9.883 31.203 6.785 1 98.12 163 PHE B C 1
ATOM 4999 O O . PHE B 1 163 ? -9.398 30.781 5.73 1 98.12 163 PHE B O 1
ATOM 5006 N N . HIS B 1 164 ? -11.125 31.344 6.902 1 95.75 164 HIS B N 1
ATOM 5007 C CA . HIS B 1 164 ? -12.031 31.141 5.77 1 95.75 164 HIS B CA 1
ATOM 5008 C C . HIS B 1 164 ? -13.344 31.891 5.98 1 95.75 164 HIS B C 1
ATOM 5010 O O . HIS B 1 164 ? -13.648 32.312 7.094 1 95.75 164 HIS B O 1
ATOM 5016 N N . ASP B 1 165 ? -14.062 32.156 4.875 1 93.38 165 ASP B N 1
ATOM 5017 C CA . ASP B 1 165 ? -15.367 32.812 4.906 1 93.38 165 ASP B CA 1
ATOM 5018 C C . ASP B 1 165 ? -16.469 31.797 5.234 1 93.38 165 ASP B C 1
ATOM 5020 O O . ASP B 1 165 ? -16.781 30.922 4.426 1 93.38 165 ASP B O 1
ATOM 5024 N N . LEU B 1 166 ? -17.031 31.984 6.414 1 94.75 166 LEU B N 1
ATOM 5025 C CA . LEU B 1 166 ? -18.031 31.031 6.887 1 94.75 166 LEU B CA 1
ATOM 5026 C C . LEU B 1 166 ? -19.422 31.688 6.91 1 94.75 166 LEU B C 1
ATOM 5028 O O . LEU B 1 166 ? -19.547 32.875 7.23 1 94.75 166 LEU B O 1
ATOM 5032 N N . PRO B 1 167 ? -20.453 30.953 6.613 1 93.94 167 PRO B N 1
ATOM 5033 C CA . PRO B 1 167 ? -21.812 31.5 6.543 1 93.94 167 PRO B CA 1
ATOM 5034 C C . PRO B 1 167 ? -22.469 31.609 7.91 1 93.94 167 PRO B C 1
ATOM 5036 O O . PRO B 1 167 ? -23.625 32.062 8.016 1 93.94 167 PRO B O 1
ATOM 5039 N N . ASN B 1 168 ? -21.844 31.25 8.984 1 95.56 168 ASN B N 1
ATOM 5040 C CA . ASN B 1 168 ? -22.5 31.172 10.289 1 95.56 168 ASN B CA 1
ATOM 5041 C C . ASN B 1 168 ? -22.219 32.406 11.141 1 95.56 168 ASN B C 1
ATOM 5043 O O . ASN B 1 168 ? -22.422 32.375 12.359 1 95.56 168 ASN B O 1
ATOM 5047 N N . GLY B 1 169 ? -21.641 33.375 10.633 1 93.38 169 GLY B N 1
ATOM 5048 C CA . GLY B 1 169 ? -21.438 34.625 11.344 1 93.38 169 GLY B CA 1
ATOM 5049 C C . GLY B 1 169 ? -20.078 34.719 12.031 1 93.38 169 GLY B C 1
ATOM 5050 O O . GLY B 1 169 ? -19.734 35.75 12.594 1 93.38 169 GLY B O 1
ATOM 5051 N N . TYR B 1 170 ? -19.344 33.656 12.094 1 96.5 170 TYR B N 1
ATOM 5052 C CA . TYR B 1 170 ? -17.984 33.688 12.602 1 96.5 170 TYR B CA 1
ATOM 5053 C C . TYR B 1 170 ? -17.062 34.438 11.672 1 96.5 170 TYR B C 1
ATOM 5055 O O . TYR B 1 170 ? -16.406 33.875 10.812 1 96.5 170 TYR B O 1
ATOM 5063 N N . ASP B 1 171 ? -16.953 35.75 11.867 1 94.88 171 ASP B N 1
ATOM 5064 C CA . ASP B 1 171 ? -16.328 36.625 10.883 1 94.88 171 ASP B CA 1
ATOM 5065 C C . ASP B 1 171 ? -14.812 36.656 11.047 1 94.88 171 ASP B C 1
ATOM 5067 O O . ASP B 1 171 ? -14.273 36.062 11.969 1 94.88 171 ASP B O 1
ATOM 5071 N N . HIS B 1 172 ? -14.195 37.375 10.234 1 95.75 172 HIS B N 1
ATOM 5072 C CA . HIS B 1 172 ? -12.742 37.344 10.148 1 95.75 172 HIS B CA 1
ATOM 5073 C C . HIS B 1 172 ? -12.102 37.969 11.383 1 95.75 172 HIS B C 1
ATOM 5075 O O . HIS B 1 172 ? -11.039 37.531 11.828 1 95.75 172 HIS B O 1
ATOM 5081 N N . ALA B 1 173 ? -12.672 39 11.891 1 95.56 173 ALA B N 1
ATOM 5082 C CA . ALA B 1 173 ? -12.148 39.625 13.102 1 95.56 173 ALA B CA 1
ATOM 5083 C C . ALA B 1 173 ? -12.156 38.656 14.273 1 95.56 173 ALA B C 1
ATOM 5085 O O . ALA B 1 173 ? -11.203 38.594 15.047 1 95.56 173 ALA B O 1
ATOM 5086 N N . GLN B 1 174 ? -13.258 37.969 14.43 1 97.56 174 GLN B N 1
ATOM 5087 C CA . GLN B 1 174 ? -13.352 36.938 15.453 1 97.56 174 GLN B CA 1
ATOM 5088 C C . GLN B 1 174 ? -12.312 35.844 15.234 1 97.56 174 GLN B C 1
ATOM 5090 O O . GLN B 1 174 ? -11.695 35.344 16.188 1 97.56 174 GLN B O 1
ATOM 5095 N N . GLN B 1 175 ? -12.148 35.406 14.031 1 98.31 175 GLN B N 1
ATOM 5096 C CA . GLN B 1 175 ? -11.172 34.375 13.688 1 98.31 175 GLN B CA 1
ATOM 5097 C C . GLN B 1 175 ? -9.758 34.812 14.086 1 98.31 175 GLN B C 1
ATOM 5099 O O . GLN B 1 175 ? -9.008 34.031 14.672 1 98.31 175 GLN B O 1
ATOM 5104 N N . LEU B 1 176 ? -9.406 36.031 13.789 1 98 176 LEU B N 1
ATOM 5105 C CA . LEU B 1 176 ? -8.094 36.562 14.141 1 98 176 LEU B CA 1
ATOM 5106 C C . LEU B 1 176 ? -7.895 36.562 15.656 1 98 176 LEU B C 1
ATOM 5108 O O . LEU B 1 176 ? -6.812 36.219 16.141 1 98 176 LEU B O 1
ATOM 5112 N N . GLN B 1 177 ? -8.93 36.938 16.359 1 98 177 GLN B N 1
ATOM 5113 C CA . GLN B 1 177 ? -8.859 36.938 17.812 1 98 177 GLN B CA 1
ATOM 5114 C C . GLN B 1 177 ? -8.664 35.562 18.375 1 98 177 GLN B C 1
ATOM 5116 O O . GLN B 1 177 ? -7.82 35.344 19.25 1 98 177 GLN B O 1
ATOM 5121 N N . VAL B 1 178 ? -9.461 34.625 17.891 1 98.62 178 VAL B N 1
ATOM 5122 C CA . VAL B 1 178 ? -9.375 33.219 18.359 1 98.62 178 VAL B CA 1
ATOM 5123 C C . VAL B 1 178 ? -8.016 32.656 17.984 1 98.62 178 VAL B C 1
ATOM 5125 O O . VAL B 1 178 ? -7.379 31.969 18.781 1 98.62 178 VAL B O 1
ATOM 5128 N N . ALA B 1 179 ? -7.594 32.875 16.766 1 98.69 179 ALA B N 1
ATOM 5129 C CA . ALA B 1 179 ? -6.285 32.406 16.312 1 98.69 179 ALA B CA 1
ATOM 5130 C C . ALA B 1 179 ? -5.18 32.906 17.25 1 98.69 179 ALA B C 1
ATOM 5132 O O . ALA B 1 179 ? -4.285 32.125 17.625 1 98.69 179 ALA B O 1
ATOM 5133 N N . GLU B 1 180 ? -5.23 34.156 17.578 1 98.19 180 GLU B N 1
ATOM 5134 C CA . GLU B 1 180 ? -4.219 34.75 18.453 1 98.19 180 GLU B CA 1
ATOM 5135 C C . GLU B 1 180 ? -4.25 34.094 19.844 1 98.19 180 GLU B C 1
ATOM 5137 O O . GLU B 1 180 ? -3.203 33.781 20.422 1 98.19 180 GLU B O 1
ATOM 5142 N N . GLN B 1 181 ? -5.445 33.906 20.344 1 98.38 181 GLN B N 1
ATOM 5143 C CA . GLN B 1 181 ? -5.602 33.219 21.625 1 98.38 181 GLN B CA 1
ATOM 5144 C C . GLN B 1 181 ? -5 31.812 21.594 1 98.38 181 GLN B C 1
ATOM 5146 O O . GLN B 1 181 ? -4.293 31.422 22.516 1 98.38 181 GLN B O 1
ATOM 5151 N N . LEU B 1 182 ? -5.266 31.078 20.609 1 98.56 182 LEU B N 1
ATOM 5152 C CA . LEU B 1 182 ? -4.801 29.703 20.5 1 98.56 182 LEU B CA 1
ATOM 5153 C C . LEU B 1 182 ? -3.299 29.656 20.234 1 98.56 182 LEU B C 1
ATOM 5155 O O . LEU B 1 182 ? -2.602 28.766 20.734 1 98.56 182 LEU B O 1
ATOM 5159 N N . ARG B 1 183 ? -2.775 30.578 19.422 1 98.44 183 ARG B N 1
ATOM 5160 C CA . ARG B 1 183 ? -1.35 30.641 19.125 1 98.44 183 ARG B CA 1
ATOM 5161 C C . ARG B 1 183 ? -0.53 30.844 20.406 1 98.44 183 ARG B C 1
ATOM 5163 O O . ARG B 1 183 ? 0.605 30.375 20.5 1 98.44 183 ARG B O 1
ATOM 5170 N N . THR B 1 184 ? -1.091 31.516 21.391 1 97.62 184 THR B N 1
ATOM 5171 C CA . THR B 1 184 ? -0.36 31.875 22.609 1 97.62 184 THR B CA 1
ATOM 5172 C C . THR B 1 184 ? -0.663 30.891 23.734 1 97.62 184 THR B C 1
ATOM 5174 O O . THR B 1 184 ? -0.346 31.156 24.891 1 97.62 184 THR B O 1
ATOM 5177 N N . ASP B 1 185 ? -1.381 29.828 23.406 1 97.44 185 ASP B N 1
ATOM 5178 C CA . ASP B 1 185 ? -1.611 28.797 24.391 1 97.44 185 ASP B CA 1
ATOM 5179 C C . ASP B 1 185 ? -0.293 28.297 24.984 1 97.44 185 ASP B C 1
ATOM 5181 O O . ASP B 1 185 ? 0.576 27.812 24.25 1 97.44 185 ASP B O 1
ATOM 5185 N N . ALA B 1 186 ? -0.075 28.219 26.266 1 96.94 186 ALA B N 1
ATOM 5186 C CA . ALA B 1 186 ? 1.177 27.906 26.953 1 96.94 186 ALA B CA 1
ATOM 5187 C C . ALA B 1 186 ? 1.571 26.453 26.734 1 96.94 186 ALA B C 1
ATOM 5189 O O . ALA B 1 186 ? 2.754 26.109 26.812 1 96.94 186 ALA B O 1
ATOM 5190 N N . ARG B 1 187 ? 0.626 25.641 26.5 1 96.44 187 ARG B N 1
ATOM 5191 C CA . ARG B 1 187 ? 0.894 24.219 26.328 1 96.44 187 ARG B CA 1
ATOM 5192 C C . ARG B 1 187 ? 1.743 23.969 25.094 1 96.44 187 ARG B C 1
ATOM 5194 O O . ARG B 1 187 ? 2.398 22.922 24.984 1 96.44 187 ARG B O 1
ATOM 5201 N N . LEU B 1 188 ? 1.681 24.875 24.141 1 97 188 LEU B N 1
ATOM 5202 C CA . LEU B 1 188 ? 2.445 24.734 22.906 1 97 188 LEU B CA 1
ATOM 5203 C C . LEU B 1 188 ? 3.943 24.797 23.188 1 97 188 LEU B C 1
ATOM 5205 O O . LEU B 1 188 ? 4.746 24.25 22.422 1 97 188 LEU B O 1
ATOM 5209 N N . LYS B 1 189 ? 4.367 25.391 24.266 1 95.12 189 LYS B N 1
ATOM 5210 C CA . LYS B 1 189 ? 5.777 25.531 24.609 1 95.12 189 LYS B CA 1
ATOM 5211 C C . LYS B 1 189 ? 6.355 24.219 25.125 1 95.12 189 LYS B C 1
ATOM 5213 O O . LYS B 1 189 ? 7.574 24.016 25.094 1 95.12 189 LYS B O 1
ATOM 5218 N N . THR B 1 190 ? 5.531 23.359 25.562 1 93.62 190 THR B N 1
ATOM 5219 C CA . THR B 1 190 ? 6.008 22.109 26.156 1 93.62 190 THR B CA 1
ATOM 5220 C C . THR B 1 190 ? 5.484 20.906 25.375 1 93.62 190 THR B C 1
ATOM 5222 O O . THR B 1 190 ? 5.566 19.781 25.844 1 93.62 190 THR B O 1
ATOM 5225 N N . SER B 1 191 ? 4.84 21.109 24.281 1 95.56 191 SER B N 1
ATOM 5226 C CA . SER B 1 191 ? 4.328 20.078 23.375 1 95.56 191 SER B CA 1
ATOM 5227 C C . SER B 1 191 ? 5.047 20.109 22.031 1 95.56 191 SER B C 1
ATOM 5229 O O . SER B 1 191 ? 5.605 21.141 21.641 1 95.56 191 SER B O 1
ATOM 5231 N N . PRO B 1 192 ? 5.062 18.891 21.391 1 96.94 192 PRO B N 1
ATOM 5232 C CA . PRO B 1 192 ? 5.625 18.922 20.047 1 96.94 192 PRO B CA 1
ATOM 5233 C C . PRO B 1 192 ? 4.715 19.641 19.031 1 96.94 192 PRO B C 1
ATOM 5235 O O . PRO B 1 192 ? 5.129 19.906 17.906 1 96.94 192 PRO B O 1
ATOM 5238 N N . THR B 1 193 ? 3.488 19.969 19.406 1 97.69 193 THR B N 1
ATOM 5239 C CA . THR B 1 193 ? 2.545 20.656 18.531 1 97.69 193 THR B CA 1
ATOM 5240 C C . THR B 1 193 ? 2.961 22.094 18.297 1 97.69 193 THR B C 1
ATOM 5242 O O . THR B 1 193 ? 3.408 22.781 19.234 1 97.69 193 THR B O 1
ATOM 5245 N N . GLU B 1 194 ? 2.867 22.484 17.094 1 97.56 194 GLU B N 1
ATOM 5246 C CA . GLU B 1 194 ? 3.176 23.859 16.688 1 97.56 194 GLU B CA 1
ATOM 5247 C C . GLU B 1 194 ? 1.975 24.516 16.016 1 97.56 194 GLU B C 1
ATOM 5249 O O . GLU B 1 194 ? 1.041 23.828 15.586 1 97.56 194 GLU B O 1
ATOM 5254 N N . PHE B 1 195 ? 2.008 25.891 16.016 1 98.56 195 PHE B N 1
ATOM 5255 C CA . PHE B 1 195 ? 0.884 26.641 15.461 1 98.56 195 PHE B CA 1
ATOM 5256 C C . PHE B 1 195 ? 1.216 27.172 14.078 1 98.56 195 PHE B C 1
ATOM 5258 O O . PHE B 1 195 ? 2.287 27.75 13.867 1 98.56 195 PHE B O 1
ATOM 5265 N N . GLY B 1 196 ? 0.398 26.859 13.094 1 98.75 196 GLY B N 1
ATOM 5266 C CA . GLY B 1 196 ? 0.484 27.406 11.75 1 98.75 196 GLY B CA 1
ATOM 5267 C C . GLY B 1 196 ? -0.829 28 11.258 1 98.75 196 GLY B C 1
ATOM 5268 O O . GLY B 1 196 ? -1.781 28.125 12.031 1 98.75 196 GLY B O 1
ATOM 5269 N N . VAL B 1 197 ? -0.857 28.469 10.016 1 98.81 197 VAL B N 1
ATOM 5270 C CA . VAL B 1 197 ? -2.039 29.062 9.406 1 98.81 197 VAL B CA 1
ATOM 5271 C C . VAL B 1 197 ? -2.355 28.344 8.094 1 98.81 197 VAL B C 1
ATOM 5273 O O . VAL B 1 197 ? -1.447 28 7.332 1 98.81 197 VAL B O 1
ATOM 5276 N N . ALA B 1 198 ? -3.586 28.047 7.902 1 98.81 198 ALA B N 1
ATOM 5277 C CA . ALA B 1 198 ? -4.105 27.578 6.617 1 98.81 198 ALA B CA 1
ATOM 5278 C C . ALA B 1 198 ? -5.039 28.609 5.992 1 98.81 198 ALA B C 1
ATOM 5280 O O . ALA B 1 198 ? -5.863 29.203 6.688 1 98.81 198 ALA B O 1
ATOM 5281 N N . TYR B 1 199 ? -4.871 28.859 4.723 1 98.44 199 TYR B N 1
ATOM 5282 C CA . TYR B 1 199 ? -5.711 29.844 4.043 1 98.44 199 TYR B CA 1
ATOM 5283 C C . TYR B 1 199 ? -5.836 29.516 2.561 1 98.44 199 TYR B C 1
ATOM 5285 O O . TYR B 1 199 ? -4.84 29.234 1.893 1 98.44 199 TYR B O 1
ATOM 5293 N N . ASP B 1 200 ? -7.082 29.531 2.018 1 97.19 200 ASP B N 1
ATOM 5294 C CA . ASP B 1 200 ? -7.344 29.203 0.623 1 97.19 200 ASP B CA 1
ATOM 5295 C C . ASP B 1 200 ? -8.109 30.312 -0.078 1 97.19 200 ASP B C 1
ATOM 5297 O O . ASP B 1 200 ? -8.742 30.094 -1.115 1 97.19 200 ASP B O 1
ATOM 5301 N N . GLY B 1 201 ? -8.141 31.5 0.439 1 95.88 201 GLY B N 1
ATOM 5302 C CA . GLY B 1 201 ? -8.961 32.562 -0.125 1 95.88 201 GLY B CA 1
ATOM 5303 C C . GLY B 1 201 ? -8.172 33.562 -0.961 1 95.88 201 GLY B C 1
ATOM 5304 O O . GLY B 1 201 ? -8.664 34.625 -1.29 1 95.88 201 GLY B O 1
ATOM 5305 N N . TRP B 1 202 ? -6.957 33.156 -1.404 1 95.88 202 TRP B N 1
ATOM 5306 C CA . TRP B 1 202 ? -6.004 34.094 -2.021 1 95.88 202 TRP B CA 1
ATOM 5307 C C . TRP B 1 202 ? -6.598 34.719 -3.275 1 95.88 202 TRP B C 1
ATOM 5309 O O . TRP B 1 202 ? -6.34 35.906 -3.564 1 95.88 202 TRP B O 1
ATOM 5319 N N . ALA B 1 203 ? -7.348 33.875 -4 1 88 203 ALA B N 1
ATOM 5320 C CA . ALA B 1 203 ? -7.855 34.375 -5.285 1 88 203 ALA B CA 1
ATOM 5321 C C . ALA B 1 203 ? -9.328 34.75 -5.18 1 88 203 ALA B C 1
ATOM 5323 O O . ALA B 1 203 ? -9.891 35.344 -6.105 1 88 203 ALA B O 1
ATOM 5324 N N . MET B 1 204 ? -9.93 34.531 -4.059 1 87.44 204 MET B N 1
ATOM 5325 C CA . MET B 1 204 ? -11.383 34.656 -4.031 1 87.44 204 MET B CA 1
ATOM 5326 C C . MET B 1 204 ? -11.844 35.594 -2.941 1 87.44 204 MET B C 1
ATOM 5328 O O . MET B 1 204 ? -12.945 36.156 -3.021 1 87.44 204 MET B O 1
ATOM 5332 N N . SER B 1 205 ? -11.023 35.844 -1.962 1 92.06 205 SER B N 1
ATOM 5333 C CA . SER B 1 205 ? -11.422 36.656 -0.823 1 92.06 205 SER B CA 1
ATOM 5334 C C . SER B 1 205 ? -11.227 38.156 -1.109 1 92.06 205 SER B C 1
ATOM 5336 O O . SER B 1 205 ? -10.422 38.5 -1.972 1 92.06 205 SER B O 1
ATOM 5338 N N . PRO B 1 206 ? -11.969 39 -0.363 1 92.31 206 PRO B N 1
ATOM 5339 C CA . PRO B 1 206 ? -11.703 40.438 -0.468 1 92.31 206 PRO B CA 1
ATOM 5340 C C . PRO B 1 206 ? -10.258 40.812 -0.142 1 92.31 206 PRO B C 1
ATOM 5342 O O . PRO B 1 206 ? -9.656 40.188 0.757 1 92.31 206 PRO B O 1
ATOM 5345 N N . PRO B 1 207 ? -9.766 41.781 -0.829 1 94.62 207 PRO B N 1
ATOM 5346 C CA . PRO B 1 207 ? -8.367 42.156 -0.641 1 94.62 207 PRO B CA 1
ATOM 5347 C C . PRO B 1 207 ? -8.031 42.469 0.817 1 94.62 207 PRO B C 1
ATOM 5349 O O . PRO B 1 207 ? -6.93 42.125 1.277 1 94.62 207 PRO B O 1
ATOM 5352 N N . GLU B 1 208 ? -8.953 43.062 1.471 1 94.44 208 GLU B N 1
ATOM 5353 C CA . GLU B 1 208 ? -8.695 43.438 2.863 1 94.44 208 GLU B CA 1
ATOM 5354 C C . GLU B 1 208 ? -8.516 42.188 3.729 1 94.44 208 GLU B C 1
ATOM 5356 O O . GLU B 1 208 ? -7.707 42.188 4.66 1 94.44 208 GLU B O 1
ATOM 5361 N N . THR B 1 209 ? -9.328 41.219 3.432 1 95.31 209 THR B N 1
ATOM 5362 C CA . THR B 1 209 ? -9.211 39.969 4.156 1 95.31 209 THR B CA 1
ATOM 5363 C C . THR B 1 209 ? -7.863 39.312 3.879 1 95.31 209 THR B C 1
ATOM 5365 O O . THR B 1 209 ? -7.18 3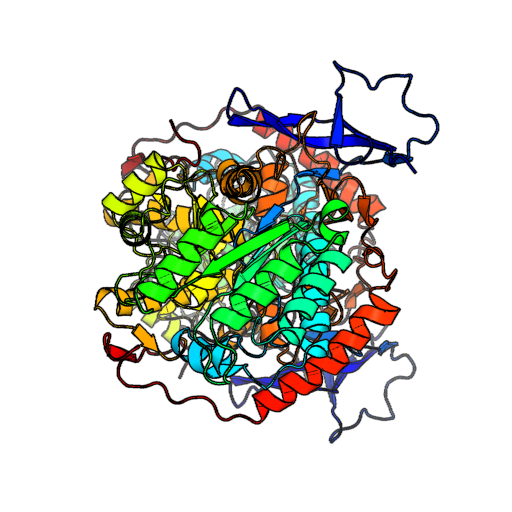8.875 4.809 1 95.31 209 THR B O 1
ATOM 5368 N N . VAL B 1 210 ? -7.488 39.25 2.641 1 96.62 210 VAL B N 1
ATOM 5369 C CA . VAL B 1 210 ? -6.211 38.656 2.246 1 96.62 210 VAL B CA 1
ATOM 5370 C C . VAL B 1 210 ? -5.066 39.406 2.928 1 96.62 210 VAL B C 1
ATOM 5372 O O . VAL B 1 210 ? -4.145 38.781 3.465 1 96.62 210 VAL B O 1
ATOM 5375 N N . ALA B 1 211 ? -5.184 40.719 2.938 1 96.38 211 ALA B N 1
ATOM 5376 C CA . ALA B 1 211 ? -4.145 41.531 3.547 1 96.38 211 ALA B CA 1
ATOM 5377 C C . ALA B 1 211 ? -4.012 41.25 5.039 1 96.38 211 ALA B C 1
ATOM 5379 O O . ALA B 1 211 ? -2.902 41.25 5.578 1 96.38 211 ALA B O 1
ATOM 5380 N N . SER B 1 212 ? -5.113 41.094 5.66 1 96.31 212 SER B N 1
ATOM 5381 C CA . SER B 1 212 ? -5.098 40.812 7.094 1 96.31 212 SER B CA 1
ATOM 5382 C C . SER B 1 212 ? -4.445 39.469 7.379 1 96.31 212 SER B C 1
ATOM 5384 O O . SER B 1 212 ? -3.742 39.312 8.383 1 96.31 212 SER B O 1
ATOM 5386 N N . VAL B 1 213 ? -4.68 38.469 6.578 1 97.12 213 VAL B N 1
ATOM 5387 C CA . VAL B 1 213 ? -4.074 37.156 6.738 1 97.12 213 VAL B CA 1
ATOM 5388 C C . VAL B 1 213 ? -2.566 37.25 6.5 1 97.12 213 VAL B C 1
ATOM 5390 O O . VAL B 1 213 ? -1.776 36.688 7.258 1 97.12 213 VAL B O 1
ATOM 5393 N N . VAL B 1 214 ? -2.17 37.969 5.469 1 97.44 214 VAL B N 1
ATOM 5394 C CA . VAL B 1 214 ? -0.757 38.156 5.164 1 97.44 214 VAL B CA 1
ATOM 5395 C C . VAL B 1 214 ? -0.06 38.812 6.352 1 97.44 214 VAL B C 1
ATOM 5397 O O . VAL B 1 214 ? 1.022 38.406 6.762 1 97.44 214 VAL B O 1
ATOM 5400 N N . GLU B 1 215 ? -0.685 39.875 6.852 1 97.38 215 GLU B N 1
ATOM 5401 C CA . GLU B 1 215 ? -0.127 40.562 8.008 1 97.38 215 GLU B CA 1
ATOM 5402 C C . GLU B 1 215 ? 0.027 39.625 9.195 1 97.38 215 GLU B C 1
ATOM 5404 O O . GLU B 1 215 ? 1.068 39.594 9.859 1 97.38 215 GLU B O 1
ATOM 5409 N N . TYR B 1 216 ? -0.971 38.844 9.461 1 97.75 216 TYR B N 1
ATOM 5410 C CA . TYR B 1 216 ? -0.93 37.906 10.578 1 97.75 216 TYR B CA 1
ATOM 5411 C C . TYR B 1 216 ? 0.214 36.938 10.406 1 97.75 216 TYR B C 1
ATOM 5413 O O . TYR B 1 216 ? 0.989 36.688 11.344 1 97.75 216 TYR B O 1
ATOM 5421 N N . VAL B 1 217 ? 0.337 36.312 9.25 1 97.5 217 VAL B N 1
ATOM 5422 C CA . VAL B 1 217 ? 1.312 35.281 8.961 1 97.5 217 VAL B CA 1
ATOM 5423 C C . VAL B 1 217 ? 2.725 35.844 9.055 1 97.5 217 VAL B C 1
ATOM 5425 O O . VAL B 1 217 ? 3.637 35.188 9.555 1 97.5 217 VAL B O 1
ATOM 5428 N N . THR B 1 218 ? 2.924 37.062 8.641 1 95.94 218 THR B N 1
ATOM 5429 C CA . THR B 1 218 ? 4.266 37.594 8.5 1 95.94 218 THR B CA 1
ATOM 5430 C C . THR B 1 218 ? 4.703 38.312 9.781 1 95.94 218 THR B C 1
ATOM 5432 O O . THR B 1 218 ? 5.898 38.531 10 1 95.94 218 THR B O 1
ATOM 5435 N N . THR B 1 219 ? 3.758 38.656 10.672 1 95.94 219 THR B N 1
ATOM 5436 C CA . THR B 1 219 ? 4.152 39.5 11.812 1 95.94 219 THR B CA 1
ATOM 5437 C C . THR B 1 219 ? 4.004 38.719 13.117 1 95.94 219 THR B C 1
ATOM 5439 O O . THR B 1 219 ? 4.621 39.062 14.125 1 95.94 219 THR B O 1
ATOM 5442 N N . LYS B 1 220 ? 3.146 37.719 13.18 1 95 220 LYS B N 1
ATOM 5443 C CA . LYS B 1 220 ? 2.832 37.062 14.453 1 95 220 LYS B CA 1
ATOM 5444 C C . LYS B 1 220 ? 3.756 35.875 14.703 1 95 220 LYS B C 1
ATOM 5446 O O . LYS B 1 220 ? 3.693 35.25 15.758 1 95 220 LYS B O 1
ATOM 5451 N N . GLY B 1 221 ? 4.602 35.562 13.797 1 91 221 GLY B N 1
ATOM 5452 C CA . GLY B 1 221 ? 5.559 34.5 14 1 91 221 GLY B CA 1
ATOM 5453 C C . GLY B 1 221 ? 4.938 33.125 13.891 1 91 221 GLY B C 1
ATOM 5454 O O . GLY B 1 221 ? 5.168 32.25 14.75 1 91 221 GLY B O 1
ATOM 5455 N N . VAL B 1 222 ? 4.055 32.875 12.984 1 96.06 222 VAL B N 1
ATOM 5456 C CA . VAL B 1 222 ? 3.48 31.562 12.766 1 96.06 222 VAL B CA 1
ATOM 5457 C C . VAL B 1 222 ? 4.547 30.625 12.195 1 96.06 222 VAL B C 1
ATOM 5459 O O . VAL B 1 222 ? 5.473 31.062 11.516 1 96.06 222 VAL B O 1
ATOM 5462 N N . ASP B 1 223 ? 4.453 29.328 12.484 1 96.75 223 ASP B N 1
ATOM 5463 C CA . ASP B 1 223 ? 5.512 28.375 12.164 1 96.75 223 ASP B CA 1
ATOM 5464 C C . ASP B 1 223 ? 5.426 27.922 10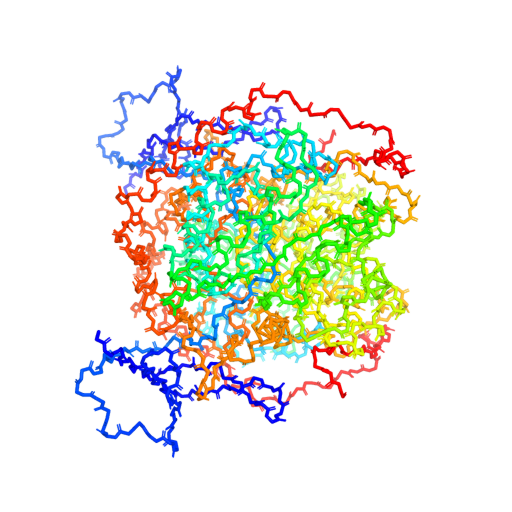.711 1 96.75 223 ASP B C 1
ATOM 5466 O O . ASP B 1 223 ? 6.414 27.469 10.133 1 96.75 223 ASP B O 1
ATOM 5470 N N . VAL B 1 224 ? 4.25 28 10.102 1 98.75 224 VAL B N 1
ATOM 5471 C CA . VAL B 1 224 ? 4.07 27.531 8.727 1 98.75 224 VAL B CA 1
ATOM 5472 C C . VAL B 1 224 ? 2.754 28.078 8.172 1 98.75 224 VAL B C 1
ATOM 5474 O O . VAL B 1 224 ? 1.804 28.312 8.922 1 98.75 224 VAL B O 1
ATOM 5477 N N . LEU B 1 225 ? 2.734 28.406 6.926 1 98.75 225 LEU B N 1
ATOM 5478 C CA . LEU B 1 225 ? 1.539 28.688 6.141 1 98.75 225 LEU B CA 1
ATOM 5479 C C . LEU B 1 225 ? 1.278 27.578 5.129 1 98.75 225 LEU B C 1
ATOM 5481 O O . LEU B 1 225 ? 2.199 27.125 4.441 1 98.75 225 LEU B O 1
ATOM 5485 N N . THR B 1 226 ? 0.053 27.031 5.082 1 98.81 226 THR B N 1
ATOM 5486 C CA . THR B 1 226 ? -0.287 26.047 4.062 1 98.81 226 THR B CA 1
ATOM 5487 C C . THR B 1 226 ? -1.523 26.484 3.281 1 98.81 226 THR B C 1
ATOM 5489 O O . THR B 1 226 ? -2.363 27.234 3.801 1 98.81 226 THR B O 1
ATOM 5492 N N . THR B 1 227 ? -1.598 26.141 2.047 1 98.56 227 THR B N 1
ATOM 5493 C CA . THR B 1 227 ? -2.693 26.438 1.134 1 98.56 227 THR B CA 1
ATOM 5494 C C . THR B 1 227 ? -2.889 25.312 0.126 1 98.56 227 THR B C 1
ATOM 5496 O O . THR B 1 227 ? -2.033 24.438 -0.002 1 98.56 227 THR B O 1
ATOM 5499 N N . HIS B 1 228 ? -4.098 25.219 -0.451 1 97.94 228 HIS B N 1
ATOM 5500 C CA . HIS B 1 228 ? -4.355 24.297 -1.553 1 97.94 228 HIS B CA 1
ATOM 5501 C C . HIS B 1 228 ? -4.18 24.984 -2.9 1 97.94 228 HIS B C 1
ATOM 5503 O O . HIS B 1 228 ? -4.57 26.141 -3.066 1 97.94 228 HIS B O 1
ATOM 5509 N N . SER B 1 229 ? -3.615 24.281 -3.805 1 96.75 229 SER B N 1
ATOM 5510 C CA . SER B 1 229 ? -3.584 24.719 -5.195 1 96.75 229 SER B CA 1
ATOM 5511 C C . SER B 1 229 ? -3.686 23.547 -6.156 1 96.75 229 SER B C 1
ATOM 5513 O O . SER B 1 229 ? -3.057 22.5 -5.938 1 96.75 229 SER B O 1
ATOM 5515 N N . LEU B 1 230 ? -4.535 23.609 -7.156 1 94.69 230 LEU B N 1
ATOM 5516 C CA . LEU B 1 230 ? -4.617 22.609 -8.219 1 94.69 230 LEU B CA 1
ATOM 5517 C C . LEU B 1 230 ? -4.293 23.234 -9.57 1 94.69 230 LEU B C 1
ATOM 5519 O O . LEU B 1 230 ? -3.291 22.875 -10.195 1 94.69 230 LEU B O 1
ATOM 5523 N N . GLY B 1 231 ? -5.137 24.234 -9.992 1 92.88 231 GLY B N 1
ATOM 5524 C CA . GLY B 1 231 ? -4.996 24.875 -11.297 1 92.88 231 GLY B CA 1
ATOM 5525 C C . GLY B 1 231 ? -5.652 24.094 -12.414 1 92.88 231 GLY B C 1
ATOM 5526 O O . GLY B 1 231 ? -6.527 23.25 -12.164 1 92.88 231 GLY B O 1
ATOM 5527 N N . GLY B 1 232 ? -5.34 24.484 -13.617 1 93.81 232 GLY B N 1
ATOM 5528 C CA . GLY B 1 232 ? -5.895 23.781 -14.758 1 93.81 232 GLY B CA 1
ATOM 5529 C C . GLY B 1 232 ? -7.41 23.781 -14.789 1 93.81 232 GLY B C 1
ATOM 5530 O O . GLY B 1 232 ? -8.039 24.812 -14.523 1 93.81 232 GLY B O 1
ATOM 5531 N N . PRO B 1 233 ? -7.949 22.594 -15.117 1 95.19 233 PRO B N 1
ATOM 5532 C CA . PRO B 1 233 ? -9.406 22.484 -15.18 1 95.19 233 PRO B CA 1
ATOM 5533 C C . PRO B 1 233 ? -10.086 22.75 -13.836 1 95.19 233 PRO B C 1
ATOM 5535 O O . PRO B 1 233 ? -11.266 23.094 -13.797 1 95.19 233 PRO B O 1
ATOM 5538 N N . TRP B 1 234 ? -9.398 22.641 -12.734 1 94.31 234 TRP B N 1
ATOM 5539 C CA . TRP B 1 234 ? -9.969 22.781 -11.406 1 94.31 234 TRP B CA 1
ATOM 5540 C C . TRP B 1 234 ? -10.078 24.25 -11.008 1 94.31 234 TRP B C 1
ATOM 5542 O O . TRP B 1 234 ? -10.789 24.594 -10.062 1 94.31 234 TRP B O 1
ATOM 5552 N N . VAL B 1 235 ? -9.414 25.156 -11.625 1 90.06 235 VAL B N 1
ATOM 5553 C CA . VAL B 1 235 ? -9.477 26.609 -11.516 1 90.06 235 VAL B CA 1
ATOM 5554 C C . VAL B 1 235 ? -9.07 27.047 -10.109 1 90.06 235 VAL B C 1
ATOM 5556 O O . VAL B 1 235 ? -8.789 28.219 -9.867 1 90.06 235 VAL B O 1
ATOM 5559 N N . LEU B 1 236 ? -9 26.156 -9.156 1 87.88 236 LEU B N 1
ATOM 5560 C CA . LEU B 1 236 ? -8.5 26.438 -7.812 1 87.88 236 LEU B CA 1
ATOM 5561 C C . LEU B 1 236 ? -6.988 26.656 -7.832 1 87.88 236 LEU B C 1
ATOM 5563 O O . LEU B 1 236 ? -6.223 25.703 -7.629 1 87.88 236 LEU B O 1
ATOM 5567 N N . ASP B 1 237 ? -6.59 27.922 -8 1 91.62 237 ASP B N 1
ATOM 5568 C CA . ASP B 1 237 ? -5.164 28.188 -8.125 1 91.62 237 ASP B CA 1
ATOM 5569 C C . ASP B 1 237 ? -4.688 29.172 -7.047 1 91.62 237 ASP B C 1
ATOM 5571 O O . ASP B 1 237 ? -4.98 30.359 -7.113 1 91.62 237 ASP B O 1
ATOM 5575 N N . HIS B 1 238 ? -4.047 28.641 -6.066 1 95.31 238 HIS B N 1
ATOM 5576 C CA . HIS B 1 238 ? -3.328 29.391 -5.047 1 95.31 238 HIS B CA 1
ATOM 5577 C C . HIS B 1 238 ? -1.841 29.062 -5.059 1 95.31 238 HIS B C 1
ATOM 5579 O O . HIS B 1 238 ? -1.234 28.875 -4 1 95.31 238 HIS B O 1
ATOM 5585 N N . GLY B 1 239 ? -1.314 28.938 -6.25 1 96.06 239 GLY B N 1
ATOM 5586 C CA . GLY B 1 239 ? 0.066 28.531 -6.445 1 96.06 239 GLY B CA 1
ATOM 5587 C C . GLY B 1 239 ? 1.062 29.641 -6.207 1 96.06 239 GLY B C 1
ATOM 5588 O O . GLY B 1 239 ? 0.697 30.719 -5.711 1 96.06 239 GLY B O 1
ATOM 5589 N N . PRO B 1 240 ? 2.297 29.391 -6.512 1 97.31 240 PRO B N 1
ATOM 5590 C CA . PRO B 1 240 ? 3.393 30.312 -6.207 1 97.31 240 PRO B CA 1
ATOM 5591 C C . PRO B 1 240 ? 3.195 31.703 -6.84 1 97.31 240 PRO B C 1
ATOM 5593 O O . PRO B 1 240 ? 3.486 32.719 -6.207 1 97.31 240 PRO B O 1
ATOM 5596 N N . GLU B 1 241 ? 2.711 31.734 -8.062 1 96.44 241 GLU B N 1
ATOM 5597 C CA . GLU B 1 241 ? 2.521 33.031 -8.711 1 96.44 241 GLU B CA 1
ATOM 5598 C C . GLU B 1 241 ? 1.497 33.875 -7.961 1 96.44 241 GLU B C 1
ATOM 5600 O O . GLU B 1 241 ? 1.682 35.094 -7.805 1 96.44 241 GLU B O 1
ATOM 5605 N N . VAL B 1 242 ? 0.445 33.25 -7.527 1 96.44 242 VAL B N 1
ATOM 5606 C CA . VAL B 1 242 ? -0.595 33.938 -6.781 1 96.44 242 VAL B CA 1
ATOM 5607 C C . VAL B 1 242 ? -0.041 34.406 -5.438 1 96.44 242 VAL B C 1
ATOM 5609 O O . VAL B 1 242 ? -0.263 35.562 -5.035 1 96.44 242 VAL B O 1
ATOM 5612 N N . LEU B 1 243 ? 0.673 33.562 -4.742 1 97.56 243 LEU B N 1
ATOM 5613 C CA . LEU B 1 243 ? 1.235 33.906 -3.439 1 97.56 243 LEU B CA 1
ATOM 5614 C C . LEU B 1 243 ? 2.277 35 -3.564 1 97.56 243 LEU B C 1
ATOM 5616 O O . LEU B 1 243 ? 2.408 35.844 -2.67 1 97.56 243 LEU B O 1
ATOM 5620 N N . GLU B 1 244 ? 3.043 34.969 -4.672 1 96.75 244 GLU B N 1
ATOM 5621 C CA . GLU B 1 244 ? 4.027 36.031 -4.926 1 96.75 244 GLU B CA 1
ATOM 5622 C C . GLU B 1 244 ? 3.355 37.406 -5.062 1 96.75 244 GLU B C 1
ATOM 5624 O O . GLU B 1 244 ? 3.896 38.406 -4.605 1 96.75 244 GLU B O 1
ATOM 5629 N N . LYS B 1 245 ? 2.238 37.438 -5.73 1 95.56 245 LYS B N 1
ATOM 5630 C CA . LYS B 1 245 ? 1.482 38.656 -5.902 1 95.56 245 LYS B CA 1
ATOM 5631 C C . LYS B 1 245 ? 1.069 39.25 -4.555 1 95.56 245 LYS B C 1
ATOM 5633 O O . LYS B 1 245 ? 1.007 40.469 -4.391 1 95.56 245 LYS B O 1
ATOM 5638 N N . HIS B 1 246 ? 0.785 38.406 -3.648 1 96.19 246 HIS B N 1
ATOM 5639 C CA . HIS B 1 246 ? 0.359 38.844 -2.328 1 96.19 246 HIS B CA 1
ATOM 5640 C C . HIS B 1 246 ? 1.551 39 -1.392 1 96.19 246 HIS B C 1
ATOM 5642 O O . HIS B 1 246 ? 1.377 39.25 -0.194 1 96.19 246 HIS B O 1
ATOM 5648 N N . LYS B 1 247 ? 2.805 38.75 -1.88 1 95.38 247 LYS B N 1
ATOM 5649 C CA . LYS B 1 247 ? 4.07 38.969 -1.191 1 95.38 247 LYS B CA 1
ATOM 5650 C C . LYS B 1 247 ? 4.199 38.094 0.046 1 95.38 247 LYS B C 1
ATOM 5652 O O . LYS B 1 247 ? 4.738 38.531 1.067 1 95.38 247 LYS B O 1
ATOM 5657 N N . VAL B 1 248 ? 3.678 36.938 -0.052 1 96.19 248 VAL B N 1
ATOM 5658 C CA . VAL B 1 248 ? 3.729 36.031 1.098 1 96.19 248 VAL B CA 1
ATOM 5659 C C . VAL B 1 248 ? 4.625 34.844 0.781 1 96.19 248 VAL B C 1
ATOM 5661 O O . VAL B 1 248 ? 5.066 34.156 1.688 1 96.19 248 VAL B O 1
ATOM 5664 N N . LEU B 1 249 ? 5.027 34.688 -0.462 1 96.5 249 LEU B N 1
ATOM 5665 C CA . LEU B 1 249 ? 5.82 33.531 -0.876 1 96.5 249 LEU B CA 1
ATOM 5666 C C . LEU B 1 249 ? 7.266 33.688 -0.408 1 96.5 249 LEU B C 1
ATOM 5668 O O . LEU B 1 249 ? 7.859 32.719 0.074 1 96.5 249 LEU B O 1
ATOM 5672 N N . ASN B 1 250 ? 7.852 34.844 -0.599 1 93.19 250 ASN B N 1
ATOM 5673 C CA . ASN B 1 250 ? 9.258 35.062 -0.303 1 93.19 250 ASN B CA 1
ATOM 5674 C C . ASN B 1 250 ? 9.453 35.656 1.091 1 93.19 250 ASN B C 1
ATOM 5676 O O . ASN B 1 250 ? 10.109 36.688 1.249 1 93.19 250 ASN B O 1
ATOM 5680 N N . THR B 1 251 ? 8.852 35.156 2.061 1 93.69 251 THR B N 1
ATOM 5681 C CA . THR B 1 251 ? 9.031 35.5 3.463 1 93.69 251 THR B CA 1
ATOM 5682 C C . THR B 1 251 ? 9.766 34.375 4.211 1 93.69 251 THR B C 1
ATOM 5684 O O . THR B 1 251 ? 9.969 33.281 3.668 1 93.69 251 THR B O 1
ATOM 5687 N N . PRO B 1 252 ? 10.211 34.688 5.414 1 94.19 252 PRO B N 1
ATOM 5688 C CA . PRO B 1 252 ? 10.883 33.656 6.191 1 94.19 252 PRO B CA 1
ATOM 5689 C C . PRO B 1 252 ? 9.938 32.531 6.629 1 94.19 252 PRO B C 1
ATOM 5691 O O . PRO B 1 252 ? 10.391 31.469 7.07 1 94.19 252 PRO B O 1
ATOM 5694 N N . VAL B 1 253 ? 8.641 32.719 6.512 1 97.31 253 VAL B N 1
ATOM 5695 C CA . VAL B 1 253 ? 7.664 31.703 6.906 1 97.31 253 VAL B CA 1
ATOM 5696 C C . VAL B 1 253 ? 7.613 30.594 5.855 1 97.31 253 VAL B C 1
ATOM 5698 O O . VAL B 1 253 ? 7.461 30.859 4.664 1 97.31 253 VAL B O 1
ATOM 5701 N N . PRO B 1 254 ? 7.867 29.328 6.277 1 98.44 254 PRO B N 1
ATOM 5702 C CA . PRO B 1 254 ? 7.668 28.266 5.301 1 98.44 254 PRO B CA 1
ATOM 5703 C C . PRO B 1 254 ? 6.242 28.203 4.762 1 98.44 254 PRO B C 1
ATOM 5705 O O . PRO B 1 254 ? 5.285 28.359 5.527 1 98.44 254 PRO B O 1
ATOM 5708 N N . VAL B 1 255 ? 6.125 28.078 3.486 1 98.69 255 VAL B N 1
ATOM 5709 C CA . VAL B 1 255 ? 4.844 27.906 2.805 1 98.69 255 VAL B CA 1
ATOM 5710 C C . VAL B 1 255 ? 4.789 26.531 2.143 1 98.69 255 VAL B C 1
ATOM 5712 O O . VAL B 1 255 ? 5.66 26.188 1.341 1 98.69 255 VAL B O 1
ATOM 5715 N N . VAL B 1 256 ? 3.834 25.688 2.553 1 98.88 256 VAL B N 1
ATOM 5716 C CA . VAL B 1 256 ? 3.611 24.391 1.929 1 98.88 256 VAL B CA 1
ATOM 5717 C C . VAL B 1 256 ? 2.338 24.438 1.086 1 98.88 256 VAL B C 1
ATOM 5719 O O . VAL B 1 256 ? 1.25 24.688 1.608 1 98.88 256 VAL B O 1
ATOM 5722 N N . ILE B 1 257 ? 2.447 24.25 -0.206 1 98.75 257 ILE B N 1
ATOM 5723 C CA . ILE B 1 257 ? 1.337 24.281 -1.152 1 98.75 257 ILE B CA 1
ATOM 5724 C C . ILE B 1 257 ? 0.904 22.859 -1.484 1 98.75 257 ILE B C 1
ATOM 5726 O O . ILE B 1 257 ? 1.657 22.109 -2.102 1 98.75 257 ILE B O 1
ATOM 5730 N N . SER B 1 258 ? -0.26 22.484 -1.089 1 98.38 258 SER B N 1
ATOM 5731 C CA . SER B 1 258 ? -0.739 21.125 -1.266 1 98.38 258 SER B CA 1
ATOM 5732 C C . SER B 1 258 ? -1.173 20.875 -2.707 1 98.38 258 SER B C 1
ATOM 5734 O O . SER B 1 258 ? -1.826 21.719 -3.32 1 98.38 258 SER B O 1
ATOM 5736 N N . HIS B 1 259 ? -0.812 19.703 -3.309 1 97.81 259 HIS B N 1
ATOM 5737 C CA . HIS B 1 259 ? -1.197 19.125 -4.594 1 97.81 259 HIS B CA 1
ATOM 5738 C C . HIS B 1 259 ? -0.419 19.766 -5.738 1 97.81 259 HIS B C 1
ATOM 5740 O O . HIS B 1 259 ? 0.582 19.219 -6.199 1 97.81 259 HIS B O 1
ATOM 5746 N N . ALA B 1 260 ? -0.81 21.016 -6.086 1 96.44 260 ALA B N 1
ATOM 5747 C CA . ALA B 1 260 ? -0.172 21.766 -7.156 1 96.44 260 ALA B CA 1
ATOM 5748 C C . ALA B 1 260 ? -0.006 20.922 -8.414 1 96.44 260 ALA B C 1
ATOM 5750 O O . ALA B 1 260 ? 1.078 20.875 -9 1 96.44 260 ALA B O 1
ATOM 5751 N N . SER B 1 261 ? -1.041 20.25 -8.859 1 94.94 261 SER B N 1
ATOM 5752 C CA . SER B 1 261 ? -1.003 19.266 -9.93 1 94.94 261 SER B CA 1
ATOM 5753 C C . SER B 1 261 ? -0.758 19.922 -11.281 1 94.94 261 SER B C 1
ATOM 5755 O O . SER B 1 261 ? -0.252 19.281 -12.211 1 94.94 261 SER B O 1
ATOM 5757 N N . PHE B 1 262 ? -1.133 21.25 -11.422 1 94.88 262 PHE B N 1
ATOM 5758 C CA . PHE B 1 262 ? -1.002 21.938 -12.695 1 94.88 262 PHE B CA 1
ATOM 5759 C C . PHE B 1 262 ? -0.083 23.141 -12.562 1 94.88 262 PHE B C 1
ATOM 5761 O O . PHE B 1 262 ? -0.354 24.203 -13.133 1 94.88 262 PHE B O 1
ATOM 5768 N N . VAL B 1 263 ? 0.927 22.969 -11.844 1 93.25 263 VAL B N 1
ATOM 5769 C CA . VAL B 1 263 ? 1.896 24.047 -11.648 1 93.25 263 VAL B CA 1
ATOM 5770 C C . VAL B 1 263 ? 2.6 24.344 -12.969 1 93.25 263 VAL B C 1
ATOM 5772 O O . VAL B 1 263 ? 2.885 23.438 -13.75 1 93.25 263 VAL B O 1
ATOM 5775 N N . SER B 1 264 ? 2.875 25.609 -13.281 1 94.38 264 SER B N 1
ATOM 5776 C CA . SER B 1 264 ? 3.578 26.047 -14.484 1 94.38 264 SER B CA 1
ATOM 5777 C C . SER B 1 264 ? 5.09 26.062 -14.273 1 94.38 264 SER B C 1
ATOM 5779 O O . SER B 1 264 ? 5.559 25.922 -13.141 1 94.38 264 SER B O 1
ATOM 5781 N N . ASP B 1 265 ? 5.812 26.25 -15.352 1 96.25 265 ASP B N 1
ATOM 5782 C CA . ASP B 1 265 ? 7.262 26.406 -15.258 1 96.25 265 ASP B CA 1
ATOM 5783 C C . ASP B 1 265 ? 7.641 27.609 -14.414 1 96.25 265 ASP B C 1
ATOM 5785 O O . ASP B 1 265 ? 8.633 27.578 -13.68 1 96.25 265 ASP B O 1
ATOM 5789 N N . LYS B 1 266 ? 6.852 28.625 -14.578 1 96.88 266 LYS B N 1
ATOM 5790 C CA . LYS B 1 266 ? 7.094 29.828 -13.773 1 96.88 266 LYS B CA 1
ATOM 5791 C C . LYS B 1 266 ? 6.871 29.547 -12.289 1 96.88 266 LYS B C 1
ATOM 5793 O O . LYS B 1 266 ? 7.629 30.031 -11.445 1 96.88 266 LYS B O 1
ATOM 5798 N N . ASP B 1 267 ? 5.863 28.812 -12 1 97.19 267 ASP B N 1
ATOM 5799 C CA . ASP B 1 267 ? 5.602 28.406 -10.617 1 97.19 267 ASP B CA 1
ATOM 5800 C C . ASP B 1 267 ? 6.77 27.609 -10.047 1 97.19 267 ASP B C 1
ATOM 5802 O O . ASP B 1 267 ? 7.18 27.828 -8.906 1 97.19 267 ASP B O 1
ATOM 5806 N N . VAL B 1 268 ? 7.289 26.719 -10.812 1 97.19 268 VAL B N 1
ATOM 5807 C CA . VAL B 1 268 ? 8.398 25.875 -10.375 1 97.19 268 VAL B CA 1
ATOM 5808 C C . VAL B 1 268 ? 9.625 26.75 -10.094 1 97.19 268 VAL B C 1
ATOM 5810 O O . VAL B 1 268 ? 10.32 26.531 -9.102 1 97.19 268 VAL B O 1
ATOM 5813 N N . ALA B 1 269 ? 9.875 27.719 -10.977 1 97.75 269 ALA B N 1
ATOM 5814 C CA . ALA B 1 269 ? 10.984 28.625 -10.766 1 97.75 269 ALA B CA 1
ATOM 5815 C C . ALA B 1 269 ? 10.812 29.422 -9.469 1 97.75 269 ALA B C 1
ATOM 5817 O O . ALA B 1 269 ? 11.781 29.641 -8.742 1 97.75 269 ALA B O 1
ATOM 5818 N N . LEU B 1 270 ? 9.602 29.828 -9.18 1 98.12 270 LEU B N 1
ATOM 5819 C CA . LEU B 1 270 ? 9.297 30.578 -7.969 1 98.12 270 LEU B CA 1
ATOM 5820 C C . LEU B 1 270 ? 9.477 29.703 -6.73 1 98.12 270 LEU B C 1
ATOM 5822 O O . LEU B 1 270 ? 9.953 30.172 -5.695 1 98.12 270 LEU B O 1
ATOM 5826 N N . LEU B 1 271 ? 9.055 28.438 -6.812 1 97.94 271 LEU B N 1
ATOM 5827 C CA . LEU B 1 271 ? 9.266 27.5 -5.707 1 97.94 271 LEU B CA 1
ATOM 5828 C C . LEU B 1 271 ? 10.75 27.375 -5.375 1 97.94 271 LEU B C 1
ATOM 5830 O O . LEU B 1 271 ? 11.141 27.438 -4.207 1 97.94 271 LEU B O 1
ATOM 5834 N N . ARG B 1 272 ? 11.586 27.219 -6.379 1 97.69 272 ARG B N 1
ATOM 5835 C CA . ARG B 1 272 ? 13.023 27.047 -6.184 1 97.69 272 ARG B CA 1
ATOM 5836 C C . ARG B 1 272 ? 13.648 28.328 -5.625 1 97.69 272 ARG B C 1
ATOM 5838 O O . ARG B 1 272 ? 14.461 28.266 -4.695 1 97.69 272 ARG B O 1
ATOM 5845 N N . SER B 1 273 ? 13.25 29.516 -6.176 1 97.38 273 SER B N 1
ATOM 5846 C CA . SER B 1 273 ? 13.867 30.766 -5.75 1 97.38 273 SER B CA 1
ATOM 5847 C C . SER B 1 273 ? 13.453 31.125 -4.328 1 97.38 273 SER B C 1
ATOM 5849 O O . SER B 1 273 ? 14.234 31.734 -3.584 1 97.38 273 SER B O 1
ATOM 5851 N N . SER B 1 274 ? 12.273 30.781 -3.92 1 97.62 274 SER B N 1
ATOM 5852 C CA . SER B 1 274 ? 11.766 31.125 -2.592 1 97.62 274 SER B CA 1
ATOM 5853 C C . SER B 1 274 ? 12.039 30 -1.599 1 97.62 274 SER B C 1
ATOM 5855 O O . SER B 1 274 ? 11.891 30.172 -0.389 1 97.62 274 SER B O 1
ATOM 5857 N N . ASN B 1 275 ? 12.445 28.812 -2.1 1 97.69 275 ASN B N 1
ATOM 5858 C CA . ASN B 1 275 ? 12.68 27.609 -1.317 1 97.69 275 ASN B CA 1
ATOM 5859 C C . ASN B 1 275 ? 11.43 27.172 -0.565 1 97.69 275 ASN B C 1
ATOM 5861 O O . ASN B 1 275 ? 11.492 26.875 0.627 1 97.69 275 ASN B O 1
ATOM 5865 N N . GLN B 1 276 ? 10.312 27.312 -1.236 1 98.56 276 GLN B N 1
ATOM 5866 C CA . GLN B 1 276 ? 9.047 26.797 -0.722 1 98.56 276 GLN B CA 1
ATOM 5867 C C . GLN B 1 276 ? 8.719 25.438 -1.336 1 98.56 276 GLN B C 1
ATOM 5869 O O . GLN B 1 276 ? 9.352 25.031 -2.309 1 98.56 276 GLN B O 1
ATOM 5874 N N . TYR B 1 277 ? 7.809 24.688 -0.729 1 98.62 277 TYR B N 1
ATOM 5875 C CA . TYR B 1 277 ? 7.629 23.297 -1.119 1 98.62 277 TYR B CA 1
ATOM 5876 C C . TYR B 1 277 ? 6.176 23.016 -1.478 1 98.62 277 TYR B C 1
ATOM 5878 O O . TYR B 1 277 ? 5.266 23.672 -0.976 1 98.62 277 TYR B O 1
ATOM 5886 N N . VAL B 1 278 ? 6.004 22.062 -2.369 1 98.62 278 VAL B N 1
ATOM 5887 C CA . VAL B 1 278 ? 4.723 21.438 -2.684 1 98.62 278 VAL B CA 1
ATOM 5888 C C . VAL B 1 278 ? 4.578 20.141 -1.913 1 98.62 278 VAL B C 1
ATOM 5890 O O . VAL B 1 278 ? 5.543 19.375 -1.767 1 98.62 278 VAL B O 1
ATOM 5893 N N . SER B 1 279 ? 3.42 19.922 -1.371 1 98.81 279 SER B N 1
ATOM 5894 C CA . SER B 1 279 ? 3.082 18.625 -0.815 1 98.81 279 SER B CA 1
ATOM 5895 C C . SER B 1 279 ? 2.307 17.766 -1.819 1 98.81 279 SER B C 1
ATOM 5897 O O . SER B 1 279 ? 1.111 17.984 -2.029 1 98.81 279 SER B O 1
ATOM 5899 N N . ILE B 1 280 ? 2.941 16.828 -2.414 1 98.75 280 ILE B N 1
ATOM 5900 C CA . ILE B 1 280 ? 2.264 15.867 -3.283 1 98.75 280 ILE B CA 1
ATOM 5901 C C . ILE B 1 280 ? 1.519 14.836 -2.438 1 98.75 280 ILE B C 1
ATOM 5903 O O . ILE B 1 280 ? 2.092 14.25 -1.519 1 98.75 280 ILE B O 1
ATOM 5907 N N . THR B 1 281 ? 0.299 14.672 -2.648 1 98.56 281 THR B N 1
ATOM 5908 C CA . THR B 1 281 ? -0.505 13.648 -1.993 1 98.56 281 THR B CA 1
ATOM 5909 C C . THR B 1 281 ? -0.93 12.57 -2.99 1 98.56 281 THR B C 1
ATOM 5911 O O . THR B 1 281 ? -2.039 12.617 -3.525 1 98.56 281 THR B O 1
ATOM 5914 N N . PRO B 1 282 ? -0.095 11.555 -3.176 1 98.31 282 PRO B N 1
ATOM 5915 C CA . PRO B 1 282 ? -0.209 10.648 -4.328 1 98.31 282 PRO B CA 1
ATOM 5916 C C . PRO B 1 282 ? -1.574 9.977 -4.41 1 98.31 282 PRO B C 1
ATOM 5918 O O . PRO B 1 282 ? -2.258 10.078 -5.434 1 98.31 282 PRO B O 1
ATOM 5921 N N . GLU B 1 283 ? -2.008 9.328 -3.412 1 98.44 283 GLU B N 1
ATOM 5922 C CA . GLU B 1 283 ? -3.234 8.539 -3.455 1 98.44 283 GLU B CA 1
ATOM 5923 C C . GLU B 1 283 ? -4.465 9.438 -3.527 1 98.44 283 GLU B C 1
ATOM 5925 O O . GLU B 1 283 ? -5.406 9.156 -4.27 1 98.44 283 GLU B O 1
ATOM 5930 N N . SER B 1 284 ? -4.477 10.516 -2.77 1 98.25 284 SER B N 1
ATOM 5931 C CA . SER B 1 284 ? -5.578 11.469 -2.801 1 98.25 284 SER B CA 1
ATOM 5932 C C . SER B 1 284 ? -5.785 12.031 -4.203 1 98.25 284 SER B C 1
ATOM 5934 O O . SER B 1 284 ? -6.918 12.117 -4.684 1 98.25 284 SER B O 1
ATOM 5936 N N . GLU B 1 285 ? -4.688 12.414 -4.805 1 98.19 285 GLU B N 1
ATOM 5937 C CA . GLU B 1 285 ? -4.758 13.055 -6.113 1 98.19 285 GLU B CA 1
ATOM 5938 C C . GLU B 1 285 ? -5.234 12.078 -7.184 1 98.19 285 GLU B C 1
ATOM 5940 O O . GLU B 1 285 ? -5.93 12.469 -8.125 1 98.19 285 GLU B O 1
ATOM 5945 N N . MET B 1 286 ? -4.922 10.805 -6.996 1 97.94 286 MET B N 1
ATOM 5946 C CA . MET B 1 286 ? -5.453 9.789 -7.898 1 97.94 286 MET B CA 1
ATOM 5947 C C . MET B 1 286 ? -6.922 9.508 -7.598 1 97.94 286 MET B C 1
ATOM 5949 O O . MET B 1 286 ? -7.73 9.352 -8.516 1 97.94 286 MET B O 1
ATOM 5953 N N . HIS B 1 287 ? -7.273 9.461 -6.359 1 98.12 287 HIS B N 1
ATOM 5954 C CA . HIS B 1 287 ? -8.633 9.188 -5.902 1 98.12 287 HIS B CA 1
ATOM 5955 C C . HIS B 1 287 ? -9.602 10.258 -6.398 1 98.12 287 HIS B C 1
ATOM 5957 O O . HIS B 1 287 ? -10.695 9.938 -6.871 1 98.12 287 HIS B O 1
ATOM 5963 N N . TYR B 1 288 ? -9.148 11.539 -6.328 1 97.44 288 TYR B N 1
ATOM 5964 C CA . TYR B 1 288 ? -10.023 12.672 -6.613 1 97.44 288 TYR B CA 1
ATOM 5965 C C . TYR B 1 288 ? -9.812 13.18 -8.031 1 97.44 288 TYR B C 1
ATOM 5967 O O . TYR B 1 288 ? -10.562 14.031 -8.516 1 97.44 288 TYR B O 1
ATOM 5975 N N . GLY B 1 289 ? -8.797 12.727 -8.719 1 96.69 289 GLY B N 1
ATOM 5976 C CA . GLY B 1 289 ? -8.578 13.062 -10.117 1 96.69 289 GLY B CA 1
ATOM 5977 C C . GLY B 1 289 ? -7.84 14.375 -10.312 1 96.69 289 GLY B C 1
ATOM 5978 O O . GLY B 1 289 ? -8.07 15.086 -11.289 1 96.69 289 GLY B O 1
ATOM 5979 N N . HIS B 1 290 ? -6.973 14.719 -9.297 1 96 290 HIS B N 1
ATOM 5980 C CA . HIS B 1 290 ? -6.152 15.914 -9.438 1 96 290 HIS B CA 1
ATOM 5981 C C . HIS B 1 290 ? -5.062 15.719 -10.492 1 96 290 HIS B C 1
ATOM 5983 O O . HIS B 1 290 ? -4.547 16.688 -11.039 1 96 290 HIS B O 1
ATOM 5989 N N . ASP B 1 291 ? -4.73 14.484 -10.727 1 92.88 291 ASP B N 1
ATOM 5990 C CA . ASP B 1 291 ? -3.633 14.086 -11.609 1 92.88 291 ASP B CA 1
ATOM 5991 C C . ASP B 1 291 ? -2.293 14.578 -11.062 1 92.88 291 ASP B C 1
ATOM 5993 O O . ASP B 1 291 ? -2.23 15.133 -9.961 1 92.88 291 ASP B O 1
ATOM 5997 N N . HIS B 1 292 ? -1.126 14.312 -11.625 1 92.81 292 HIS B N 1
ATOM 5998 C CA . HIS B 1 292 ? 0.245 14.742 -11.375 1 92.81 292 HIS B CA 1
ATOM 5999 C C . HIS B 1 292 ? 1.124 14.523 -12.602 1 92.81 292 HIS B C 1
ATOM 6001 O O . HIS B 1 292 ? 2.189 13.906 -12.508 1 92.81 292 HIS B O 1
ATOM 6007 N N . GLU B 1 293 ? 0.699 15.117 -13.602 1 89.44 293 GLU B N 1
ATOM 6008 C CA . GLU B 1 293 ? 1.317 14.852 -14.898 1 89.44 293 GLU B CA 1
ATOM 6009 C C . GLU B 1 293 ? 2.795 15.242 -14.891 1 89.44 293 GLU B C 1
ATOM 6011 O O . GLU B 1 293 ? 3.625 14.547 -15.484 1 89.44 293 GLU B O 1
ATOM 6016 N N . HIS B 1 294 ? 3.166 16.375 -14.156 1 92.88 294 HIS B N 1
ATOM 6017 C CA . HIS B 1 294 ? 4.527 16.891 -14.289 1 92.88 294 HIS B CA 1
ATOM 6018 C C . HIS B 1 294 ? 5.176 17.094 -12.93 1 92.88 294 HIS B C 1
ATOM 6020 O O . HIS B 1 294 ? 6.266 17.656 -12.828 1 92.88 294 HIS B O 1
ATOM 6026 N N . ASN B 1 295 ? 4.508 16.641 -11.898 1 96.56 295 ASN B N 1
ATOM 6027 C CA . ASN B 1 295 ? 5.008 16.906 -10.555 1 96.56 295 ASN B CA 1
ATOM 6028 C C . ASN B 1 295 ? 6.367 16.25 -10.328 1 96.56 295 ASN B C 1
ATOM 6030 O O . ASN B 1 295 ? 7.152 16.703 -9.492 1 96.56 295 ASN B O 1
ATOM 6034 N N . HIS B 1 296 ? 6.68 15.164 -11.102 1 96.81 296 HIS B N 1
ATOM 6035 C CA . HIS B 1 296 ? 7.949 14.461 -10.945 1 96.81 296 HIS B CA 1
ATOM 6036 C C . HIS B 1 296 ? 9.109 15.312 -11.461 1 96.81 296 HIS B C 1
ATOM 6038 O O . HIS B 1 296 ? 10.273 15 -11.203 1 96.81 296 HIS B O 1
ATOM 6044 N N . GLU B 1 297 ? 8.859 16.438 -12.109 1 96.25 297 GLU B N 1
ATOM 6045 C CA . GLU B 1 297 ? 9.891 17.25 -12.773 1 96.25 297 GLU B CA 1
ATOM 6046 C C . GLU B 1 297 ? 10.539 18.219 -11.797 1 96.25 297 GLU B C 1
ATOM 6048 O O . GLU B 1 297 ? 11.555 18.844 -12.109 1 96.25 297 GLU B O 1
ATOM 6053 N N . PHE B 1 298 ? 10 18.391 -10.602 1 97.44 298 PHE B N 1
ATOM 6054 C CA . PHE B 1 298 ? 10.555 19.344 -9.641 1 97.44 298 PHE B CA 1
ATOM 6055 C C . PHE B 1 298 ? 10.492 18.781 -8.227 1 97.44 298 PHE B C 1
ATOM 6057 O O . PHE B 1 298 ? 10.117 19.484 -7.285 1 97.44 298 PHE B O 1
ATOM 6064 N N . LEU B 1 299 ? 10.836 17.516 -8.07 1 98.19 299 LEU B N 1
ATOM 6065 C CA . LEU B 1 299 ? 10.75 16.812 -6.793 1 98.19 299 LEU B CA 1
ATOM 6066 C C . LEU B 1 299 ? 11.711 17.406 -5.777 1 98.19 299 LEU B C 1
ATOM 6068 O O . LEU B 1 299 ? 11.594 17.156 -4.578 1 98.19 299 LEU B O 1
ATOM 6072 N N . ASP B 1 300 ? 12.68 18.234 -6.215 1 97.75 300 ASP B N 1
ATOM 6073 C CA . ASP B 1 300 ? 13.594 18.922 -5.312 1 97.75 300 ASP B CA 1
ATOM 6074 C C . ASP B 1 300 ? 12.852 19.922 -4.434 1 97.75 300 ASP B C 1
ATOM 6076 O O . ASP B 1 300 ? 13.367 20.359 -3.406 1 97.75 300 ASP B O 1
ATOM 6080 N N . GLN B 1 301 ? 11.625 20.312 -4.781 1 98.31 301 GLN B N 1
ATOM 6081 C CA . GLN B 1 301 ? 10.789 21.203 -3.994 1 98.31 301 GLN B CA 1
ATOM 6082 C C . GLN B 1 301 ? 9.453 20.547 -3.641 1 98.31 301 GLN B C 1
ATOM 6084 O O . GLN B 1 301 ? 8.414 21.203 -3.625 1 98.31 301 GLN B O 1
ATOM 6089 N N . CYS B 1 302 ? 9.555 19.219 -3.395 1 98.69 302 CYS B N 1
ATOM 6090 C CA . CYS B 1 302 ? 8.336 18.5 -3.043 1 98.69 302 CYS B CA 1
ATOM 6091 C C . CYS B 1 302 ? 8.547 17.656 -1.798 1 98.69 302 CYS B C 1
ATOM 6093 O O . CYS B 1 302 ? 9.68 17.281 -1.476 1 98.69 302 CYS B O 1
ATOM 6095 N N . ALA B 1 303 ? 7.566 17.422 -1.086 1 98.81 303 ALA B N 1
ATOM 6096 C CA . ALA B 1 303 ? 7.371 16.406 -0.055 1 98.81 303 ALA B CA 1
ATOM 6097 C C . ALA B 1 303 ? 6.078 15.641 -0.282 1 98.81 303 ALA B C 1
ATOM 6099 O O . ALA B 1 303 ? 5.398 15.836 -1.294 1 98.81 303 ALA B O 1
ATOM 6100 N N . LEU B 1 304 ? 5.777 14.703 0.606 1 98.88 304 LEU B N 1
ATOM 6101 C CA . LEU B 1 304 ? 4.562 13.914 0.436 1 98.88 304 LEU B CA 1
ATOM 6102 C C . LEU B 1 304 ? 3.578 14.18 1.569 1 98.88 304 LEU B C 1
ATOM 6104 O O . LEU B 1 304 ? 3.979 14.586 2.662 1 98.88 304 LEU B O 1
ATOM 6108 N N . GLY B 1 305 ? 2.365 14.031 1.329 1 98.81 305 GLY B N 1
ATOM 6109 C CA . GLY B 1 305 ? 1.295 14.078 2.312 1 98.81 305 GLY B CA 1
ATOM 6110 C C . GLY B 1 305 ? 0.189 13.078 2.039 1 98.81 305 GLY B C 1
ATOM 6111 O O . GLY B 1 305 ? 0.209 12.383 1.018 1 98.81 305 GLY B O 1
ATOM 6112 N N . VAL B 1 306 ? -0.741 13.008 2.941 1 98.5 306 VAL B N 1
ATOM 6113 C CA . VAL B 1 306 ? -1.824 12.031 2.85 1 98.5 306 VAL B CA 1
ATOM 6114 C C . VAL B 1 306 ? -3.096 12.719 2.354 1 98.5 306 VAL B C 1
ATOM 6116 O O . VAL B 1 306 ? -3.805 12.18 1.499 1 98.5 306 VAL B O 1
ATOM 6119 N N . ASP B 1 307 ? -3.424 13.914 2.92 1 98.44 307 ASP B N 1
ATOM 6120 C CA . ASP B 1 307 ? -4.637 14.664 2.615 1 98.44 307 ASP B CA 1
ATOM 6121 C C . ASP B 1 307 ? -5.84 14.086 3.361 1 98.44 307 ASP B C 1
ATOM 6123 O O . ASP B 1 307 ? -5.879 14.109 4.594 1 98.44 307 ASP B O 1
ATOM 6127 N N . THR B 1 308 ? -6.863 13.492 2.73 1 97.44 308 THR B N 1
ATOM 6128 C CA . THR B 1 308 ? -8.117 13.023 3.312 1 97.44 308 THR B CA 1
ATOM 6129 C C . THR B 1 308 ? -7.996 11.578 3.771 1 97.44 308 THR B C 1
ATOM 6131 O O . THR B 1 308 ? -8.586 10.68 3.168 1 97.44 308 THR B O 1
ATOM 6134 N N . HIS B 1 309 ? -7.461 11.352 4.934 1 96.06 309 HIS B N 1
ATOM 6135 C CA . HIS B 1 309 ? -7.105 10.031 5.449 1 96.06 309 HIS B CA 1
ATOM 6136 C C . HIS B 1 309 ? -8.352 9.195 5.723 1 96.06 309 HIS B C 1
ATOM 6138 O O . HIS B 1 309 ? -8.25 7.996 5.992 1 96.06 309 HIS B O 1
ATOM 6144 N N . PHE B 1 310 ? -9.594 9.781 5.625 1 97.12 310 PHE B N 1
ATOM 6145 C CA . PHE B 1 310 ? -10.812 9.016 5.844 1 97.12 310 PHE B CA 1
ATOM 6146 C C . PHE B 1 310 ? -11.156 8.188 4.613 1 97.12 310 PHE B C 1
ATOM 6148 O O . PHE B 1 310 ? -11.945 7.246 4.691 1 97.12 310 PHE B O 1
ATOM 6155 N N . THR B 1 311 ? -10.586 8.492 3.461 1 96.94 311 THR B N 1
ATOM 6156 C CA . THR B 1 311 ? -10.844 7.746 2.238 1 96.94 311 THR B CA 1
ATOM 6157 C C . THR B 1 311 ? -9.828 6.621 2.068 1 96.94 311 THR B C 1
ATOM 6159 O O . THR B 1 311 ? -10.086 5.645 1.36 1 96.94 311 THR B O 1
ATOM 6162 N N . PHE B 1 312 ? -8.695 6.789 2.656 1 95.62 312 PHE B N 1
ATOM 6163 C CA . PHE B 1 312 ? -7.625 5.801 2.652 1 95.62 312 PHE B CA 1
ATOM 6164 C C . PHE B 1 312 ? -6.762 5.934 3.902 1 95.62 312 PHE B C 1
ATOM 6166 O O . PHE B 1 312 ? -7.027 6.777 4.758 1 95.62 312 PHE B O 1
ATOM 6173 N N . SER B 1 313 ? -5.695 5.125 4.047 1 92.69 313 SER B N 1
ATOM 6174 C CA . SER B 1 313 ? -4.957 5.043 5.301 1 92.69 313 SER B CA 1
ATOM 6175 C C . SER B 1 313 ? -3.969 6.195 5.438 1 92.69 313 SER B C 1
ATOM 6177 O O . SER B 1 313 ? -3.656 6.871 4.457 1 92.69 313 SER B O 1
ATOM 6179 N N . THR B 1 314 ? -3.486 6.477 6.648 1 96.75 314 THR B N 1
ATOM 6180 C CA . THR B 1 314 ? -2.51 7.512 6.977 1 96.75 314 THR B CA 1
ATOM 6181 C C . THR B 1 314 ? -1.09 7.016 6.711 1 96.75 314 THR B C 1
ATOM 6183 O O . THR B 1 314 ? -0.118 7.688 7.066 1 96.75 314 THR B O 1
ATOM 6186 N N . ASP B 1 315 ? -0.882 5.848 6.102 1 97.25 315 ASP B N 1
ATOM 6187 C CA . ASP B 1 315 ? 0.386 5.152 5.91 1 97.25 315 ASP B CA 1
ATOM 6188 C C . ASP B 1 315 ? 1.262 5.879 4.891 1 97.25 315 ASP B C 1
ATOM 6190 O O . ASP B 1 315 ? 1.093 5.703 3.682 1 97.25 315 ASP B O 1
ATOM 6194 N N . MET B 1 316 ? 2.293 6.602 5.375 1 98.69 316 MET B N 1
ATOM 6195 C CA . MET B 1 316 ? 3.168 7.391 4.512 1 98.69 316 MET B CA 1
ATOM 6196 C C . MET B 1 316 ? 4.055 6.488 3.66 1 98.69 316 MET B C 1
ATOM 6198 O O . MET B 1 316 ? 4.441 6.863 2.551 1 98.69 316 MET B O 1
ATOM 6202 N N . VAL B 1 317 ? 4.426 5.301 4.18 1 98.56 317 VAL B N 1
ATOM 6203 C CA . VAL B 1 317 ? 5.215 4.359 3.393 1 98.56 317 VAL B CA 1
ATOM 6204 C C . VAL B 1 317 ? 4.449 3.971 2.131 1 98.56 317 VAL B C 1
ATOM 6206 O O . VAL B 1 317 ? 5.016 3.938 1.036 1 98.56 317 VAL B O 1
ATOM 6209 N N . GLN B 1 318 ? 3.186 3.719 2.301 1 97.56 318 GLN B N 1
ATOM 6210 C CA . GLN B 1 318 ? 2.361 3.363 1.149 1 97.56 318 GLN B CA 1
ATOM 6211 C C . GLN B 1 318 ? 2.246 4.531 0.174 1 97.56 318 GLN B C 1
ATOM 6213 O O . GLN B 1 318 ? 2.201 4.332 -1.041 1 97.56 318 GLN B O 1
ATOM 6218 N N . GLN B 1 319 ? 2.115 5.77 0.697 1 98.56 319 GLN B N 1
ATOM 6219 C CA . GLN B 1 319 ? 2.094 6.934 -0.182 1 98.56 319 GLN B CA 1
ATOM 6220 C C . GLN B 1 319 ? 3.377 7.031 -1.002 1 98.56 319 GLN B C 1
ATOM 6222 O O . GLN B 1 319 ? 3.332 7.281 -2.207 1 98.56 319 GLN B O 1
ATOM 6227 N N . ALA B 1 320 ? 4.52 6.824 -0.339 1 98.75 320 ALA B N 1
ATOM 6228 C CA . ALA B 1 320 ? 5.812 6.883 -1.012 1 98.75 320 ALA B CA 1
ATOM 6229 C C . ALA B 1 320 ? 5.945 5.77 -2.051 1 98.75 320 ALA B C 1
ATOM 6231 O O . ALA B 1 320 ? 6.461 5.996 -3.148 1 98.75 320 ALA B O 1
ATOM 6232 N N . ARG B 1 321 ? 5.508 4.598 -1.684 1 98.19 321 ARG B N 1
ATOM 6233 C CA . ARG B 1 321 ? 5.539 3.455 -2.592 1 98.19 321 ARG B CA 1
ATOM 6234 C C . ARG B 1 321 ? 4.684 3.715 -3.828 1 98.19 321 ARG B C 1
ATOM 6236 O O . ARG B 1 321 ? 5.098 3.418 -4.949 1 98.19 321 ARG B O 1
ATOM 6243 N N . LEU B 1 322 ? 3.477 4.215 -3.594 1 98.06 322 LEU B N 1
ATOM 6244 C CA . LEU B 1 322 ? 2.576 4.559 -4.688 1 98.06 322 LEU B CA 1
ATOM 6245 C C . LEU B 1 322 ? 3.209 5.598 -5.605 1 98.06 322 LEU B C 1
ATOM 6247 O O . LEU B 1 322 ? 3.191 5.445 -6.832 1 98.06 322 LEU B O 1
ATOM 6251 N N . TRP B 1 323 ? 3.779 6.625 -5.035 1 98.5 323 TRP B N 1
ATOM 6252 C CA . TRP B 1 323 ? 4.422 7.676 -5.816 1 98.5 323 TRP B CA 1
ATOM 6253 C C . TRP B 1 323 ? 5.598 7.121 -6.613 1 98.5 323 TRP B C 1
ATOM 6255 O O . TRP B 1 323 ? 5.777 7.461 -7.785 1 98.5 323 TRP B O 1
ATOM 6265 N N . LEU B 1 324 ? 6.383 6.273 -5.973 1 98.62 324 LEU B N 1
ATOM 6266 C CA . LEU B 1 324 ? 7.535 5.637 -6.602 1 98.62 324 LEU B CA 1
ATOM 6267 C C . LEU B 1 324 ? 7.125 4.887 -7.863 1 98.62 324 LEU B C 1
ATOM 6269 O O . LEU B 1 324 ? 7.672 5.137 -8.945 1 98.62 324 LEU B O 1
ATOM 6273 N N . GLN B 1 325 ? 6.164 4.031 -7.777 1 98.25 325 GLN B N 1
ATOM 6274 C CA . GLN B 1 325 ? 5.785 3.143 -8.867 1 98.25 325 GLN B CA 1
ATOM 6275 C C . GLN B 1 325 ? 5.074 3.908 -9.977 1 98.25 325 GLN B C 1
ATOM 6277 O O . GLN B 1 325 ? 5.316 3.664 -11.164 1 98.25 325 GLN B O 1
ATOM 6282 N N . VAL B 1 326 ? 4.227 4.852 -9.602 1 97.31 326 VAL B N 1
ATOM 6283 C CA . VAL B 1 326 ? 3.488 5.613 -10.602 1 97.31 326 VAL B CA 1
ATOM 6284 C C . VAL B 1 326 ? 4.449 6.508 -11.383 1 97.31 326 VAL B C 1
ATOM 6286 O O . VAL B 1 326 ? 4.301 6.68 -12.594 1 97.31 326 VAL B O 1
ATOM 6289 N N . THR B 1 327 ? 5.422 7.094 -10.703 1 97.81 327 THR B N 1
ATOM 6290 C CA . THR B 1 327 ? 6.426 7.918 -11.367 1 97.81 327 THR B CA 1
ATOM 6291 C C . THR B 1 327 ? 7.273 7.078 -12.312 1 97.81 327 THR B C 1
ATOM 6293 O O . THR B 1 327 ? 7.527 7.48 -13.453 1 97.81 327 THR B O 1
ATOM 6296 N N . ARG B 1 328 ? 7.699 5.875 -11.844 1 98.06 328 ARG B N 1
ATOM 6297 C CA . ARG B 1 328 ? 8.422 4.961 -12.719 1 98.06 328 ARG B CA 1
ATOM 6298 C C . ARG B 1 328 ? 7.625 4.664 -13.977 1 98.06 328 ARG B C 1
ATOM 6300 O O . ARG B 1 328 ? 8.125 4.816 -15.094 1 98.06 328 ARG B O 1
ATOM 6307 N N . ARG B 1 329 ? 6.375 4.301 -13.836 1 97.12 329 ARG B N 1
ATOM 6308 C CA . ARG B 1 329 ? 5.52 3.971 -14.977 1 97.12 329 ARG B CA 1
ATOM 6309 C C . ARG B 1 329 ? 5.422 5.141 -15.945 1 97.12 329 ARG B C 1
ATOM 6311 O O . ARG B 1 329 ? 5.492 4.949 -17.156 1 97.12 329 ARG B O 1
ATOM 6318 N N . THR B 1 330 ? 5.227 6.352 -15.367 1 96.38 330 THR B N 1
ATOM 6319 C CA . THR B 1 330 ? 5.086 7.551 -16.188 1 96.38 330 THR B CA 1
ATOM 6320 C C . THR B 1 330 ? 6.309 7.746 -17.078 1 96.38 330 THR B C 1
ATOM 6322 O O . THR B 1 330 ? 6.176 8.008 -18.281 1 96.38 330 THR B O 1
ATOM 6325 N N . LEU B 1 331 ? 7.465 7.562 -16.562 1 97.25 331 LEU B N 1
ATOM 6326 C CA . LEU B 1 331 ? 8.703 7.832 -17.281 1 97.25 331 LEU B CA 1
ATOM 6327 C C . LEU B 1 331 ? 9.031 6.695 -18.234 1 97.25 331 LEU B C 1
ATOM 6329 O O . LEU B 1 331 ? 9.531 6.934 -19.344 1 97.25 331 LEU B O 1
ATOM 6333 N N . TYR B 1 332 ? 8.727 5.449 -17.875 1 97.69 332 TYR B N 1
ATOM 6334 C CA . TYR B 1 332 ? 8.891 4.328 -18.781 1 97.69 332 TYR B CA 1
ATOM 6335 C C . TYR B 1 332 ? 7.957 4.461 -19.984 1 97.69 332 TYR B C 1
ATOM 6337 O O . TYR B 1 332 ? 8.336 4.145 -21.109 1 97.69 332 TYR B O 1
ATOM 6345 N N . ARG B 1 333 ? 6.746 4.867 -19.719 1 96.12 333 ARG B N 1
ATOM 6346 C CA . ARG B 1 333 ? 5.734 4.988 -20.75 1 96.12 333 ARG B CA 1
ATOM 6347 C C . ARG B 1 333 ? 6.184 5.953 -21.844 1 96.12 333 ARG B C 1
ATOM 6349 O O . ARG B 1 333 ? 5.902 5.742 -23.031 1 96.12 333 ARG B O 1
ATOM 6356 N N . GLU B 1 334 ? 6.859 7.039 -21.5 1 95.56 334 GLU B N 1
ATOM 6357 C CA . GLU B 1 334 ? 7.367 8 -22.469 1 95.56 334 GLU B CA 1
ATOM 6358 C C . GLU B 1 334 ? 8.305 7.336 -23.469 1 95.56 334 GLU B C 1
ATOM 6360 O O . GLU B 1 334 ? 8.242 7.625 -24.672 1 95.56 334 GLU B O 1
ATOM 6365 N N . LYS B 1 335 ? 9.148 6.449 -22.953 1 97.06 335 LYS B N 1
ATOM 6366 C CA . LYS B 1 335 ? 10.094 5.746 -23.828 1 97.06 335 LYS B CA 1
ATOM 6367 C C . LYS B 1 335 ? 9.383 4.68 -24.656 1 97.06 335 LYS B C 1
ATOM 6369 O O . LYS B 1 335 ? 9.68 4.508 -25.844 1 97.06 335 LYS B O 1
ATOM 6374 N N . LEU B 1 336 ? 8.414 3.973 -24.062 1 97 336 LEU B N 1
ATOM 6375 C CA . LEU B 1 336 ? 7.645 2.965 -24.781 1 97 336 LEU B CA 1
ATOM 6376 C C . LEU B 1 336 ? 6.895 3.588 -25.953 1 97 336 LEU B C 1
ATOM 6378 O O . LEU B 1 336 ? 6.797 2.984 -27.031 1 97 336 LEU B O 1
ATOM 6382 N N . ALA B 1 337 ? 6.371 4.766 -25.734 1 95.44 337 ALA B N 1
ATOM 6383 C CA . ALA B 1 337 ? 5.637 5.473 -26.781 1 95.44 337 ALA B CA 1
ATOM 6384 C C . ALA B 1 337 ? 6.531 5.77 -27.984 1 95.44 337 ALA B C 1
ATOM 6386 O O . ALA B 1 337 ? 6.039 5.969 -29.094 1 95.44 337 ALA B O 1
ATOM 6387 N N . GLN B 1 338 ? 7.809 5.785 -27.812 1 96.94 338 GLN B N 1
ATOM 6388 C CA . GLN B 1 338 ? 8.789 6.012 -28.875 1 96.94 338 GLN B CA 1
ATOM 6389 C C . GLN B 1 338 ? 9.359 4.695 -29.391 1 96.94 338 GLN B C 1
ATOM 6391 O O . GLN B 1 338 ? 10.367 4.684 -30.094 1 96.94 338 GLN B O 1
ATOM 6396 N N . ASN B 1 339 ? 8.773 3.582 -28.984 1 96.75 339 ASN B N 1
ATOM 6397 C CA . ASN B 1 339 ? 9.188 2.232 -29.359 1 96.75 339 ASN B CA 1
ATOM 6398 C C . ASN B 1 339 ? 10.617 1.94 -28.891 1 96.75 339 ASN B C 1
ATOM 6400 O O . ASN B 1 339 ? 11.414 1.396 -29.656 1 96.75 339 ASN B O 1
ATOM 6404 N N . THR B 1 340 ? 10.922 2.42 -27.75 1 97.44 340 THR B N 1
ATOM 6405 C CA . THR B 1 340 ? 12.172 2.107 -27.062 1 97.44 340 THR B CA 1
ATOM 6406 C C . THR B 1 340 ? 11.914 1.604 -25.656 1 97.44 340 THR B C 1
ATOM 6408 O O . THR B 1 340 ? 10.797 1.742 -25.141 1 97.44 340 THR B O 1
ATOM 6411 N N . ILE B 1 341 ? 12.844 0.902 -25.094 1 96.75 341 ILE B N 1
ATOM 6412 C CA . ILE B 1 341 ? 12.781 0.424 -23.703 1 96.75 341 ILE B CA 1
ATOM 6413 C C . ILE B 1 341 ? 13.719 1.25 -22.828 1 96.75 341 ILE B C 1
ATOM 6415 O O . ILE B 1 341 ? 14.93 1.266 -23.047 1 96.75 341 ILE B O 1
ATOM 6419 N N . GLY B 1 342 ? 13.117 1.871 -21.875 1 94.38 342 GLY B N 1
ATOM 6420 C CA . GLY B 1 342 ? 13.883 2.777 -21.031 1 94.38 342 GLY B CA 1
ATOM 6421 C C . GLY B 1 342 ? 14.742 2.057 -20.016 1 94.38 342 GLY B C 1
ATOM 6422 O O . GLY B 1 342 ? 14.328 1.037 -19.453 1 94.38 342 GLY B O 1
ATOM 6423 N N . HIS B 1 343 ? 15.953 2.594 -19.812 1 92.94 343 HIS B N 1
ATOM 6424 C CA . HIS B 1 343 ? 16.891 2.227 -18.75 1 92.94 343 HIS B CA 1
ATOM 6425 C C . HIS B 1 343 ? 17.828 3.383 -18.422 1 92.94 343 HIS B C 1
ATOM 6427 O O . HIS B 1 343 ? 18.078 4.242 -19.266 1 92.94 343 HIS B O 1
ATOM 6433 N N . PRO B 1 344 ? 18.547 3.508 -17.156 1 94.31 344 PRO B N 1
ATOM 6434 C CA . PRO B 1 344 ? 18.281 2.723 -15.953 1 94.31 344 PRO B CA 1
ATOM 6435 C C . PRO B 1 344 ? 16.984 3.129 -15.266 1 94.31 344 PRO B C 1
ATOM 6437 O O . PRO B 1 344 ? 16.188 3.902 -15.82 1 94.31 344 PRO B O 1
ATOM 6440 N N . ASN B 1 345 ? 16.625 2.523 -14.062 1 95.5 345 ASN B N 1
ATOM 6441 C CA . ASN B 1 345 ? 15.453 2.895 -13.281 1 95.5 345 ASN B CA 1
ATOM 6442 C C . ASN B 1 345 ? 15.375 4.402 -13.062 1 95.5 345 ASN B C 1
ATOM 6444 O O . ASN B 1 345 ? 16.344 5.02 -12.625 1 95.5 345 ASN B O 1
ATOM 6448 N N . PRO B 1 346 ? 14.273 5.004 -13.375 1 97.19 346 PRO B N 1
ATOM 6449 C CA . PRO B 1 346 ? 14.195 6.465 -13.391 1 97.19 346 PRO B CA 1
ATOM 6450 C C . PRO B 1 346 ? 14.039 7.062 -11.992 1 97.19 346 PRO B C 1
ATOM 6452 O O . PRO B 1 346 ? 14.227 8.266 -11.805 1 97.19 346 PRO B O 1
ATOM 6455 N N . PHE B 1 347 ? 13.68 6.336 -11.039 1 98.12 347 PHE B N 1
ATOM 6456 C CA . PHE B 1 347 ? 13.336 6.836 -9.711 1 98.12 347 PHE B CA 1
ATOM 6457 C C . PHE B 1 347 ? 13.695 5.816 -8.641 1 98.12 347 PHE B C 1
ATOM 6459 O O . PHE B 1 347 ? 13.031 4.789 -8.5 1 98.12 347 PHE B O 1
ATOM 6466 N N . ASP B 1 348 ? 14.719 6.082 -7.824 1 97.44 348 ASP B N 1
ATOM 6467 C CA . ASP B 1 348 ? 15.258 5.137 -6.852 1 97.44 348 ASP B CA 1
ATOM 6468 C C . ASP B 1 348 ? 14.422 5.121 -5.574 1 97.44 348 ASP B C 1
ATOM 6470 O O . ASP B 1 348 ? 13.867 6.145 -5.176 1 97.44 348 ASP B O 1
ATOM 6474 N N . VAL B 1 349 ? 14.438 3.961 -4.895 1 98 349 VAL B N 1
ATOM 6475 C CA . VAL B 1 349 ? 13.703 3.799 -3.646 1 98 349 VAL B CA 1
ATOM 6476 C C . VAL B 1 349 ? 14.219 4.797 -2.611 1 98 349 VAL B C 1
ATOM 6478 O O . VAL B 1 349 ? 13.445 5.309 -1.795 1 98 349 VAL B O 1
ATOM 6481 N N . GLU B 1 350 ? 15.477 5.109 -2.625 1 97.75 350 GLU B N 1
ATOM 6482 C CA . GLU B 1 350 ? 16.062 6.059 -1.679 1 97.75 350 GLU B CA 1
ATOM 6483 C C . GLU B 1 350 ? 15.438 7.441 -1.838 1 97.75 350 GLU B C 1
ATOM 6485 O O . GLU B 1 350 ? 15.18 8.133 -0.848 1 97.75 350 GLU B O 1
ATOM 6490 N N . GLN B 1 351 ? 15.227 7.832 -3.066 1 97.69 351 GLN B N 1
ATOM 6491 C CA . GLN B 1 351 ? 14.641 9.148 -3.328 1 97.69 351 GLN B CA 1
ATOM 6492 C C . GLN B 1 351 ? 13.195 9.211 -2.859 1 97.69 351 GLN B C 1
ATOM 6494 O O . GLN B 1 351 ? 12.742 10.234 -2.344 1 97.69 351 GLN B O 1
ATOM 6499 N N . ALA B 1 352 ? 12.461 8.156 -3.104 1 98.62 352 ALA B N 1
ATOM 6500 C CA . ALA B 1 352 ? 11.086 8.109 -2.605 1 98.62 352 ALA B CA 1
ATOM 6501 C C . ALA B 1 352 ? 11.055 8.18 -1.081 1 98.62 352 ALA B C 1
ATOM 6503 O O . ALA B 1 352 ? 10.195 8.852 -0.503 1 98.62 352 ALA B O 1
ATOM 6504 N N . PHE B 1 353 ? 11.961 7.457 -0.414 1 98.81 353 PHE B N 1
ATOM 6505 C CA . PHE B 1 353 ? 12.094 7.5 1.038 1 98.81 353 PHE B CA 1
ATOM 6506 C C . PHE B 1 353 ? 12.406 8.914 1.513 1 98.81 353 PHE B C 1
ATOM 6508 O O . PHE B 1 353 ? 11.844 9.383 2.506 1 98.81 353 PHE B O 1
ATOM 6515 N N . TYR B 1 354 ? 13.273 9.609 0.756 1 98.56 354 TYR B N 1
ATOM 6516 C CA . TYR B 1 354 ? 13.648 10.992 1.022 1 98.56 354 TYR B CA 1
ATOM 6517 C C . TYR B 1 354 ? 12.422 11.891 1.033 1 98.56 354 TYR B C 1
ATOM 6519 O O . TYR B 1 354 ? 12.273 12.742 1.916 1 98.56 354 TYR B O 1
ATOM 6527 N N . LEU B 1 355 ? 11.516 11.695 0.168 1 98.81 355 LEU B N 1
ATOM 6528 C CA . LEU B 1 355 ? 10.328 12.531 0.035 1 98.81 355 LEU B CA 1
ATOM 6529 C C . LEU B 1 355 ? 9.398 12.359 1.231 1 98.81 355 LEU B C 1
ATOM 6531 O O . LEU B 1 355 ? 8.688 13.289 1.616 1 98.81 355 LEU B O 1
ATOM 6535 N N . ALA B 1 356 ? 9.438 11.172 1.845 1 98.81 356 ALA B N 1
ATOM 6536 C CA . ALA B 1 356 ? 8.539 10.867 2.955 1 98.81 356 ALA B CA 1
ATOM 6537 C C . ALA B 1 356 ? 9.18 11.234 4.293 1 98.81 356 ALA B C 1
ATOM 6539 O O . ALA B 1 356 ? 8.547 11.094 5.344 1 98.81 356 ALA B O 1
ATOM 6540 N N . THR B 1 357 ? 10.461 11.664 4.305 1 98.81 357 THR B N 1
ATOM 6541 C CA . THR B 1 357 ? 11.203 11.898 5.539 1 98.81 357 THR B CA 1
ATOM 6542 C C . THR B 1 357 ? 11.914 13.25 5.488 1 98.81 357 THR B C 1
ATOM 6544 O O . THR B 1 357 ? 11.312 14.289 5.766 1 98.81 357 THR B O 1
ATOM 6547 N N . VAL B 1 358 ? 13.055 13.32 4.844 1 98.56 358 VAL B N 1
ATOM 6548 C CA . VAL B 1 358 ? 13.945 14.484 4.828 1 98.56 358 VAL B CA 1
ATOM 6549 C C . VAL B 1 358 ? 13.219 15.672 4.207 1 98.56 358 VAL B C 1
ATOM 6551 O O . VAL B 1 358 ? 13.211 16.766 4.781 1 98.56 358 VAL B O 1
ATOM 6554 N N . ALA B 1 359 ? 12.609 15.453 3.066 1 98.62 359 ALA B N 1
ATOM 6555 C CA . ALA B 1 359 ? 11.953 16.547 2.35 1 98.62 359 ALA B CA 1
ATOM 6556 C C . ALA B 1 359 ? 10.82 17.141 3.184 1 98.62 359 ALA B C 1
ATOM 6558 O O . ALA B 1 359 ? 10.57 18.344 3.115 1 98.62 359 ALA B O 1
ATOM 6559 N N . GLY B 1 360 ? 10.109 16.297 3.934 1 98.81 360 GLY B N 1
ATOM 6560 C CA . GLY B 1 360 ? 9.07 16.812 4.809 1 98.81 360 GLY B CA 1
ATOM 6561 C C . GLY B 1 360 ? 9.602 17.781 5.859 1 98.81 360 GLY B C 1
ATOM 6562 O O . GLY B 1 360 ? 9.008 18.828 6.105 1 98.81 360 GLY B O 1
ATOM 6563 N N . GLY B 1 361 ? 10.727 17.391 6.516 1 98.62 361 GLY B N 1
ATOM 6564 C CA . GLY B 1 361 ? 11.359 18.297 7.453 1 98.62 361 GLY B CA 1
ATOM 6565 C C . GLY B 1 361 ? 11.773 19.625 6.816 1 98.62 361 GLY B C 1
ATOM 6566 O O . GLY B 1 361 ? 11.539 20.688 7.383 1 98.62 361 GLY B O 1
ATOM 6567 N N . LEU B 1 362 ? 12.297 19.531 5.621 1 98.06 362 LEU B N 1
ATOM 6568 C CA . LEU B 1 362 ? 12.773 20.703 4.914 1 98.06 362 LEU B CA 1
ATOM 6569 C C . LEU B 1 362 ? 11.602 21.609 4.523 1 98.06 362 LEU B C 1
ATOM 6571 O O . LEU B 1 362 ? 11.703 22.844 4.609 1 98.06 362 LEU B O 1
ATOM 6575 N N . ALA B 1 363 ? 10.516 21.016 4.133 1 98.75 363 ALA B N 1
ATOM 6576 C CA . ALA B 1 363 ? 9.32 21.766 3.762 1 98.75 363 ALA B CA 1
ATOM 6577 C C . ALA B 1 363 ? 8.836 22.625 4.926 1 98.75 363 ALA B C 1
ATOM 6579 O O . ALA B 1 363 ? 8.266 23.703 4.719 1 98.75 363 ALA B O 1
ATOM 6580 N N . LEU B 1 364 ? 9.133 22.188 6.133 1 98.75 364 LEU B N 1
ATOM 6581 C CA . LEU B 1 364 ? 8.664 22.859 7.344 1 98.75 364 LEU B CA 1
ATOM 6582 C C . LEU B 1 364 ? 9.773 23.719 7.953 1 98.75 364 LEU B C 1
ATOM 6584 O O . LEU B 1 364 ? 9.617 24.25 9.055 1 98.75 364 LEU B O 1
ATOM 6588 N N . ARG B 1 365 ? 10.906 23.812 7.289 1 98.12 365 ARG B N 1
ATOM 6589 C CA . ARG B 1 365 ? 12.094 24.5 7.773 1 98.12 365 ARG B CA 1
ATOM 6590 C C . ARG B 1 365 ? 12.539 23.953 9.117 1 98.12 365 ARG B C 1
ATOM 6592 O O . ARG B 1 365 ? 12.891 24.703 10.023 1 98.12 365 ARG B O 1
ATOM 6599 N N . ARG B 1 366 ? 12.391 22.688 9.227 1 98.25 366 ARG B N 1
ATOM 6600 C CA . ARG B 1 366 ? 12.82 21.906 10.375 1 98.25 366 ARG B CA 1
ATOM 6601 C C . ARG B 1 366 ? 13.766 20.781 9.945 1 98.25 366 ARG B C 1
ATOM 6603 O O . ARG B 1 366 ? 13.375 19.609 9.914 1 98.25 366 ARG B O 1
ATOM 6610 N N . PRO B 1 367 ? 15.023 21.188 9.648 1 97.5 367 PRO B N 1
ATOM 6611 C CA . PRO B 1 367 ? 15.961 20.188 9.141 1 97.5 367 PRO B CA 1
ATOM 6612 C C . PRO B 1 367 ? 16.281 19.094 10.164 1 97.5 367 PRO B C 1
ATOM 6614 O O . PRO B 1 367 ? 16.922 18.094 9.828 1 97.5 367 PRO B O 1
ATOM 6617 N N . ASP B 1 368 ? 15.82 19.266 11.383 1 98.31 368 ASP B N 1
ATOM 6618 C CA . ASP B 1 368 ? 16.047 18.281 12.438 1 98.31 368 ASP B CA 1
ATOM 6619 C C . ASP B 1 368 ? 14.961 17.219 12.445 1 98.31 368 ASP B C 1
ATOM 6621 O O . ASP B 1 368 ? 15 16.281 13.242 1 98.31 368 ASP B O 1
ATOM 6625 N N . LEU B 1 369 ? 13.984 17.281 11.578 1 98.62 369 LEU B N 1
ATOM 6626 C CA . LEU B 1 369 ? 12.914 16.297 11.453 1 98.62 369 LEU B CA 1
ATOM 6627 C C . LEU B 1 369 ? 13.117 15.43 10.219 1 98.62 369 LEU B C 1
ATOM 6629 O O . LEU B 1 369 ? 13.688 15.875 9.227 1 98.62 369 LEU B O 1
ATOM 6633 N N . GLY B 1 370 ? 12.656 14.148 10.273 1 98.62 370 GLY B N 1
ATOM 6634 C CA . GLY B 1 370 ? 12.711 13.234 9.141 1 98.62 370 GLY B CA 1
ATOM 6635 C C . GLY B 1 370 ? 14.117 12.719 8.859 1 98.62 370 GLY B C 1
ATOM 6636 O O . GLY B 1 370 ? 14.383 12.203 7.773 1 98.62 370 GLY B O 1
ATOM 6637 N N . VAL B 1 371 ? 15.047 12.898 9.797 1 98.62 371 VAL B N 1
ATOM 6638 C CA . VAL B 1 371 ? 16.422 12.438 9.625 1 98.62 371 VAL B CA 1
ATOM 6639 C C . VAL B 1 371 ? 16.922 11.82 10.93 1 98.62 371 VAL B C 1
ATOM 6641 O O . VAL B 1 371 ? 16.422 12.148 12.008 1 98.62 371 VAL B O 1
ATOM 6644 N N . ILE B 1 372 ? 17.797 10.898 10.812 1 98.75 372 ILE B N 1
ATOM 6645 C CA . ILE B 1 372 ? 18.562 10.406 11.945 1 98.75 372 ILE B CA 1
ATOM 6646 C C . ILE B 1 372 ? 20.016 10.875 11.828 1 98.75 372 ILE B C 1
ATOM 6648 O O . ILE B 1 372 ? 20.734 10.477 10.906 1 98.75 372 ILE B O 1
ATOM 6652 N N . ARG B 1 373 ? 20.391 11.703 12.633 1 97.94 373 ARG B N 1
ATOM 6653 C CA . ARG B 1 373 ? 21.734 12.203 12.852 1 97.94 373 ARG B CA 1
ATOM 6654 C C . ARG B 1 373 ? 21.891 12.805 14.242 1 97.94 373 ARG B C 1
ATOM 6656 O O . ARG B 1 373 ? 20.891 13.18 14.875 1 97.94 373 ARG B O 1
ATOM 6663 N N . THR B 1 374 ? 23.109 12.914 14.672 1 97.38 374 THR B N 1
ATOM 6664 C CA . THR B 1 374 ? 23.344 13.484 15.992 1 97.38 374 THR B CA 1
ATOM 6665 C C . THR B 1 374 ? 22.812 14.906 16.078 1 97.38 374 THR B C 1
ATOM 6667 O O . THR B 1 374 ? 23.062 15.719 15.18 1 97.38 374 THR B O 1
ATOM 6670 N N . GLY B 1 375 ? 22.047 15.203 17.062 1 98.12 375 GLY B N 1
ATOM 6671 C CA . GLY B 1 375 ? 21.5 16.531 17.266 1 98.12 375 GLY B CA 1
ATOM 6672 C C . GLY B 1 375 ? 20.062 16.672 16.766 1 98.12 375 GLY B C 1
ATOM 6673 O O . GLY B 1 375 ? 19.359 17.594 17.172 1 98.12 375 GLY B O 1
ATOM 6674 N N . ALA B 1 376 ? 19.609 15.828 15.906 1 98.62 376 ALA B N 1
ATOM 6675 C CA . ALA B 1 376 ? 18.234 15.883 15.383 1 98.62 376 ALA B CA 1
ATOM 6676 C C . ALA B 1 376 ? 17.234 15.438 16.438 1 98.62 376 ALA B C 1
ATOM 6678 O O . ALA B 1 376 ? 17.609 14.836 17.453 1 98.62 376 ALA B O 1
ATOM 6679 N N . LYS B 1 377 ? 15.969 15.844 16.266 1 98.69 377 LYS B N 1
ATOM 6680 C CA . LYS B 1 377 ? 14.906 15.375 17.141 1 98.69 377 LYS B CA 1
ATOM 6681 C C . LYS B 1 377 ? 14.82 13.852 17.156 1 98.69 377 LYS B C 1
ATOM 6683 O O . LYS B 1 377 ? 14.984 13.211 16.109 1 98.69 377 LYS B O 1
ATOM 6688 N N . ALA B 1 378 ? 14.594 13.312 18.328 1 98.69 378 ALA B N 1
ATOM 6689 C CA . ALA B 1 378 ? 14.453 11.859 18.469 1 98.69 378 ALA B CA 1
ATOM 6690 C C . ALA B 1 378 ? 13.055 11.406 18.062 1 98.69 378 ALA B C 1
ATOM 6692 O O . ALA B 1 378 ? 12.289 10.906 18.891 1 98.69 378 ALA B O 1
ATOM 6693 N N . ASP B 1 379 ? 12.672 11.609 16.859 1 98.88 379 ASP B N 1
ATOM 6694 C CA . ASP B 1 379 ? 11.5 11.055 16.203 1 98.88 379 ASP B CA 1
ATOM 6695 C C . ASP B 1 379 ? 11.875 9.812 15.383 1 98.88 379 ASP B C 1
ATOM 6697 O O . ASP B 1 379 ? 12.398 9.93 14.273 1 98.88 379 ASP B O 1
ATOM 6701 N N . LEU B 1 380 ? 11.555 8.641 15.93 1 98.88 380 LEU B N 1
ATOM 6702 C CA . LEU B 1 380 ? 12.07 7.387 15.383 1 98.88 380 LEU B CA 1
ATOM 6703 C C . LEU B 1 380 ? 10.938 6.387 15.164 1 98.88 380 LEU B C 1
ATOM 6705 O O . LEU B 1 380 ? 9.953 6.387 15.906 1 98.88 380 LEU B O 1
ATOM 6709 N N . VAL B 1 381 ? 11.07 5.566 14.203 1 98.94 381 VAL B N 1
ATOM 6710 C CA . VAL B 1 381 ? 10.227 4.402 13.945 1 98.94 381 VAL B CA 1
ATOM 6711 C C . VAL B 1 381 ? 11.094 3.145 13.898 1 98.94 381 VAL B C 1
ATOM 6713 O O . VAL B 1 381 ? 12.094 3.096 13.18 1 98.94 381 VAL B O 1
ATOM 6716 N N . VAL B 1 382 ? 10.789 2.148 14.656 1 98.94 382 VAL B N 1
ATOM 6717 C CA . VAL B 1 382 ? 11.508 0.877 14.664 1 98.94 382 VAL B CA 1
ATOM 6718 C C . VAL B 1 382 ? 10.648 -0.204 14.008 1 98.94 382 VAL B C 1
ATOM 6720 O O . VAL B 1 382 ? 9.547 -0.498 14.484 1 98.94 382 VAL B O 1
ATOM 6723 N N . PHE B 1 383 ? 11.125 -0.79 12.938 1 98.88 383 PHE B N 1
ATOM 6724 C CA . PHE B 1 383 ? 10.43 -1.845 12.211 1 98.88 383 PHE B CA 1
ATOM 6725 C C . PHE B 1 383 ? 10.938 -3.219 12.633 1 98.88 383 PHE B C 1
ATOM 6727 O O . PHE B 1 383 ? 12.141 -3.408 12.836 1 98.88 383 PHE B O 1
ATOM 6734 N N . ASP B 1 384 ? 10.039 -4.152 12.711 1 98.56 384 ASP B N 1
ATOM 6735 C CA . ASP B 1 384 ? 10.406 -5.555 12.867 1 98.56 384 ASP B CA 1
ATOM 6736 C C . ASP B 1 384 ? 10.945 -6.129 11.562 1 98.56 384 ASP B C 1
ATOM 6738 O O . ASP B 1 384 ? 10.195 -6.316 10.602 1 98.56 384 ASP B O 1
ATOM 6742 N N . GLY B 1 385 ? 12.172 -6.449 11.516 1 97.81 385 GLY B N 1
ATOM 6743 C CA . GLY B 1 385 ? 12.797 -6.977 10.312 1 97.81 385 GLY B CA 1
ATOM 6744 C C . GLY B 1 385 ? 12.672 -8.484 10.188 1 97.81 385 GLY B C 1
ATOM 6745 O O . GLY B 1 385 ? 13.102 -9.07 9.188 1 97.81 385 GLY B O 1
ATOM 6746 N N . ASP B 1 386 ? 11.953 -9.109 11.109 1 96.44 386 ASP B N 1
ATOM 6747 C CA . ASP B 1 386 ? 11.891 -10.57 11.141 1 96.44 386 ASP B CA 1
ATOM 6748 C C . ASP B 1 386 ? 10.508 -11.07 10.719 1 96.44 386 ASP B C 1
ATOM 6750 O O . ASP B 1 386 ? 10.258 -12.273 10.703 1 96.44 386 ASP B O 1
ATOM 6754 N N . SER B 1 387 ? 9.578 -10.148 10.438 1 97.38 387 SER B N 1
ATOM 6755 C CA . SER B 1 387 ? 8.266 -10.57 9.945 1 97.38 387 SER B CA 1
ATOM 6756 C C . SER B 1 387 ? 8.375 -11.25 8.586 1 97.38 387 SER B C 1
ATOM 6758 O O . SER B 1 387 ? 9.391 -11.102 7.891 1 97.38 387 SER B O 1
ATOM 6760 N N . PRO B 1 388 ? 7.398 -11.984 8.156 1 97.94 388 PRO B N 1
ATOM 6761 C CA . PRO B 1 388 ? 7.496 -12.758 6.918 1 97.94 388 PRO B CA 1
ATOM 6762 C C . PRO B 1 388 ? 7.809 -11.883 5.703 1 97.94 388 PRO B C 1
ATOM 6764 O O . PRO B 1 388 ? 8.602 -12.281 4.844 1 97.94 388 PRO B O 1
ATOM 6767 N N . ASN B 1 389 ? 7.25 -10.711 5.629 1 98.19 389 ASN B N 1
ATOM 6768 C CA . ASN B 1 389 ? 7.418 -9.82 4.488 1 98.19 389 ASN B CA 1
ATOM 6769 C C . ASN B 1 389 ? 8.766 -9.109 4.523 1 98.19 389 ASN B C 1
ATOM 6771 O O . ASN B 1 389 ? 9.203 -8.539 3.521 1 98.19 389 ASN B O 1
ATOM 6775 N N . MET B 1 390 ? 9.461 -9.141 5.707 1 98.12 390 MET B N 1
ATOM 6776 C CA . MET B 1 390 ? 10.711 -8.414 5.895 1 98.12 390 MET B CA 1
ATOM 6777 C C . MET B 1 390 ? 11.891 -9.375 6.008 1 98.12 390 MET B C 1
ATOM 6779 O O . MET B 1 390 ? 13.047 -8.969 5.879 1 98.12 390 MET B O 1
ATOM 6783 N N . LEU B 1 391 ? 11.648 -10.617 6.152 1 97.94 391 LEU B N 1
ATOM 6784 C CA . LEU B 1 391 ? 12.648 -11.609 6.539 1 97.94 391 LEU B CA 1
ATOM 6785 C C . LEU B 1 391 ? 13.75 -11.703 5.492 1 97.94 391 LEU B C 1
ATOM 6787 O O . LEU B 1 391 ? 13.469 -11.867 4.301 1 97.94 391 LEU B O 1
ATOM 6791 N N . GLY B 1 392 ? 14.953 -11.57 5.961 1 97.38 392 GLY B N 1
ATOM 6792 C CA . GLY B 1 392 ? 16.094 -11.719 5.078 1 97.38 392 GLY B CA 1
ATOM 6793 C C . GLY B 1 392 ? 16.469 -10.438 4.355 1 97.38 392 GLY B C 1
ATOM 6794 O O . GLY B 1 392 ? 17.234 -10.469 3.391 1 97.38 392 GLY B O 1
ATOM 6795 N N . PHE B 1 393 ? 15.961 -9.312 4.746 1 98.06 393 PHE B N 1
ATOM 6796 C CA . PHE B 1 393 ? 16.281 -8.062 4.066 1 98.06 393 PHE B CA 1
ATOM 6797 C C . PHE B 1 393 ? 17.766 -7.773 4.125 1 98.06 393 PHE B C 1
ATOM 6799 O O . PHE B 1 393 ? 18.438 -8.117 5.105 1 98.06 393 PHE B O 1
ATOM 6806 N N . VAL B 1 394 ? 18.25 -7.148 3.01 1 97.56 394 VAL B N 1
ATOM 6807 C CA . VAL B 1 394 ? 19.641 -6.691 2.924 1 97.56 394 VAL B CA 1
ATOM 6808 C C . VAL B 1 394 ? 19.672 -5.164 2.854 1 97.56 394 VAL B C 1
ATOM 6810 O O . VAL B 1 394 ? 20.516 -4.527 3.486 1 97.56 394 VAL B O 1
ATOM 6813 N N . ASP B 1 395 ? 18.812 -4.566 2.113 1 98 395 ASP B N 1
ATOM 6814 C CA . ASP B 1 395 ? 18.656 -3.121 1.963 1 98 395 ASP B CA 1
ATOM 6815 C C . ASP B 1 395 ? 17.5 -2.604 2.816 1 98 395 ASP B C 1
ATOM 6817 O O . ASP B 1 395 ? 16.344 -2.775 2.461 1 98 395 ASP B O 1
ATOM 6821 N N . PRO B 1 396 ? 17.844 -1.896 3.914 1 98.69 396 PRO B N 1
ATOM 6822 C CA . PRO B 1 396 ? 16.766 -1.507 4.836 1 98.69 396 PRO B CA 1
ATOM 6823 C C . PRO B 1 396 ? 15.828 -0.459 4.238 1 98.69 396 PRO B C 1
ATOM 6825 O O . PRO B 1 396 ? 14.648 -0.416 4.586 1 98.69 396 PRO B O 1
ATOM 6828 N N . VAL B 1 397 ? 16.297 0.411 3.355 1 98.75 397 VAL B N 1
ATOM 6829 C CA . VAL B 1 397 ? 15.438 1.399 2.721 1 98.75 397 VAL B CA 1
ATOM 6830 C C . VAL B 1 397 ? 14.43 0.699 1.805 1 98.75 397 VAL B C 1
ATOM 6832 O O . VAL B 1 397 ? 13.234 0.992 1.844 1 98.75 397 VAL B O 1
ATOM 6835 N N . ALA B 1 398 ? 14.914 -0.276 1.026 1 98.62 398 ALA B N 1
ATOM 6836 C CA . ALA B 1 398 ? 14.039 -1.08 0.173 1 98.62 398 ALA B CA 1
ATOM 6837 C C . ALA B 1 398 ? 13.047 -1.886 1.006 1 98.62 398 ALA B C 1
ATOM 6839 O O . ALA B 1 398 ? 11.875 -1.991 0.65 1 98.62 398 ALA B O 1
ATOM 6840 N N . ALA B 1 399 ? 13.547 -2.457 2.078 1 98.75 399 ALA B N 1
ATOM 6841 C CA . ALA B 1 399 ? 12.688 -3.246 2.957 1 98.75 399 ALA B CA 1
ATOM 6842 C C . ALA B 1 399 ? 11.531 -2.402 3.498 1 98.75 399 ALA B C 1
ATOM 6844 O O . ALA B 1 399 ? 10.375 -2.816 3.447 1 98.75 399 ALA B O 1
ATOM 6845 N N . VAL B 1 400 ? 11.82 -1.228 3.938 1 98.75 400 VAL B N 1
ATOM 6846 C CA . VAL B 1 400 ? 10.812 -0.353 4.527 1 98.75 400 VAL B CA 1
ATOM 6847 C C . VAL B 1 400 ? 9.844 0.114 3.445 1 98.75 400 VAL B C 1
ATOM 6849 O O . VAL B 1 400 ? 8.625 0 3.607 1 98.75 400 VAL B O 1
ATOM 6852 N N . LEU B 1 401 ? 10.312 0.501 2.359 1 98.5 401 LEU B N 1
ATOM 6853 C CA . LEU B 1 401 ? 9.477 1.166 1.366 1 98.5 401 LEU B CA 1
ATOM 6854 C C . LEU B 1 401 ? 8.656 0.151 0.58 1 98.5 401 LEU B C 1
ATOM 6856 O O . LEU B 1 401 ? 7.516 0.431 0.192 1 98.5 401 LEU B O 1
ATOM 6860 N N . LEU B 1 402 ? 9.242 -1.037 0.329 1 98.56 402 LEU B N 1
ATOM 6861 C CA . LEU B 1 402 ? 8.609 -1.904 -0.662 1 98.56 402 LEU B CA 1
ATOM 6862 C C . LEU B 1 402 ? 8.047 -3.16 -0.006 1 98.56 402 LEU B C 1
ATOM 6864 O O . LEU B 1 402 ? 7.211 -3.852 -0.595 1 98.56 402 LEU B O 1
ATOM 6868 N N . HIS B 1 403 ? 8.477 -3.463 1.234 1 98.56 403 HIS B N 1
ATOM 6869 C CA . HIS B 1 403 ? 8.078 -4.75 1.799 1 98.56 403 HIS B CA 1
ATOM 6870 C C . HIS B 1 403 ? 7.305 -4.566 3.1 1 98.56 403 HIS B C 1
ATOM 6872 O O . HIS B 1 403 ? 6.453 -5.387 3.443 1 98.56 403 HIS B O 1
ATOM 6878 N N . SER B 1 404 ? 7.535 -3.484 3.83 1 98.69 404 SER B N 1
ATOM 6879 C CA . SER B 1 404 ? 6.961 -3.336 5.164 1 98.69 404 SER B CA 1
ATOM 6880 C C . SER B 1 404 ? 5.48 -2.977 5.094 1 98.69 404 SER B C 1
ATOM 6882 O O . SER B 1 404 ? 4.961 -2.682 4.016 1 98.69 404 SER B O 1
ATOM 6884 N N . ASN B 1 405 ? 4.809 -3.07 6.188 1 98.19 405 ASN B N 1
ATOM 6885 C CA . ASN B 1 405 ? 3.469 -2.564 6.457 1 98.19 405 ASN B CA 1
ATOM 6886 C C . ASN B 1 405 ? 3.35 -2.027 7.883 1 98.19 405 ASN B C 1
ATOM 6888 O O . ASN B 1 405 ? 4.285 -2.143 8.672 1 98.19 405 ASN B O 1
ATOM 6892 N N . VAL B 1 406 ? 2.209 -1.424 8.219 1 98.44 406 VAL B N 1
ATOM 6893 C CA . VAL B 1 406 ? 2.01 -0.762 9.508 1 98.44 406 VAL B CA 1
ATOM 6894 C C . VAL B 1 406 ? 2.18 -1.772 10.641 1 98.44 406 VAL B C 1
ATOM 6896 O O . VAL B 1 406 ? 2.668 -1.428 11.719 1 98.44 406 VAL B O 1
ATOM 6899 N N . GLY B 1 407 ? 1.86 -3.049 10.391 1 97.94 407 GLY B N 1
ATOM 6900 C CA . GLY B 1 407 ? 1.995 -4.09 11.398 1 97.94 407 GLY B CA 1
ATOM 6901 C C . GLY B 1 407 ? 3.438 -4.371 11.781 1 97.94 407 GLY B C 1
ATOM 6902 O O . GLY B 1 407 ? 3.703 -4.992 12.805 1 97.94 407 GLY B O 1
ATOM 6903 N N . ASP B 1 408 ? 4.375 -3.891 10.984 1 98.56 408 ASP B N 1
ATOM 6904 C CA . ASP B 1 408 ? 5.793 -4.109 11.258 1 98.56 408 ASP B CA 1
ATOM 6905 C C . ASP B 1 408 ? 6.352 -3.016 12.164 1 98.56 408 ASP B C 1
ATOM 6907 O O . ASP B 1 408 ? 7.477 -3.127 12.664 1 98.56 408 ASP B O 1
ATOM 6911 N N . VAL B 1 409 ? 5.598 -1.926 12.344 1 98.81 409 VAL B N 1
ATOM 6912 C CA . VAL B 1 409 ? 6.031 -0.842 13.219 1 98.81 409 VAL B CA 1
ATOM 6913 C C . VAL B 1 409 ? 5.938 -1.283 14.68 1 98.81 409 VAL B C 1
ATOM 6915 O O . VAL B 1 409 ? 4.84 -1.419 15.227 1 98.81 409 VAL B O 1
ATOM 6918 N N . ARG B 1 410 ? 7.047 -1.405 15.32 1 98.56 410 ARG B N 1
ATOM 6919 C CA . ARG B 1 410 ? 7.102 -1.942 16.672 1 98.56 410 ARG B CA 1
ATOM 6920 C C . ARG B 1 410 ? 7.16 -0.82 17.703 1 98.56 410 ARG B C 1
ATOM 6922 O O . ARG B 1 410 ? 6.566 -0.926 18.781 1 98.56 410 ARG B O 1
ATOM 6929 N N . HIS B 1 411 ? 7.984 0.18 17.438 1 98.81 411 HIS B N 1
ATOM 6930 C CA . HIS B 1 411 ? 8.18 1.316 18.328 1 98.81 411 HIS B CA 1
ATOM 6931 C C . HIS B 1 411 ? 8.102 2.635 17.562 1 98.81 411 HIS B C 1
ATOM 6933 O O . HIS B 1 411 ? 8.508 2.707 16.406 1 98.81 411 HIS B O 1
ATOM 6939 N N . VAL B 1 412 ? 7.574 3.617 18.219 1 98.94 412 VAL B N 1
ATOM 6940 C CA . VAL B 1 412 ? 7.578 4.984 17.719 1 98.94 412 VAL B CA 1
ATOM 6941 C C . VAL B 1 412 ? 7.938 5.953 18.844 1 98.94 412 VAL B C 1
ATOM 6943 O O . VAL B 1 412 ? 7.387 5.871 19.938 1 98.94 412 VAL B O 1
ATOM 6946 N N . LEU B 1 413 ? 8.875 6.766 18.609 1 98.81 413 LEU B N 1
ATOM 6947 C CA . LEU B 1 413 ? 9.227 7.871 19.5 1 98.81 413 LEU B CA 1
ATOM 6948 C C . LEU B 1 413 ? 8.922 9.211 18.844 1 98.81 413 LEU B C 1
ATOM 6950 O O . LEU B 1 413 ? 9.156 9.383 17.641 1 98.81 413 LEU B O 1
ATOM 6954 N N . VAL B 1 414 ? 8.398 10.109 19.594 1 98.62 414 VAL B N 1
ATOM 6955 C CA . VAL B 1 414 ? 8.312 11.523 19.234 1 98.62 414 VAL B CA 1
ATOM 6956 C C . VAL B 1 414 ? 8.93 12.367 20.344 1 98.62 414 VAL B C 1
ATOM 6958 O O . VAL B 1 414 ? 8.547 12.25 21.516 1 98.62 414 VAL B O 1
ATOM 6961 N N . ASP B 1 415 ? 9.938 13.172 20.062 1 97.25 415 ASP B N 1
ATOM 6962 C CA . ASP B 1 415 ? 10.641 13.969 21.062 1 97.25 415 ASP B CA 1
ATOM 6963 C C . ASP B 1 415 ? 11.266 13.086 22.125 1 97.25 415 ASP B C 1
ATOM 6965 O O . ASP B 1 415 ? 11.219 13.414 23.312 1 97.25 415 ASP B O 1
ATOM 6969 N N . GLY B 1 416 ? 11.68 11.961 21.688 1 97.69 416 GLY B N 1
ATOM 6970 C CA . GLY B 1 416 ? 12.367 11.07 22.609 1 97.69 416 GLY B CA 1
ATOM 6971 C C . GLY B 1 416 ? 11.422 10.367 23.562 1 97.69 416 GLY B C 1
ATOM 6972 O O . GLY B 1 416 ? 11.867 9.68 24.5 1 97.69 416 GLY B O 1
ATOM 6973 N N . ARG B 1 417 ? 10.164 10.516 23.375 1 97.62 417 ARG B N 1
ATOM 6974 C CA . ARG B 1 417 ? 9.172 9.883 24.234 1 97.62 417 ARG B CA 1
ATOM 6975 C C . ARG B 1 417 ? 8.477 8.734 23.5 1 97.62 417 ARG B C 1
ATOM 6977 O O . ARG B 1 417 ? 8.109 8.867 22.328 1 97.62 417 ARG B O 1
ATOM 6984 N N . TRP B 1 418 ? 8.266 7.613 24.219 1 98.06 418 TRP B N 1
ATOM 6985 C CA . TRP B 1 418 ? 7.535 6.48 23.656 1 98.06 418 TRP B CA 1
ATOM 6986 C C . TRP B 1 418 ? 6.102 6.871 23.312 1 98.06 418 TRP B C 1
ATOM 6988 O O . TRP B 1 418 ? 5.363 7.359 24.172 1 98.06 418 TRP B O 1
ATOM 6998 N N . ARG B 1 419 ? 5.727 6.738 22.094 1 98.44 419 ARG B N 1
ATOM 6999 C CA . ARG B 1 419 ? 4.34 6.895 21.672 1 98.44 419 ARG B CA 1
ATOM 7000 C C . ARG B 1 419 ? 3.732 5.555 21.266 1 98.44 419 ARG B C 1
ATOM 7002 O O . ARG B 1 419 ? 2.514 5.379 21.328 1 98.44 419 ARG B O 1
ATOM 7009 N N . LYS B 1 420 ? 4.48 4.703 20.797 1 98.56 420 LYS B N 1
ATOM 7010 C CA . LYS B 1 420 ? 4.203 3.289 20.578 1 98.56 420 LYS B CA 1
ATOM 7011 C C . LYS B 1 420 ? 5.371 2.42 21.031 1 98.56 420 LYS B C 1
ATOM 7013 O O . LYS B 1 420 ? 6.52 2.678 20.672 1 98.56 420 LYS B O 1
ATOM 7018 N N . LYS B 1 421 ? 5.168 1.413 21.859 1 98.56 421 LYS B N 1
ATOM 7019 C CA . LYS B 1 421 ? 6.203 0.533 22.391 1 98.56 421 LYS B CA 1
ATOM 7020 C C . LYS B 1 421 ? 5.766 -0.928 22.328 1 98.56 421 LYS B C 1
ATOM 7022 O O . LYS B 1 421 ? 4.719 -1.29 22.875 1 98.56 421 LYS B O 1
ATOM 7027 N N . ASP B 1 422 ? 6.59 -1.793 21.641 1 97.75 422 ASP B N 1
ATOM 7028 C CA . ASP B 1 422 ? 6.316 -3.217 21.469 1 97.75 422 ASP B CA 1
ATOM 7029 C C . ASP B 1 422 ? 4.941 -3.441 20.844 1 97.75 422 ASP B C 1
ATOM 7031 O O . ASP B 1 422 ? 4.18 -4.297 21.297 1 97.75 422 ASP B O 1
ATOM 7035 N N . GLY B 1 423 ? 4.621 -2.564 19.938 1 97.06 423 GLY B N 1
ATOM 7036 C CA . GLY B 1 423 ? 3.389 -2.701 19.172 1 97.06 423 GLY B CA 1
ATOM 7037 C C . GLY B 1 423 ? 2.184 -2.105 19.875 1 97.06 423 GLY B C 1
ATOM 7038 O O . GLY B 1 423 ? 1.062 -2.188 19.375 1 97.06 423 GLY B O 1
ATOM 7039 N N . VAL B 1 424 ? 2.365 -1.423 21.062 1 97.62 424 VAL B N 1
ATOM 7040 C CA . VAL B 1 424 ? 1.244 -0.927 21.844 1 97.62 424 VAL B CA 1
ATOM 7041 C C . VAL B 1 424 ? 1.288 0.598 21.906 1 97.62 424 VAL B C 1
ATOM 7043 O O . VAL B 1 424 ? 2.297 1.181 22.312 1 97.62 424 VAL B O 1
ATOM 7046 N N . LEU B 1 425 ? 0.205 1.276 21.547 1 98.38 425 LEU B N 1
ATOM 7047 C CA . LEU B 1 425 ? 0.078 2.727 21.625 1 98.38 425 LEU B CA 1
ATOM 7048 C C . LEU B 1 425 ? 0.076 3.184 23.094 1 98.38 425 LEU B C 1
ATOM 7050 O O . LEU B 1 425 ? -0.571 2.566 23.938 1 98.38 425 LEU B O 1
ATOM 7054 N N . GLN B 1 426 ? 0.845 4.219 23.375 1 98.25 426 GLN B N 1
ATOM 7055 C CA . GLN B 1 426 ? 0.96 4.742 24.734 1 98.25 426 GLN B CA 1
ATOM 7056 C C . GLN B 1 426 ? -0.152 5.746 25.031 1 98.25 426 GLN B C 1
ATOM 7058 O O . GLN B 1 426 ? -0.759 6.297 24.109 1 98.25 426 GLN B O 1
ATOM 7063 N N . PRO B 1 427 ? -0.476 5.992 26.25 1 97.75 427 PRO B N 1
ATOM 7064 C CA . PRO B 1 427 ? -1.539 6.934 26.609 1 97.75 427 PRO B CA 1
ATOM 7065 C C . PRO B 1 427 ? -1.246 8.359 26.156 1 97.75 427 PRO B C 1
ATOM 7067 O O . PRO B 1 427 ? -0.085 8.719 25.938 1 97.75 427 PRO B O 1
ATOM 7070 N N . ALA B 1 428 ? -2.303 9.148 25.953 1 95.94 428 ALA B N 1
ATOM 7071 C CA . ALA B 1 428 ? -2.213 10.523 25.484 1 95.94 428 ALA B CA 1
ATOM 7072 C C . ALA B 1 428 ? -1.332 11.367 26.406 1 95.94 428 ALA B C 1
ATOM 7074 O O . ALA B 1 428 ? -1.366 11.195 27.625 1 95.94 428 ALA B O 1
ATOM 7075 N N . ALA B 1 429 ? -0.73 12.328 25.609 1 86.44 429 ALA B N 1
ATOM 7076 C CA . ALA B 1 429 ? 0.175 13.242 26.297 1 86.44 429 ALA B CA 1
ATOM 7077 C C . ALA B 1 429 ? -0.598 14.203 27.203 1 86.44 429 ALA B C 1
ATOM 7079 O O . ALA B 1 429 ? -1.677 14.672 26.828 1 86.44 429 ALA B O 1
ATOM 7080 N N . ASN B 1 430 ? -0.61 14.258 28.438 1 87.69 430 ASN B N 1
ATOM 7081 C CA . ASN B 1 430 ? -1.12 15.219 29.406 1 87.69 430 ASN B CA 1
ATOM 7082 C C . ASN B 1 430 ? -2.365 14.695 30.125 1 87.69 430 ASN B C 1
ATOM 7084 O O . ASN B 1 430 ? -2.568 14.969 31.297 1 87.69 430 ASN B O 1
ATOM 7088 N N . THR B 1 431 ? -3.238 13.938 29.203 1 94.25 431 THR B N 1
ATOM 7089 C CA . THR B 1 431 ? -4.496 13.5 29.812 1 94.25 431 THR B CA 1
ATOM 7090 C C . THR B 1 431 ? -4.363 12.094 30.375 1 94.25 431 THR B C 1
ATOM 7092 O O . THR B 1 431 ? -5.184 11.672 31.203 1 94.25 431 THR B O 1
ATOM 7095 N N . GLY B 1 432 ? -3.402 11.367 29.812 1 95.94 432 GLY B N 1
ATOM 7096 C CA . GLY B 1 432 ? -3.254 9.984 30.234 1 95.94 432 GLY B CA 1
ATOM 7097 C C . GLY B 1 432 ? -4.332 9.07 29.672 1 95.94 432 GLY B C 1
ATOM 7098 O O . GLY B 1 432 ? -4.418 7.898 30.047 1 95.94 432 GLY B O 1
ATOM 7099 N N . ALA B 1 433 ? -5.117 9.578 28.75 1 96.81 433 ALA B N 1
ATOM 7100 C CA . ALA B 1 433 ? -6.18 8.773 28.156 1 96.81 433 ALA B CA 1
ATOM 7101 C C . ALA B 1 433 ? -5.602 7.566 27.422 1 96.81 433 ALA B C 1
ATOM 7103 O O . ALA B 1 433 ? -4.719 7.719 26.562 1 96.81 433 ALA B O 1
ATOM 7104 N N . ASP B 1 434 ? -6.145 6.457 27.797 1 97.06 434 ASP B N 1
ATOM 7105 C CA . ASP B 1 434 ? -5.691 5.211 27.188 1 97.06 434 ASP B CA 1
ATOM 7106 C C . ASP B 1 434 ? -6.43 4.93 25.875 1 97.06 434 ASP B C 1
ATOM 7108 O O . ASP B 1 434 ? -7.633 5.168 25.781 1 97.06 434 ASP B O 1
ATOM 7112 N N . TRP B 1 435 ? -5.699 4.316 24.891 1 96.75 435 TRP B N 1
ATOM 7113 C CA . TRP B 1 435 ? -6.273 4.039 23.578 1 96.75 435 TRP B CA 1
ATOM 7114 C C . TRP B 1 435 ? -7.5 3.139 23.703 1 96.75 435 TRP B C 1
ATOM 7116 O O . TRP B 1 435 ? -8.602 3.516 23.281 1 96.75 435 TRP B O 1
ATOM 7126 N N . ALA B 1 436 ? -7.34 1.993 24.359 1 95.5 436 ALA B N 1
ATOM 7127 C CA . ALA B 1 436 ? -8.375 0.96 24.375 1 95.5 436 ALA B CA 1
ATOM 7128 C C . ALA B 1 436 ? -9.523 1.35 25.297 1 95.5 436 ALA B C 1
ATOM 7130 O O . ALA B 1 436 ? -10.695 1.123 24.969 1 95.5 436 ALA B O 1
ATOM 7131 N N . ALA B 1 437 ? -9.227 2.021 26.422 1 97.12 437 ALA B N 1
ATOM 7132 C CA . ALA B 1 437 ? -10.219 2.24 27.469 1 97.12 437 ALA B CA 1
ATOM 7133 C C . ALA B 1 437 ? -10.977 3.549 27.234 1 97.12 437 ALA B C 1
ATOM 7135 O O . ALA B 1 437 ? -12.133 3.68 27.641 1 97.12 437 ALA B O 1
ATOM 7136 N N . THR B 1 438 ? -10.305 4.484 26.609 1 97.88 438 THR B N 1
ATOM 7137 C CA . THR B 1 438 ? -10.898 5.816 26.578 1 97.88 438 THR B CA 1
ATOM 7138 C C . THR B 1 438 ? -11.023 6.324 25.141 1 97.88 438 THR B C 1
ATOM 7140 O O . THR B 1 438 ? -12.125 6.625 24.672 1 97.88 438 THR B O 1
ATOM 7143 N N . ILE B 1 439 ? -9.977 6.391 24.438 1 98.12 439 ILE B N 1
ATOM 7144 C CA . ILE B 1 439 ? -9.938 7.066 23.141 1 98.12 439 ILE B CA 1
ATOM 7145 C C . ILE B 1 439 ? -10.828 6.324 22.141 1 98.12 439 ILE B C 1
ATOM 7147 O O . ILE B 1 439 ? -11.664 6.934 21.484 1 98.12 439 ILE B O 1
ATOM 7151 N N . LYS B 1 440 ? -10.727 5.004 22.125 1 97.62 440 LYS B N 1
ATOM 7152 C CA . LYS B 1 440 ? -11.477 4.191 21.172 1 97.62 440 LYS B CA 1
ATOM 7153 C C . LYS B 1 440 ? -12.977 4.312 21.391 1 97.62 440 LYS B C 1
ATOM 7155 O O . LYS B 1 440 ? -13.727 4.652 20.484 1 97.62 440 LYS B O 1
ATOM 7160 N N . PRO B 1 441 ? -13.43 4.086 22.594 1 98.19 441 PRO B N 1
ATOM 7161 C CA . PRO B 1 441 ? -14.875 4.145 22.797 1 98.19 441 PRO B CA 1
ATOM 7162 C C . PRO B 1 441 ? -15.445 5.551 22.594 1 98.19 441 PRO B C 1
ATOM 7164 O O . PRO B 1 441 ? -16.562 5.703 22.078 1 98.19 441 PRO B O 1
ATOM 7167 N N . THR B 1 442 ? -14.711 6.559 23.031 1 98.31 442 THR B N 1
ATOM 7168 C CA . THR B 1 442 ? -15.156 7.938 22.828 1 98.31 442 THR B CA 1
ATOM 7169 C C . THR B 1 442 ? -15.297 8.258 21.344 1 98.31 442 THR B C 1
ATOM 7171 O O . THR B 1 442 ? -16.297 8.828 20.922 1 98.31 442 THR B O 1
ATOM 7174 N N . PHE B 1 443 ? -14.328 7.871 20.609 1 98.75 443 PHE B N 1
ATOM 7175 C CA . PHE B 1 443 ? -14.352 8.125 19.172 1 98.75 443 PHE B CA 1
ATOM 7176 C C . PHE B 1 443 ? -15.5 7.375 18.5 1 98.75 443 PHE B C 1
ATOM 7178 O O . PHE B 1 443 ? -16.219 7.934 17.672 1 98.75 443 PHE B O 1
ATOM 7185 N N . LEU B 1 444 ? -15.648 6.082 18.875 1 98.5 444 LEU B N 1
ATOM 7186 C CA . LEU B 1 444 ? -16.672 5.258 18.234 1 98.5 444 LEU B CA 1
ATOM 7187 C C . LEU B 1 444 ? -18.062 5.84 18.469 1 98.5 444 LEU B C 1
ATOM 7189 O O . LEU B 1 444 ? -18.891 5.863 17.547 1 98.5 444 LEU B O 1
ATOM 7193 N N . LYS B 1 445 ? -18.328 6.301 19.656 1 98.25 445 LYS B N 1
ATOM 7194 C CA . LYS B 1 445 ? -19.609 6.926 19.953 1 98.25 445 LYS B CA 1
ATOM 7195 C C . LYS B 1 445 ? -19.844 8.148 19.078 1 98.25 445 LYS B C 1
ATOM 7197 O O . LYS B 1 445 ? -20.922 8.312 18.5 1 98.25 445 LYS B O 1
ATOM 7202 N N . SER B 1 446 ? -18.844 8.977 18.984 1 98.5 446 SER B N 1
ATOM 7203 C CA . SER B 1 446 ? -18.922 10.18 18.156 1 98.5 446 SER B CA 1
ATOM 7204 C C . SER B 1 446 ? -19.062 9.836 16.688 1 98.5 446 SER B C 1
ATOM 7206 O O . SER B 1 446 ? -19.969 10.352 16 1 98.5 446 SER B O 1
ATOM 7208 N N . ALA B 1 447 ? -18.219 8.953 16.219 1 98.44 447 ALA B N 1
ATOM 7209 C CA . ALA B 1 447 ? -18.172 8.594 14.797 1 98.44 447 ALA B CA 1
ATOM 7210 C C . ALA B 1 447 ? -19.5 7.996 14.344 1 98.44 447 ALA B C 1
ATOM 7212 O O . ALA B 1 447 ? -20 8.312 13.25 1 98.44 447 ALA B O 1
ATOM 7213 N N . ARG B 1 448 ? -20.141 7.145 15.148 1 98 448 ARG B N 1
ATOM 7214 C CA . ARG B 1 448 ? -21.406 6.508 14.773 1 98 448 ARG B CA 1
ATOM 7215 C C . ARG B 1 448 ? -22.5 7.543 14.57 1 98 448 ARG B C 1
ATOM 7217 O O . ARG B 1 448 ? -23.297 7.445 13.633 1 98 448 ARG B O 1
ATOM 7224 N N . GLY B 1 449 ? -22.516 8.539 15.453 1 98 449 GLY B N 1
ATOM 7225 C CA . GLY B 1 449 ? -23.484 9.609 15.289 1 98 449 GLY B CA 1
ATOM 7226 C C . GLY B 1 449 ? -23.312 10.383 13.992 1 98 449 GLY B C 1
ATOM 7227 O O . GLY B 1 449 ? -24.297 10.656 13.297 1 98 449 GLY B O 1
ATOM 7228 N N . ILE B 1 450 ? -22.094 10.703 13.664 1 98.31 450 ILE B N 1
ATOM 7229 C CA . ILE B 1 450 ? -21.766 11.453 12.453 1 98.31 450 ILE B CA 1
ATOM 7230 C C . ILE B 1 450 ? -22.094 10.609 11.219 1 98.31 450 ILE B C 1
ATOM 7232 O O . ILE B 1 450 ? -22.719 11.094 10.266 1 98.31 450 ILE B O 1
ATOM 7236 N N . GLN B 1 451 ? -21.688 9.352 11.242 1 98.31 451 GLN B N 1
ATOM 7237 C CA . GLN B 1 451 ? -21.906 8.445 10.117 1 98.31 451 GLN B CA 1
ATOM 7238 C C . GLN B 1 451 ? -23.391 8.227 9.867 1 98.31 451 GLN B C 1
ATOM 7240 O O . GLN B 1 451 ? -23.828 8.172 8.719 1 98.31 451 GLN B O 1
ATOM 7245 N N . GLU B 1 452 ? -24.188 8.109 10.883 1 97.62 452 GLU B N 1
ATOM 7246 C CA . GLU B 1 452 ? -25.625 7.977 10.742 1 97.62 452 GLU B CA 1
ATOM 7247 C C . GLU B 1 452 ? -26.234 9.219 10.094 1 97.62 452 GLU B C 1
ATOM 7249 O O . GLU B 1 452 ? -27.125 9.109 9.242 1 97.62 452 GLU B O 1
ATOM 7254 N N . GLN B 1 453 ? -25.766 10.359 10.516 1 97.56 453 GLN B N 1
ATOM 7255 C CA . GLN B 1 453 ? -26.234 11.609 9.922 1 97.56 453 GLN B CA 1
ATOM 7256 C C . GLN B 1 453 ? -25.938 11.656 8.422 1 97.56 453 GLN B C 1
ATOM 7258 O O . GLN B 1 453 ? -26.781 12.07 7.625 1 97.56 453 GLN B O 1
ATOM 7263 N N . TRP B 1 454 ? -24.75 11.258 8.047 1 97.75 454 TRP B N 1
ATOM 7264 C CA . TRP B 1 454 ? -24.359 11.305 6.645 1 97.75 454 TRP B CA 1
ATOM 7265 C C . TRP B 1 454 ? -25.094 10.242 5.832 1 97.75 454 TRP B C 1
ATOM 7267 O O . TRP B 1 454 ? -25.406 10.461 4.66 1 97.75 454 TRP B O 1
ATOM 7277 N N . ALA B 1 455 ? -25.328 9.07 6.449 1 96.38 455 ALA B N 1
ATOM 7278 C CA . ALA B 1 455 ? -26.094 8.023 5.781 1 96.38 455 ALA B CA 1
ATOM 7279 C C . ALA B 1 455 ? -27.516 8.484 5.48 1 96.38 455 ALA B C 1
ATOM 7281 O O . ALA B 1 455 ? -28.109 8.07 4.48 1 96.38 455 ALA B O 1
ATOM 7282 N N . ALA B 1 456 ? -28.016 9.359 6.262 1 96.44 456 ALA B N 1
ATOM 7283 C CA . ALA B 1 456 ? -29.375 9.836 6.133 1 96.44 456 ALA B CA 1
ATOM 7284 C C . ALA B 1 456 ? -29.469 10.961 5.102 1 96.44 456 ALA B C 1
ATOM 7286 O O . ALA B 1 456 ? -30.562 11.305 4.648 1 96.44 456 ALA B O 1
ATOM 7287 N N . ARG B 1 457 ? -28.328 11.492 4.676 1 94.5 457 ARG B N 1
ATOM 7288 C CA . ARG B 1 457 ? -28.297 12.57 3.688 1 94.5 457 ARG B CA 1
ATOM 7289 C C . ARG B 1 457 ? -28.297 12.008 2.27 1 94.5 457 ARG B C 1
ATOM 7291 O O . ARG B 1 457 ? -27.516 11.102 1.954 1 94.5 457 ARG B O 1
ATOM 7298 N N . PRO B 1 458 ? -29.188 12.516 1.479 1 91.75 458 PRO B N 1
ATOM 7299 C CA . PRO B 1 458 ? -29.109 12.086 0.08 1 91.75 458 PRO B CA 1
ATOM 7300 C C . PRO B 1 458 ? -27.781 12.461 -0.579 1 91.75 458 PRO B C 1
ATOM 7302 O O . PRO B 1 458 ? -27.172 13.461 -0.207 1 91.75 458 PRO B O 1
ATOM 7305 N N . LEU B 1 459 ? -27.344 11.664 -1.536 1 89.25 459 LEU B N 1
ATOM 7306 C CA . LEU B 1 459 ? -26.156 12.031 -2.309 1 89.25 459 LEU B CA 1
ATOM 7307 C C . LEU B 1 459 ? -26.375 13.336 -3.059 1 89.25 459 LEU B C 1
ATOM 7309 O O . LEU B 1 459 ? -27.484 13.602 -3.539 1 89.25 459 LEU B O 1
ATOM 7313 N N . PRO B 1 460 ? -25.344 14.078 -3.131 1 90.06 460 PRO B N 1
ATOM 7314 C CA . PRO B 1 460 ? -25.5 15.375 -3.801 1 90.06 460 PRO B CA 1
ATOM 7315 C C . PRO B 1 460 ? -25.641 15.242 -5.316 1 90.06 460 PRO B C 1
ATOM 7317 O O . PRO B 1 460 ? -25.094 14.305 -5.91 1 90.06 460 PRO B O 1
ATOM 7320 N N . THR B 1 461 ? -26.391 16.188 -5.863 1 89.25 461 THR B N 1
ATOM 7321 C CA . THR B 1 461 ? -26.438 16.328 -7.312 1 89.25 461 THR B CA 1
ATOM 7322 C C . THR B 1 461 ? -25.25 17.172 -7.801 1 89.25 461 THR B C 1
ATOM 7324 O O . THR B 1 461 ? -24.969 18.25 -7.262 1 89.25 461 THR B O 1
ATOM 7327 N N . ILE B 1 462 ? -24.547 16.641 -8.742 1 89.19 462 ILE B N 1
ATOM 7328 C CA . ILE B 1 462 ? -23.406 17.375 -9.305 1 89.19 462 ILE B CA 1
ATOM 7329 C C . ILE B 1 462 ? -23.875 18.281 -10.438 1 89.19 462 ILE B C 1
ATOM 7331 O O . ILE B 1 462 ? -24.5 17.812 -11.391 1 89.19 462 ILE B O 1
ATOM 7335 N N . GLU B 1 463 ? -23.562 19.531 -10.305 1 87.06 463 GLU B N 1
ATOM 7336 C CA . GLU B 1 463 ? -23.938 20.547 -11.273 1 87.06 463 GLU B CA 1
ATOM 7337 C C . GLU B 1 463 ? -23.266 20.312 -12.625 1 87.06 463 GLU B C 1
ATOM 7339 O O . GLU B 1 463 ? -22.344 19.484 -12.719 1 87.06 463 GLU B O 1
ATOM 7344 N N . ASP B 1 464 ? -23.672 21.156 -13.57 1 91.38 464 ASP B N 1
ATOM 7345 C CA . ASP B 1 464 ? -23.156 20.984 -14.922 1 91.38 464 ASP B CA 1
ATOM 7346 C C . ASP B 1 464 ? -21.703 21.453 -15.016 1 91.38 464 ASP B C 1
ATOM 7348 O O . ASP B 1 464 ? -20.953 21 -15.891 1 91.38 464 ASP B O 1
ATOM 7352 N N . LYS B 1 465 ? -21.406 22.5 -14.234 1 95 465 LYS B N 1
ATOM 7353 C CA . LYS B 1 465 ? -20.047 23.031 -14.266 1 95 465 LYS B CA 1
ATOM 7354 C C . LYS B 1 465 ? -19.438 23.094 -12.867 1 95 465 LYS B C 1
ATOM 7356 O O . LYS B 1 465 ? -20.141 23.406 -11.898 1 95 465 LYS B O 1
ATOM 7361 N N . PHE B 1 466 ? -18.266 22.766 -12.797 1 93.06 466 PHE B N 1
ATOM 7362 C CA . PHE B 1 466 ? -17.484 22.922 -11.57 1 93.06 466 PHE B CA 1
ATOM 7363 C C . PHE B 1 466 ? -17.203 24.391 -11.297 1 93.06 466 PHE B C 1
ATOM 7365 O O . PHE B 1 466 ? -16.547 25.062 -12.086 1 93.06 466 PHE B O 1
ATOM 7372 N N . TRP B 1 467 ? -17.766 24.906 -10.195 1 89 467 TRP B N 1
ATOM 7373 C CA . TRP B 1 467 ? -17.672 26.297 -9.75 1 89 467 TRP B CA 1
ATOM 7374 C C . TRP B 1 467 ? -18.094 27.25 -10.859 1 89 467 TRP B C 1
ATOM 7376 O O . TRP B 1 467 ? -17.5 28.312 -11.031 1 89 467 TRP B O 1
ATOM 7386 N N . GLY B 1 468 ? -18.938 26.828 -11.703 1 91.94 468 GLY B N 1
ATOM 7387 C CA . GLY B 1 468 ? -19.5 27.641 -12.766 1 91.94 468 GLY B CA 1
ATOM 7388 C C . GLY B 1 468 ? -18.547 27.828 -13.93 1 91.94 468 GLY B C 1
ATOM 7389 O O . GLY B 1 468 ? -18.859 28.562 -14.875 1 91.94 468 GLY B O 1
ATOM 7390 N N . VAL B 1 469 ? -17.438 27.141 -13.914 1 94.81 469 VAL B N 1
ATOM 7391 C CA . VAL B 1 469 ? -16.406 27.438 -14.906 1 94.81 469 VAL B CA 1
ATOM 7392 C C . VAL B 1 469 ? -16.156 26.219 -15.789 1 94.81 469 VAL B C 1
ATOM 7394 O O . VAL B 1 469 ? -16.469 26.234 -16.984 1 94.81 469 VAL B O 1
ATOM 7397 N N . THR B 1 470 ? -15.719 25.125 -15.273 1 96.81 470 THR B N 1
ATOM 7398 C CA . THR B 1 470 ? -15.297 23.953 -16.031 1 96.81 470 THR B CA 1
ATOM 7399 C C . THR B 1 470 ? -16.438 22.938 -16.141 1 96.81 470 THR B C 1
ATOM 7401 O O . THR B 1 470 ? -16.984 22.516 -15.125 1 96.81 470 THR B O 1
ATOM 7404 N N . PRO B 1 471 ? -16.797 22.516 -17.328 1 97.44 471 PRO B N 1
ATOM 7405 C CA . PRO B 1 471 ? -17.891 21.547 -17.469 1 97.44 471 PRO B CA 1
ATOM 7406 C C . PRO B 1 471 ? -17.562 20.203 -16.828 1 97.44 471 PRO B C 1
ATOM 7408 O O . PRO B 1 471 ? -16.422 19.734 -16.906 1 97.44 471 PRO B O 1
ATOM 7411 N N . HIS B 1 472 ? -18.547 19.625 -16.234 1 96.38 472 HIS B N 1
ATOM 7412 C CA . HIS B 1 472 ? -18.453 18.234 -15.828 1 96.38 472 HIS B CA 1
ATOM 7413 C C . HIS B 1 472 ? -18.688 17.297 -17.016 1 96.38 472 HIS B C 1
ATOM 7415 O O . HIS B 1 472 ? -19.453 17.625 -17.922 1 96.38 472 HIS B O 1
ATOM 7421 N N . ALA B 1 473 ? -18 16.25 -16.969 1 95.81 473 ALA B N 1
ATOM 7422 C CA . ALA B 1 473 ? -18.188 15.234 -18.016 1 95.81 473 ALA B CA 1
ATOM 7423 C C . ALA B 1 473 ? -18.469 13.867 -17.391 1 95.81 473 ALA B C 1
ATOM 7425 O O . ALA B 1 473 ? -17.906 13.523 -16.359 1 95.81 473 ALA B O 1
ATOM 7426 N N . VAL B 1 474 ? -19.297 13.117 -18.094 1 94.5 474 VAL B N 1
ATOM 7427 C CA . VAL B 1 474 ? -19.625 11.781 -17.609 1 94.5 474 VAL B CA 1
ATOM 7428 C C . VAL B 1 474 ? -18.516 10.805 -17.969 1 94.5 474 VAL B C 1
ATOM 7430 O O . VAL B 1 474 ? -18 10.82 -19.094 1 94.5 474 VAL B O 1
ATOM 7433 N N . ILE B 1 475 ? -18.094 10.031 -17.047 1 94.94 475 ILE B N 1
ATOM 7434 C CA . ILE B 1 475 ? -17.141 8.953 -17.266 1 94.94 475 ILE B CA 1
ATOM 7435 C C . ILE B 1 475 ? -17.859 7.605 -17.141 1 94.94 475 ILE B C 1
ATOM 7437 O O . ILE B 1 475 ? -18.547 7.344 -16.156 1 94.94 475 ILE B O 1
ATOM 7441 N N . ASP B 1 476 ? -17.656 6.781 -18.203 1 91.38 476 ASP B N 1
ATOM 7442 C CA . ASP B 1 476 ? -18.172 5.418 -18.125 1 91.38 476 ASP B CA 1
ATOM 7443 C C . ASP B 1 476 ? -17.391 4.594 -17.109 1 91.38 476 ASP B C 1
ATOM 7445 O O . ASP B 1 476 ? -16.156 4.586 -17.125 1 91.38 476 ASP B O 1
ATOM 7449 N N . LYS B 1 477 ? -18.109 3.91 -16.266 1 93.81 477 LYS B N 1
ATOM 7450 C CA . LYS B 1 477 ? -17.469 3.076 -15.25 1 93.81 477 LYS B CA 1
ATOM 7451 C C . LYS B 1 477 ? -16.859 1.822 -15.875 1 93.81 477 LYS B C 1
ATOM 7453 O O . LYS B 1 477 ? -17.438 1.247 -16.797 1 93.81 477 LYS B O 1
ATOM 7458 N N . VAL B 1 478 ? -15.734 1.394 -15.398 1 94.56 478 VAL B N 1
ATOM 7459 C CA . VAL B 1 478 ? -15.195 0.095 -15.781 1 94.56 478 VAL B CA 1
ATOM 7460 C C . VAL B 1 478 ? -16.094 -1.021 -15.25 1 94.56 478 VAL B C 1
ATOM 7462 O O . VAL B 1 478 ? -16.859 -0.811 -14.305 1 94.56 478 VAL B O 1
ATOM 7465 N N . ASN B 1 479 ? -16.062 -2.162 -15.875 1 93.12 479 ASN B N 1
ATOM 7466 C CA . ASN B 1 479 ? -16.875 -3.312 -15.484 1 93.12 479 ASN B CA 1
ATOM 7467 C C . ASN B 1 479 ? -16.031 -4.586 -15.414 1 93.12 479 ASN B C 1
ATOM 7469 O O . ASN B 1 479 ? -15.383 -4.957 -16.391 1 93.12 479 ASN B O 1
ATOM 7473 N N . VAL B 1 480 ? -16.078 -5.203 -14.273 1 95.25 480 VAL B N 1
ATOM 7474 C CA . VAL B 1 480 ? -15.289 -6.418 -14.07 1 95.25 480 VAL B CA 1
ATOM 7475 C C . VAL B 1 480 ? -16.141 -7.645 -14.367 1 95.25 480 VAL B C 1
ATOM 7477 O O . VAL B 1 480 ? -15.648 -8.773 -14.359 1 95.25 480 VAL B O 1
ATOM 7480 N N . VAL B 1 481 ? -17.406 -7.496 -14.547 1 92.81 481 VAL B N 1
ATOM 7481 C CA . VAL B 1 481 ? -18.328 -8.586 -14.852 1 92.81 481 VAL B CA 1
ATOM 7482 C C . VAL B 1 481 ? -18.781 -8.492 -16.312 1 92.81 481 VAL B C 1
ATOM 7484 O O . VAL B 1 481 ? -19.062 -7.398 -16.797 1 92.81 481 VAL B O 1
ATOM 7487 N N . ARG B 1 482 ? -18.75 -9.703 -16.891 1 84.69 482 ARG B N 1
ATOM 7488 C CA . ARG B 1 482 ? -19.219 -9.734 -18.281 1 84.69 482 ARG B CA 1
ATOM 7489 C C . ARG B 1 482 ? -20.734 -9.477 -18.344 1 84.69 482 ARG B C 1
ATOM 7491 O O . ARG B 1 482 ? -21.484 -9.914 -17.469 1 84.69 482 ARG B O 1
ATOM 7498 N N . LYS B 1 483 ? -21.172 -8.68 -19.25 1 69.31 483 LYS B N 1
ATOM 7499 C CA . LYS B 1 483 ? -22.578 -8.414 -19.531 1 69.31 483 LYS B CA 1
ATOM 7500 C C . LYS B 1 483 ? -23.203 -9.555 -20.312 1 69.31 483 LYS B C 1
ATOM 7502 O O . LYS B 1 483 ? -22.547 -10.203 -21.125 1 69.31 483 LYS B O 1
#

pLDDT: mean 96.73, std 3.39, range [56.41, 98.94]